Protein 7X0N (pdb70)

Solvent-accessible surface area: 32546 Å² total; per-residue (Å²): 119,19,165,1,53,0,28,7,8,37,45,36,93,36,24,22,49,20,3,80,133,2,1,109,64,10,36,100,75,36,109,131,13,67,15,52,18,40,26,7,41,68,57,18,0,23,104,88,0,52,57,4,13,107,77,33,149,33,11,17,0,0,2,0,6,6,12,5,1,1,16,2,4,47,44,183,48,2,9,13,59,0,58,80,102,14,99,43,79,47,6,20,135,46,10,23,99,4,0,61,18,87,83,63,103,87,2,22,0,0,2,3,10,6,16,0,11,0,0,0,26,12,108,39,0,0,148,125,14,51,6,77,29,88,68,37,3,39,48,25,102,108,0,39,84,2,0,116,104,0,74,22,28,77,16,112,62,111,148,7,22,0,0,0,1,14,3,98,67,37,42,24,7,0,15,10,1,0,4,0,2,4,2,9,36,13,44,4,11,42,166,121,3,61,96,9,38,2,27,46,128,56,0,20,121,0,1,78,37,1,0,23,0,2,64,87,40,6,1,33,69,82,6,1,113,97,43,20,73,42,4,29,46,16,0,1,76,17,38,10,0,0,0,7,10,0,0,21,1,14,27,52,4,69,66,30,86,146,45,98,52,39,62,7,30,92,74,8,2,11,32,33,0,4,70,9,108,46,21,38,77,0,3,10,6,11,2,3,0,0,1,1,61,56,10,197,47,77,117,39,0,33,74,0,0,91,36,2,16,41,98,70,4,3,8,69,29,2,82,24,10,34,3,3,5,1,6,117,37,0,43,135,35,109,51,18,140,60,72,32,6,100,26,0,39,72,0,8,74,130,62,27,62,17,9,22,8,12,31,10,1,3,57,0,1,69,34,1,4,90,5,3,12,93,0,5,58,6,4,31,91,101,113,49,81,37,44,54,112,77,0,26,99,21,0,96,86,9,23,76,94,0,40,121,36,11,130,150,122,140,11,122,0,47,0,46,7,8,39,36,29,105,27,26,19,85,21,3,79,160,4,2,119,80,13,25,100,76,43,120,86,5,61,7,27,20,52,20,8,40,71,53,19,0,27,99,100,0,43,50,4,16,96,74,51,153,38,8,16,0,0,2,0,6,10,20,4,1,2,10,0,6,47,50,181,51,4,10,19,61,0,70,80,93,12,98,43,75,44,2,26,128,57,10,14,105,14,1,57,17,83,83,53,111,78,2,26,0,0,2,3,9,7,17,0,11,0,0,0,21,9,100,41,0,1,147,127,17,54,7,74,29,160,72,34,4,42,51,15,102,104,0,64,93,2,0,155,107,0,70,28,26,82,10,110,65,48,160,1,20,0,0,0,1,14,3,37,76,41,42,22,5,0,16,9,0,0,5,1,0,5,2,6,37,14,36,0,7,41,166,112,3,61,101,5,39,1,30,46,152,59,0,20,102,0,0,75,37,1,0,23,0,1,63,80,39,15,1,35,52,89,6,0,113,52,60,23,75,44,6,29,57,25,0,1,80,10,37,10,0,0,0,6,11,1,0,19,2,15,24,47,4,50,30,43,87,135,73,90,48,40,68,11,30,85,68,8,2,12,35,33,0,4,71,8,93,47,23,43,80,0,4,14,8,11,1,3,0,0,2,1,66,52,12,193,45,77,113,30,0,30,76,0,0,105,33,1,16,34,72,119,4,4,5,81,29,1,78,44,7,38,3,1,6,1,5,112,34,0,49,123,35,94,48,18,135,58,72,28,3,93,13,0,39,62,0,12,82,128,63,26,65,43,12,16,8,14,34,9,1,5,49,0,2,77,23,0,3,83,3,0,16,98,0,5,59,6,3,40,98,82,117,44,77,41,40,64,111,79,0,28,98,22,0,99,78,9,33,71,104,0,46,130,42,13,148,144,118

InterPro domains:
  IPR006059 Bacterial-type extracellular solute-binding protein [PF13416] (69-386)

Sequence (818 aa):
SVKLTMWIMPNSDTPDQDLLKVVKPFTDANPHITVEPTVVDWSAALTKITAAATSGEAPDITQVGSTWTAAIGAMEGALVELTGKIDTSAFVESTLQSAYIKGTDKMFGMPWFTETRALFYRKDACEKAGVNPETDFATWDKFKDALKKLNGIEVDGKKLAALGMPGKNDWNVVHNFSWWIYGAGGDFVNEEGTQATFSSENALKGIKFYSELAVEGLMDEPSLEKNTSDIESAFGDGAYATAFMGPWVISSYTKNKEENGNDLIDKIGVTMVPEGPAGRYAFMGGSNLVIFNSSKNKDEALELLKFFASKEAQVEYSKVSKMLPVVKAAYEDPYFEDSLMKVFKEQVDKYGKHYASVPGWASAEVIFSEGLSKIWDNVMEVDGAYSYDKTVQIVKDVESQINQILQETSVKLTMWIMPNSDTPDQDLLKVVKPFTDANPHITVEPTVVDWSAALTKITAAATSGEAPDITQVGSTWTAAIGAMEGALVELTGKIDTSAFVESTLQSAYIKGTDKMFGMPWFTETRALFYRKDACEKAGVNPETDFATWDKFKDALKKLNGIEVDGKKLAALGMPGKNDWNVVHNFSWWIYGAGGDFVNEEGTQATFSSENALKGIKFYSELAVEGLMDEPSLEKNTSDIESAFGDGAYATAFMGPWVISSYTKNKEENGNDLIDKIGVTMVPEGPAGRYAFMGGSNLVIFNSSKNKDEALELLKFFASKEAQVEYSKVSKMLPVVKAAYEDPYFEDSLMKVFKEQVDKYGKHHYASVPGWASAEVIFSEGLSKIWDNVMEVDGAYSYDKTVQIVKDVESQINQILQET

Organism: Acetivibrio thermocellus (strain ATCC 27405 / DSM 1237 / JCM 9322 / NBRC 103400 / NCIMB 10682 / NRRL B-4536 / VPI 7372) (NCBI:txid203119)

Secondary structure (DSSP, 8-state):
-EEEEEEE--SSS-HHHHHHHHHHHHHHT-TTEEEEEEE--HHHHHHHHHHHHHH----SEEEEEGGGHHHHHTSTTSB---TTTS-GGGB-GGGGGGGB-TTS--B--EEEEEE--EEEEEHHHHHHHT--TTTTTSBHHHHHHHHHHHTT-EETTEE-EEE----SSSTHHHHHHHHHHHHHT--SB-TTS-SB-TTSHHHHHHHHHHHHHHHTTSB-TGGGGS-HHHHHHHHHTT-EEEEEE-TTHHHHHHHHHHHH--GGGGGEEEEPPPBBTTB--EE-EEEEEEEBTT-S-HHHHHHHHHHHTSHHHHHHHHHHH-PEESBGGGGGSGGGG-HHHHHHHHHHHHHEE-----TTHHHHHHHHHHHHHHHHHHHTTBTBS--HHHHHHHHHHHHHHHHHHHTT-/-EEEEEEE--SSS-HHHHHHHHHHHHHHH-TTEEEEEEE--HHHHHHHHHHHHHHS---SEEEEEGGGHHHHHTSTTSB---TTTS-GGGB-GGGGGGGB-TTS--B--EEEEEE--EEEEEHHHHHHHT--TTTTTSBHHHHHHHHHHHTT-EETTEEPEEE----SSSTHHHHHHHHHHHHHT--SB-TTSSSB-TTSHHHHHHHHHHHHHHHTTSB-TGGGGS-HHHHHHHHHTT-EEEEEE-TTHHHHHHHHHHHH--GGGGGEEEEPPPBBBTB--EE-EEEEEEEBTT-S-HHHHHHHHHHHTSHHHHHHHHHHH-PEESBGGGGGSGGGG-TTHHHHHHHHHHHEE-----TTHHHHHHHHHHHHHHHHHHHTTTTSS--HHHHHHHHHHHHHHHHHHHTT-

B-factor: mean 29.46, std 14.14, range [9.58, 106.95]

Foldseek 3Di:
DEEAEEEEEDLDPDVQVLVCVLCVVVCVVPVVYHYGYDYDYQQCVVVVLQVCQPVVVHGQKYKDKLLQQQQQVVPPQRFDFCQPVADCPQFQVVSQQSQAAPPDSTGFWAFQFKKWWFKKFFQVLCVQLVHDVVPQQAALVSVLVSLVSSDQRDDPRGGAQAEEDELAFDLCNVQVLQQLQVLLPHHQAPPRRQAGTCLDPSNLVSVCSVLCCVLVRSYPLVRNNDHDVVRLVCVLVVRYRIYIGIQQSLLVSVVCCVPPVRCSNVRMATAGHHHHPNGGAIEMIHITMTGTSSDPCVVVVSVSNNSSLDLSSQLSSCVNRVTHGRGVNVCVDPVVVDRRSVRRVVRCSPHYDYHRNHNLSVVLSVLSSVLSSVSSVLSSQPPHHHDSVVVSVSVVVSSVVSNVSSVVD/DEEAEEEEEDLAPCVQVLVCVLCVVVCVVVVVYHYHYDYDYQQCCVVVLQCCQPVLPHTQKYKDWLLQQLQSVPPPQWFDFCVVVADCVQFDVVSQQSQDAPPDPTGFWAAQFKKWWFKKFFQQLCVQLVHDVVPQQAALVSVLVSLVSSDQRADPNAGAQAEADEAAQDLVLQQVLQQLLVLLPHHQADPRLQAGGCLPPSNLVSLCSVLCCVVVRSYPLVRNNDDDVVRLVCVLVPRHRMYIGIQQSLLVSVVCCVPPVSCSNVRMATAGHHHHPNGGAIEMIHITMTGTSSDPCVVVVSVVNVSSLDLSSQLSSCVNRVTHGRGPVVVVDCVCVDRHSVRRVVRCVPHYDYDRNHSLSVVLSVLSSVLSSVLSCLSSQVDHHRDSVVNSVSSVVSSVVSNVSSVVD

Radius of gyration: 27.69 Å; Cα contacts (8 Å, |Δi|>4): 1659; chains: 2; bounding box: 76×53×63 Å

Nearest PDB structures (foldseek):
  7x0n-assembly1_A  TM=1.002E+00  e=3.549E-81  Acetivibrio thermocellus
  7c68-assembly1_B  TM=9.423E-01  e=1.288E-40  Thermus thermophilus HB8
  7c64-assembly1_B  TM=9.245E-01  e=3.859E-40  Thermus thermophilus HB8
  7c71-assembly2_B  TM=9.209E-01  e=4.559E-39  Thermus thermophilus HB8
  3k02-assembly1_A  TM=8.832E-01  e=3.355E-28  Streptomyces glaucescens

Structure (mmCIF, N/CA/C/O backbone):
data_7X0N
#
_entry.id   7X0N
#
_cell.length_a   72.750
_cell.length_b   46.440
_cell.length_c   116.490
_cell.angle_alpha   90.000
_cell.angle_beta   106.580
_cell.angle_gamma   90.000
#
_symmetry.space_group_name_H-M   'P 1 21 1'
#
loop_
_entity.id
_entity.type
_entity.pdbx_description
1 polymer CbpB
2 branched beta-D-glucopyranose-(1-3)-beta-D-glucopyranose
3 water water
#
loop_
_atom_site.group_PDB
_atom_site.id
_atom_site.type_symbol
_atom_site.label_atom_id
_atom_site.label_alt_id
_atom_site.label_comp_id
_atom_site.label_asym_id
_atom_site.label_entity_id
_atom_site.label_seq_id
_atom_site.pdbx_PDB_ins_code
_atom_site.Cartn_x
_atom_site.Cartn_y
_atom_site.Cartn_z
_atom_site.occupancy
_atom_site.B_iso_or_equiv
_atom_site.auth_seq_id
_atom_site.auth_comp_id
_atom_site.auth_asym_id
_atom_site.auth_atom_id
_atom_site.pdbx_PDB_model_num
ATOM 1 N N . SER A 1 1 ? 18.063 -1.884 61.532 1.00 68.01 49 SER A N 1
ATOM 2 C CA . SER A 1 1 ? 18.418 -1.941 60.120 1.00 68.82 49 SER A CA 1
ATOM 3 C C . SER A 1 1 ? 17.729 -3.108 59.421 1.00 63.49 49 SER A C 1
ATOM 4 O O . SER A 1 1 ? 17.406 -4.116 60.048 1.00 64.31 49 SER A O 1
ATOM 11 N N . VAL A 1 2 ? 17.509 -2.964 58.116 1.00 58.50 50 VAL A N 1
ATOM 12 C CA . VAL A 1 2 ? 16.832 -3.980 57.316 1.00 53.87 50 VAL A CA 1
ATOM 13 C C . VAL A 1 2 ? 17.571 -4.121 55.993 1.00 49.14 50 VAL A C 1
ATOM 14 O O . VAL A 1 2 ? 17.811 -3.126 55.301 1.00 47.36 50 VAL A O 1
ATOM 27 N N . LYS A 1 3 ? 17.935 -5.355 55.649 1.00 47.60 51 LYS A N 1
ATOM 28 C CA . LYS A 1 3 ? 18.595 -5.660 54.382 1.00 45.94 51 LYS A CA 1
ATOM 29 C C . LYS A 1 3 ? 17.562 -6.263 53.433 1.00 43.98 51 LYS A C 1
ATOM 30 O O . LYS A 1 3 ? 17.310 -7.469 53.451 1.00 45.21 51 LYS A O 1
ATOM 49 N N . LEU A 1 4 ? 16.972 -5.422 52.585 1.00 43.11 52 LEU A N 1
ATOM 50 C CA . LEU A 1 4 ? 16.041 -5.903 51.573 1.00 40.79 52 LEU A CA 1
ATOM 51 C C . LEU A 1 4 ? 16.808 -6.455 50.376 1.00 41.13 52 LEU A C 1
ATOM 52 O O . LEU A 1 4 ? 17.653 -5.765 49.799 1.00 45.02 52 LEU A O 1
ATOM 68 N N . THR A 1 5 ? 16.511 -7.695 49.999 1.00 39.07 53 THR A N 1
ATOM 69 C CA . THR A 1 5 ? 17.097 -8.318 48.820 1.00 37.41 53 THR A CA 1
ATOM 70 C C . THR A 1 5 ? 16.009 -8.555 47.781 1.00 34.63 53 THR A C 1
ATOM 71 O O . THR A 1 5 ? 14.866 -8.869 48.131 1.00 32.34 53 THR A O 1
ATOM 82 N N . MET A 1 6 ? 16.356 -8.408 46.505 1.00 31.22 54 MET A N 1
ATOM 83 C CA . MET A 1 6 ? 15.377 -8.659 45.457 1.00 30.11 54 MET A CA 1
ATOM 84 C C . MET A 1 6 ? 16.059 -9.248 44.233 1.00 27.51 54 MET A C 1
ATOM 85 O O . MET A 1 6 ? 17.200 -8.901 43.916 1.00 27.56 54 MET A O 1
ATOM 99 N N . TRP A 1 7 ? 15.350 -10.157 43.567 1.00 25.67 55 TRP A N 1
ATOM 100 C CA . TRP A 1 7 ? 15.797 -10.723 42.305 1.00 24.76 55 TRP A CA 1
ATOM 101 C C . TRP A 1 7 ? 15.219 -9.912 41.152 1.00 23.59 55 TRP A C 1
ATOM 102 O O . TRP A 1 7 ? 14.044 -9.529 41.175 1.00 22.69 55 TRP A O 1
ATOM 123 N N . ILE A 1 8 ? 16.025 -9.661 40.124 1.00 22.87 56 ILE A N 1
ATOM 124 C CA . ILE A 1 8 ? 15.605 -8.957 38.893 1.00 21.43 56 ILE A CA 1
ATOM 125 C C . ILE A 1 8 ? 16.073 -9.819 37.718 1.00 19.94 56 ILE A C 1
ATOM 126 O O . ILE A 1 8 ? 17.018 -10.539 37.854 1.00 20.31 56 ILE A O 1
ATOM 142 N N . MET A 1 9 ? 15.349 -9.751 36.618 1.00 18.53 57 MET A N 1
ATOM 143 C CA . MET A 1 9 ? 15.658 -10.471 35.366 1.00 18.83 57 MET A CA 1
ATOM 144 C C . MET A 1 9 ? 16.332 -9.437 34.469 1.00 22.40 57 MET A C 1
ATOM 145 O O . MET A 1 9 ? 15.955 -8.284 34.543 1.00 27.48 57 MET A O 1
ATOM 159 N N . PRO A 1 10 ? 17.290 -9.784 33.601 1.00 21.04 58 PRO A N 1
ATOM 160 C CA . PRO A 1 10 ? 17.947 -8.754 32.847 1.00 22.52 58 PRO A CA 1
ATOM 161 C C . PRO A 1 10 ? 17.311 -8.358 31.503 1.00 24.51 58 PRO A C 1
ATOM 162 O O . PRO A 1 10 ? 16.868 -9.218 30.805 1.00 26.45 58 PRO A O 1
ATOM 173 N N . ASN A 1 11 ? 17.253 -7.074 31.200 1.00 26.15 59 ASN A N 1
ATOM 174 C CA . ASN A 1 11 ? 16.877 -6.558 29.888 1.00 29.78 59 ASN A CA 1
ATOM 175 C C . ASN A 1 11 ? 17.844 -5.449 29.471 1.00 33.71 59 ASN A C 1
ATOM 176 O O . ASN A 1 11 ? 17.526 -4.662 28.565 1.00 32.63 59 ASN A O 1
ATOM 187 N N . SER A 1 12 ? 18.996 -5.365 30.128 1.00 35.21 60 SER A N 1
ATOM 188 C CA . SER A 1 12 ? 20.043 -4.412 29.795 1.00 35.51 60 SER A CA 1
ATOM 189 C C . SER A 1 12 ? 21.379 -5.091 30.081 1.00 30.47 60 SER A C 1
ATOM 190 O O . SER A 1 12 ? 21.427 -6.225 30.562 1.00 28.24 60 SER A O 1
ATOM 198 N N . ASP A 1 13 ? 22.469 -4.382 29.802 1.00 31.98 61 ASP A N 1
ATOM 199 C CA . ASP A 1 13 ? 23.785 -4.932 30.104 1.00 33.05 61 ASP A CA 1
ATOM 200 C C . ASP A 1 13 ? 24.241 -4.639 31.531 1.00 34.09 61 ASP A C 1
ATOM 201 O O . ASP A 1 13 ? 25.216 -5.248 31.984 1.00 35.52 61 ASP A O 1
ATOM 210 N N . THR A 1 14 ? 23.548 -3.761 32.263 1.00 34.52 62 THR A N 1
ATOM 211 C CA . THR A 1 14 ? 23.846 -3.504 33.675 1.00 36.96 62 THR A CA 1
ATOM 212 C C . THR A 1 14 ? 22.556 -3.456 34.474 1.00 35.85 62 THR A C 1
ATOM 213 O O . THR A 1 14 ? 22.073 -2.375 34.852 1.00 37.61 62 THR A O 1
ATOM 224 N N . PRO A 1 15 ? 21.971 -4.617 34.781 1.00 31.45 63 PRO A N 1
ATOM 225 C CA . PRO A 1 15 ? 20.680 -4.618 35.500 1.00 28.83 63 PRO A CA 1
ATOM 226 C C . PRO A 1 15 ? 20.784 -4.182 36.945 1.00 29.96 63 PRO A C 1
ATOM 227 O O . PRO A 1 15 ? 19.913 -3.436 37.422 1.00 30.91 63 PRO A O 1
ATOM 238 N N . ASP A 1 16 ? 21.784 -4.662 37.687 1.00 31.83 64 ASP A N 1
ATOM 239 C CA . ASP A 1 16 ? 21.913 -4.278 39.086 1.00 36.36 64 ASP A CA 1
ATOM 240 C C . ASP A 1 16 ? 22.150 -2.779 39.220 1.00 37.91 64 ASP A C 1
ATOM 241 O O . ASP A 1 16 ? 21.623 -2.138 40.138 1.00 35.25 64 ASP A O 1
ATOM 250 N N . GLN A 1 17 ? 22.934 -2.199 38.307 1.00 41.87 65 GLN A N 1
ATOM 251 C CA . GLN A 1 17 ? 23.236 -0.775 38.387 1.00 43.92 65 GLN A CA 1
ATOM 252 C C . GLN A 1 17 ? 22.019 0.068 38.027 1.00 41.38 65 GLN A C 1
ATOM 253 O O . GLN A 1 17 ? 21.701 1.042 38.720 1.00 43.54 65 GLN A O 1
ATOM 267 N N . ASP A 1 18 ? 21.343 -0.275 36.927 1.00 36.85 66 ASP A N 1
ATOM 268 C CA . ASP A 1 18 ? 20.131 0.443 36.549 1.00 36.26 66 ASP A CA 1
ATOM 269 C C . ASP A 1 18 ? 19.164 0.505 37.728 1.00 36.00 66 ASP A C 1
ATOM 270 O O . ASP A 1 18 ? 18.610 1.561 38.046 1.00 39.13 66 ASP A O 1
ATOM 279 N N . LEU A 1 19 ? 18.969 -0.632 38.404 1.00 32.09 67 LEU A N 1
ATOM 280 C CA . LEU A 1 19 ? 18.024 -0.680 39.515 1.00 31.24 67 LEU A CA 1
ATOM 281 C C . LEU A 1 19 ? 18.456 0.240 40.649 1.00 34.29 67 LEU A C 1
ATOM 282 O O . LEU A 1 19 ? 17.652 1.025 41.168 1.00 34.09 67 LEU A O 1
ATOM 298 N N . LEU A 1 20 ? 19.721 0.144 41.065 1.00 36.22 68 LEU A N 1
ATOM 299 C CA . LEU A 1 20 ? 20.202 0.991 42.151 1.00 40.54 68 LEU A CA 1
ATOM 300 C C . LEU A 1 20 ? 20.087 2.466 41.791 1.00 40.41 68 LEU A C 1
ATOM 301 O O . LEU A 1 20 ? 19.796 3.294 42.662 1.00 39.22 68 LEU A O 1
ATOM 317 N N . LYS A 1 21 ? 20.286 2.815 40.516 1.00 42.18 69 LYS A N 1
ATOM 318 C CA . LYS A 1 21 ? 20.066 4.191 40.088 1.00 47.36 69 LYS A CA 1
ATOM 319 C C . LYS A 1 21 ? 18.625 4.628 40.330 1.00 46.29 69 LYS A C 1
ATOM 320 O O . LYS A 1 21 ? 18.360 5.826 40.490 1.00 45.87 69 LYS A O 1
ATOM 339 N N . VAL A 1 22 ? 17.688 3.682 40.365 1.00 42.74 70 VAL A N 1
ATOM 340 C CA . VAL A 1 22 ? 16.274 4.017 40.501 1.00 39.93 70 VAL A CA 1
ATOM 341 C C . VAL A 1 22 ? 15.838 4.031 41.961 1.00 40.17 70 VAL A C 1
ATOM 342 O O . VAL A 1 22 ? 14.993 4.843 42.348 1.00 40.99 70 VAL A O 1
ATOM 355 N N . VAL A 1 23 ? 16.392 3.142 42.795 1.00 39.24 71 VAL A N 1
ATOM 356 C CA . VAL A 1 23 ? 15.989 3.091 44.192 1.00 40.42 71 VAL A CA 1
ATOM 357 C C . VAL A 1 23 ? 16.818 4.017 45.078 1.00 40.47 71 VAL A C 1
ATOM 358 O O . VAL A 1 23 ? 16.544 4.121 46.282 1.00 41.33 71 VAL A O 1
ATOM 371 N N . LYS A 1 24 ? 17.836 4.677 44.529 1.00 40.63 72 LYS A N 1
ATOM 372 C CA . LYS A 1 24 ? 18.652 5.562 45.351 1.00 43.17 72 LYS A CA 1
ATOM 373 C C . LYS A 1 24 ? 17.816 6.615 46.071 1.00 45.69 72 LYS A C 1
ATOM 374 O O . LYS A 1 24 ? 18.099 6.882 47.253 1.00 45.34 72 LYS A O 1
ATOM 393 N N . PRO A 1 25 ? 16.800 7.236 45.457 1.00 46.82 73 PRO A N 1
ATOM 394 C CA . PRO A 1 25 ? 15.980 8.188 46.231 1.00 45.41 73 PRO A CA 1
ATOM 395 C C . PRO A 1 25 ? 15.300 7.540 47.425 1.00 44.43 73 PRO A C 1
ATOM 396 O O . PRO A 1 25 ? 15.159 8.171 48.479 1.00 46.19 73 PRO A O 1
ATOM 407 N N . PHE A 1 26 ? 14.878 6.282 47.285 1.00 43.55 74 PHE A N 1
ATOM 408 C CA . PHE A 1 26 ? 14.253 5.569 48.392 1.00 45.36 74 PHE A CA 1
ATOM 409 C C . PHE A 1 26 ? 15.241 5.353 49.531 1.00 50.05 74 PHE A C 1
ATOM 410 O O . PHE A 1 26 ? 14.921 5.608 50.698 1.00 51.53 74 PHE A O 1
ATOM 427 N N . THR A 1 27 ? 16.452 4.890 49.209 1.00 51.03 75 THR A N 1
ATOM 428 C CA . THR A 1 27 ? 17.431 4.590 50.247 1.00 51.63 75 THR A CA 1
ATOM 429 C C . THR A 1 27 ? 17.967 5.857 50.900 1.00 52.54 75 THR A C 1
ATOM 430 O O . THR A 1 27 ? 18.251 5.857 52.104 1.00 51.15 75 THR A O 1
ATOM 441 N N . ASP A 1 28 ? 18.115 6.940 50.134 1.00 54.23 76 ASP A N 1
ATOM 442 C CA . ASP A 1 28 ? 18.522 8.208 50.724 1.00 55.36 76 ASP A CA 1
ATOM 443 C C . ASP A 1 28 ? 17.496 8.721 51.725 1.00 55.00 76 ASP A C 1
ATOM 444 O O . ASP A 1 28 ? 17.851 9.492 52.623 1.00 58.70 76 ASP A O 1
ATOM 453 N N . ALA A 1 29 ? 16.238 8.306 51.594 1.00 50.91 77 ALA A N 1
ATOM 454 C CA . ALA A 1 29 ? 15.167 8.746 52.477 1.00 53.17 77 ALA A CA 1
ATOM 455 C C . ALA A 1 29 ? 14.811 7.717 53.542 1.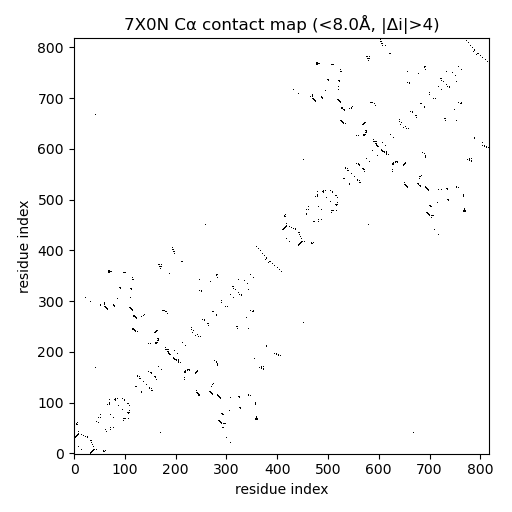00 57.44 77 ALA A C 1
ATOM 456 O O . ALA A 1 29 ? 13.943 7.987 54.378 1.00 67.44 77 ALA A O 1
ATOM 463 N N . ASN A 1 30 ? 15.451 6.550 53.532 1.00 55.73 78 ASN A N 1
ATOM 464 C CA . ASN A 1 30 ? 15.206 5.500 54.524 1.00 57.33 78 ASN A CA 1
ATOM 465 C C . ASN A 1 30 ? 16.540 4.888 54.922 1.00 55.92 78 ASN A C 1
ATOM 466 O O . ASN A 1 30 ? 16.871 3.762 54.531 1.00 54.16 78 ASN A O 1
ATOM 477 N N . PRO A 1 31 ? 17.336 5.607 55.718 1.00 58.05 79 PRO A N 1
ATOM 478 C CA . PRO A 1 31 ? 18.689 5.114 56.033 1.00 59.04 79 PRO A CA 1
ATOM 479 C C . PRO A 1 31 ? 18.706 3.762 56.725 1.00 60.74 79 PRO A C 1
ATOM 480 O O . PRO A 1 31 ? 19.739 3.081 56.690 1.00 65.27 79 PRO A O 1
ATOM 491 N N . HIS A 1 32 ? 17.606 3.348 57.348 1.00 58.77 80 HIS A N 1
ATOM 492 C CA . HIS A 1 32 ? 17.545 2.054 58.014 1.00 60.60 80 HIS A CA 1
ATOM 493 C C . HIS A 1 32 ? 17.203 0.907 57.068 1.00 55.41 80 HIS A C 1
ATOM 494 O O . HIS A 1 32 ? 16.999 -0.218 57.537 1.00 55.32 80 HIS A O 1
ATOM 508 N N . ILE A 1 33 ? 17.138 1.156 55.762 1.00 52.56 81 ILE A N 1
ATOM 509 C CA . ILE A 1 33 ? 16.803 0.129 54.784 1.00 49.68 81 ILE A CA 1
ATOM 510 C C . ILE A 1 33 ? 17.863 0.126 53.691 1.00 48.85 81 ILE A C 1
ATOM 511 O O . ILE A 1 33 ? 18.133 1.165 53.078 1.00 47.56 81 ILE A O 1
ATOM 527 N N . THR A 1 34 ? 18.454 -1.038 53.448 1.00 50.67 82 THR A N 1
ATOM 528 C CA . THR A 1 34 ? 19.367 -1.250 52.335 1.00 49.79 82 THR A CA 1
ATOM 529 C C . THR A 1 34 ? 18.716 -2.203 51.338 1.00 47.62 82 THR A C 1
ATOM 530 O O . THR A 1 34 ? 17.971 -3.112 51.720 1.00 50.15 82 THR A O 1
ATOM 541 N N . VAL A 1 35 ? 18.985 -1.980 50.054 1.00 42.81 83 VAL A N 1
ATOM 542 C CA . VAL A 1 35 ? 18.407 -2.784 48.979 1.00 40.87 83 VAL A CA 1
ATOM 543 C C . VAL A 1 35 ? 19.545 -3.370 48.155 1.00 44.31 83 VAL A C 1
ATOM 544 O O . VAL A 1 35 ? 20.391 -2.629 47.638 1.00 49.51 83 VAL A O 1
ATOM 557 N N . GLU A 1 36 ? 19.560 -4.693 48.028 1.00 43.08 84 GLU A N 1
ATOM 558 C CA . GLU A 1 36 ? 20.587 -5.401 47.264 1.00 42.49 84 GLU A CA 1
ATOM 559 C C . GLU A 1 36 ? 19.949 -6.216 46.150 1.00 38.84 84 GLU A C 1
ATOM 560 O O . GLU A 1 36 ? 19.267 -7.220 46.435 1.00 38.80 84 GLU A O 1
ATOM 564 N N . PRO A 1 37 ? 20.120 -5.843 44.886 1.00 36.02 85 PRO A N 1
ATOM 565 C CA . PRO A 1 37 ? 19.590 -6.672 43.798 1.00 34.10 85 PRO A CA 1
ATOM 566 C C . PRO A 1 37 ? 20.545 -7.792 43.406 1.00 31.96 85 PRO A C 1
ATOM 567 O O . PRO A 1 37 ? 21.759 -7.726 43.605 1.00 30.45 85 PRO A O 1
ATOM 578 N N . THR A 1 38 ? 19.951 -8.842 42.834 1.00 31.61 86 THR A N 1
ATOM 579 C CA . THR A 1 38 ? 20.677 -9.974 42.268 1.00 31.52 86 THR A CA 1
ATOM 580 C C . THR A 1 38 ? 19.998 -10.362 40.963 1.00 29.15 86 THR A C 1
ATOM 581 O O . THR A 1 38 ? 18.767 -10.456 40.916 1.00 28.74 86 THR A O 1
ATOM 592 N N . VAL A 1 39 ? 20.788 -10.591 39.920 1.00 25.62 87 VAL A N 1
ATOM 593 C CA . VAL A 1 39 ? 20.256 -10.902 38.599 1.00 24.51 87 VAL A CA 1
ATOM 594 C C . VAL A 1 39 ? 20.006 -12.399 38.496 1.00 24.48 87 VAL A C 1
ATOM 595 O O . VAL A 1 39 ? 20.839 -13.213 38.911 1.00 25.65 87 VAL A O 1
ATOM 608 N N . VAL A 1 40 ? 18.843 -12.754 37.958 1.00 23.77 88 VAL A N 1
ATOM 609 C CA . VAL A 1 40 ? 18.502 -14.121 37.581 1.00 23.41 88 VAL A CA 1
ATOM 610 C C . VAL A 1 40 ? 18.089 -14.067 36.116 1.00 22.92 88 VAL A C 1
ATOM 611 O O . VAL A 1 40 ? 17.130 -13.367 35.770 1.00 23.65 88 VAL A O 1
ATOM 624 N N . ASP A 1 41 ? 18.810 -14.777 35.251 1.00 22.65 89 ASP A N 1
ATOM 625 C CA . ASP A 1 41 ? 18.483 -14.668 33.834 1.00 23.29 89 ASP A CA 1
ATOM 626 C C . ASP A 1 41 ? 17.122 -15.308 33.556 1.00 21.01 89 ASP A C 1
ATOM 627 O O . ASP A 1 41 ? 16.619 -16.141 34.317 1.00 21.31 89 ASP A O 1
ATOM 636 N N . TRP A 1 42 ? 16.515 -14.878 32.447 1.00 18.94 90 TRP A N 1
ATOM 637 C CA . TRP A 1 42 ? 15.125 -15.223 32.175 1.00 16.68 90 TRP A CA 1
ATOM 638 C C . TRP A 1 42 ? 14.917 -16.727 32.065 1.00 17.53 90 TRP A C 1
ATOM 639 O O . TRP A 1 42 ? 13.887 -17.248 32.506 1.00 18.78 90 TRP A O 1
ATOM 660 N N . SER A 1 43 ? 15.867 -17.442 31.458 1.00 19.23 91 SER A N 1
ATOM 661 C CA . SER A 1 43 ? 15.678 -18.870 31.242 1.00 22.97 91 SER A CA 1
ATOM 662 C C . SER A 1 43 ? 15.667 -19.662 32.545 1.00 23.76 91 SER A C 1
ATOM 663 O O . SER A 1 43 ? 15.105 -20.760 32.581 1.00 26.38 91 SER A O 1
ATOM 671 N N . ALA A 1 44 ? 16.263 -19.132 33.609 1.00 21.27 92 ALA A N 1
ATOM 672 C CA . ALA A 1 44 ? 16.303 -19.834 34.884 1.00 20.67 92 ALA A CA 1
ATOM 673 C C . ALA A 1 44 ? 15.282 -19.318 35.887 1.00 20.10 92 ALA A C 1
ATOM 674 O O . ALA A 1 44 ? 15.119 -19.927 36.951 1.00 23.22 92 ALA A O 1
ATOM 681 N N . ALA A 1 45 ? 14.587 -18.222 35.572 1.00 19.09 93 ALA A N 1
ATOM 682 C CA . ALA A 1 45 ? 13.820 -17.514 36.589 1.00 20.11 93 ALA A CA 1
ATOM 683 C C . ALA A 1 45 ? 12.618 -18.318 37.067 1.00 20.97 93 ALA A C 1
ATOM 684 O O . ALA A 1 45 ? 12.327 -18.343 38.268 1.00 21.30 93 ALA A O 1
ATOM 691 N N . LEU A 1 46 ? 11.884 -18.954 36.154 1.00 21.18 94 LEU A N 1
ATOM 692 C CA . LEU A 1 46 ? 10.706 -19.702 36.581 1.00 21.03 94 LEU A CA 1
ATOM 693 C C . LEU A 1 46 ? 11.102 -20.845 37.508 1.00 20.97 94 LEU A C 1
ATOM 694 O O . LEU A 1 46 ? 10.477 -21.059 38.554 1.00 22.92 94 LEU A O 1
ATOM 710 N N . THR A 1 47 ? 12.142 -21.595 37.136 1.00 22.07 95 THR A N 1
ATOM 711 C CA . THR A 1 47 ? 12.599 -22.703 37.968 1.00 25.74 95 THR A CA 1
ATOM 712 C C . THR A 1 47 ? 13.114 -22.203 39.312 1.00 25.07 95 THR A C 1
ATOM 713 O O . THR A 1 47 ? 12.823 -22.796 40.359 1.00 27.22 95 THR A O 1
ATOM 724 N N . LYS A 1 48 ? 13.866 -21.099 39.307 1.00 22.63 96 LYS A N 1
ATOM 725 C CA . LYS A 1 48 ? 14.462 -20.597 40.540 1.00 28.33 96 LYS A CA 1
ATOM 726 C C . LYS A 1 48 ? 13.404 -20.019 41.474 1.00 24.17 96 LYS A C 1
ATOM 727 O O . LYS A 1 48 ? 13.439 -20.265 42.685 1.00 26.89 96 LYS A O 1
ATOM 746 N N . ILE A 1 49 ? 12.455 -19.253 40.930 1.00 22.95 97 ILE A N 1
ATOM 747 C CA . ILE A 1 49 ? 11.399 -18.674 41.755 1.00 22.86 97 ILE A CA 1
ATOM 748 C C . ILE A 1 49 ? 10.516 -19.768 42.341 1.00 24.06 97 ILE A C 1
ATOM 749 O O . ILE A 1 49 ? 10.117 -19.704 43.512 1.00 26.42 97 ILE A O 1
ATOM 765 N N . THR A 1 50 ? 10.182 -20.777 41.535 1.00 25.40 98 THR A N 1
ATOM 766 C CA . THR A 1 50 ? 9.360 -21.878 42.022 1.00 29.08 98 THR A CA 1
ATOM 767 C C . THR A 1 50 ? 10.061 -22.613 43.159 1.00 29.77 98 THR A C 1
ATOM 768 O O . THR A 1 50 ? 9.453 -22.922 44.189 1.00 32.71 98 THR A O 1
ATOM 779 N N . ALA A 1 51 ? 11.352 -22.902 42.987 1.00 27.67 99 ALA A N 1
ATOM 780 C CA . ALA A 1 51 ? 12.100 -23.573 44.044 1.00 33.00 99 ALA A CA 1
ATOM 781 C C . ALA A 1 51 ? 12.132 -22.722 45.309 1.00 34.41 99 ALA A C 1
ATOM 782 O O . ALA A 1 51 ? 11.887 -23.215 46.416 1.00 34.94 99 ALA A O 1
ATOM 789 N N . ALA A 1 52 ? 12.425 -21.425 45.160 1.00 33.22 100 ALA A N 1
ATOM 790 C CA . ALA A 1 52 ? 12.551 -20.551 46.322 1.00 33.51 100 ALA A CA 1
ATOM 791 C C . ALA A 1 52 ? 11.226 -20.381 47.056 1.00 31.79 100 ALA A C 1
ATOM 792 O O . ALA A 1 52 ? 11.218 -20.140 48.269 1.00 33.15 100 ALA A O 1
ATOM 799 N N . ALA A 1 53 ? 10.101 -20.499 46.349 1.00 30.07 101 ALA A N 1
ATOM 800 C CA . ALA A 1 53 ? 8.809 -20.297 46.992 1.00 32.98 101 ALA A CA 1
ATOM 801 C C . ALA A 1 53 ? 8.550 -21.350 48.062 1.00 37.78 101 ALA A C 1
ATOM 802 O O . ALA A 1 53 ? 7.937 -21.057 49.095 1.00 41.34 101 ALA A O 1
ATOM 809 N N . THR A 1 54 ? 9.005 -22.581 47.835 1.00 38.27 102 THR A N 1
ATOM 810 C CA . THR A 1 54 ? 8.754 -23.667 48.773 1.00 44.11 102 THR A CA 1
ATOM 811 C C . THR A 1 54 ? 9.894 -23.889 49.755 1.00 42.97 102 THR A C 1
ATOM 812 O O . THR A 1 54 ? 9.644 -24.310 50.889 1.00 42.90 102 THR A O 1
ATOM 823 N N . SER A 1 55 ? 11.136 -23.616 49.352 1.00 42.93 103 SER A N 1
ATOM 824 C CA . SER A 1 55 ? 12.273 -23.851 50.230 1.00 45.93 103 SER A CA 1
ATOM 825 C C . SER A 1 55 ? 12.471 -22.741 51.253 1.00 44.72 103 SER A C 1
ATOM 826 O O . SER A 1 55 ? 13.142 -22.965 52.267 1.00 45.74 103 SER A O 1
ATOM 834 N N . GLY A 1 56 ? 11.917 -21.553 51.014 1.00 42.13 104 GLY A N 1
ATOM 835 C CA . GLY A 1 56 ? 12.169 -20.411 51.864 1.00 45.97 104 GLY A CA 1
ATOM 836 C C . GLY A 1 56 ? 13.529 -19.778 51.690 1.00 49.76 104 GLY A C 1
ATOM 837 O O . GLY A 1 56 ? 13.769 -18.700 52.250 1.00 53.15 104 GLY A O 1
ATOM 841 N N . GLU A 1 57 ? 14.433 -20.417 50.951 1.00 49.79 105 GLU A N 1
ATOM 842 C CA . GLU A 1 57 ? 15.724 -19.832 50.592 1.00 50.51 105 GLU A CA 1
ATOM 843 C C . GLU A 1 57 ? 15.464 -18.865 49.441 1.00 45.35 105 GLU A C 1
ATOM 844 O O . GLU A 1 57 ? 15.599 -19.192 48.260 1.00 45.15 105 GLU A O 1
ATOM 856 N N . ALA A 1 58 ? 15.063 -17.652 49.800 1.00 41.44 106 ALA A N 1
ATOM 857 C CA . ALA A 1 58 ? 14.548 -16.710 48.820 1.00 39.70 106 ALA A CA 1
ATOM 858 C C . ALA A 1 58 ? 14.886 -15.301 49.263 1.00 36.65 106 ALA A C 1
ATOM 859 O O . ALA A 1 58 ? 15.135 -15.060 50.451 1.00 35.17 106 ALA A O 1
ATOM 866 N N . PRO A 1 59 ? 14.898 -14.344 48.344 1.00 35.29 107 PRO A N 1
ATOM 867 C CA . PRO A 1 59 ? 15.007 -12.934 48.726 1.00 34.54 107 PRO A CA 1
ATOM 868 C C . PRO A 1 59 ? 13.666 -12.482 49.296 1.00 32.27 107 PRO A C 1
ATOM 869 O O . PRO A 1 59 ? 12.714 -13.254 49.393 1.00 32.93 107 PRO A O 1
ATOM 880 N N . ASP A 1 60 ? 13.601 -11.206 49.671 1.00 32.48 108 ASP A N 1
ATOM 881 C CA . ASP A 1 60 ? 12.334 -10.644 50.121 1.00 32.79 108 ASP A CA 1
ATOM 882 C C . ASP A 1 60 ? 11.386 -10.417 48.955 1.00 30.93 108 ASP A C 1
ATOM 883 O O . ASP A 1 60 ? 10.167 -10.556 49.108 1.00 31.47 108 ASP A O 1
ATOM 892 N N . ILE A 1 61 ? 11.933 -10.081 47.788 1.00 30.13 109 ILE A N 1
ATOM 893 C CA . ILE A 1 61 ? 11.159 -9.641 46.637 1.00 27.64 109 ILE A CA 1
ATOM 894 C C . ILE A 1 61 ? 11.736 -10.274 45.383 1.00 25.39 109 ILE A C 1
ATOM 895 O O . ILE A 1 61 ? 12.949 -10.456 45.262 1.00 25.54 109 ILE A O 1
ATOM 911 N N . THR A 1 62 ? 10.870 -10.595 44.433 1.00 24.63 110 THR A N 1
ATOM 912 C CA . THR A 1 62 ? 11.376 -10.936 43.116 1.00 22.51 110 THR A CA 1
ATOM 913 C C . THR A 1 62 ? 10.500 -10.310 42.046 1.00 21.76 110 THR A C 1
ATOM 914 O O . THR A 1 62 ? 9.278 -10.209 42.197 1.00 22.17 110 THR A O 1
ATOM 925 N N . GLN A 1 63 ? 11.152 -9.849 40.989 1.00 19.70 111 GLN A N 1
ATOM 926 C CA . GLN A 1 63 ? 10.487 -9.620 39.721 1.00 18.15 111 GLN A CA 1
ATOM 927 C C . GLN A 1 63 ? 9.942 -10.942 39.203 1.00 18.20 111 GLN A C 1
ATOM 928 O O . GLN A 1 63 ? 10.533 -12.006 39.393 1.00 19.53 111 GLN A O 1
ATOM 942 N N . VAL A 1 64 ? 8.789 -10.878 38.549 1.00 18.37 112 VAL A N 1
ATOM 943 C CA . VAL A 1 64 ? 8.184 -12.069 37.964 1.00 18.94 112 VAL A CA 1
ATOM 944 C C . VAL A 1 64 ? 7.572 -11.670 36.635 1.00 17.31 112 VAL A C 1
ATOM 945 O O . VAL A 1 64 ? 6.903 -10.636 36.543 1.00 18.27 112 VAL A O 1
ATOM 958 N N . GLY A 1 65 ? 7.825 -12.464 35.600 1.00 15.01 113 GLY A N 1
ATOM 959 C CA . GLY A 1 65 ? 7.123 -12.268 34.351 1.00 13.83 113 GLY A CA 1
ATOM 960 C C . GLY A 1 65 ? 5.629 -12.180 34.580 1.00 14.94 113 GLY A C 1
ATOM 961 O O . GLY A 1 65 ? 5.065 -12.983 35.330 1.00 16.44 113 GLY A O 1
ATOM 965 N N . SER A 1 66 ? 4.975 -11.207 33.942 1.00 13.51 114 SER A N 1
ATOM 966 C CA . SER A 1 66 ? 3.548 -11.001 34.168 1.00 14.00 114 SER A CA 1
ATOM 967 C C . SER A 1 66 ? 2.759 -12.285 33.954 1.00 14.16 114 SER A C 1
ATOM 968 O O . SER A 1 66 ? 1.817 -12.578 34.704 1.00 15.38 114 SER A O 1
ATOM 976 N N . THR A 1 67 ? 3.138 -13.078 32.949 1.00 13.48 115 THR A N 1
ATOM 977 C CA . THR A 1 67 ? 2.388 -14.280 32.607 1.00 13.15 115 THR A CA 1
ATOM 978 C C . THR A 1 67 ? 2.607 -15.416 33.597 1.00 14.66 115 THR A C 1
ATOM 979 O O . THR A 1 67 ? 1.909 -16.436 33.508 1.00 14.01 115 THR A O 1
ATOM 990 N N . TRP A 1 68 ? 3.558 -15.269 34.520 1.00 14.68 116 TRP A N 1
ATOM 991 C CA . TRP A 1 68 ? 3.840 -16.273 35.532 1.00 15.12 116 TRP A CA 1
ATOM 992 C C . TRP A 1 68 ? 3.228 -15.953 36.890 1.00 16.33 116 TRP A C 1
ATOM 993 O O . TRP A 1 68 ? 3.246 -16.815 37.778 1.00 19.27 116 TRP A O 1
ATOM 1014 N N . THR A 1 69 ? 2.719 -14.732 37.084 1.00 15.36 117 THR A N 1
ATOM 1015 C CA . THR A 1 69 ? 2.309 -14.293 38.414 1.00 17.11 117 THR A CA 1
ATOM 1016 C C . THR A 1 69 ? 1.299 -15.253 39.030 1.00 17.77 117 THR A C 1
ATOM 1017 O O . THR A 1 69 ? 1.410 -15.618 40.207 1.00 19.78 117 THR A O 1
ATOM 1028 N N . ALA A 1 70 ? 0.297 -15.668 38.249 1.00 16.75 118 ALA A N 1
ATOM 1029 C CA . ALA A 1 70 ? -0.736 -16.552 38.775 1.00 16.99 118 ALA A CA 1
ATOM 1030 C C . ALA A 1 70 ? -0.165 -17.916 39.138 1.00 18.14 118 ALA A C 1
ATOM 1031 O O . ALA A 1 70 ? -0.608 -18.541 40.110 1.00 18.87 118 ALA A O 1
ATOM 1038 N N . ALA A 1 71 ? 0.815 -18.398 38.366 1.00 18.12 119 ALA A N 1
ATOM 1039 C CA . ALA A 1 71 ? 1.423 -19.688 38.669 1.00 19.48 119 ALA A CA 1
ATOM 1040 C C . ALA A 1 71 ? 2.103 -19.672 40.031 1.00 20.78 119 ALA A C 1
ATOM 1041 O O . ALA A 1 71 ? 1.997 -20.638 40.796 1.00 22.34 119 ALA A O 1
ATOM 1048 N N . ILE A 1 72 ? 2.814 -18.589 40.350 1.00 20.05 120 ILE A N 1
ATOM 1049 C CA . ILE A 1 72 ? 3.486 -18.494 41.641 1.00 20.48 120 ILE A CA 1
ATOM 1050 C C . ILE A 1 72 ? 2.484 -18.174 42.748 1.00 21.84 120 ILE A C 1
ATOM 1051 O O . ILE A 1 72 ? 2.546 -18.755 43.838 1.00 22.88 120 ILE A O 1
ATOM 1067 N N . GLY A 1 73 ? 1.545 -17.256 42.494 1.00 22.36 121 GLY A N 1
ATOM 1068 C CA . GLY A 1 73 ? 0.569 -16.900 43.512 1.00 23.28 121 GLY A CA 1
ATOM 1069 C C . GLY A 1 73 ? -0.317 -18.055 43.934 1.00 23.36 121 GLY A C 1
ATOM 1070 O O . GLY A 1 73 ? -0.775 -18.104 45.081 1.00 24.80 121 GLY A O 1
ATOM 1074 N N . ALA A 1 74 ? -0.574 -18.992 43.020 1.00 22.11 122 ALA A N 1
ATOM 1075 C CA . ALA A 1 74 ? -1.392 -20.163 43.304 1.00 23.11 122 ALA A CA 1
ATOM 1076 C C . ALA A 1 74 ? -0.660 -21.205 44.138 1.00 24.58 122 ALA A C 1
ATOM 1077 O O . ALA A 1 74 ? -1.284 -22.178 44.574 1.00 27.19 122 ALA A O 1
ATOM 1084 N N . MET A 1 75 ? 0.642 -21.034 44.345 1.00 24.60 123 MET A N 1
ATOM 1085 C CA . MET A 1 75 ? 1.401 -21.906 45.228 1.00 26.83 123 MET A CA 1
ATOM 1086 C C . MET A 1 75 ? 1.099 -21.515 46.667 1.00 28.57 123 MET A C 1
ATOM 1087 O O . MET A 1 75 ? 1.400 -20.391 47.084 1.00 28.32 123 MET A O 1
ATOM 1101 N N . GLU A 1 76 ? 0.468 -22.422 47.408 1.00 30.70 124 GLU A N 1
ATOM 1102 C CA . GLU A 1 76 ? 0.034 -22.101 48.760 1.00 32.50 124 GLU A CA 1
ATOM 1103 C C . GLU A 1 76 ? 1.215 -21.624 49.597 1.00 32.16 124 GLU A C 1
ATOM 1104 O O . GLU A 1 76 ? 2.277 -22.252 49.613 1.00 34.37 124 GLU A O 1
ATOM 1116 N N . GLY A 1 77 ? 1.028 -20.501 50.289 1.00 32.44 125 GLY A N 1
ATOM 1117 C CA . GLY A 1 77 ? 2.058 -19.956 51.146 1.00 33.60 125 GLY A CA 1
ATOM 1118 C C . GLY A 1 77 ? 3.279 -19.427 50.438 1.00 32.30 125 GLY A C 1
ATOM 1119 O O . GLY A 1 77 ? 4.304 -19.199 51.093 1.00 33.28 125 GLY A O 1
ATOM 1123 N N . ALA A 1 78 ? 3.210 -19.212 49.126 1.00 30.10 126 ALA A N 1
ATOM 1124 C CA . ALA A 1 78 ? 4.382 -18.769 48.386 1.00 28.93 126 ALA A CA 1
ATOM 1125 C C . ALA A 1 78 ? 4.586 -17.263 48.500 1.00 29.47 126 ALA A C 1
ATOM 1126 O O . ALA A 1 78 ? 5.699 -16.801 48.782 1.00 29.58 126 ALA A O 1
ATOM 1133 N N . LEU A 1 79 ? 3.527 -16.484 48.291 1.00 29.54 127 LEU A N 1
ATOM 1134 C CA . LEU A 1 79 ? 3.648 -15.040 48.183 1.00 30.71 127 LEU A CA 1
ATOM 1135 C C . LEU A 1 79 ? 2.716 -14.343 49.161 1.00 30.50 127 LEU A C 1
ATOM 1136 O O . LEU A 1 79 ? 1.722 -14.909 49.621 1.00 30.11 127 LEU A O 1
ATOM 1152 N N . VAL A 1 80 ? 3.056 -13.091 49.465 1.00 29.90 128 VAL A N 1
ATOM 1153 C CA . VAL A 1 80 ? 2.181 -12.232 50.251 1.00 32.32 128 VAL A CA 1
ATOM 1154 C C . VAL A 1 80 ? 1.023 -11.787 49.367 1.00 29.91 128 VAL A C 1
ATOM 1155 O O . VAL A 1 80 ? 1.231 -11.200 48.299 1.00 28.15 128 VAL A O 1
ATOM 1168 N N . GLU A 1 81 ? -0.202 -12.071 49.799 1.00 30.58 129 GLU A N 1
ATOM 1169 C CA . GLU A 1 81 ? -1.368 -11.576 49.080 1.00 29.97 129 GLU A CA 1
ATOM 1170 C C . GLU A 1 81 ? -1.438 -10.062 49.250 1.00 30.66 129 GLU A C 1
ATOM 1171 O O . GLU A 1 81 ? -1.471 -9.558 50.379 1.00 32.34 129 GLU A O 1
ATOM 1183 N N . LEU A 1 82 ? -1.430 -9.340 48.131 1.00 28.92 130 LEU A N 1
ATOM 1184 C CA . LEU A 1 82 ? -1.341 -7.889 48.155 1.00 31.04 130 LEU A CA 1
ATOM 1185 C C . LEU A 1 82 ? -2.700 -7.208 48.106 1.00 34.13 130 LEU A C 1
ATOM 1186 O O . LEU A 1 82 ? -2.761 -5.977 48.215 1.00 33.81 130 LEU A O 1
ATOM 1202 N N . THR A 1 83 ? -3.779 -7.976 47.895 1.00 38.43 131 THR A N 1
ATOM 1203 C CA . THR A 1 83 ? -5.186 -7.494 47.819 1.00 39.85 131 THR A CA 1
ATOM 1204 C C . THR A 1 83 ? -5.460 -6.451 48.916 1.00 39.11 131 THR A C 1
ATOM 1205 O O . THR A 1 83 ? -5.445 -6.852 50.097 1.00 41.28 131 THR A O 1
ATOM 1216 N N . GLY A 1 84 ? -5.700 -5.177 48.568 1.00 38.03 132 GLY A N 1
ATOM 1217 C CA . GLY A 1 84 ? -5.986 -4.137 49.532 1.00 42.81 132 GLY A CA 1
ATOM 1218 C C . GLY A 1 84 ? -4.787 -3.414 50.088 1.00 50.80 132 GLY A C 1
ATOM 1219 O O . GLY A 1 84 ? -4.943 -2.308 50.629 1.00 50.67 132 GLY A O 1
ATOM 1223 N N . LYS A 1 85 ? -3.593 -3.983 49.972 1.00 54.76 133 LYS A N 1
ATOM 1224 C CA . LYS A 1 85 ? -2.383 -3.394 50.521 1.00 51.08 133 LYS A CA 1
ATOM 1225 C C . LYS A 1 85 ? -1.717 -2.406 49.580 1.00 48.68 133 LYS A C 1
ATOM 1226 O O . LYS A 1 85 ? -0.857 -1.634 50.024 1.00 47.07 133 LYS A O 1
ATOM 1245 N N . ILE A 1 86 ? -2.094 -2.400 48.305 1.00 50.80 134 ILE A N 1
ATOM 1246 C CA . ILE A 1 86 ? -1.560 -1.457 47.328 1.00 51.77 134 ILE A CA 1
ATOM 1247 C C . ILE A 1 86 ? -2.724 -0.753 46.643 1.00 52.25 134 ILE A C 1
ATOM 1248 O O . ILE A 1 86 ? -3.774 -1.363 46.405 1.00 55.38 134 ILE A O 1
ATOM 1264 N N . ASP A 1 87 ? -2.532 0.523 46.327 1.00 52.08 135 ASP A N 1
ATOM 1265 C CA . ASP A 1 87 ? -3.576 1.360 45.742 1.00 53.89 135 ASP A CA 1
ATOM 1266 C C . ASP A 1 87 ? -3.511 1.232 44.226 1.00 51.05 135 ASP A C 1
ATOM 1267 O O . ASP A 1 87 ? -2.648 1.826 43.575 1.00 50.85 135 ASP A O 1
ATOM 1276 N N . THR A 1 88 ? -4.451 0.475 43.658 1.00 47.99 136 THR A N 1
ATOM 1277 C CA . THR A 1 88 ? -4.433 0.158 42.237 1.00 44.71 136 THR A CA 1
ATOM 1278 C C . THR A 1 88 ? -5.044 1.244 41.361 1.00 37.86 136 THR A C 1
ATOM 1279 O O . THR A 1 88 ? -4.939 1.152 40.133 1.00 35.61 136 THR A O 1
ATOM 1290 N N . SER A 1 89 ? -5.687 2.258 41.946 1.00 35.97 137 SER A N 1
ATOM 1291 C CA . SER A 1 89 ? -6.336 3.285 41.138 1.00 37.37 137 SER A CA 1
ATOM 1292 C C . SER A 1 89 ? -5.337 4.027 40.259 1.00 41.61 137 SER A C 1
ATOM 1293 O O . SER A 1 89 ? -5.680 4.447 39.148 1.00 44.13 137 SER A O 1
ATOM 1301 N N . ALA A 1 90 ? -4.104 4.198 40.734 1.00 43.54 138 ALA A N 1
ATOM 1302 C CA . ALA A 1 90 ? -3.094 4.924 39.977 1.00 44.42 138 ALA A CA 1
ATOM 1303 C C . ALA A 1 90 ? -2.572 4.146 38.777 1.00 37.32 138 ALA A C 1
ATOM 1304 O O . ALA A 1 90 ? -1.891 4.736 37.932 1.00 32.59 138 ALA A O 1
ATOM 1311 N N . PHE A 1 91 ? -2.879 2.859 38.671 1.00 34.29 139 PHE A N 1
ATOM 1312 C CA . PHE A 1 91 ? -2.269 2.011 37.660 1.00 30.54 139 PHE A CA 1
ATOM 1313 C C . PHE A 1 91 ? -3.050 2.033 36.353 1.00 29.15 139 PHE A C 1
ATOM 1314 O O . PHE A 1 91 ? -4.262 2.259 36.328 1.00 30.27 139 PHE A O 1
ATOM 1331 N N . VAL A 1 92 ? -2.328 1.804 35.253 1.00 27.32 140 VAL A N 1
ATOM 1332 C CA . VAL A 1 92 ? -2.972 1.514 33.977 1.00 26.53 140 VAL A CA 1
ATOM 1333 C C . VAL A 1 92 ? -3.830 0.268 34.158 1.00 27.40 140 VAL A C 1
ATOM 1334 O O . VAL A 1 92 ? -3.319 -0.812 34.481 1.00 24.95 140 VAL A O 1
ATOM 1347 N N . GLU A 1 93 ? -5.145 0.418 33.953 1.00 31.45 141 GLU A N 1
ATOM 1348 C CA . GLU A 1 93 ? -6.106 -0.626 34.305 1.00 32.89 141 GLU A CA 1
ATOM 1349 C C . GLU A 1 93 ? -5.713 -1.986 33.752 1.00 27.34 141 GLU A C 1
ATOM 1350 O O . GLU A 1 93 ? -5.809 -2.999 34.456 1.00 25.74 141 GLU A O 1
ATOM 1362 N N . SER A 1 94 ? -5.296 -2.033 32.487 1.00 26.46 142 SER A N 1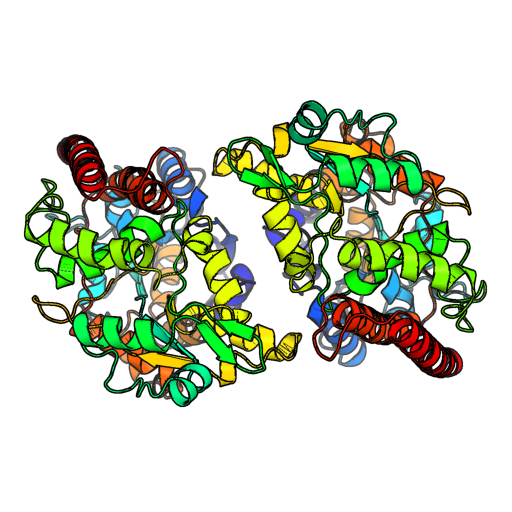
ATOM 1363 C CA . SER A 1 94 ? -5.084 -3.299 31.807 1.00 27.66 142 SER A CA 1
ATOM 1364 C C . SER A 1 94 ? -3.938 -4.101 32.400 1.00 23.85 142 SER A C 1
ATOM 1365 O O . SER A 1 94 ? -3.858 -5.309 32.160 1.00 22.82 142 SER A O 1
ATOM 1373 N N . THR A 1 95 ? -3.041 -3.456 33.145 1.00 21.29 143 THR A N 1
ATOM 1374 C CA . THR A 1 95 ? -1.912 -4.158 33.734 1.00 19.76 143 THR A CA 1
ATOM 1375 C C . THR A 1 95 ? -2.310 -4.998 34.941 1.00 20.48 143 THR A C 1
ATOM 1376 O O . THR A 1 95 ? -1.529 -5.855 35.365 1.00 19.85 143 THR A O 1
ATOM 1387 N N . LEU A 1 96 ? -3.506 -4.793 35.486 1.00 21.66 144 LEU A N 1
ATOM 1388 C CA . LEU A 1 96 ? -3.867 -5.437 36.742 1.00 22.47 144 LEU A CA 1
ATOM 1389 C C . LEU A 1 96 ? -4.333 -6.877 36.571 1.00 22.25 144 LEU A C 1
ATOM 1390 O O . LEU A 1 96 ? -4.245 -7.653 37.528 1.00 23.63 144 LEU A O 1
ATOM 1406 N N . GLN A 1 97 ? -4.796 -7.272 35.386 1.00 19.89 145 GLN A N 1
ATOM 1407 C CA . GLN A 1 97 ? -5.324 -8.626 35.250 1.00 21.40 145 GLN A CA 1
ATOM 1408 C C . GLN A 1 97 ? -4.241 -9.681 35.453 1.00 18.54 145 GLN A C 1
ATOM 1409 O O . GLN A 1 97 ? -4.533 -10.766 35.972 1.00 16.81 145 GLN A O 1
ATOM 1423 N N . SER A 1 98 ? -2.999 -9.393 35.064 1.00 17.95 146 SER A N 1
ATOM 1424 C CA . SER A 1 98 ? -1.920 -10.355 35.248 1.00 18.46 146 SER A CA 1
ATOM 1425 C C . SER A 1 98 ? -1.404 -10.395 36.679 1.00 18.07 146 SER A C 1
ATOM 1426 O O . SER A 1 98 ? -0.572 -11.252 36.997 1.00 17.20 146 SER A O 1
ATOM 1434 N N . ALA A 1 99 ? -1.851 -9.480 37.537 1.00 18.02 147 ALA A N 1
ATOM 1435 C CA . ALA A 1 99 ? -1.460 -9.463 38.939 1.00 19.00 147 ALA A CA 1
ATOM 1436 C C . ALA A 1 99 ? -2.360 -10.330 39.806 1.00 19.80 147 ALA A C 1
ATOM 1437 O O . ALA A 1 99 ? -2.010 -10.597 40.961 1.00 22.01 147 ALA A O 1
ATOM 1444 N N . TYR A 1 100 ? -3.500 -10.765 39.277 1.00 18.95 148 TYR A N 1
ATOM 1445 C CA . TYR A 1 100 ? -4.446 -11.612 39.982 1.00 21.61 148 TYR A CA 1
ATOM 1446 C C . TYR A 1 100 ? -4.414 -13.030 39.425 1.00 21.37 148 TYR A C 1
ATOM 1447 O O . TYR A 1 100 ? -3.979 -13.270 38.296 1.00 20.04 148 TYR A O 1
ATOM 1465 N N . ILE A 1 101 ? -4.917 -13.972 40.217 1.00 21.24 149 ILE A N 1
ATOM 1466 C CA . ILE A 1 101 ? -5.266 -15.286 39.686 1.00 19.77 149 ILE A CA 1
ATOM 1467 C C . ILE A 1 101 ? -6.650 -15.171 39.056 1.00 18.81 149 ILE A C 1
ATOM 1468 O O . ILE A 1 101 ? -7.613 -14.776 39.720 1.00 19.91 149 ILE A O 1
ATOM 1484 N N . LYS A 1 102 ? -6.748 -15.497 37.768 1.00 17.92 150 LYS A N 1
ATOM 1485 C CA . LYS A 1 102 ? -8.024 -15.402 37.069 1.00 18.44 150 LYS A CA 1
ATOM 1486 C C . LYS A 1 102 ? -9.104 -16.201 37.787 1.00 20.05 150 LYS A C 1
ATOM 1487 O O . LYS A 1 102 ? -8.873 -17.321 38.254 1.00 19.95 150 LYS A O 1
ATOM 1506 N N . GLY A 1 103 ? -10.299 -15.621 37.859 1.00 20.88 151 GLY A N 1
ATOM 1507 C CA . GLY A 1 103 ? -11.403 -16.247 38.548 1.00 21.59 151 GLY A CA 1
ATOM 1508 C C . GLY A 1 103 ? -11.404 -16.056 40.046 1.00 22.90 151 GLY A C 1
ATOM 1509 O O . GLY A 1 103 ? -12.319 -16.550 40.719 1.00 23.88 151 GLY A O 1
ATOM 1513 N N . THR A 1 104 ? -10.407 -15.371 40.591 1.00 23.70 152 THR A N 1
ATOM 1514 C CA . THR A 1 104 ? -10.350 -15.047 42.005 1.00 28.56 152 THR A CA 1
ATOM 1515 C C . THR A 1 104 ? -10.230 -13.536 42.163 1.00 29.04 152 THR A C 1
ATOM 1516 O O . THR A 1 104 ? -9.972 -12.803 41.205 1.00 29.42 152 THR A O 1
ATOM 1527 N N . ASP A 1 105 ? -10.421 -13.071 43.396 1.00 29.67 153 ASP A N 1
ATOM 1528 C CA . ASP A 1 105 ? -10.118 -11.694 43.764 1.00 31.55 153 ASP A CA 1
ATOM 1529 C C . ASP A 1 105 ? -8.778 -11.592 44.484 1.00 31.31 153 ASP A C 1
ATOM 1530 O O . ASP A 1 105 ? -8.574 -10.686 45.298 1.00 34.77 153 ASP A O 1
ATOM 1539 N N . LYS A 1 106 ? -7.864 -12.520 44.201 1.00 27.95 154 LYS A N 1
ATOM 1540 C CA . LYS A 1 106 ? -6.584 -12.604 44.892 1.00 27.90 154 LYS A CA 1
ATOM 1541 C C . LYS A 1 106 ? -5.500 -11.964 44.035 1.00 26.34 154 LYS A C 1
ATOM 1542 O O . LYS A 1 106 ? -5.224 -12.423 42.921 1.00 24.91 154 LYS A O 1
ATOM 1561 N N . MET A 1 107 ? -4.899 -10.906 44.561 1.00 26.97 155 MET A N 1
ATOM 1562 C CA . MET A 1 107 ? -3.808 -10.196 43.907 1.00 27.35 155 MET A CA 1
ATOM 1563 C C . MET A 1 107 ? -2.513 -10.595 44.600 1.00 27.59 155 MET A C 1
ATOM 1564 O O . MET A 1 107 ? -2.340 -10.329 45.794 1.00 28.56 155 MET A O 1
ATOM 1578 N N . PHE A 1 108 ? -1.622 -11.256 43.863 1.00 24.08 156 PHE A N 1
ATOM 1579 C CA . PHE A 1 108 ? -0.353 -11.706 44.416 1.00 23.45 156 PHE A CA 1
ATOM 1580 C C . PHE A 1 108 ? 0.846 -10.963 43.847 1.00 22.94 156 PHE A C 1
ATOM 1581 O O . PHE A 1 108 ? 1.975 -11.205 44.289 1.00 24.02 156 PHE A O 1
ATOM 1598 N N . GLY A 1 109 ? 0.637 -10.061 42.891 1.00 22.95 157 GLY A N 1
ATOM 1599 C CA . GLY A 1 109 ? 1.717 -9.250 42.374 1.00 24.57 157 GLY A CA 1
ATOM 1600 C C . GLY A 1 109 ? 1.287 -7.804 42.240 1.00 25.29 157 GLY A C 1
ATOM 1601 O O . GLY A 1 109 ? 0.099 -7.478 42.262 1.00 24.74 157 GLY A O 1
ATOM 1605 N N . MET A 1 110 ? 2.288 -6.935 42.124 1.00 24.76 158 MET A N 1
ATOM 1606 C CA . MET A 1 110 ? 2.084 -5.537 41.782 1.00 21.85 158 MET A CA 1
ATOM 1607 C C . MET A 1 110 ? 2.669 -5.290 40.402 1.00 20.04 158 MET A C 1
ATOM 1608 O O . MET A 1 110 ? 3.841 -5.619 40.174 1.00 19.68 158 MET A O 1
ATOM 1622 N N . PRO A 1 111 ? 1.903 -4.750 39.454 1.00 21.47 159 PRO A N 1
ATOM 1623 C CA . PRO A 1 111 ? 2.494 -4.405 38.155 1.00 20.61 159 PRO A CA 1
ATOM 1624 C C . PRO A 1 111 ? 3.684 -3.477 38.335 1.00 20.49 159 PRO A C 1
ATOM 1625 O O . PRO A 1 111 ? 3.648 -2.533 39.127 1.00 20.94 159 PRO A O 1
ATOM 1636 N N . TRP A 1 112 ? 4.754 -3.765 37.597 1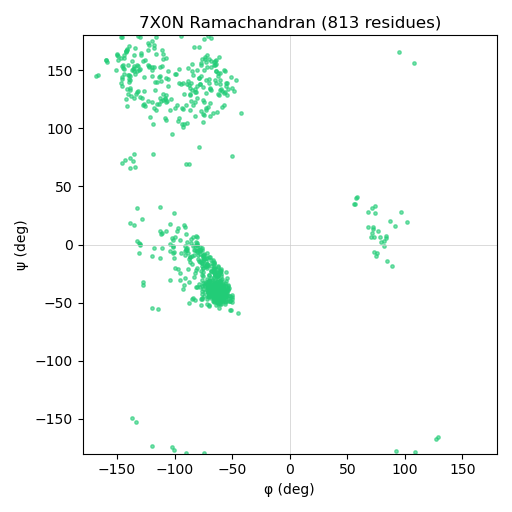.00 18.22 160 TRP A N 1
ATOM 1637 C CA . TRP A 1 112 ? 5.981 -2.985 37.673 1.00 18.21 160 TRP A CA 1
ATOM 1638 C C . TRP A 1 112 ? 6.269 -2.263 36.364 1.00 17.93 160 TRP A C 1
ATOM 1639 O O . TRP A 1 112 ? 6.454 -1.042 36.356 1.00 18.42 160 TRP A O 1
ATOM 1660 N N . PHE A 1 113 ? 6.330 -2.993 35.252 1.00 17.88 161 PHE A N 1
ATOM 1661 C CA . PHE A 1 113 ? 6.467 -2.359 33.953 1.00 18.42 161 PHE A CA 1
ATOM 1662 C C . PHE A 1 113 ? 5.797 -3.211 32.887 1.00 17.04 161 PHE A C 1
ATOM 1663 O O . PHE A 1 113 ? 5.519 -4.395 33.088 1.00 16.63 161 PHE A O 1
ATOM 1680 N N . THR A 1 114 ? 5.552 -2.582 31.742 1.00 16.07 162 THR A N 1
ATOM 1681 C CA . THR A 1 114 ? 4.857 -3.190 30.618 1.00 15.81 162 THR A CA 1
ATOM 1682 C C . THR A 1 114 ? 5.763 -3.213 29.396 1.00 14.73 162 THR A C 1
ATOM 1683 O O . THR A 1 114 ? 6.627 -2.350 29.230 1.00 14.39 162 THR A O 1
ATOM 1694 N N . GLU A 1 115 ? 5.565 -4.205 28.534 1.00 13.67 163 GLU A N 1
ATOM 1695 C CA . GLU A 1 115 ? 6.273 -4.207 27.263 1.00 13.26 163 GLU A CA 1
ATOM 1696 C C . GLU A 1 115 ? 5.381 -4.803 26.186 1.00 12.88 163 GLU A C 1
ATOM 1697 O O . GLU A 1 115 ? 4.460 -5.571 26.469 1.00 12.43 163 GLU A O 1
ATOM 1709 N N . THR A 1 116 ? 5.640 -4.388 24.952 1.00 12.57 164 THR A N 1
ATOM 1710 C CA . THR A 1 116 ? 5.010 -4.940 23.762 1.00 11.47 164 THR A CA 1
ATOM 1711 C C . THR A 1 116 ? 6.088 -4.998 22.692 1.00 12.02 164 THR A C 1
ATOM 1712 O O . THR A 1 116 ? 7.179 -4.440 22.849 1.00 12.64 164 THR A O 1
ATOM 1723 N N . ARG A 1 117 ? 5.790 -5.704 21.613 1.00 10.35 165 ARG A N 1
ATOM 1724 C CA . ARG A 1 117 ? 6.704 -5.854 20.492 1.00 11.23 165 ARG A CA 1
ATOM 1725 C C . ARG A 1 117 ? 6.166 -5.055 19.318 1.00 12.37 165 ARG A C 1
ATOM 1726 O O . ARG A 1 117 ? 5.012 -5.234 18.924 1.00 12.43 165 ARG A O 1
ATOM 1747 N N . ALA A 1 118 ? 6.987 -4.160 18.781 1.00 12.84 166 ALA A N 1
ATOM 1748 C CA . ALA A 1 118 ? 6.593 -3.325 17.657 1.00 12.45 166 ALA A CA 1
ATOM 1749 C C . ALA A 1 118 ? 7.499 -3.624 16.471 1.00 12.60 166 ALA A C 1
ATOM 1750 O O . ALA A 1 118 ? 8.486 -4.355 16.579 1.00 12.51 166 ALA A O 1
ATOM 1757 N N . LEU A 1 119 ? 7.138 -3.055 15.324 1.00 12.51 167 LEU A N 1
ATOM 1758 C CA . LEU A 1 119 ? 7.815 -3.327 14.059 1.00 12.06 167 LEU A CA 1
ATOM 1759 C C . LEU A 1 119 ? 8.911 -2.292 13.844 1.00 13.60 167 LEU A C 1
ATOM 1760 O O . LEU A 1 119 ? 8.639 -1.159 13.442 1.00 13.87 167 LEU A O 1
ATOM 1776 N N . PHE A 1 120 ? 10.156 -2.682 14.116 1.00 15.25 168 PHE A N 1
ATOM 1777 C CA . PHE A 1 120 ? 11.303 -1.842 13.795 1.00 15.19 168 PHE A CA 1
ATOM 1778 C C . PHE A 1 120 ? 11.598 -1.927 12.305 1.00 13.66 168 PHE A C 1
ATOM 1779 O O . PHE A 1 120 ? 11.448 -2.992 11.696 1.00 13.81 168 PHE A O 1
ATOM 1796 N N . TYR A 1 121 ? 12.042 -0.823 11.715 1.00 14.69 169 TYR A N 1
ATOM 1797 C CA . TYR A 1 121 ? 12.383 -0.823 10.303 1.00 16.16 169 TYR A CA 1
ATOM 1798 C C . TYR A 1 121 ? 13.572 0.082 10.028 1.00 17.32 169 TYR A C 1
ATOM 1799 O O . TYR A 1 121 ? 13.817 1.059 10.739 1.00 17.66 169 TYR A O 1
ATOM 1817 N N . ARG A 1 122 ? 14.312 -0.268 8.979 1.00 17.69 170 ARG A N 1
ATOM 1818 C CA . ARG A 1 122 ? 15.411 0.550 8.481 1.00 18.53 170 ARG A CA 1
ATOM 1819 C C . ARG A 1 122 ? 14.878 1.591 7.503 1.00 19.95 170 ARG A C 1
ATOM 1820 O O . ARG A 1 122 ? 14.383 1.243 6.425 1.00 19.67 170 ARG A O 1
ATOM 1841 N N . LYS A 1 123 ? 15.002 2.871 7.868 1.00 20.56 171 LYS A N 1
ATOM 1842 C CA . LYS A 1 123 ? 14.515 3.934 6.996 1.00 21.88 171 LYS A CA 1
ATOM 1843 C C . LYS A 1 123 ? 15.265 3.959 5.672 1.00 22.77 171 LYS A C 1
ATOM 1844 O O . LYS A 1 123 ? 14.668 4.211 4.617 1.00 23.51 171 LYS A O 1
ATOM 1863 N N . ASP A 1 124 ? 16.583 3.736 5.709 1.00 22.66 172 ASP A N 1
ATOM 1864 C CA . ASP A 1 124 ? 17.368 3.772 4.482 1.00 23.99 172 ASP A CA 1
ATOM 1865 C C . ASP A 1 124 ? 17.011 2.603 3.571 1.00 24.13 172 ASP A C 1
ATOM 1866 O O . ASP A 1 124 ? 16.897 2.773 2.351 1.00 26.18 172 ASP A O 1
ATOM 1875 N N . ALA A 1 125 ? 16.808 1.414 4.143 1.00 22.90 173 ALA A N 1
ATOM 1876 C CA . ALA A 1 125 ? 16.411 0.270 3.329 1.00 23.16 173 ALA A CA 1
ATOM 1877 C C . ALA A 1 125 ? 15.042 0.496 2.698 1.00 23.40 173 ALA A C 1
ATOM 1878 O O . ALA A 1 125 ? 14.830 0.175 1.523 1.00 24.59 173 ALA A O 1
ATOM 1885 N N . CYS A 1 126 ? 14.101 1.053 3.461 1.00 22.43 174 CYS A N 1
ATOM 1886 C CA . CYS A 1 126 ? 12.767 1.301 2.926 1.00 22.73 174 CYS A CA 1
ATOM 1887 C C . CYS A 1 126 ? 12.806 2.318 1.792 1.00 24.50 174 CYS A C 1
ATOM 1888 O O . CYS A 1 126 ? 12.185 2.118 0.742 1.00 25.53 174 CYS A O 1
ATOM 1896 N N . GLU A 1 127 ? 13.527 3.426 1.987 1.00 25.03 175 GLU A N 1
ATOM 1897 C CA . GLU A 1 127 ? 13.634 4.421 0.928 1.00 27.20 175 GLU A CA 1
ATOM 1898 C C . GLU A 1 127 ? 14.145 3.789 -0.362 1.00 28.29 175 GLU A C 1
ATOM 1899 O O . GLU A 1 127 ? 13.609 4.036 -1.447 1.00 29.70 175 GLU A O 1
ATOM 1911 N N . LYS A 1 128 ? 15.200 2.976 -0.264 1.00 28.10 176 LYS A N 1
ATOM 1912 C CA . LYS A 1 128 ? 15.768 2.400 -1.477 1.00 29.66 176 LYS A CA 1
ATOM 1913 C C . LYS A 1 128 ? 14.821 1.386 -2.104 1.00 30.09 176 LYS A C 1
ATOM 1914 O O . LYS A 1 128 ? 14.792 1.242 -3.332 1.00 31.53 176 LYS A O 1
ATOM 1933 N N . ALA A 1 129 ? 14.031 0.691 -1.282 1.00 28.13 177 ALA A N 1
ATOM 1934 C CA . ALA A 1 129 ? 13.097 -0.310 -1.775 1.00 28.25 177 ALA A CA 1
ATOM 1935 C C . ALA A 1 129 ? 11.786 0.289 -2.267 1.00 28.81 177 ALA A C 1
ATOM 1936 O O . ALA A 1 129 ? 10.953 -0.448 -2.805 1.00 29.23 177 ALA A O 1
ATOM 1943 N N . GLY A 1 130 ? 11.587 1.594 -2.112 1.00 24.37 178 GLY A N 1
ATOM 1944 C CA . GLY A 1 130 ? 10.321 2.193 -2.477 1.00 25.65 178 GLY A CA 1
ATOM 1945 C C . GLY A 1 130 ? 9.213 1.878 -1.502 1.00 24.29 178 GLY A C 1
ATOM 1946 O O . GLY A 1 130 ? 8.039 1.856 -1.883 1.00 25.60 178 GLY A O 1
ATOM 1950 N N . VAL A 1 131 ? 9.560 1.621 -0.247 1.00 22.06 179 VAL A N 1
ATOM 1951 C CA . VAL A 1 131 ? 8.592 1.293 0.788 1.00 22.08 179 VAL A CA 1
ATOM 1952 C C . VAL A 1 131 ? 8.379 2.519 1.660 1.00 22.31 179 VAL A C 1
ATOM 1953 O O . VAL A 1 131 ? 9.344 3.107 2.168 1.00 21.72 179 VAL A O 1
ATOM 1966 N N . ASN A 1 132 ? 7.121 2.928 1.800 1.00 21.74 180 ASN A N 1
ATOM 1967 C CA . ASN A 1 132 ? 6.740 4.003 2.704 1.00 22.02 180 ASN A CA 1
ATOM 1968 C C . ASN A 1 132 ? 6.377 3.371 4.042 1.00 21.61 180 ASN A C 1
ATOM 1969 O O . ASN A 1 132 ? 5.290 2.794 4.174 1.00 19.84 180 ASN A O 1
ATOM 1980 N N . PRO A 1 133 ? 7.246 3.445 5.054 1.00 24.08 181 PRO A N 1
ATOM 1981 C CA . PRO A 1 133 ? 6.973 2.689 6.289 1.00 24.64 181 PRO A CA 1
ATOM 1982 C C . PRO A 1 133 ? 5.766 3.195 7.058 1.00 27.38 181 PRO A C 1
ATOM 1983 O O . PRO A 1 133 ? 5.251 2.466 7.914 1.00 26.61 181 PRO A O 1
ATOM 1994 N N . GLU A 1 134 ? 5.287 4.406 6.770 1.00 30.69 182 GLU A N 1
ATOM 1995 C CA . GLU A 1 134 ? 4.113 4.940 7.447 1.00 35.38 182 GLU A CA 1
ATOM 1996 C C . GLU A 1 134 ? 2.813 4.317 6.959 1.00 32.89 182 GLU A C 1
ATOM 1997 O O . GLU A 1 134 ? 1.809 4.378 7.678 1.00 34.02 182 GLU A O 1
ATOM 2001 N N . THR A 1 135 ? 2.808 3.717 5.767 1.00 27.09 183 THR A N 1
ATOM 2002 C CA . THR A 1 135 ? 1.578 3.186 5.199 1.00 25.15 183 THR A CA 1
ATOM 2003 C C . THR A 1 135 ? 1.707 1.729 4.775 1.00 23.79 183 THR A C 1
ATOM 2004 O O . THR A 1 135 ? 0.736 0.970 4.840 1.00 24.85 183 THR A O 1
ATOM 2015 N N . ASP A 1 136 ? 2.895 1.325 4.338 1.00 20.61 184 ASP A N 1
ATOM 2016 C CA . ASP A 1 136 ? 3.032 0.045 3.652 1.00 19.39 184 ASP A CA 1
ATOM 2017 C C . ASP A 1 136 ? 3.173 -1.145 4.591 1.00 19.10 184 ASP A C 1
ATOM 2018 O O . ASP A 1 136 ? 3.277 -2.277 4.103 1.00 17.86 184 ASP A O 1
ATOM 2027 N N . PHE A 1 137 ? 3.179 -0.926 5.906 1.00 20.75 185 PHE A N 1
ATOM 2028 C CA . PHE A 1 137 ? 3.141 -2.007 6.881 1.00 21.13 185 PHE A CA 1
ATOM 2029 C C . PHE A 1 137 ? 1.782 -2.107 7.571 1.00 21.20 185 PHE A C 1
ATOM 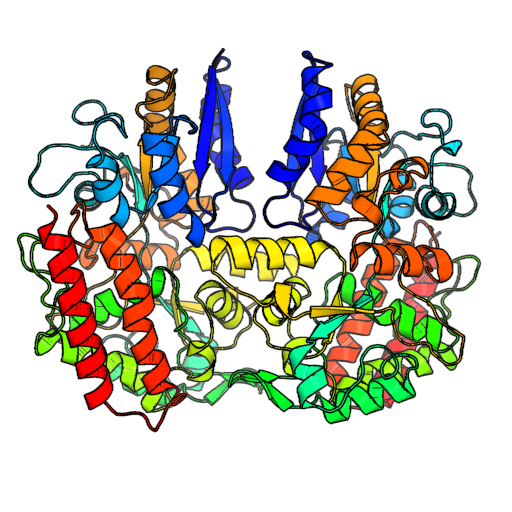2030 O O . PHE A 1 137 ? 1.657 -2.813 8.578 1.00 20.85 185 PHE A O 1
ATOM 2047 N N . ALA A 1 138 ? 0.764 -1.406 7.063 1.00 19.69 186 ALA A N 1
ATOM 2048 C CA . ALA A 1 138 ? -0.462 -1.210 7.830 1.00 20.09 186 ALA A CA 1
ATOM 2049 C C . ALA A 1 138 ? -1.271 -2.492 7.979 1.00 19.76 186 ALA A C 1
ATOM 2050 O O . ALA A 1 138 ? -1.960 -2.668 8.992 1.00 19.77 186 ALA A O 1
ATOM 2057 N N . THR A 1 139 ? -1.214 -3.384 6.992 1.00 18.17 187 THR A N 1
ATOM 2058 C CA . THR A 1 139 ? -2.005 -4.605 6.994 1.00 16.38 187 THR A CA 1
ATOM 2059 C C . THR A 1 139 ? -1.097 -5.796 6.725 1.00 15.71 187 THR A C 1
ATOM 2060 O O . THR A 1 139 ? 0.016 -5.647 6.214 1.00 14.86 187 THR A O 1
ATOM 2071 N N . TRP A 1 140 ? -1.596 -6.992 7.047 1.00 16.63 188 TRP A N 1
ATOM 2072 C CA . TRP A 1 140 ? -0.859 -8.209 6.724 1.00 17.07 188 TRP A CA 1
ATOM 2073 C C . TRP A 1 140 ? -0.416 -8.212 5.264 1.00 17.90 188 TRP A C 1
ATOM 2074 O O . TRP A 1 140 ? 0.754 -8.465 4.958 1.00 18.36 188 TRP A O 1
ATOM 2095 N N . ASP A 1 141 ? -1.349 -7.936 4.346 1.00 17.64 189 ASP A N 1
ATOM 2096 C CA . ASP A 1 141 ? -1.054 -8.067 2.923 1.00 18.72 189 ASP A CA 1
ATOM 2097 C C . ASP A 1 141 ? -0.078 -6.999 2.447 1.00 18.61 189 ASP A C 1
ATOM 2098 O O . ASP A 1 141 ? 0.796 -7.275 1.617 1.00 19.07 189 ASP A O 1
ATOM 2107 N N . LYS A 1 142 ? -0.235 -5.762 2.922 1.00 17.43 190 LYS A N 1
ATOM 2108 C CA . LYS A 1 142 ? 0.711 -4.718 2.541 1.00 18.83 190 LYS A CA 1
ATOM 2109 C C . LYS A 1 142 ? 2.083 -4.982 3.145 1.00 19.22 190 LYS A C 1
ATOM 2110 O O . LYS A 1 142 ? 3.110 -4.782 2.485 1.00 19.41 190 LYS A O 1
ATOM 2129 N N . PHE A 1 143 ? 2.116 -5.425 4.403 1.00 19.74 191 PHE A N 1
ATOM 2130 C CA . PHE A 1 143 ? 3.361 -5.853 5.030 1.00 18.89 191 PHE A CA 1
ATOM 2131 C C . PHE A 1 143 ? 4.081 -6.874 4.163 1.00 19.20 191 PHE A C 1
ATOM 2132 O O . PHE A 1 143 ? 5.279 -6.743 3.891 1.00 18.40 191 PHE A O 1
ATOM 2149 N N . LYS A 1 144 ? 3.355 -7.890 3.696 1.00 19.15 192 LYS A N 1
ATOM 2150 C CA . LYS A 1 144 ? 3.978 -8.924 2.878 1.00 20.68 192 LYS A CA 1
ATOM 2151 C C . LYS A 1 144 ? 4.503 -8.349 1.566 1.00 21.24 192 LYS A C 1
ATOM 2152 O O . LYS A 1 144 ? 5.615 -8.680 1.140 1.00 21.38 192 LYS A O 1
ATOM 2171 N N . ASP A 1 145 ? 3.727 -7.476 0.913 1.00 21.38 193 ASP A N 1
ATOM 2172 C CA . ASP A 1 145 ? 4.224 -6.811 -0.290 1.00 21.80 193 ASP A CA 1
ATOM 2173 C C . ASP A 1 145 ? 5.510 -6.046 0.000 1.00 20.88 193 ASP A C 1
ATOM 2174 O O . ASP A 1 145 ? 6.451 -6.058 -0.803 1.00 20.45 193 ASP A O 1
ATOM 2183 N N . ALA A 1 146 ? 5.554 -5.348 1.138 1.00 20.00 194 ALA A N 1
ATOM 2184 C CA . ALA A 1 146 ? 6.732 -4.569 1.494 1.00 21.12 194 ALA A CA 1
ATOM 2185 C C . ALA A 1 146 ? 7.942 -5.468 1.698 1.00 21.08 194 ALA A C 1
ATOM 2186 O O . ALA A 1 146 ? 9.053 -5.133 1.270 1.00 20.80 194 ALA A O 1
ATOM 2193 N N . LEU A 1 147 ? 7.750 -6.613 2.356 1.00 19.31 195 LEU A N 1
ATOM 2194 C CA . LEU A 1 147 ? 8.868 -7.521 2.582 1.00 18.21 195 LEU A CA 1
ATOM 2195 C C . LEU A 1 147 ? 9.451 -8.007 1.261 1.00 18.28 195 LEU A C 1
ATOM 2196 O O . LEU A 1 147 ? 10.672 -8.148 1.128 1.00 19.13 195 LEU A O 1
ATOM 2212 N N . LYS A 1 148 ? 8.594 -8.264 0.271 1.00 18.91 196 LYS A N 1
ATOM 2213 C CA . LYS A 1 148 ? 9.076 -8.734 -1.023 1.00 20.81 196 LYS A CA 1
ATOM 2214 C C . LYS A 1 148 ? 9.985 -7.704 -1.681 1.00 22.32 196 LYS A C 1
ATOM 2215 O O . LYS A 1 148 ? 10.987 -8.062 -2.312 1.00 23.72 196 LYS A O 1
ATOM 2234 N N . LYS A 1 149 ? 9.654 -6.419 -1.542 1.00 22.03 197 LYS A N 1
ATOM 2235 C CA . LYS A 1 149 ? 10.478 -5.358 -2.111 1.00 23.80 197 LYS A CA 1
ATOM 2236 C C . LYS A 1 149 ? 11.743 -5.125 -1.298 1.00 23.92 197 LYS A C 1
ATOM 2237 O O . LYS A 1 149 ? 12.755 -4.674 -1.848 1.00 23.54 197 LYS A O 1
ATOM 2256 N N . LEU A 1 150 ? 11.705 -5.428 0.002 1.00 22.21 198 LEU A N 1
ATOM 2257 C CA . LEU A 1 150 ? 12.862 -5.265 0.869 1.00 21.71 198 LEU A CA 1
ATOM 2258 C C . LEU A 1 150 ? 13.802 -6.461 0.840 1.00 21.98 198 LEU A C 1
ATOM 2259 O O . LEU A 1 150 ? 14.950 -6.343 1.278 1.00 24.51 198 LEU A O 1
ATOM 2275 N N . ASN A 1 151 ? 13.336 -7.607 0.354 1.00 22.26 199 ASN A N 1
ATOM 2276 C CA . ASN A 1 151 ? 14.108 -8.843 0.378 1.00 26.05 199 ASN A CA 1
ATOM 2277 C C . ASN A 1 151 ? 15.363 -8.705 -0.470 1.00 25.49 199 ASN A C 1
ATOM 2278 O O . ASN A 1 151 ? 15.270 -8.546 -1.689 1.00 24.95 199 ASN A O 1
ATOM 2289 N N . GLY A 1 152 ? 16.536 -8.748 0.158 1.00 24.82 200 GLY A N 1
ATOM 2290 C CA . GLY A 1 152 ? 17.780 -8.605 -0.575 1.00 24.95 200 GLY A CA 1
ATOM 2291 C C . GLY A 1 152 ? 18.143 -7.190 -0.962 1.00 24.84 200 GLY A C 1
ATOM 2292 O O . GLY A 1 152 ? 19.114 -6.997 -1.709 1.00 25.41 200 GLY A O 1
ATOM 2296 N N . ILE A 1 153 ? 17.378 -6.196 -0.503 1.00 24.76 201 ILE A N 1
ATOM 2297 C CA . ILE A 1 153 ? 17.748 -4.807 -0.720 1.00 26.32 201 ILE A CA 1
ATOM 2298 C C . ILE A 1 153 ? 19.135 -4.588 -0.134 1.00 25.87 201 ILE A C 1
ATOM 2299 O O . ILE A 1 153 ? 19.538 -5.245 0.832 1.00 26.01 201 ILE A O 1
ATOM 2315 N N . GLU A 1 154 ? 19.878 -3.664 -0.723 1.00 25.93 202 GLU A N 1
ATOM 2316 C CA . GLU A 1 154 ? 21.248 -3.409 -0.302 1.00 25.64 202 GLU A CA 1
ATOM 2317 C C . GLU A 1 154 ? 21.375 -1.991 0.228 1.00 26.29 202 GLU A C 1
ATOM 2318 O O . GLU A 1 154 ? 20.761 -1.057 -0.293 1.00 28.04 202 GLU A O 1
ATOM 2330 N N . VAL A 1 155 ? 22.137 -1.864 1.308 1.00 25.93 203 VAL A N 1
ATOM 2331 C CA . VAL A 1 155 ? 22.518 -0.582 1.887 1.00 29.05 203 VAL A CA 1
ATOM 2332 C C . VAL A 1 155 ? 24.032 -0.609 2.010 1.00 31.80 203 VAL A C 1
ATOM 2333 O O . VAL A 1 155 ? 24.584 -1.487 2.685 1.00 31.70 203 VAL A O 1
ATOM 2346 N N . ASP A 1 156 ? 24.702 0.326 1.339 1.00 37.03 204 ASP A N 1
ATOM 2347 C CA . ASP A 1 156 ? 26.162 0.362 1.301 1.00 42.57 204 ASP A CA 1
ATOM 2348 C C . ASP A 1 156 ? 26.744 -0.952 0.785 1.00 36.49 204 ASP A C 1
ATOM 2349 O O . ASP A 1 156 ? 27.814 -1.387 1.218 1.00 36.02 204 ASP A O 1
ATOM 2358 N N . GLY A 1 157 ? 26.050 -1.593 -0.153 1.00 33.84 205 GLY A N 1
ATOM 2359 C CA . GLY A 1 157 ? 26.579 -2.755 -0.828 1.00 33.82 205 GLY A CA 1
ATOM 2360 C C . GLY A 1 157 ? 26.432 -4.067 -0.092 1.00 32.88 205 GLY A C 1
ATOM 2361 O O . GLY A 1 157 ? 26.934 -5.089 -0.585 1.00 32.78 205 GLY A O 1
ATOM 2365 N N . LYS A 1 158 ? 25.781 -4.078 1.066 1.00 32.02 206 LYS A N 1
ATOM 2366 C CA . LYS A 1 158 ? 25.469 -5.304 1.783 1.00 31.84 206 LYS A CA 1
ATOM 2367 C C . LYS A 1 158 ? 23.983 -5.607 1.640 1.00 27.23 206 LYS A C 1
ATOM 2368 O O . LYS A 1 158 ? 23.144 -4.709 1.762 1.00 26.89 206 LYS A O 1
ATOM 2387 N N . LYS A 1 159 ? 23.662 -6.872 1.385 1.00 26.26 207 LYS A N 1
ATOM 2388 C CA . LYS A 1 159 ? 22.273 -7.287 1.266 1.00 27.71 207 LYS A CA 1
ATOM 2389 C C . LYS A 1 159 ? 21.650 -7.424 2.647 1.00 23.02 207 LYS A C 1
ATOM 2390 O O . LYS A 1 159 ? 22.272 -7.948 3.576 1.00 23.06 207 LYS A O 1
ATOM 2409 N N . LEU A 1 160 ? 20.418 -6.950 2.777 1.00 21.63 208 LEU A N 1
ATOM 2410 C CA . LEU A 1 160 ? 19.628 -7.152 3.980 1.00 20.26 208 LEU A CA 1
ATOM 2411 C C . LEU A 1 160 ? 18.557 -8.200 3.705 1.00 21.39 208 LEU A C 1
ATOM 2412 O O . LEU A 1 160 ? 17.995 -8.250 2.607 1.00 22.25 208 LEU A O 1
ATOM 2428 N N . ALA A 1 161 ? 18.287 -9.041 4.696 1.00 21.25 209 ALA A N 1
ATOM 2429 C CA . ALA A 1 161 ? 17.065 -9.828 4.698 1.00 21.52 209 ALA A CA 1
ATOM 2430 C C . ALA A 1 161 ? 15.902 -8.908 5.057 1.00 19.77 209 ALA A C 1
ATOM 2431 O O . ALA A 1 161 ? 16.071 -7.919 5.776 1.00 18.53 209 ALA A O 1
ATOM 2438 N N . ALA A 1 162 ? 14.717 -9.235 4.546 1.00 18.35 210 ALA A N 1
ATOM 2439 C CA . ALA A 1 162 ? 13.575 -8.344 4.736 1.00 17.92 210 ALA A CA 1
ATOM 2440 C C . ALA A 1 162 ? 13.117 -8.319 6.189 1.00 16.97 210 ALA A C 1
ATOM 2441 O O . ALA A 1 162 ? 12.800 -7.251 6.726 1.00 15.37 210 ALA A O 1
ATOM 2448 N N . LEU A 1 163 ? 13.069 -9.483 6.836 1.00 16.62 211 LEU A N 1
ATOM 2449 C CA . LEU A 1 163 ? 12.572 -9.619 8.198 1.00 15.23 211 LEU A CA 1
ATOM 2450 C C . LEU A 1 163 ? 13.446 -10.615 8.940 1.00 16.19 211 LEU A C 1
ATOM 2451 O O . LEU A 1 163 ? 13.690 -11.719 8.446 1.00 17.02 211 LEU A O 1
ATOM 2467 N N . GLY A 1 164 ? 13.919 -10.218 10.117 1.00 16.45 212 GLY A N 1
ATOM 2468 C CA . GLY A 1 164 ? 14.695 -11.103 10.958 1.00 16.57 212 GLY A CA 1
ATOM 2469 C C . GLY A 1 164 ? 13.976 -11.401 12.255 1.00 15.02 212 GLY A C 1
ATOM 2470 O O . GLY A 1 164 ? 13.652 -10.485 13.016 1.00 15.47 212 GLY A O 1
ATOM 2474 N N . MET A 1 165 ? 13.708 -12.677 12.515 1.00 13.91 213 MET A N 1
ATOM 2475 C CA . MET A 1 165 ? 13.046 -13.090 13.741 1.00 15.69 213 MET A CA 1
ATOM 2476 C C . MET A 1 165 ? 13.676 -14.371 14.263 1.00 16.90 213 MET A C 1
ATOM 2477 O O . MET A 1 165 ? 14.118 -15.218 13.478 1.00 17.61 213 MET A O 1
ATOM 2491 N N . PRO A 1 166 ? 13.741 -14.527 15.583 1.00 15.40 214 PRO A N 1
ATOM 2492 C CA . PRO A 1 166 ? 14.299 -15.756 16.158 1.00 15.65 214 PRO A CA 1
ATOM 2493 C C . PRO A 1 166 ? 13.315 -16.910 16.075 1.00 16.01 214 PRO A C 1
ATOM 2494 O O . PRO A 1 166 ? 12.097 -16.723 16.015 1.00 15.23 214 PRO A O 1
ATOM 2505 N N . GLY A 1 167 ? 13.869 -18.121 16.068 1.00 18.59 215 GLY A N 1
ATOM 2506 C CA . GLY A 1 167 ? 13.055 -19.319 16.037 1.00 22.51 215 GLY A CA 1
ATOM 2507 C C . GLY A 1 167 ? 13.458 -20.335 17.085 1.00 24.95 215 GLY A C 1
ATOM 2508 O O . GLY A 1 167 ? 12.784 -21.350 17.278 1.00 28.69 215 GLY A O 1
ATOM 2512 N N . LYS A 1 168 ? 14.564 -20.069 17.766 1.00 21.86 216 LYS A N 1
ATOM 2513 C CA . LYS A 1 168 ? 15.071 -20.985 18.773 1.00 22.19 216 LYS A CA 1
ATOM 2514 C C . LYS A 1 168 ? 14.228 -20.875 20.035 1.00 23.77 216 LYS A C 1
ATOM 2515 O O . LYS A 1 168 ? 13.522 -19.890 20.263 1.00 24.49 216 LYS A O 1
ATOM 2534 N N . ASN A 1 169 ? 14.295 -21.916 20.852 1.00 27.08 217 ASN A N 1
ATOM 2535 C CA . ASN A 1 169 ? 13.505 -21.979 22.075 1.00 27.99 217 ASN A CA 1
ATOM 2536 C C . ASN A 1 169 ? 14.019 -20.947 23.077 1.00 26.74 217 ASN A C 1
ATOM 2537 O O . ASN A 1 169 ? 15.141 -21.056 23.576 1.00 28.50 217 ASN A O 1
ATOM 2548 N N . ASP A 1 170 ? 13.212 -19.915 23.325 1.00 22.32 218 ASP A N 1
ATOM 2549 C CA . ASP A 1 170 ? 13.273 -19.080 24.526 1.00 21.43 218 ASP A CA 1
ATOM 2550 C C . ASP A 1 170 ? 11.825 -18.681 24.806 1.00 19.70 218 ASP A C 1
ATOM 2551 O O . ASP A 1 170 ? 10.914 -19.055 24.058 1.00 16.99 218 ASP A O 1
ATOM 2560 N N . TRP A 1 171 ? 11.590 -17.924 25.884 1.00 15.27 219 TRP A N 1
ATOM 2561 C CA . TRP A 1 171 ? 10.203 -17.622 26.233 1.00 16.87 219 TRP A CA 1
ATOM 2562 C C . TRP A 1 171 ? 9.482 -16.842 25.132 1.00 15.26 219 TRP A C 1
ATOM 2563 O O . TRP A 1 171 ? 8.250 -16.871 25.067 1.00 16.05 219 TRP A O 1
ATOM 2584 N N . ASN A 1 172 ? 10.213 -16.146 24.269 1.00 12.60 220 ASN A N 1
ATOM 2585 C CA . ASN A 1 172 ? 9.564 -15.347 23.238 1.00 11.51 220 ASN A CA 1
ATOM 2586 C C . ASN A 1 172 ? 9.016 -16.166 22.081 1.00 11.71 220 ASN A C 1
ATOM 2587 O O . ASN A 1 172 ? 8.356 -15.594 21.207 1.00 12.81 220 ASN A O 1
ATOM 2598 N N . VAL A 1 173 ? 9.244 -17.480 22.051 1.00 13.64 221 VAL A N 1
ATOM 2599 C CA . VAL A 1 173 ? 8.699 -18.288 20.964 1.00 16.47 221 VAL A CA 1
ATOM 2600 C C . VAL A 1 173 ? 7.187 -18.116 20.875 1.00 16.18 221 VAL A C 1
ATOM 2601 O O . VAL A 1 173 ? 6.636 -17.887 19.793 1.00 14.91 221 VAL A O 1
ATOM 2614 N N . VAL A 1 174 ? 6.487 -18.247 22.003 1.00 15.54 222 VAL A N 1
ATOM 2615 C CA . VAL A 1 174 ? 5.034 -18.119 21.959 1.00 15.56 222 VAL A CA 1
ATOM 2616 C C . VAL A 1 174 ? 4.630 -16.655 21.847 1.00 13.65 222 VAL A C 1
ATOM 2617 O O . VAL A 1 174 ? 3.656 -16.322 21.165 1.00 12.74 222 VAL A O 1
ATOM 2630 N N . HIS A 1 175 ? 5.375 -15.759 22.501 1.00 10.82 223 HIS A N 1
ATOM 2631 C CA . HIS A 1 175 ? 5.033 -14.342 22.455 1.00 10.68 223 HIS A CA 1
ATOM 2632 C C . HIS A 1 175 ? 5.044 -13.822 21.025 1.00 10.85 223 HIS A C 1
ATOM 2633 O O . HIS A 1 175 ? 4.237 -12.958 20.660 1.00 11.22 223 HIS A O 1
ATOM 2647 N N . ASN A 1 176 ? 5.967 -14.321 20.208 1.00 11.86 224 ASN A N 1
ATOM 2648 C CA . ASN A 1 176 ? 6.079 -13.869 18.830 1.00 12.43 224 ASN A CA 1
ATOM 2649 C C . ASN A 1 176 ? 4.986 -14.432 17.936 1.00 12.94 224 ASN A C 1
ATOM 2650 O O . ASN A 1 176 ? 4.691 -13.829 16.899 1.00 16.05 224 ASN A O 1
ATOM 2661 N N . PHE A 1 177 ? 4.382 -15.567 18.303 1.00 11.33 225 PHE A N 1
ATOM 2662 C CA . PHE A 1 177 ? 3.203 -16.044 17.594 1.00 12.13 225 PHE A CA 1
ATOM 2663 C C . PHE A 1 177 ? 1.919 -15.369 18.072 1.00 12.10 225 PHE A C 1
ATOM 2664 O O . PHE A 1 177 ? 0.940 -15.317 17.319 1.00 11.61 225 PHE A O 1
ATOM 2681 N N . SER A 1 178 ? 1.898 -14.863 19.306 1.00 11.17 226 SER A N 1
ATOM 2682 C CA . SER A 1 178 ? 0.638 -14.505 19.948 1.00 11.55 226 SER A CA 1
ATOM 2683 C C . SER A 1 178 ? -0.225 -13.604 19.067 1.00 11.95 226 SER A C 1
ATOM 2684 O O . SER A 1 178 ? -1.382 -13.929 18.773 1.00 11.43 226 SER A O 1
ATOM 2692 N N . TRP A 1 179 ? 0.310 -12.462 18.638 1.00 11.96 227 TRP A N 1
ATOM 2693 C CA . TRP A 1 179 ? -0.548 -11.481 17.977 1.00 12.10 227 TRP A CA 1
ATOM 2694 C C . TRP A 1 179 ? -0.889 -11.865 16.540 1.00 11.94 227 TRP A C 1
ATOM 2695 O O . TRP A 1 179 ? -1.847 -11.314 15.984 1.00 10.89 227 TRP A O 1
ATOM 2716 N N . TRP A 1 180 ? -0.167 -12.814 15.939 1.00 12.84 228 TRP A N 1
ATOM 2717 C CA . TRP A 1 180 ? -0.588 -13.361 14.653 1.00 13.90 228 TRP A CA 1
ATOM 2718 C C . TRP A 1 180 ? -1.828 -14.230 14.818 1.00 14.04 228 TRP A C 1
ATOM 2719 O O . TRP A 1 180 ? -2.751 -14.173 13.997 1.00 13.90 228 TRP A O 1
ATOM 2740 N N . ILE A 1 181 ? -1.864 -15.032 15.885 1.00 13.88 229 ILE A N 1
ATOM 2741 C CA . ILE A 1 181 ? -3.056 -15.805 16.216 1.00 14.14 229 ILE A CA 1
ATOM 2742 C C . ILE A 1 181 ? -4.215 -14.873 16.541 1.00 12.86 229 ILE A C 1
ATOM 2743 O O . ILE A 1 181 ? -5.336 -15.055 16.048 1.00 11.87 229 ILE A O 1
ATOM 2759 N N . TYR A 1 182 ? -3.966 -13.860 17.378 1.00 12.41 230 TYR A N 1
ATOM 2760 C CA . TYR A 1 182 ? -5.029 -12.921 17.719 1.00 11.83 230 TYR A CA 1
ATOM 2761 C C . TYR A 1 182 ? -5.546 -12.209 16.473 1.00 11.75 230 TYR A C 1
ATOM 2762 O O . TYR A 1 182 ? -6.761 -12.090 16.262 1.00 11.18 230 TYR A O 1
ATOM 2780 N N . GLY A 1 183 ? -4.629 -11.702 15.644 1.00 11.84 231 GLY A N 1
ATOM 2781 C CA . GLY A 1 183 ? -5.021 -10.947 14.470 1.00 12.78 231 GLY A CA 1
ATOM 2782 C C . GLY A 1 183 ? -5.750 -11.763 13.433 1.00 11.97 231 GLY A C 1
ATOM 2783 O O . GLY A 1 183 ? -6.488 -11.197 12.622 1.00 11.98 231 GLY A O 1
ATOM 2787 N N . ALA A 1 184 ? -5.551 -13.080 13.439 1.00 10.83 232 ALA A N 1
ATOM 2788 C CA . ALA A 1 184 ? -6.317 -13.969 12.583 1.00 11.70 232 ALA A CA 1
ATOM 2789 C C . ALA A 1 184 ? -7.716 -14.225 13.118 1.00 11.72 232 ALA A C 1
ATOM 2790 O O . ALA A 1 184 ? -8.567 -14.722 12.373 1.00 11.89 232 ALA A O 1
ATOM 2797 N N . GLY A 1 185 ? -7.973 -13.893 14.377 1.00 11.76 233 GLY A N 1
ATOM 2798 C CA . GLY A 1 185 ? -9.223 -14.218 15.013 1.00 12.52 233 GLY A CA 1
ATOM 2799 C C . GLY A 1 185 ? -9.193 -15.475 15.845 1.00 14.00 233 GLY A C 1
ATOM 2800 O O . GLY A 1 185 ? -10.229 -16.131 15.986 1.00 14.37 233 GLY A O 1
ATOM 2804 N N . GLY A 1 186 ? -8.035 -15.838 16.396 1.00 13.90 234 GLY A N 1
ATOM 2805 C CA . GLY A 1 186 ? -7.899 -16.995 17.245 1.00 14.01 234 GLY A CA 1
ATOM 2806 C C . GLY A 1 186 ? -7.423 -16.590 18.626 1.00 13.50 234 GLY A C 1
ATOM 2807 O O . GLY A 1 186 ? -7.126 -15.426 18.890 1.00 11.27 234 GLY A O 1
ATOM 2811 N N . ASP A 1 187 ? -7.369 -17.585 19.508 1.00 13.70 235 ASP A N 1
ATOM 2812 C CA . ASP A 1 187 ? -6.847 -17.368 20.851 1.00 13.48 235 ASP A CA 1
ATOM 2813 C C . ASP A 1 187 ? -6.226 -18.665 21.342 1.00 15.51 235 ASP A C 1
ATOM 2814 O O . ASP A 1 187 ? -6.476 -19.740 20.795 1.00 17.86 235 ASP A O 1
ATOM 2823 N N . PHE A 1 188 ? -5.413 -18.556 22.391 1.00 15.58 236 PHE A N 1
ATOM 2824 C CA . PHE A 1 188 ? -4.791 -19.749 22.947 1.00 15.27 236 PHE A CA 1
ATOM 2825 C C . PHE A 1 188 ? -5.754 -20.575 23.787 1.00 15.46 236 PHE A C 1
ATOM 2826 O O . PHE A 1 188 ? -5.604 -21.800 23.863 1.00 15.46 236 PHE A O 1
ATOM 2843 N N . VAL A 1 189 ? -6.727 -19.935 24.437 1.00 17.06 237 VAL A N 1
ATOM 2844 C CA . VAL A 1 189 ? -7.635 -20.621 25.346 1.00 20.28 237 VAL A CA 1
ATOM 2845 C C . VAL A 1 189 ? -9.033 -20.031 25.210 1.00 20.00 237 VAL A C 1
ATOM 2846 O O . VAL A 1 189 ? -9.234 -18.964 24.629 1.00 19.64 237 VAL A O 1
ATOM 2859 N N . ASN A 1 190 ? -10.006 -20.747 25.769 1.00 17.37 238 ASN A N 1
ATOM 2860 C CA . ASN A 1 190 ? -11.366 -20.242 25.860 1.00 16.83 238 ASN A CA 1
ATOM 2861 C C . ASN A 1 190 ? -11.425 -19.075 26.848 1.00 19.04 238 ASN A C 1
ATOM 2862 O O . ASN A 1 190 ? -10.430 -18.699 27.476 1.00 18.60 238 ASN A O 1
ATOM 2873 N N . GLU A 1 191 ? -12.622 -18.495 26.988 1.00 20.08 239 GLU A N 1
ATOM 2874 C CA . GLU A 1 191 ? -12.796 -17.349 27.875 1.00 22.46 239 GLU A CA 1
ATOM 2875 C C . GLU A 1 191 ? -12.354 -17.677 29.294 1.00 24.60 239 GLU A C 1
ATOM 2876 O O . GLU A 1 191 ? -11.705 -16.860 29.957 1.00 28.37 239 GLU A O 1
ATOM 2888 N N . GLU A 1 192 ? -12.696 -18.871 29.773 1.00 22.41 240 GLU A N 1
ATOM 2889 C CA . GLU A 1 192 ? -12.383 -19.267 31.139 1.00 21.24 240 GLU A CA 1
ATOM 2890 C C . GLU A 1 192 ? -10.906 -19.571 31.344 1.00 19.93 240 GLU A C 1
ATOM 2891 O O . GLU A 1 192 ? -10.469 -19.651 32.497 1.00 20.58 240 GLU A O 1
ATOM 2903 N N . GLY A 1 193 ? -10.131 -19.727 30.272 1.00 18.41 241 GLY A N 1
ATOM 2904 C CA . GLY A 1 193 ? -8.735 -20.101 30.409 1.00 19.38 241 GLY A CA 1
ATOM 2905 C C . GLY A 1 193 ? -8.534 -21.533 30.849 1.00 20.60 241 GLY A C 1
ATOM 2906 O O . GLY A 1 193 ? -7.554 -21.834 31.540 1.00 21.61 241 GLY A O 1
ATOM 2910 N N . THR A 1 194 ? -9.441 -22.429 30.454 1.00 18.98 242 THR A N 1
ATOM 2911 C CA . THR A 1 194 ? -9.460 -23.796 30.946 1.00 19.44 242 THR A CA 1
ATOM 2912 C C . THR A 1 194 ? -9.282 -24.846 29.862 1.00 20.27 242 THR A C 1
ATOM 2913 O O . THR A 1 194 ? -9.116 -26.025 30.191 1.00 23.37 242 THR A O 1
ATOM 2924 N N . GLN A 1 195 ? -9.333 -24.466 28.590 1.00 20.45 243 GLN A N 1
ATOM 2925 C CA . GLN A 1 195 ? -9.081 -25.399 27.506 1.00 21.88 243 GLN A CA 1
ATOM 2926 C C . GLN A 1 195 ? -8.351 -24.667 26.392 1.00 19.25 243 GLN A C 1
ATOM 2927 O O . GLN A 1 195 ? -8.550 -23.469 26.173 1.00 18.21 243 GLN A O 1
ATOM 2941 N N . ALA A 1 196 ? -7.486 -25.403 25.708 1.00 19.05 244 ALA A N 1
ATOM 2942 C CA . ALA A 1 196 ? -6.713 -24.853 24.610 1.00 19.27 244 ALA A CA 1
ATOM 2943 C C . ALA A 1 196 ? -7.579 -24.765 23.362 1.00 18.93 244 ALA A C 1
ATOM 2944 O O . ALA A 1 196 ? -8.418 -25.634 23.107 1.00 19.57 244 ALA A O 1
ATOM 2951 N N . THR A 1 197 ? -7.371 -23.698 22.586 1.00 17.73 245 THR A N 1
ATOM 2952 C CA . THR A 1 197 ? -8.170 -23.471 21.390 1.00 18.64 245 THR A CA 1
ATOM 2953 C C . THR A 1 197 ? -7.330 -22.983 20.213 1.00 19.75 245 THR A C 1
ATOM 2954 O O . THR A 1 197 ? -7.888 -22.441 19.250 1.00 19.22 245 THR A O 1
ATOM 2965 N N . PHE A 1 198 ? -6.011 -23.168 20.247 1.00 21.17 246 PHE A N 1
ATOM 2966 C CA . PHE A 1 198 ? -5.158 -22.605 19.210 1.00 21.07 246 PHE A CA 1
ATOM 2967 C C . PHE A 1 198 ? -4.946 -23.541 18.024 1.00 19.65 246 PHE A C 1
ATOM 2968 O O . PHE A 1 198 ? -4.116 -23.240 17.161 1.00 20.00 246 PHE A O 1
ATOM 2985 N N . SER A 1 199 ? -5.677 -24.654 17.948 1.00 18.26 247 SER A N 1
ATOM 2986 C CA . SER A 1 199 ? -5.792 -25.404 16.704 1.00 19.90 247 SER A CA 1
ATOM 2987 C C . SER A 1 199 ? -7.066 -25.043 15.945 1.00 18.62 247 SER A C 1
ATOM 2988 O O . SER A 1 199 ? -7.453 -25.762 15.016 1.00 18.96 247 SER A O 1
ATOM 2996 N N . SER A 1 200 ? -7.722 -23.944 16.317 1.00 17.61 248 SER A N 1
ATOM 2997 C CA . SER A 1 200 ? -8.897 -23.487 15.598 1.00 17.76 248 SER A CA 1
ATOM 2998 C C . SER A 1 200 ? -8.523 -23.072 14.179 1.00 17.81 248 SER A C 1
ATOM 2999 O O . SER A 1 200 ? -7.371 -22.745 13.881 1.00 17.84 248 SER A O 1
ATOM 3007 N N . GLU A 1 201 ? -9.526 -23.071 13.302 1.00 18.24 249 GLU A N 1
ATOM 3008 C CA . GLU A 1 201 ? -9.327 -22.616 11.930 1.00 18.16 249 GLU A CA 1
ATOM 3009 C C . GLU A 1 201 ? -8.633 -21.259 11.882 1.00 16.68 249 GLU A C 1
ATOM 3010 O O . GLU A 1 201 ? -7.684 -21.064 11.114 1.00 17.46 249 GLU A O 1
ATOM 3022 N N . ASN A 1 202 ? -9.092 -20.305 12.697 1.00 14.95 250 ASN A N 1
ATOM 3023 C CA . ASN A 1 202 ? -8.504 -18.970 12.667 1.00 14.34 250 ASN A CA 1
ATOM 3024 C C . ASN A 1 202 ? -7.078 -18.972 13.203 1.00 15.06 250 ASN A C 1
ATOM 3025 O O . ASN A 1 202 ? -6.191 -18.330 12.628 1.00 16.56 250 ASN A O 1
ATOM 3036 N N . ALA A 1 203 ? -6.840 -19.667 14.316 1.00 15.77 251 ALA A N 1
ATOM 3037 C CA . ALA A 1 203 ? -5.501 -19.709 14.891 1.00 16.46 251 ALA A CA 1
ATOM 3038 C C . ALA A 1 203 ? -4.501 -20.274 13.887 1.00 17.42 251 ALA A C 1
ATOM 3039 O O . ALA A 1 203 ? -3.419 -19.714 13.686 1.00 17.77 251 ALA A O 1
ATOM 3046 N N . LEU A 1 204 ? -4.860 -21.379 13.224 1.00 17.45 252 LEU A N 1
ATOM 3047 C CA . LEU A 1 204 ? -3.969 -21.959 12.225 1.00 18.06 252 LEU A CA 1
ATOM 3048 C C . LEU A 1 204 ? -3.763 -21.028 11.034 1.00 18.49 252 LEU A C 1
ATOM 3049 O O . LEU A 1 204 ? -2.679 -21.015 10.440 1.00 19.25 252 LEU A O 1
ATOM 3065 N N . LYS A 1 205 ? -4.787 -20.255 10.653 1.00 17.10 253 LYS A N 1
ATOM 3066 C CA . LYS A 1 205 ? -4.600 -19.276 9.586 1.00 17.98 253 LYS A CA 1
ATOM 3067 C C . LYS A 1 205 ? -3.500 -18.284 9.948 1.00 18.20 253 LYS A C 1
ATOM 3068 O O . LYS A 1 205 ? -2.672 -17.924 9.102 1.00 18.03 253 LYS A O 1
ATOM 3087 N N . GLY A 1 206 ? -3.475 -17.835 11.206 1.00 16.91 254 GLY A N 1
ATOM 3088 C CA . GLY A 1 206 ? -2.430 -16.922 11.637 1.00 15.68 254 GLY A CA 1
ATOM 3089 C C . GLY A 1 206 ? -1.073 -17.592 11.730 1.00 15.82 254 GLY A C 1
ATOM 3090 O O . GLY A 1 206 ? -0.056 -17.012 11.339 1.00 16.82 254 GLY A O 1
ATOM 3094 N N . ILE A 1 207 ? -1.037 -18.822 12.251 1.00 15.32 255 ILE A N 1
ATOM 3095 C CA . ILE A 1 207 ? 0.209 -19.578 12.316 1.00 16.72 255 ILE A CA 1
ATOM 3096 C C . ILE A 1 207 ? 0.760 -19.818 10.917 1.00 16.98 255 ILE A C 1
ATOM 3097 O O . ILE A 1 207 ? 1.969 -19.696 10.681 1.00 17.42 255 ILE A O 1
ATOM 3113 N N . LYS A 1 208 ? -0.112 -20.164 9.968 1.00 15.17 256 LYS A N 1
ATOM 3114 C CA . LYS A 1 208 ? 0.352 -20.425 8.611 1.00 16.00 256 LYS A CA 1
ATOM 3115 C C . LYS A 1 208 ? 0.855 -19.152 7.944 1.00 18.27 256 LYS A C 1
ATOM 3116 O O . LYS A 1 208 ? 1.900 -19.164 7.283 1.00 20.97 256 LYS A O 1
ATOM 3135 N N . PHE A 1 209 ? 0.127 -18.042 8.095 1.00 17.08 257 PHE A N 1
ATOM 3136 C CA . PHE A 1 209 ? 0.533 -16.824 7.407 1.00 17.66 257 PHE A CA 1
ATOM 3137 C C . PHE A 1 209 ? 1.893 -16.352 7.903 1.00 16.66 257 PHE A C 1
ATOM 3138 O O . PHE A 1 209 ? 2.759 -15.960 7.109 1.00 15.68 257 PHE A O 1
ATOM 3155 N N . TYR A 1 210 ? 2.103 -16.396 9.215 1.00 16.75 258 TYR A N 1
ATOM 3156 C CA . TYR A 1 210 ? 3.345 -15.899 9.786 1.00 16.47 258 TYR A CA 1
ATOM 3157 C C . TYR A 1 210 ? 4.505 -16.832 9.471 1.00 16.88 258 TYR A C 1
ATOM 3158 O O . TYR A 1 210 ? 5.546 -16.394 8.967 1.00 15.83 258 TYR A O 1
ATOM 3176 N N . SER A 1 211 ? 4.342 -18.127 9.741 1.00 17.24 259 SER A N 1
ATOM 3177 C CA . SER A 1 211 ? 5.451 -19.049 9.533 1.00 16.99 259 SER A CA 1
ATOM 3178 C C . SER A 1 211 ? 5.829 -19.159 8.060 1.00 16.92 259 SER A C 1
ATOM 3179 O O . SER A 1 211 ? 7.009 -19.327 7.736 1.00 16.99 259 SER A O 1
ATOM 3187 N N . GLU A 1 212 ? 4.866 -19.062 7.149 1.00 17.65 260 GLU A N 1
ATOM 3188 C CA . GLU A 1 212 ? 5.227 -19.204 5.740 1.00 19.24 260 GLU A CA 1
ATOM 3189 C C . GLU A 1 212 ? 5.875 -17.951 5.165 1.00 19.01 260 GLU A C 1
ATOM 3190 O O . GLU A 1 212 ? 6.347 -17.991 4.026 1.00 19.53 260 GLU A O 1
ATOM 3202 N N . LEU A 1 213 ? 5.965 -16.859 5.928 1.00 17.93 261 LEU A N 1
ATOM 3203 C CA . LEU A 1 213 ? 6.816 -15.756 5.496 1.00 18.79 261 LEU A CA 1
ATOM 3204 C C . LEU A 1 213 ? 8.252 -16.238 5.304 1.00 19.31 261 LEU A C 1
ATOM 3205 O O . LEU A 1 213 ? 8.940 -15.815 4.365 1.00 18.53 261 LEU A O 1
ATOM 3221 N N . ALA A 1 214 ? 8.711 -17.149 6.175 1.00 19.62 262 ALA A N 1
ATOM 3222 C CA . ALA A 1 214 ? 10.054 -17.711 6.040 1.00 20.61 262 ALA A CA 1
ATOM 3223 C C . ALA A 1 214 ? 10.120 -18.733 4.910 1.00 20.36 262 ALA A C 1
ATOM 3224 O O . ALA A 1 214 ? 11.126 -18.810 4.194 1.00 20.12 262 ALA A O 1
ATOM 3231 N N . VAL A 1 215 ? 9.070 -19.543 4.746 1.00 19.56 263 VAL A N 1
ATOM 3232 C CA . VAL A 1 215 ? 9.034 -20.495 3.639 1.00 20.35 263 VAL A CA 1
ATOM 3233 C C . VAL A 1 215 ? 9.189 -19.766 2.309 1.00 22.60 263 VAL A C 1
ATOM 3234 O O . VAL A 1 215 ? 9.855 -20.255 1.388 1.00 23.20 263 VAL A O 1
ATOM 3247 N N . GLU A 1 216 ? 8.583 -18.586 2.192 1.00 25.64 264 GLU A N 1
ATOM 3248 C CA . GLU A 1 216 ? 8.586 -17.807 0.962 1.00 27.55 264 GLU A CA 1
ATOM 3249 C C . GLU A 1 216 ? 9.816 -16.913 0.832 1.00 27.70 264 GLU A C 1
ATOM 3250 O O . GLU A 1 216 ? 9.908 -16.139 -0.126 1.00 27.58 264 GLU A O 1
ATOM 3262 N N . GLY A 1 217 ? 10.767 -17.015 1.760 1.00 28.66 265 GLY A N 1
ATOM 3263 C CA . GLY A 1 217 ? 12.022 -16.302 1.652 1.00 29.77 265 GLY A CA 1
ATOM 3264 C C . GLY A 1 217 ? 12.011 -14.873 2.139 1.00 28.88 265 GLY A C 1
ATOM 3265 O O . GLY A 1 217 ? 13.007 -14.165 1.953 1.00 30.71 265 GLY A O 1
ATOM 3269 N N . LEU A 1 218 ? 10.922 -14.424 2.760 1.00 24.02 266 LEU A N 1
ATOM 3270 C CA . LEU A 1 218 ? 10.809 -13.049 3.228 1.00 23.12 266 LEU A CA 1
ATOM 3271 C C . LEU A 1 218 ? 11.381 -12.895 4.633 1.00 25.86 266 LEU A C 1
ATOM 3272 O O . LEU A 1 218 ? 12.204 -12.010 4.881 1.00 27.30 266 LEU A O 1
ATOM 3288 N N . MET A 1 219 ? 10.959 -13.748 5.555 1.00 27.06 267 MET A N 1
ATOM 3289 C CA . MET A 1 219 ? 11.610 -13.845 6.850 1.00 26.13 267 MET A CA 1
ATOM 3290 C C . MET A 1 219 ? 12.859 -14.702 6.707 1.00 25.28 267 MET A C 1
ATOM 3291 O O . MET A 1 219 ? 12.838 -15.749 6.054 1.00 26.40 267 MET A O 1
ATOM 3305 N N . ASP A 1 220 ? 13.949 -14.253 7.321 1.00 22.06 268 ASP A N 1
ATOM 3306 C CA . ASP A 1 220 ? 15.251 -14.869 7.097 1.00 21.45 268 ASP A CA 1
ATOM 3307 C C . ASP A 1 220 ? 15.323 -16.251 7.736 1.00 22.44 268 ASP A C 1
ATOM 3308 O O . ASP A 1 220 ? 15.253 -16.384 8.962 1.00 22.78 268 ASP A O 1
ATOM 3317 N N . GLU A 1 221 ? 15.523 -17.274 6.914 1.00 24.28 269 GLU A N 1
ATOM 3318 C CA . GLU A 1 221 ? 15.468 -18.651 7.389 1.00 25.30 269 GLU A CA 1
ATOM 3319 C C . GLU A 1 221 ? 16.637 -18.997 8.306 1.00 25.72 269 GLU A C 1
ATOM 3320 O O . GLU A 1 221 ? 16.426 -19.646 9.338 1.00 25.72 269 GLU A O 1
ATOM 3332 N N . PRO A 1 222 ? 17.867 -18.591 7.988 1.00 27.74 270 PRO A N 1
ATOM 3333 C CA . PRO A 1 222 ? 18.981 -18.902 8.906 1.00 27.64 270 PRO A CA 1
ATOM 3334 C C . PRO A 1 222 ? 18.819 -18.306 10.296 1.00 27.29 270 PRO A C 1
ATOM 3335 O O . PRO A 1 222 ? 19.294 -18.898 11.273 1.00 28.71 270 PRO A O 1
ATOM 3346 N N . SER A 1 223 ? 18.170 -17.146 10.417 1.00 24.78 271 SER A N 1
ATOM 3347 C CA . SER A 1 223 ? 17.991 -16.527 11.724 1.00 20.82 271 SER A CA 1
ATOM 3348 C C . SER A 1 223 ? 17.048 -17.317 12.617 1.00 19.11 271 SER A C 1
ATOM 3349 O O . SER A 1 223 ? 17.050 -17.116 13.836 1.00 19.31 271 SER A O 1
ATOM 3357 N N . LEU A 1 224 ? 16.232 -18.197 12.044 1.00 18.51 272 LEU A N 1
ATOM 3358 C CA . LEU A 1 224 ? 15.368 -19.027 12.872 1.00 17.15 272 LEU A CA 1
ATOM 3359 C C . LEU A 1 224 ? 16.163 -20.008 13.721 1.00 18.13 272 LEU A C 1
ATOM 3360 O O . LEU A 1 224 ? 15.596 -20.592 14.651 1.00 20.58 272 LEU A O 1
ATOM 3376 N N . GLU A 1 225 ? 17.456 -20.195 13.421 1.00 18.92 273 GLU A N 1
ATOM 3377 C CA . GLU A 1 225 ? 18.327 -21.010 14.257 1.00 22.78 273 GLU A CA 1
ATOM 3378 C C . GLU A 1 225 ? 18.665 -20.327 15.575 1.00 22.07 273 GLU A C 1
ATOM 3379 O O . GLU A 1 225 ? 19.133 -20.993 16.506 1.00 23.23 273 GLU A O 1
ATOM 3391 N N . LYS A 1 226 ? 18.454 -19.020 15.675 1.00 20.80 274 LYS A N 1
ATOM 3392 C CA . LYS A 1 226 ? 18.967 -18.251 16.796 1.00 22.44 274 LYS A CA 1
ATOM 3393 C C . LYS A 1 226 ? 17.844 -17.776 17.706 1.00 17.81 274 LYS A C 1
ATOM 3394 O O . LYS A 1 226 ? 16.665 -17.773 17.339 1.00 16.84 274 LYS A O 1
ATOM 3413 N N . ASN A 1 227 ? 18.239 -17.368 18.910 1.00 14.79 275 ASN A N 1
ATOM 3414 C CA . ASN A 1 227 ? 17.305 -16.879 19.905 1.00 15.52 275 ASN A CA 1
ATOM 3415 C C . ASN A 1 227 ? 17.122 -15.364 19.782 1.00 15.46 275 ASN A C 1
ATOM 3416 O O . ASN A 1 227 ? 17.720 -14.695 18.938 1.00 14.04 275 ASN A O 1
ATOM 3427 N N . THR A 1 228 ? 16.284 -14.818 20.660 1.00 16.37 276 THR A N 1
ATOM 3428 C CA . THR A 1 228 ? 15.923 -13.407 20.582 1.00 14.85 276 THR A CA 1
ATOM 3429 C C . THR A 1 228 ? 17.139 -12.497 20.719 1.00 13.69 276 THR A C 1
ATOM 3430 O O . THR A 1 228 ? 17.318 -11.560 19.931 1.00 14.37 276 THR A O 1
ATOM 3441 N N . SER A 1 229 ? 17.968 -12.733 21.739 1.00 12.51 277 SER A N 1
ATOM 3442 C CA . SER A 1 229 ? 19.114 -11.861 21.968 1.00 14.93 277 SER A CA 1
ATOM 3443 C C . SER A 1 229 ? 20.030 -11.828 20.751 1.00 15.30 277 SER A C 1
ATOM 3444 O O . SER A 1 229 ? 20.539 -10.767 20.373 1.00 15.46 277 SER A O 1
ATOM 3452 N N . ASP A 1 230 ? 20.236 -12.976 20.107 1.00 17.11 278 ASP A N 1
ATOM 3453 C CA . ASP A 1 230 ? 21.111 -13.004 18.943 1.00 18.90 278 ASP A CA 1
ATOM 3454 C C . ASP A 1 230 ? 20.514 -12.219 17.780 1.00 17.42 278 ASP A C 1
ATOM 3455 O O . ASP A 1 230 ? 21.238 -11.528 17.057 1.00 16.88 278 ASP A O 1
ATOM 3464 N N . ILE A 1 231 ? 19.195 -12.300 17.587 1.00 15.27 279 ILE A N 1
ATOM 3465 C CA . ILE A 1 231 ? 18.588 -11.580 16.472 1.00 15.59 279 ILE A CA 1
ATOM 3466 C C . ILE A 1 231 ? 18.523 -10.089 16.782 1.00 15.21 279 ILE A C 1
ATOM 3467 O O . ILE A 1 231 ? 18.687 -9.259 15.878 1.00 14.82 279 ILE A O 1
ATOM 3483 N N . GLU A 1 232 ? 18.305 -9.714 18.045 1.00 14.87 280 GLU A N 1
ATOM 3484 C CA . GLU A 1 232 ? 18.394 -8.306 18.416 1.00 15.32 280 GLU A CA 1
ATOM 3485 C C . GLU A 1 232 ? 19.769 -7.746 18.068 1.00 15.94 280 GLU A C 1
ATOM 3486 O O . GLU A 1 232 ? 19.892 -6.645 17.518 1.00 15.11 280 GLU A O 1
ATOM 3498 N N . SER A 1 233 ? 20.823 -8.496 18.393 1.00 15.40 281 SER A N 1
ATOM 3499 C CA . SER A 1 233 ? 22.178 -8.067 18.068 1.00 15.62 281 SER A CA 1
ATOM 3500 C C . SER A 1 233 ? 22.374 -7.974 16.562 1.00 15.65 281 SER A C 1
ATOM 3501 O O . SER A 1 233 ? 22.987 -7.022 16.065 1.00 16.78 281 SER A O 1
ATOM 3509 N N . ALA A 1 234 ? 21.850 -8.950 15.817 1.00 14.58 282 ALA A N 1
ATOM 3510 C CA . ALA A 1 234 ? 21.990 -8.932 14.367 1.00 14.19 282 ALA A CA 1
ATOM 3511 C C . ALA A 1 234 ? 21.315 -7.710 13.759 1.00 14.38 282 ALA A C 1
ATOM 3512 O O . ALA A 1 234 ? 21.880 -7.063 12.868 1.00 16.40 282 ALA A O 1
ATOM 3519 N N . PHE A 1 235 ? 20.100 -7.383 14.211 1.00 12.98 283 PHE A N 1
ATOM 3520 C CA . PHE A 1 235 ? 19.448 -6.178 13.712 1.00 12.98 283 PHE A CA 1
ATOM 3521 C C . PHE A 1 235 ? 20.288 -4.942 14.019 1.00 15.56 283 PHE A C 1
ATOM 3522 O O . PHE A 1 235 ? 20.386 -4.027 13.192 1.00 15.87 283 PHE A O 1
ATOM 3539 N N . GLY A 1 236 ? 20.895 -4.897 15.209 1.00 15.69 284 GLY A N 1
ATOM 3540 C CA . GLY A 1 236 ? 21.763 -3.795 15.577 1.00 15.99 284 GLY A CA 1
ATOM 3541 C C . GLY A 1 236 ? 23.024 -3.703 14.747 1.00 16.21 284 GLY A C 1
ATOM 3542 O O . GLY A 1 236 ? 23.647 -2.637 14.700 1.00 17.64 284 GLY A O 1
ATOM 3546 N N . ASP A 1 237 ? 23.415 -4.794 14.095 1.00 15.38 285 ASP A N 1
ATOM 3547 C CA . ASP A 1 237 ? 24.552 -4.787 13.185 1.00 17.13 285 ASP A CA 1
ATOM 3548 C C . ASP A 1 237 ? 24.123 -4.640 11.727 1.00 19.48 285 ASP A C 1
ATOM 3549 O O . ASP A 1 237 ? 24.944 -4.841 10.826 1.00 21.08 285 ASP A O 1
ATOM 3558 N N . GLY A 1 238 ? 22.860 -4.297 11.482 1.00 19.10 286 GLY A N 1
ATOM 3559 C CA . GLY A 1 238 ? 22.387 -3.981 10.148 1.00 21.46 286 GLY A CA 1
ATOM 3560 C C . GLY A 1 238 ? 21.916 -5.149 9.315 1.00 20.77 286 GLY A C 1
ATOM 3561 O O . GLY A 1 238 ? 21.844 -5.018 8.085 1.00 21.10 286 GLY A O 1
ATOM 3565 N N . ALA A 1 239 ? 21.571 -6.278 9.934 1.00 17.38 287 ALA A N 1
ATOM 3566 C CA . ALA A 1 239 ? 21.321 -7.495 9.173 1.00 16.72 287 ALA A CA 1
ATOM 3567 C C . ALA A 1 239 ? 19.971 -7.498 8.471 1.00 16.17 287 ALA A C 1
ATOM 3568 O O . ALA A 1 239 ? 19.814 -8.185 7.452 1.00 17.91 287 ALA A O 1
ATOM 3575 N N . TYR A 1 240 ? 18.992 -6.762 8.991 1.00 16.09 288 TYR A N 1
ATOM 3576 C CA . TYR A 1 240 ? 17.622 -6.899 8.538 1.00 16.05 288 TYR A CA 1
ATOM 3577 C C . TYR A 1 240 ? 16.980 -5.543 8.301 1.00 16.59 288 TYR A C 1
ATOM 3578 O O . TYR A 1 240 ? 17.254 -4.574 9.016 1.00 16.58 288 TYR A O 1
ATOM 3596 N N . ALA A 1 241 ? 16.084 -5.499 7.313 1.00 16.34 289 ALA A N 1
ATOM 3597 C CA . ALA A 1 241 ? 15.302 -4.294 7.076 1.00 16.68 289 ALA A CA 1
ATOM 3598 C C . ALA A 1 241 ? 14.239 -4.089 8.148 1.00 15.61 289 ALA A C 1
ATOM 3599 O O . ALA A 1 241 ? 13.893 -2.943 8.460 1.00 16.60 289 ALA A O 1
ATOM 3606 N N . THR A 1 242 ? 13.694 -5.175 8.700 1.00 14.45 290 THR A N 1
ATOM 3607 C CA . THR A 1 242 ? 12.650 -5.080 9.709 1.00 14.67 290 THR A CA 1
ATOM 3608 C C . THR A 1 242 ? 12.827 -6.185 10.743 1.00 14.51 290 THR A C 1
ATOM 3609 O O . THR A 1 242 ? 13.475 -7.206 10.493 1.00 14.74 290 THR A O 1
ATOM 3620 N N . ALA A 1 243 ? 12.220 -5.975 11.905 1.00 13.26 291 ALA A N 1
ATOM 3621 C CA . ALA A 1 243 ? 12.189 -6.969 12.967 1.00 10.96 291 ALA A CA 1
ATOM 3622 C C . ALA A 1 243 ? 11.146 -6.529 13.982 1.00 11.63 291 ALA A C 1
ATOM 3623 O O . ALA A 1 243 ? 10.952 -5.332 14.214 1.00 11.60 291 ALA A O 1
ATOM 3630 N N . PHE A 1 244 ? 10.472 -7.509 14.579 1.00 12.09 292 PHE A N 1
ATOM 3631 C CA . PHE A 1 244 ? 9.554 -7.247 15.680 1.00 12.30 292 PHE A CA 1
ATOM 3632 C C . PHE A 1 244 ? 10.321 -7.412 16.986 1.00 11.92 292 PHE A C 1
ATOM 3633 O O . PHE A 1 244 ? 10.801 -8.513 17.286 1.00 10.26 292 PHE A O 1
ATOM 3650 N N . MET A 1 245 ? 10.431 -6.334 17.762 1.00 12.01 293 MET A N 1
ATOM 3651 C CA . MET A 1 245 ? 11.237 -6.361 18.973 1.00 14.49 293 MET A CA 1
ATOM 3652 C C . MET A 1 245 ? 10.615 -5.472 20.037 1.00 14.63 293 MET A C 1
ATOM 3653 O O . MET A 1 245 ? 9.803 -4.590 19.747 1.00 14.38 293 MET A O 1
ATOM 3667 N N . GLY A 1 246 ? 11.016 -5.715 21.280 1.00 12.87 294 GLY A N 1
ATOM 3668 C CA . GLY A 1 246 ? 10.627 -4.869 22.384 1.00 11.55 294 GLY A CA 1
ATOM 3669 C C . GLY A 1 246 ? 11.439 -3.596 22.440 1.00 12.26 294 GLY A C 1
ATOM 3670 O O . GLY A 1 246 ? 12.458 -3.422 21.750 1.00 12.58 294 GLY A O 1
ATOM 3674 N N . PRO A 1 247 ? 10.999 -2.675 23.303 1.00 12.70 295 PRO A N 1
ATOM 3675 C CA . PRO A 1 247 ? 11.601 -1.328 23.312 1.00 13.22 295 PRO A CA 1
ATOM 3676 C C . PRO A 1 247 ? 13.000 -1.275 23.899 1.00 12.75 295 PRO A C 1
ATOM 3677 O O . PRO A 1 247 ? 13.720 -0.298 23.650 1.00 14.10 295 PRO A O 1
ATOM 3688 N N . TRP A 1 248 ? 13.408 -2.293 24.663 1.00 14.54 296 TRP A N 1
ATOM 3689 C CA . TRP A 1 248 ? 14.703 -2.276 25.326 1.00 16.17 296 TRP A CA 1
ATOM 3690 C C . TRP A 1 248 ? 15.868 -2.298 24.348 1.00 15.61 296 TRP A C 1
ATOM 3691 O O . TRP A 1 248 ? 16.980 -1.910 24.724 1.00 16.59 296 TRP A O 1
ATOM 3712 N N . VAL A 1 249 ? 15.655 -2.754 23.109 1.00 13.77 297 VAL A N 1
ATOM 3713 C CA . VAL A 1 249 ? 16.755 -2.786 22.154 1.00 15.44 297 VAL A CA 1
ATOM 3714 C C . VAL A 1 249 ? 17.281 -1.384 21.891 1.00 17.27 297 VAL A C 1
ATOM 3715 O O . VAL A 1 249 ? 18.446 -1.217 21.518 1.00 17.55 297 VAL A O 1
ATOM 3728 N N . ILE A 1 250 ? 16.450 -0.361 22.100 1.00 16.78 298 ILE A N 1
ATOM 3729 C CA . ILE A 1 250 ? 16.884 1.011 21.852 1.00 18.38 298 ILE A CA 1
ATOM 3730 C C . ILE A 1 250 ? 18.054 1.376 22.755 1.00 20.91 298 ILE A C 1
ATOM 3731 O O . ILE A 1 250 ? 18.981 2.080 22.335 1.00 22.14 298 ILE A O 1
ATOM 3747 N N . SER A 1 251 ? 18.043 0.899 24.005 1.00 20.93 299 SER A N 1
ATOM 3748 C CA . SER A 1 251 ? 19.187 1.134 24.880 1.00 24.49 299 SER A CA 1
ATOM 3749 C C . SER A 1 251 ? 20.454 0.516 24.298 1.00 22.14 299 SER A C 1
ATOM 3750 O O . SER A 1 251 ? 21.524 1.136 24.314 1.00 21.65 299 SER A O 1
ATOM 3758 N N . SER A 1 252 ? 20.351 -0.714 23.787 1.00 20.77 300 SER A N 1
ATOM 3759 C CA . SER A 1 252 ? 21.521 -1.405 23.258 1.00 21.07 300 SER A CA 1
ATOM 3760 C C . SER A 1 252 ? 22.088 -0.673 22.051 1.00 17.04 300 SER A C 1
ATOM 3761 O O . SER A 1 252 ? 23.304 -0.478 21.940 1.00 17.02 300 SER A O 1
ATOM 3769 N N . TYR A 1 253 ? 21.217 -0.268 21.126 1.00 15.06 301 TYR A N 1
ATOM 3770 C CA . TYR A 1 253 ? 21.686 0.365 19.900 1.00 15.50 301 TYR A CA 1
ATOM 3771 C C . TYR A 1 253 ? 22.238 1.757 20.175 1.00 17.59 301 TYR A C 1
ATOM 3772 O O . TYR A 1 253 ? 23.168 2.201 19.492 1.00 17.78 301 TYR A O 1
ATOM 3790 N N . THR A 1 254 ? 21.670 2.461 21.157 1.00 18.85 302 THR A N 1
ATOM 3791 C CA . THR A 1 254 ? 22.207 3.756 21.556 1.00 20.49 302 THR A CA 1
ATOM 3792 C C . THR A 1 254 ? 23.614 3.608 22.111 1.00 20.45 302 THR A C 1
ATOM 3793 O O . THR A 1 254 ? 24.502 4.415 21.809 1.00 20.34 302 THR A O 1
ATOM 3804 N N . LYS A 1 255 ? 23.837 2.569 22.920 1.00 19.28 303 LYS A N 1
ATOM 3805 C CA . LYS A 1 255 ? 25.163 2.291 23.454 1.00 19.74 303 LYS A CA 1
ATOM 3806 C C . LYS A 1 255 ? 26.130 1.865 22.359 1.00 18.31 303 LYS A C 1
ATOM 3807 O O . LYS A 1 255 ? 27.320 2.186 22.433 1.00 19.07 303 LYS A O 1
ATOM 3826 N N . ASN A 1 256 ? 25.650 1.139 21.345 1.00 17.92 304 ASN A N 1
ATOM 3827 C CA . ASN A 1 256 ? 26.540 0.722 20.267 1.00 18.96 304 ASN A CA 1
ATOM 3828 C C . ASN A 1 256 ? 27.108 1.930 19.532 1.00 19.22 304 ASN A C 1
ATOM 3829 O O . ASN A 1 256 ? 28.272 1.924 19.111 1.00 20.30 304 ASN A O 1
ATOM 3840 N N . LYS A 1 257 ? 26.295 2.971 19.350 1.00 18.92 305 LYS A N 1
ATOM 3841 C CA . LYS A 1 257 ? 26.791 4.183 18.713 1.00 20.35 305 LYS A CA 1
ATOM 3842 C C . LYS A 1 257 ? 27.798 4.888 19.610 1.00 21.28 305 LYS A C 1
ATOM 3843 O O . LYS A 1 257 ? 28.870 5.309 19.158 1.00 22.03 305 LYS A O 1
ATOM 3862 N N . GLU A 1 258 ? 27.469 5.016 20.895 1.00 22.74 306 GLU A N 1
ATOM 3863 C CA . GLU A 1 258 ? 28.337 5.731 21.821 1.00 26.56 306 GLU A CA 1
ATOM 3864 C C . GLU A 1 258 ? 29.688 5.041 21.951 1.00 24.01 306 GLU A C 1
ATOM 3865 O O . GLU A 1 258 ? 30.727 5.709 22.014 1.00 26.20 306 GLU A O 1
ATOM 3877 N N . GLU A 1 259 ? 29.700 3.705 21.947 1.00 22.17 307 GLU A N 1
ATOM 3878 C CA . GLU A 1 259 ? 30.915 2.937 22.183 1.00 24.45 307 GLU A CA 1
ATOM 3879 C C . GLU A 1 259 ? 31.671 2.565 20.911 1.00 23.73 307 GLU A C 1
ATOM 3880 O O . GLU A 1 259 ? 32.907 2.564 20.911 1.00 26.08 307 GLU A O 1
ATOM 3892 N N . ASN A 1 260 ? 30.955 2.223 19.837 1.00 22.58 308 ASN A N 1
ATOM 3893 C CA . ASN A 1 260 ? 31.566 1.652 18.647 1.00 24.74 308 ASN A CA 1
ATOM 3894 C C . ASN A 1 260 ? 31.400 2.505 17.397 1.00 25.05 308 ASN A C 1
ATOM 3895 O O . ASN A 1 260 ? 31.924 2.134 16.339 1.00 24.80 308 ASN A O 1
ATOM 3906 N N . GLY A 1 261 ? 30.685 3.623 17.480 1.00 24.67 309 GLY A N 1
ATOM 3907 C CA . GLY A 1 261 ? 30.388 4.398 16.296 1.00 25.31 309 GLY A CA 1
ATOM 3908 C C . GLY A 1 261 ? 29.378 3.763 15.373 1.00 25.00 309 GLY A C 1
ATOM 3909 O O . GLY A 1 261 ? 29.240 4.203 14.228 1.00 27.18 309 GLY A O 1
ATOM 3913 N N . ASN A 1 262 ? 28.677 2.732 15.837 1.00 22.73 310 ASN A N 1
ATOM 3914 C CA . ASN A 1 262 ? 27.654 2.058 15.045 1.00 22.98 310 ASN A CA 1
ATOM 3915 C C . ASN A 1 262 ? 26.417 2.945 14.985 1.00 23.20 310 ASN A C 1
ATOM 3916 O O . ASN A 1 262 ? 25.740 3.143 16.000 1.00 21.50 310 ASN A O 1
ATOM 3927 N N . ASP A 1 263 ? 26.113 3.475 13.800 1.00 23.36 311 ASP A N 1
ATOM 3928 C CA . ASP A 1 263 ? 25.062 4.469 13.636 1.00 23.47 311 ASP A CA 1
ATOM 3929 C C . ASP A 1 263 ? 23.695 3.860 13.334 1.00 22.48 311 ASP A C 1
ATOM 3930 O O . ASP A 1 263 ? 22.787 4.585 12.909 1.00 23.56 311 ASP A O 1
ATOM 3939 N N . LEU A 1 264 ? 23.526 2.553 13.548 1.00 21.08 312 LEU A N 1
ATOM 3940 C CA . LEU A 1 264 ? 22.245 1.911 13.258 1.00 21.36 312 LEU A CA 1
ATOM 3941 C C . LEU A 1 264 ? 21.100 2.631 13.952 1.00 21.77 312 LEU A C 1
ATOM 3942 O O . LEU A 1 264 ? 20.021 2.802 13.370 1.00 21.81 312 LEU A O 1
ATOM 3958 N N . ILE A 1 265 ? 21.322 3.082 15.190 1.00 20.39 313 ILE A N 1
ATOM 3959 C CA . ILE A 1 265 ? 20.271 3.757 15.947 1.00 20.44 313 ILE A CA 1
ATOM 3960 C C . ILE A 1 265 ? 19.692 4.921 15.165 1.00 22.11 313 ILE A C 1
ATOM 3961 O O . ILE A 1 265 ? 18.496 5.219 15.268 1.00 22.65 313 ILE A O 1
ATOM 3977 N N . ASP A 1 266 ? 20.520 5.608 14.383 1.00 22.58 314 ASP A N 1
ATOM 3978 C CA . ASP A 1 266 ? 20.057 6.786 13.663 1.00 23.64 314 ASP A CA 1
ATOM 3979 C C . ASP A 1 266 ? 19.346 6.449 12.362 1.00 23.70 314 ASP A C 1
ATOM 3980 O O . ASP A 1 266 ? 18.863 7.363 11.686 1.00 27.27 314 ASP A O 1
ATOM 3989 N N . LYS A 1 267 ? 19.247 5.169 12.006 1.00 21.18 315 LYS A N 1
ATOM 3990 C CA . LYS A 1 267 ? 18.686 4.765 10.726 1.00 22.83 315 LYS A CA 1
ATOM 3991 C C . LYS A 1 267 ? 17.357 4.032 10.858 1.00 22.36 315 LYS A C 1
ATOM 3992 O O . LYS A 1 267 ? 16.850 3.511 9.858 1.00 23.85 315 LYS A O 1
ATOM 4011 N N . ILE A 1 268 ? 16.769 3.991 12.053 1.00 20.85 316 ILE A N 1
ATOM 4012 C CA . ILE A 1 268 ? 15.615 3.136 12.291 1.00 20.04 316 ILE A CA 1
ATOM 4013 C C . ILE A 1 268 ? 14.405 3.954 12.715 1.00 18.81 316 ILE A C 1
ATOM 4014 O O . ILE A 1 268 ? 14.519 5.035 13.301 1.00 20.28 316 ILE A O 1
ATOM 4030 N N . GLY A 1 269 ? 13.229 3.403 12.412 1.00 17.52 317 GLY A N 1
ATOM 4031 C CA . GLY A 1 269 ? 11.986 3.848 13.001 1.00 17.16 317 GLY A CA 1
ATOM 4032 C C . GLY A 1 269 ? 11.220 2.653 13.537 1.00 16.99 317 GLY A C 1
ATOM 4033 O O . GLY A 1 269 ? 11.661 1.507 13.424 1.00 16.72 317 GLY A O 1
ATOM 4037 N N . VAL A 1 270 ? 10.066 2.944 14.123 1.00 17.32 318 VAL A N 1
ATOM 4038 C CA . VAL A 1 270 ? 9.200 1.900 14.657 1.00 17.54 318 VAL A CA 1
ATOM 4039 C C . VAL A 1 270 ? 7.759 2.251 14.329 1.00 17.37 318 VAL A C 1
ATOM 4040 O O . VAL A 1 270 ? 7.372 3.424 14.338 1.00 20.17 318 VAL A O 1
ATOM 4053 N N . THR A 1 271 ? 6.973 1.230 14.009 1.00 15.84 319 THR A N 1
ATOM 4054 C CA . THR A 1 271 ? 5.553 1.398 13.754 1.00 17.59 319 THR A CA 1
ATOM 4055 C C . THR A 1 271 ? 4.815 0.229 14.387 1.00 16.30 319 THR A C 1
ATOM 4056 O O . THR A 1 271 ? 5.421 -0.749 14.834 1.00 15.25 319 THR A O 1
ATOM 4067 N N . MET A 1 272 ? 3.495 0.327 14.418 1.00 15.68 320 MET A N 1
ATOM 4068 C CA . MET A 1 272 ? 2.702 -0.711 15.053 1.00 16.06 320 MET A CA 1
ATOM 4069 C C . MET A 1 272 ? 2.673 -1.968 14.194 1.00 15.50 320 MET A C 1
ATOM 4070 O O . MET A 1 272 ? 2.965 -1.946 12.996 1.00 16.64 320 MET A O 1
ATOM 4084 N N . VAL A 1 273 ? 2.319 -3.081 14.828 1.00 13.39 321 VAL A N 1
ATOM 4085 C CA . VAL A 1 273 ? 2.280 -4.364 14.134 1.00 13.19 321 VAL A CA 1
ATOM 4086 C C . VAL A 1 273 ? 1.212 -4.287 13.049 1.00 14.83 321 VAL A C 1
ATOM 4087 O O . VAL A 1 273 ? 0.220 -3.558 13.203 1.00 17.04 321 VAL A O 1
ATOM 4100 N N . PRO A 1 274 ? 1.376 -5.000 11.937 1.00 15.67 322 PRO A N 1
ATOM 4101 C CA . PRO A 1 274 ? 0.352 -4.946 10.887 1.00 16.74 322 PRO A CA 1
ATOM 4102 C C . PRO A 1 274 ? -0.981 -5.516 11.348 1.00 17.55 322 PRO A C 1
ATOM 4103 O O . PRO A 1 274 ? -1.049 -6.428 12.176 1.00 18.28 322 PRO A O 1
ATOM 4114 N N . GLU A 1 275 ? -2.046 -4.959 10.776 1.00 18.33 323 GLU A N 1
ATOM 4115 C CA . GLU A 1 275 ? -3.414 -5.306 11.130 1.00 20.18 323 GLU A CA 1
ATOM 4116 C C . GLU A 1 275 ? -3.875 -6.535 10.361 1.00 18.59 323 GLU A C 1
ATOM 4117 O O . GLU A 1 275 ? -3.702 -6.616 9.141 1.00 18.46 323 GLU A O 1
ATOM 4129 N N . GLY A 1 276 ? -4.477 -7.482 11.079 1.00 17.31 324 GLY A N 1
ATOM 4130 C CA . GLY A 1 276 ? -5.001 -8.687 10.484 1.00 17.98 324 GLY A CA 1
ATOM 4131 C C . GLY A 1 276 ? -6.505 -8.644 10.323 1.00 15.63 324 GLY A C 1
ATOM 4132 O O . GLY A 1 276 ? -7.151 -7.621 10.570 1.00 15.10 324 GLY A O 1
ATOM 4136 N N . PRO A 1 277 ? -7.097 -9.766 9.897 1.00 14.67 325 PRO A N 1
ATOM 4137 C CA . PRO A 1 277 ? -8.546 -9.772 9.627 1.00 15.95 325 PRO A CA 1
ATOM 4138 C C . PRO A 1 277 ? -9.403 -9.562 10.864 1.00 14.40 325 PRO A C 1
ATOM 4139 O O . PRO A 1 277 ? -10.586 -9.225 10.726 1.00 13.65 325 PRO A O 1
ATOM 4150 N N . ALA A 1 278 ? -8.854 -9.740 12.057 1.00 12.51 326 ALA A N 1
ATOM 4151 C CA . ALA A 1 278 ? -9.567 -9.450 13.292 1.00 13.75 326 ALA A CA 1
ATOM 4152 C C . ALA A 1 278 ? -9.376 -8.013 13.755 1.00 16.13 326 ALA A C 1
ATOM 4153 O O . ALA A 1 278 ? -9.916 -7.634 14.800 1.00 19.22 326 ALA A O 1
ATOM 4160 N N . GLY A 1 279 ? -8.644 -7.204 12.997 1.00 14.33 327 GLY A N 1
ATOM 4161 C CA . GLY A 1 279 ? -8.185 -5.924 13.485 1.00 14.95 327 GLY A CA 1
ATOM 4162 C C . GLY A 1 279 ? -6.811 -6.067 14.095 1.00 16.58 327 GLY A C 1
ATOM 4163 O O . GLY A 1 279 ? -6.206 -7.142 14.112 1.00 16.56 327 GLY A O 1
ATOM 4167 N N . ARG A 1 280 ? -6.302 -4.959 14.618 1.00 15.72 328 ARG A N 1
ATOM 4168 C CA . ARG A 1 280 ? -4.947 -4.946 15.149 1.00 13.90 328 ARG A CA 1
ATOM 4169 C C . ARG A 1 280 ? -4.920 -5.506 16.565 1.00 15.21 328 ARG A C 1
ATOM 4170 O O . ARG A 1 280 ? -5.759 -5.155 17.402 1.00 14.70 328 ARG A O 1
ATOM 4191 N N . TYR A 1 281 ? -3.958 -6.396 16.814 1.00 15.42 329 TYR A N 1
ATOM 4192 C CA . TYR A 1 281 ? -3.690 -6.956 18.129 1.00 12.82 329 TYR A CA 1
ATOM 4193 C C . TYR A 1 281 ? -2.183 -6.974 18.342 1.00 11.61 329 TYR A C 1
ATOM 4194 O O . TYR A 1 281 ? -1.410 -7.120 17.391 1.00 13.72 329 TYR A O 1
ATOM 4212 N N . ALA A 1 282 ? -1.774 -6.848 19.601 1.00 11.33 330 ALA A N 1
ATOM 4213 C CA . ALA A 1 282 ? -0.367 -6.820 19.959 1.00 12.84 330 ALA A CA 1
ATOM 4214 C C . ALA A 1 282 ? -0.161 -7.616 21.237 1.00 13.67 330 ALA A C 1
ATOM 4215 O O . ALA A 1 282 ? -1.081 -7.765 22.045 1.00 13.38 330 ALA A O 1
ATOM 4222 N N . PHE A 1 283 ? 1.059 -8.118 21.411 1.00 12.26 331 PHE A N 1
ATOM 4223 C CA . PHE A 1 283 ? 1.438 -8.790 22.645 1.00 10.31 331 PHE A CA 1
ATOM 4224 C C . PHE A 1 283 ? 1.498 -7.784 23.787 1.00 11.05 331 PHE A C 1
ATOM 4225 O O . PHE A 1 283 ? 2.071 -6.699 23.647 1.00 12.76 331 PHE A O 1
ATOM 4242 N N . MET A 1 284 ? 0.896 -8.140 24.916 1.00 11.37 332 MET A N 1
ATOM 4243 C CA . MET A 1 284 ? 1.038 -7.364 26.138 1.00 13.70 332 MET A CA 1
ATOM 4244 C C . MET A 1 284 ? 1.738 -8.238 27.167 1.00 12.57 332 MET A C 1
ATOM 4245 O O . MET A 1 284 ? 1.207 -9.279 27.569 1.00 12.43 332 MET A O 1
ATOM 4259 N N . GLY A 1 285 ? 2.929 -7.820 27.568 1.00 11.99 333 GLY A N 1
ATOM 4260 C CA . GLY A 1 285 ? 3.696 -8.461 28.608 1.00 14.07 333 GLY A CA 1
ATOM 4261 C C . GLY A 1 285 ? 4.231 -7.429 29.580 1.00 14.24 333 GLY A C 1
ATOM 4262 O O . GLY A 1 285 ? 3.660 -6.349 29.764 1.00 14.80 333 GLY A O 1
ATOM 4266 N N . GLY A 1 286 ? 5.354 -7.774 30.191 1.00 12.93 334 GLY A N 1
ATOM 4267 C CA . GLY A 1 286 ? 5.947 -6.992 31.247 1.00 14.47 334 GLY A CA 1
ATOM 4268 C C . GLY A 1 286 ? 6.206 -7.855 32.454 1.00 15.06 334 GLY A C 1
ATOM 4269 O O . GLY A 1 286 ? 6.141 -9.088 32.396 1.00 13.42 334 GLY A O 1
ATOM 4273 N N . SER A 1 287 ? 6.503 -7.201 33.571 1.00 16.18 335 SER A N 1
ATOM 4274 C CA . SER A 1 287 ? 6.799 -7.896 34.811 1.00 15.32 335 SER A CA 1
ATOM 4275 C C . SER A 1 287 ? 6.070 -7.249 35.975 1.00 16.98 335 SER A C 1
ATOM 4276 O O . SER A 1 287 ? 5.785 -6.050 35.970 1.00 17.01 335 SER A O 1
ATOM 4284 N N . ASN A 1 288 ? 5.793 -8.068 36.977 1.00 17.15 336 ASN A N 1
ATOM 4285 C CA . ASN A 1 288 ? 5.258 -7.643 38.256 1.00 18.84 336 ASN A CA 1
ATOM 4286 C C . ASN A 1 288 ? 6.318 -7.841 39.329 1.00 19.76 336 ASN A C 1
ATOM 4287 O O . ASN A 1 288 ? 7.349 -8.483 39.111 1.00 19.97 336 ASN A O 1
ATOM 4298 N N . LEU A 1 289 ? 6.058 -7.262 40.492 1.00 20.95 337 LEU A N 1
ATOM 4299 C CA . LEU A 1 289 ? 6.863 -7.486 41.681 1.00 22.39 337 LEU A CA 1
ATOM 4300 C C . LEU A 1 289 ? 6.026 -8.250 42.695 1.00 23.91 337 LEU A C 1
ATOM 4301 O O . LEU A 1 289 ? 4.827 -7.992 42.840 1.00 23.56 337 LEU A O 1
ATOM 4317 N N . VAL A 1 290 ? 6.655 -9.199 43.382 1.00 24.15 338 VAL A N 1
ATOM 4318 C CA . VAL A 1 290 ? 5.986 -9.958 44.427 1.00 25.31 338 VAL A CA 1
ATOM 4319 C C . VAL A 1 290 ? 6.879 -9.992 45.658 1.00 27.16 338 VAL A C 1
ATOM 4320 O O . VAL A 1 290 ? 8.106 -9.875 45.567 1.00 27.20 338 VAL A O 1
ATOM 4333 N N . ILE A 1 291 ? 6.247 -10.165 46.815 1.00 28.81 339 ILE A N 1
ATOM 4334 C CA . ILE A 1 291 ? 6.932 -10.328 48.091 1.00 31.00 339 ILE A CA 1
ATOM 4335 C C . ILE A 1 291 ? 6.795 -11.789 48.491 1.00 31.30 339 ILE A C 1
ATOM 4336 O O . ILE A 1 291 ? 5.677 -12.309 48.592 1.00 31.30 339 ILE A O 1
ATOM 4352 N N . PHE A 1 292 ? 7.925 -12.453 48.711 1.00 32.37 340 PHE A N 1
ATOM 4353 C CA . PHE A 1 292 ? 7.889 -13.828 49.184 1.00 32.52 340 PHE A CA 1
ATOM 4354 C C . PHE A 1 292 ? 7.259 -13.885 50.571 1.00 34.80 340 PHE A C 1
ATOM 4355 O O . PHE A 1 292 ? 7.510 -13.028 51.422 1.00 36.77 340 PHE A O 1
ATOM 4372 N N . ASN A 1 293 ? 6.425 -14.904 50.794 1.00 35.12 341 ASN A N 1
ATOM 4373 C CA . ASN A 1 293 ? 5.817 -15.098 52.106 1.00 37.42 341 ASN A CA 1
ATOM 4374 C C . ASN A 1 293 ? 6.863 -15.358 53.181 1.00 39.59 341 ASN A C 1
ATOM 4375 O O . ASN A 1 293 ? 6.571 -15.189 54.371 1.00 41.86 341 ASN A O 1
ATOM 4386 N N . SER A 1 294 ? 8.075 -15.759 52.785 1.00 39.07 342 SER A N 1
ATOM 4387 C CA . SER A 1 294 ? 9.163 -16.005 53.721 1.00 44.46 342 SER A CA 1
ATOM 4388 C C . SER A 1 294 ? 9.872 -14.734 54.165 1.00 41.97 342 SER A C 1
ATOM 4389 O O . SER A 1 294 ? 10.751 -14.807 55.033 1.00 44.19 342 SER A O 1
ATOM 4397 N N . SER A 1 295 ? 9.519 -13.583 53.603 1.00 40.77 343 SER A N 1
ATOM 4398 C CA . SER A 1 295 ? 10.202 -12.350 53.960 1.00 41.65 343 SER A CA 1
ATOM 4399 C C . SER A 1 295 ? 10.050 -12.073 55.449 1.00 44.62 343 SER A C 1
ATOM 4400 O O . SER A 1 295 ? 8.953 -12.170 56.006 1.00 45.55 343 SER A O 1
ATOM 4408 N N . LYS A 1 296 ? 11.158 -11.722 56.091 1.00 46.22 344 LYS A N 1
ATOM 4409 C CA . LYS A 1 296 ? 11.149 -11.333 57.493 1.00 49.88 344 LYS A CA 1
ATOM 4410 C C . LYS A 1 296 ? 10.947 -9.836 57.679 1.00 50.67 344 LYS A C 1
ATOM 4411 O O . LYS A 1 296 ? 10.832 -9.378 58.820 1.00 52.55 344 LYS A O 1
ATOM 4430 N N . ASN A 1 297 ? 10.893 -9.069 56.585 1.00 48.72 345 ASN A N 1
ATOM 4431 C CA . ASN A 1 297 ? 10.635 -7.630 56.628 1.00 50.38 345 ASN A CA 1
ATOM 4432 C C . ASN A 1 297 ? 9.600 -7.293 55.555 1.00 46.14 345 ASN A C 1
ATOM 4433 O O . ASN A 1 297 ? 9.897 -6.601 54.578 1.00 44.82 345 ASN A O 1
ATOM 4444 N N . LYS A 1 298 ? 8.377 -7.792 55.747 1.00 45.88 346 LYS A N 1
ATOM 4445 C CA . LYS A 1 298 ? 7.311 -7.530 54.789 1.00 43.85 346 LYS A CA 1
ATOM 4446 C C . LYS A 1 298 ? 6.865 -6.074 54.829 1.00 44.53 346 LYS A C 1
ATOM 4447 O O . LYS A 1 298 ? 6.425 -5.537 53.804 1.00 42.62 346 LYS A O 1
ATOM 4466 N N . ASP A 1 299 ? 6.960 -5.424 55.992 1.00 47.16 347 ASP A N 1
ATOM 4467 C CA . ASP A 1 299 ? 6.647 -4.001 56.071 1.00 48.10 347 ASP A CA 1
ATOM 4468 C C . ASP A 1 299 ? 7.574 -3.192 55.172 1.00 46.76 347 ASP A C 1
ATOM 4469 O O . ASP A 1 299 ? 7.126 -2.320 54.416 1.00 45.72 347 ASP A O 1
ATOM 4478 N N . GLU A 1 300 ? 8.881 -3.462 55.252 1.00 46.93 348 GLU A N 1
ATOM 4479 C CA . GLU A 1 300 ? 9.838 -2.749 54.414 1.00 45.81 348 GLU A CA 1
ATOM 4480 C C . GLU A 1 300 ? 9.711 -3.165 52.955 1.00 42.66 348 GLU A C 1
ATOM 4481 O O . GLU A 1 300 ? 9.765 -2.318 52.053 1.00 41.65 348 GLU A O 1
ATOM 4493 N N . ALA A 1 301 ? 9.555 -4.469 52.701 1.00 41.43 349 ALA A N 1
ATOM 4494 C CA . ALA A 1 301 ? 9.367 -4.943 51.335 1.00 38.61 349 ALA A CA 1
ATOM 4495 C C . ALA A 1 301 ? 8.144 -4.298 50.696 1.00 37.61 349 ALA A C 1
ATOM 4496 O O . ALA A 1 301 ? 8.186 -3.882 49.531 1.00 35.80 349 ALA A O 1
ATOM 4503 N N . LEU A 1 302 ? 7.039 -4.211 51.439 1.00 38.87 350 LEU A N 1
ATOM 4504 C CA . LEU A 1 302 ? 5.860 -3.534 50.913 1.00 38.29 350 LEU A CA 1
ATOM 4505 C C . LEU A 1 302 ? 6.144 -2.055 50.688 1.00 38.72 350 LEU A C 1
ATOM 4506 O O . LEU A 1 302 ? 5.659 -1.462 49.718 1.00 37.38 350 LEU A O 1
ATOM 4522 N N . GLU A 1 303 ? 6.941 -1.444 51.564 1.00 40.80 351 GLU A N 1
ATOM 4523 C CA . GLU A 1 303 ? 7.315 -0.046 51.372 1.00 43.26 351 GLU A CA 1
ATOM 4524 C C . GLU A 1 303 ? 8.104 0.139 50.079 1.00 39.41 351 GLU A C 1
ATOM 4525 O O . GLU A 1 303 ? 7.942 1.145 49.378 1.00 38.99 351 GLU A O 1
ATOM 4537 N N . LEU A 1 304 ? 8.964 -0.828 49.735 1.00 38.39 352 LEU A N 1
ATOM 4538 C CA . LEU A 1 304 ? 9.768 -0.697 48.520 1.00 36.32 352 LEU A CA 1
ATOM 4539 C C . LEU A 1 304 ? 8.920 -0.869 47.263 1.00 34.02 352 LEU A C 1
ATOM 4540 O O . LEU A 1 304 ? 9.163 -0.202 46.249 1.00 32.95 352 LEU A O 1
ATOM 4556 N N . LEU A 1 305 ? 7.931 -1.765 47.302 1.00 33.46 353 LEU A N 1
ATOM 4557 C CA . LEU A 1 305 ? 7.032 -1.910 46.163 1.00 31.39 353 LEU A CA 1
ATOM 4558 C C . LEU A 1 305 ? 6.279 -0.612 45.898 1.00 31.83 353 LEU A C 1
ATOM 4559 O O . LEU A 1 305 ? 6.122 -0.200 44.744 1.00 30.42 353 LEU A O 1
ATOM 4575 N N . LYS A 1 306 ? 5.813 0.055 46.952 1.00 33.96 354 LYS A N 1
ATOM 4576 C CA . LYS A 1 306 ? 5.089 1.306 46.750 1.00 35.87 354 LYS A CA 1
ATOM 4577 C C . LYS A 1 306 ? 5.989 2.363 46.117 1.00 34.63 354 LYS A C 1
ATOM 4578 O O . LYS A 1 306 ? 5.535 3.159 45.287 1.00 34.04 354 LYS A O 1
ATOM 4597 N N . PHE A 1 307 ? 7.280 2.378 46.478 1.00 35.24 355 PHE A N 1
ATOM 4598 C CA . PHE A 1 307 ? 8.191 3.334 45.854 1.00 35.41 355 PHE A CA 1
ATOM 4599 C C . PHE A 1 307 ? 8.348 3.056 44.363 1.00 32.78 355 PHE A C 1
ATOM 4600 O O . PHE A 1 307 ? 8.368 3.985 43.546 1.00 32.51 355 PHE A O 1
ATOM 4617 N N . PHE A 1 308 ? 8.500 1.781 43.989 1.00 31.57 356 PHE A N 1
ATOM 4618 C CA . PHE A 1 308 ? 8.602 1.437 42.576 1.00 29.23 356 PHE A CA 1
ATOM 4619 C C . PHE A 1 308 ? 7.362 1.866 41.800 1.00 28.98 356 PHE A C 1
ATOM 4620 O O . PHE A 1 308 ? 7.437 2.041 40.579 1.00 28.39 356 PHE A O 1
ATOM 4637 N N . ALA A 1 309 ? 6.225 2.032 42.481 1.00 29.29 357 ALA A N 1
ATOM 4638 C CA . ALA A 1 309 ? 4.985 2.480 41.860 1.00 29.08 357 ALA A CA 1
ATOM 4639 C C . ALA A 1 309 ? 4.817 3.996 41.880 1.00 30.45 357 ALA A C 1
ATOM 4640 O O . ALA A 1 309 ? 3.809 4.498 41.371 1.00 31.07 357 ALA A O 1
ATOM 4647 N N . SER A 1 310 ? 5.763 4.735 42.456 1.00 31.63 358 SER A N 1
ATOM 4648 C CA . SER A 1 310 ? 5.662 6.187 42.480 1.00 33.28 358 SER A CA 1
ATOM 4649 C C . SER A 1 310 ? 5.917 6.759 41.090 1.00 34.05 358 SER A C 1
ATOM 4650 O O . SER A 1 310 ? 6.631 6.171 40.272 1.00 30.56 358 SER A O 1
ATOM 4658 N N . LYS A 1 311 ? 5.328 7.928 40.830 1.00 37.95 359 LYS A N 1
ATOM 4659 C CA . LYS A 1 311 ? 5.439 8.535 39.508 1.00 36.90 359 LYS A CA 1
ATOM 4660 C C . LYS A 1 311 ? 6.895 8.685 39.089 1.00 34.92 359 LYS A C 1
ATOM 4661 O O . LYS A 1 311 ? 7.254 8.394 37.943 1.00 34.37 359 LYS A O 1
ATOM 4680 N N . GLU A 1 312 ? 7.751 9.132 40.012 1.00 34.76 360 GLU A N 1
ATOM 4681 C CA . GLU A 1 312 ? 9.133 9.440 39.664 1.00 34.68 360 GLU A CA 1
ATOM 4682 C C . GLU A 1 312 ? 9.947 8.173 39.430 1.00 32.94 360 GLU A C 1
ATOM 4683 O O . GLU A 1 312 ? 10.767 8.119 38.505 1.00 32.10 360 GLU A O 1
ATOM 4687 N N . ALA A 1 313 ? 9.743 7.147 40.260 1.00 32.39 361 ALA A N 1
ATOM 4688 C CA . ALA A 1 313 ? 10.441 5.884 40.053 1.00 30.64 361 ALA A CA 1
ATOM 4689 C C . ALA A 1 313 ? 10.003 5.213 38.758 1.00 29.72 361 ALA A C 1
ATOM 4690 O O . ALA A 1 313 ? 10.813 4.553 38.097 1.00 26.97 361 ALA A O 1
ATOM 4697 N N . GLN A 1 314 ? 8.730 5.363 38.389 1.00 31.62 362 GLN A N 1
ATOM 4698 C CA . GLN A 1 314 ? 8.244 4.796 37.138 1.00 28.79 362 GLN A CA 1
ATOM 4699 C C . GLN A 1 314 ? 8.849 5.513 35.938 1.00 27.53 362 GLN A C 1
ATOM 4700 O O . GLN A 1 314 ? 9.241 4.868 34.958 1.00 25.62 362 GLN A O 1
ATOM 4714 N N . VAL A 1 315 ? 8.946 6.842 35.999 1.00 26.82 363 VAL A N 1
ATOM 4715 C CA . VAL A 1 315 ? 9.574 7.584 34.910 1.00 26.73 363 VAL A CA 1
ATOM 4716 C C . VAL A 1 315 ? 11.045 7.205 34.793 1.00 26.81 363 VAL A C 1
ATOM 4717 O O . VAL A 1 315 ? 11.554 6.964 33.691 1.00 25.30 363 VAL A O 1
ATOM 4730 N N . GLU A 1 316 ? 11.746 7.123 35.931 1.00 31.38 364 GLU A N 1
ATOM 4731 C CA . GLU A 1 316 ? 13.183 6.867 35.910 1.00 34.99 364 GLU A CA 1
ATOM 4732 C C . GLU A 1 316 ? 13.493 5.438 35.477 1.00 32.01 364 GLU A C 1
ATOM 4733 O O . GLU A 1 316 ? 14.458 5.204 34.740 1.00 29.39 364 GLU A O 1
ATOM 4745 N N . TYR A 1 317 ? 12.703 4.466 35.937 1.00 30.80 365 TYR A N 1
ATOM 4746 C CA . TYR A 1 317 ? 12.900 3.100 35.471 1.00 29.66 365 TYR A CA 1
ATOM 4747 C C . TYR A 1 317 ? 12.645 3.000 33.974 1.00 27.51 365 TYR A C 1
ATOM 4748 O O . TYR A 1 317 ? 13.368 2.303 33.253 1.00 26.76 365 TYR A O 1
ATOM 4766 N N . SER A 1 318 ? 11.609 3.684 33.490 1.00 25.78 366 SER A N 1
ATOM 4767 C CA . SER A 1 318 ? 11.331 3.669 32.062 1.00 25.59 366 SER A CA 1
ATOM 4768 C C . SER A 1 318 ? 12.486 4.273 31.275 1.00 25.56 366 SER A C 1
ATOM 4769 O O . SER A 1 318 ? 12.867 3.754 30.220 1.00 24.99 366 SER A O 1
ATOM 4777 N N . LYS A 1 319 ? 13.069 5.365 31.778 1.00 25.66 367 LYS A N 1
ATOM 4778 C CA . LYS A 1 319 ? 14.168 6.003 31.063 1.00 24.92 367 LYS A CA 1
ATOM 4779 C C . LYS A 1 319 ? 15.357 5.063 30.907 1.00 25.65 367 LYS A C 1
ATOM 4780 O O . LYS A 1 319 ? 15.983 5.016 29.843 1.00 26.06 367 LYS A O 1
ATOM 4799 N N . VAL A 1 320 ? 15.692 4.314 31.956 1.00 25.62 368 VAL A N 1
ATOM 4800 C CA . VAL A 1 320 ? 16.915 3.522 31.903 1.00 27.03 368 VAL A CA 1
ATOM 4801 C C . VAL A 1 320 ? 16.687 2.226 31.134 1.00 26.45 368 VAL A C 1
ATOM 4802 O O . VAL A 1 320 ? 17.559 1.781 30.380 1.00 26.32 368 VAL A O 1
ATOM 4815 N N . SER A 1 321 ? 15.503 1.629 31.280 1.00 23.59 369 SER A N 1
ATOM 4816 C CA . SER A 1 321 ? 15.217 0.317 30.716 1.00 21.63 369 SER A CA 1
ATOM 4817 C C . SER A 1 321 ? 14.490 0.361 29.381 1.00 20.63 369 SER A C 1
ATOM 4818 O O . SER A 1 321 ? 14.517 -0.633 28.647 1.00 19.65 369 SER A O 1
ATOM 4826 N N . LYS A 1 322 ? 13.823 1.470 29.072 1.00 23.51 370 LYS A N 1
ATOM 4827 C CA . LYS A 1 322 ? 12.924 1.629 27.935 1.00 23.37 370 LYS A CA 1
ATOM 4828 C C . LYS A 1 322 ? 11.616 0.857 28.090 1.00 22.79 370 LYS A C 1
ATOM 4829 O O . LYS A 1 322 ? 10.820 0.815 27.143 1.00 23.97 370 LYS A O 1
ATOM 4848 N N . MET A 1 323 ? 11.363 0.251 29.248 1.00 20.58 371 MET A N 1
ATOM 4849 C CA . MET A 1 323 ? 10.068 -0.370 29.480 1.00 20.00 371 MET A CA 1
ATOM 4850 C C . MET A 1 323 ? 9.005 0.704 29.705 1.00 21.79 371 MET A C 1
ATOM 4851 O O . MET A 1 323 ? 9.304 1.853 30.041 1.00 24.31 371 MET A O 1
ATOM 4865 N N . LEU A 1 324 ? 7.751 0.316 29.515 1.00 19.79 372 LEU A N 1
ATOM 4866 C CA . LEU A 1 324 ? 6.646 1.248 29.698 1.00 20.05 372 LEU A CA 1
ATOM 4867 C C . LEU A 1 324 ? 6.188 1.257 31.153 1.00 20.40 372 LEU A C 1
ATOM 4868 O O . LEU A 1 324 ? 6.077 0.197 31.776 1.00 19.77 372 LEU A O 1
ATOM 4884 N N . PRO A 1 325 ? 5.918 2.429 31.726 1.00 21.67 373 PRO A N 1
ATOM 4885 C CA . PRO A 1 325 ? 5.356 2.461 33.080 1.00 22.28 373 PRO A CA 1
ATOM 4886 C C . PRO A 1 325 ? 3.979 1.818 33.134 1.00 21.59 373 PRO A C 1
ATOM 4887 O O . PRO A 1 325 ? 3.253 1.741 32.140 1.00 21.01 373 PRO A O 1
ATOM 4898 N N . VAL A 1 326 ? 3.625 1.350 34.333 1.00 21.93 374 VAL A N 1
ATOM 4899 C CA . VAL A 1 326 ? 2.279 0.862 34.604 1.00 22.15 374 VAL A CA 1
ATOM 4900 C C . VAL A 1 326 ? 1.441 1.881 35.361 1.00 24.03 374 VAL A C 1
ATOM 4901 O O . VAL A 1 326 ? 0.297 1.581 35.729 1.00 24.28 374 VAL A O 1
ATOM 4914 N N . VAL A 1 327 ? 1.974 3.076 35.603 1.00 24.11 375 VAL A N 1
ATOM 4915 C CA . VAL A 1 327 ? 1.300 4.112 36.382 1.00 25.45 375 VAL A CA 1
ATOM 4916 C C . VAL A 1 327 ? 0.943 5.253 35.441 1.00 26.95 375 VAL A C 1
ATOM 4917 O O . VAL A 1 327 ? 1.821 5.827 34.784 1.00 26.30 375 VAL A O 1
ATOM 4930 N N . LYS A 1 328 ? -0.348 5.591 35.389 1.00 28.12 376 LYS A N 1
ATOM 4931 C CA . LYS A 1 328 ? -0.838 6.511 34.368 1.00 28.38 376 LYS A CA 1
ATOM 4932 C C . LYS A 1 328 ? -0.100 7.843 34.400 1.00 28.97 376 LYS A C 1
ATOM 4933 O O . LYS A 1 328 ? 0.226 8.402 33.346 1.00 29.68 376 LYS A O 1
ATOM 4952 N N . ALA A 1 329 ? 0.169 8.368 35.598 1.00 29.95 377 ALA A N 1
ATOM 4953 C CA . ALA A 1 329 ? 0.719 9.711 35.728 1.00 32.46 377 ALA A CA 1
ATOM 4954 C C . ALA A 1 329 ? 2.124 9.834 35.156 1.00 31.71 377 ALA A C 1
ATOM 4955 O O . ALA A 1 329 ? 2.532 10.939 34.783 1.00 33.12 377 ALA A O 1
ATOM 4962 N N . ALA A 1 330 ? 2.877 8.738 35.081 1.00 30.34 378 ALA A N 1
ATOM 4963 C CA . ALA A 1 330 ? 4.226 8.823 34.534 1.00 29.93 378 ALA A CA 1
ATOM 4964 C C . ALA A 1 330 ? 4.215 9.356 33.108 1.00 29.88 378 ALA A C 1
ATOM 4965 O O . ALA A 1 330 ? 5.173 10.014 32.685 1.00 30.90 378 ALA A O 1
ATOM 4972 N N . TYR A 1 331 ? 3.139 9.106 32.364 1.00 29.56 379 TYR A N 1
ATOM 4973 C CA . TYR A 1 331 ? 3.074 9.448 30.948 1.00 31.66 379 TYR A CA 1
ATOM 4974 C C . TYR A 1 331 ? 2.850 10.927 30.690 1.00 32.56 379 TYR A C 1
ATOM 4975 O O . TYR A 1 331 ? 2.843 11.340 29.525 1.00 32.15 379 TYR A O 1
ATOM 4993 N N . GLU A 1 332 ? 2.672 11.731 31.732 1.00 32.67 380 GLU A N 1
ATOM 4994 C CA . GLU A 1 332 ? 2.676 13.177 31.571 1.00 34.43 380 GLU A CA 1
ATOM 4995 C C . GLU A 1 332 ? 4.086 13.744 31.493 1.00 35.39 380 GLU A C 1
ATOM 4996 O O . GLU A 1 332 ? 4.240 14.937 31.214 1.00 37.17 380 GLU A O 1
ATOM 5008 N N . ASP A 1 333 ? 5.108 12.920 31.714 1.00 34.34 381 ASP A N 1
ATOM 5009 C CA . ASP A 1 333 ? 6.481 13.402 31.687 1.00 35.25 381 ASP A CA 1
ATOM 5010 C C . ASP A 1 333 ? 6.890 13.750 30.257 1.00 35.25 381 ASP A C 1
ATOM 5011 O O . ASP A 1 333 ? 6.513 13.047 29.314 1.00 33.98 381 ASP A O 1
ATOM 5020 N N . PRO A 1 334 ? 7.673 14.814 30.065 1.00 36.98 382 PRO A N 1
ATOM 5021 C CA . PRO A 1 334 ? 8.092 15.169 28.698 1.00 37.15 382 PRO A CA 1
ATOM 5022 C C . PRO A 1 334 ? 8.765 14.025 27.965 1.00 35.21 382 PRO A C 1
ATOM 5023 O O . PRO A 1 334 ? 8.699 13.955 26.730 1.00 34.85 382 PRO A O 1
ATOM 5034 N N . TYR A 1 335 ? 9.420 13.121 28.699 1.00 34.69 383 TYR A N 1
ATOM 5035 C CA . TYR A 1 335 ? 10.157 12.029 28.072 1.00 32.67 383 TYR A CA 1
ATOM 5036 C C . TYR A 1 335 ? 9.283 11.244 27.105 1.00 30.84 383 TYR A C 1
ATOM 5037 O O . TYR A 1 335 ? 9.755 10.793 26.057 1.00 30.37 383 TYR A O 1
ATOM 5055 N N . PHE A 1 336 ? 8.005 11.085 27.423 1.00 30.50 384 PHE A N 1
ATOM 5056 C CA . PHE A 1 336 ? 7.146 10.233 26.609 1.00 30.44 384 PHE A CA 1
ATOM 5057 C C . PHE A 1 336 ? 6.625 10.930 25.363 1.00 32.34 384 PHE A C 1
ATOM 5058 O O . PHE A 1 336 ? 5.808 10.347 24.643 1.00 33.93 384 PHE A O 1
ATOM 5075 N N . GLU A 1 337 ? 7.102 12.143 25.077 1.00 33.14 385 GLU A N 1
ATOM 5076 C CA . GLU A 1 337 ? 6.966 12.694 23.737 1.00 33.23 385 GLU A CA 1
ATOM 5077 C C . GLU A 1 337 ? 7.882 12.002 22.735 1.00 31.51 385 GLU A C 1
ATOM 5078 O O . GLU A 1 337 ? 7.798 12.291 21.537 1.00 32.13 385 GLU A O 1
ATOM 5090 N N . ASP A 1 338 ? 8.763 11.119 23.199 1.00 30.49 386 ASP A N 1
ATOM 5091 C CA . ASP A 1 338 ? 9.698 10.457 22.303 1.00 29.47 386 ASP A CA 1
ATOM 5092 C C . ASP A 1 338 ? 8.947 9.725 21.198 1.00 29.70 386 ASP A C 1
ATOM 5093 O O . ASP A 1 338 ? 8.017 8.959 21.465 1.00 28.27 386 ASP A O 1
ATOM 5102 N N . SER A 1 339 ? 9.370 9.947 19.952 1.00 32.79 387 SER A N 1
ATOM 5103 C CA . SER A 1 339 ? 8.625 9.417 18.815 1.00 35.97 387 SER A CA 1
ATOM 5104 C C . SER A 1 339 ? 8.543 7.894 18.856 1.00 29.10 387 SER A C 1
ATOM 5105 O O . SER A 1 339 ? 7.500 7.317 18.525 1.00 29.04 387 SER A O 1
ATOM 5113 N N . LEU A 1 340 ? 9.625 7.221 19.263 1.00 25.55 388 LEU A N 1
ATOM 5114 C CA . LEU A 1 340 ? 9.632 5.761 19.259 1.00 23.66 388 LEU A CA 1
ATOM 5115 C C . LEU A 1 340 ? 8.830 5.190 20.425 1.00 24.43 388 LEU A C 1
ATOM 5116 O O . LEU A 1 340 ? 8.015 4.278 20.242 1.00 23.50 388 LEU A O 1
ATOM 5132 N N . MET A 1 341 ? 9.049 5.708 21.635 1.00 25.66 389 MET A N 1
ATOM 5133 C CA . MET A 1 341 ? 8.335 5.183 22.794 1.00 25.99 389 MET A CA 1
ATOM 5134 C C . MET A 1 341 ? 6.827 5.375 22.638 1.00 26.69 389 MET A C 1
ATOM 5135 O O . MET A 1 341 ? 6.036 4.526 23.064 1.00 24.49 389 MET A O 1
ATOM 5149 N N . LYS A 1 342 ? 6.408 6.487 22.016 1.00 28.82 390 LYS A N 1
ATOM 5150 C CA . LYS A 1 342 ? 4.983 6.741 21.806 1.00 29.70 390 LYS A CA 1
ATOM 5151 C C . LYS A 1 342 ? 4.308 5.574 21.090 1.00 27.16 390 LYS A C 1
ATOM 5152 O O . LYS A 1 342 ? 3.160 5.227 21.391 1.00 27.50 390 LYS A O 1
ATOM 5171 N N . VAL A 1 343 ? 5.010 4.959 20.135 1.00 22.96 391 VAL A N 1
ATOM 5172 C CA . VAL A 1 343 ? 4.438 3.853 19.374 1.00 20.94 391 VAL A CA 1
ATOM 5173 C C . VAL A 1 343 ? 4.121 2.682 20.295 1.00 20.73 391 VAL A C 1
ATOM 5174 O O . VAL A 1 343 ? 3.042 2.082 20.219 1.00 20.85 391 VAL A O 1
ATOM 5187 N N . PHE A 1 344 ? 5.065 2.325 21.169 1.00 19.43 392 PHE A N 1
ATOM 5188 C CA . PHE A 1 344 ? 4.845 1.198 22.070 1.00 18.18 392 PHE A CA 1
ATOM 5189 C C . PHE A 1 344 ? 3.665 1.462 22.993 1.00 18.46 392 PHE A C 1
ATOM 5190 O O . PHE A 1 344 ? 2.841 0.572 23.238 1.00 17.74 392 PHE A O 1
ATOM 5207 N N . LYS A 1 345 ? 3.562 2.689 23.504 1.00 19.71 393 LYS A N 1
ATOM 5208 C CA . LYS A 1 345 ? 2.467 3.040 24.398 1.00 20.04 393 LYS A CA 1
ATOM 5209 C C . LYS A 1 345 ? 1.128 2.997 23.672 1.00 20.27 393 LYS A C 1
ATOM 5210 O O . LYS A 1 345 ? 0.165 2.404 24.172 1.00 19.78 393 LYS A O 1
ATOM 5229 N N . GLU A 1 346 ? 1.041 3.619 22.490 1.00 20.53 394 GLU A N 1
ATOM 5230 C CA . GLU A 1 346 ? -0.223 3.612 21.760 1.00 21.95 394 GLU A CA 1
ATOM 5231 C C . GLU A 1 346 ? -0.634 2.187 21.417 1.00 19.41 394 GLU A C 1
ATOM 5232 O O . GLU A 1 346 ? -1.810 1.821 21.527 1.00 19.16 394 GLU A O 1
ATOM 5244 N N . GLN A 1 347 ? 0.325 1.364 20.999 1.00 18.53 395 GLN A N 1
ATOM 5245 C CA . GLN A 1 347 ? -0.008 0.009 20.584 1.00 17.48 395 GLN A CA 1
ATOM 5246 C C . GLN A 1 347 ? -0.538 -0.812 21.752 1.00 16.89 395 GLN A C 1
ATOM 5247 O O . GLN A 1 347 ? -1.538 -1.523 21.621 1.00 16.50 395 GLN A O 1
ATOM 5261 N N . VAL A 1 348 ? 0.127 -0.745 22.905 1.00 17.10 396 VAL A N 1
ATOM 5262 C CA . VAL A 1 348 ? -0.291 -1.603 24.009 1.00 19.10 396 VAL A CA 1
ATOM 5263 C C . VAL A 1 348 ? -1.626 -1.129 24.569 1.00 20.68 396 VAL A C 1
ATOM 5264 O O . VAL A 1 348 ? -2.495 -1.939 24.913 1.00 20.24 396 VAL A O 1
ATOM 5277 N N . ASP A 1 349 ? -1.834 0.189 24.622 1.00 21.68 397 ASP A N 1
ATOM 5278 C CA . ASP A 1 349 ? -3.077 0.718 25.172 1.00 24.54 397 ASP A CA 1
ATOM 5279 C C . ASP A 1 349 ? -4.270 0.382 24.286 1.00 23.29 397 ASP A C 1
ATOM 5280 O O . ASP A 1 349 ? -5.342 0.024 24.789 1.00 23.72 397 ASP A O 1
ATOM 5289 N N . LYS A 1 350 ? -4.111 0.508 22.966 1.00 18.77 398 LYS A N 1
ATOM 5290 C CA . LYS A 1 350 ? -5.232 0.343 22.050 1.00 18.52 398 LYS A CA 1
ATOM 5291 C C . LYS A 1 350 ? -5.456 -1.101 21.629 1.00 18.46 398 LYS A C 1
ATOM 5292 O O . LYS A 1 350 ? -6.601 -1.499 21.389 1.00 19.37 398 LYS A O 1
ATOM 5311 N N . TYR A 1 351 ? -4.384 -1.891 21.528 1.00 16.92 399 TYR A N 1
ATOM 5312 C CA . TYR A 1 351 ? -4.457 -3.208 20.923 1.00 16.56 399 TYR A CA 1
ATOM 5313 C C . TYR A 1 351 ? -3.777 -4.306 21.730 1.00 16.27 399 TYR A C 1
ATOM 5314 O O . TYR A 1 351 ? -3.758 -5.454 21.276 1.00 15.04 399 TYR A O 1
ATOM 5332 N N . GLY A 1 352 ? -3.238 -4.004 22.906 1.00 16.53 400 GLY A N 1
ATOM 5333 C CA . GLY A 1 352 ? -2.523 -5.015 23.663 1.00 15.42 400 GLY A CA 1
ATOM 5334 C C . GLY A 1 352 ? -3.459 -6.073 24.222 1.00 15.85 400 GLY A C 1
ATOM 5335 O O . GLY A 1 352 ? -4.552 -5.776 24.705 1.00 17.74 400 GLY A O 1
ATOM 5339 N N . LYS A 1 353 ? -3.015 -7.329 24.155 1.00 13.86 401 LYS A N 1
ATOM 5340 C CA . LYS A 1 353 ? -3.743 -8.458 24.721 1.00 13.49 401 LYS A CA 1
ATOM 5341 C C . LYS A 1 353 ? -2.776 -9.324 25.517 1.00 14.18 401 LYS A C 1
ATOM 5342 O O . LYS A 1 353 ? -1.709 -9.694 25.014 1.00 13.12 401 LYS A O 1
ATOM 5361 N N . HIS A 1 354 ? -3.149 -9.638 26.757 1.00 14.75 402 HIS A N 1
ATOM 5362 C CA . HIS A 1 354 ? -2.354 -10.460 27.660 1.00 14.11 402 HIS A CA 1
ATOM 5363 C C . HIS A 1 354 ? -2.992 -11.838 27.770 1.00 13.30 402 HIS A C 1
ATOM 5364 O O . HIS A 1 354 ? -4.215 -11.985 27.656 1.00 15.51 402 HIS A O 1
ATOM 5378 N N . TYR A 1 355 ? -2.157 -12.848 27.988 1.00 12.92 403 TYR A N 1
ATOM 5379 C CA . TYR A 1 355 ? -2.664 -14.194 28.176 1.00 13.23 403 TYR A CA 1
ATOM 5380 C C . TYR A 1 355 ? -3.573 -14.262 29.402 1.00 14.61 403 TYR A C 1
ATOM 5381 O O . TYR A 1 355 ? -3.520 -13.414 30.299 1.00 15.00 403 TYR A O 1
ATOM 5399 N N . ALA A 1 356 ? -4.392 -15.312 29.451 1.00 14.27 404 ALA A N 1
ATOM 5400 C CA . ALA A 1 356 ? -5.191 -15.589 30.637 1.00 14.16 404 ALA A CA 1
ATOM 5401 C C . ALA A 1 356 ? -4.274 -15.816 31.830 1.00 14.44 404 ALA A C 1
ATOM 5402 O O . ALA A 1 356 ? -3.295 -16.562 31.743 1.00 14.35 404 ALA A O 1
ATOM 5409 N N . SER A 1 357 ? -4.591 -15.170 32.950 1.00 14.87 405 SER A N 1
ATOM 5410 C CA . SER A 1 357 ? -3.728 -15.207 34.132 1.00 15.28 405 SER A CA 1
ATOM 5411 C C . SER A 1 357 ? -4.094 -16.418 34.992 1.00 16.23 405 SER A C 1
ATOM 5412 O O . SER A 1 357 ? -4.635 -16.306 36.095 1.00 16.51 405 SER A O 1
ATOM 5420 N N . VAL A 1 358 ? -3.781 -17.598 34.463 1.00 15.76 406 VAL A N 1
ATOM 5421 C CA . VAL A 1 358 ? -4.171 -18.840 35.125 1.00 16.44 406 VAL A CA 1
ATOM 5422 C C . VAL A 1 358 ? -2.943 -19.557 35.673 1.00 16.78 406 VAL A C 1
ATOM 5423 O O . VAL A 1 358 ? -1.835 -19.387 35.148 1.00 16.41 406 VAL A O 1
ATOM 5436 N N . PRO A 1 359 ? -3.101 -20.368 36.722 1.00 17.65 407 PRO A N 1
ATOM 5437 C CA . PRO A 1 359 ? -1.924 -20.956 37.383 1.00 18.16 407 PRO A CA 1
ATOM 5438 C C . PRO A 1 359 ? -1.100 -21.847 36.485 1.00 18.81 407 PRO A C 1
ATOM 5439 O O . PRO A 1 359 ? 0.126 -21.921 36.653 1.00 19.31 407 PRO A O 1
ATOM 5450 N N . GLY A 1 360 ? -1.731 -22.546 35.557 1.00 17.74 408 GLY A N 1
ATOM 5451 C CA . GLY A 1 360 ? -1.018 -23.436 34.678 1.00 17.65 408 GLY A CA 1
ATOM 5452 C C . GLY A 1 360 ? -0.329 -22.774 33.521 1.00 16.69 408 GLY A C 1
ATOM 5453 O O . GLY A 1 360 ? 0.331 -23.464 32.737 1.00 16.62 408 GLY A O 1
ATOM 5457 N N . TRP A 1 361 ? -0.435 -21.448 33.391 1.00 16.05 409 TRP A N 1
ATOM 5458 C CA . TRP A 1 361 ? 0.063 -20.810 32.180 1.00 15.89 409 TRP A CA 1
ATOM 5459 C C . TRP A 1 361 ? 1.590 -20.868 32.105 1.00 15.83 409 TRP A C 1
ATOM 5460 O O . TRP A 1 361 ? 2.155 -21.042 31.018 1.00 16.16 409 TRP A O 1
ATOM 5481 N N . ALA A 1 362 ? 2.281 -20.720 33.238 1.00 17.06 410 ALA A N 1
ATOM 5482 C CA . ALA A 1 362 ? 3.741 -20.771 33.213 1.00 16.80 410 ALA A CA 1
ATOM 5483 C C . ALA A 1 362 ? 4.231 -22.115 32.685 1.00 17.18 410 ALA A C 1
ATOM 5484 O O . ALA A 1 362 ? 5.121 -22.173 31.828 1.00 17.75 410 ALA A O 1
ATOM 5491 N N . SER A 1 363 ? 3.672 -23.213 33.204 1.00 17.05 411 SER A N 1
ATOM 5492 C CA . SER A 1 363 ? 4.031 -24.533 32.700 1.00 20.61 411 SER A CA 1
ATOM 5493 C C . SER A 1 363 ? 3.662 -24.672 31.232 1.00 20.33 411 SER A C 1
ATOM 5494 O O . SER A 1 363 ? 4.366 -25.333 30.462 1.00 19.87 411 SER A O 1
ATOM 5502 N N . ALA A 1 364 ? 2.546 -24.064 30.830 1.00 18.96 412 ALA A N 1
ATOM 5503 C CA . ALA A 1 364 ? 2.152 -24.101 29.429 1.00 19.31 412 ALA A CA 1
ATOM 5504 C C . ALA A 1 364 ? 3.217 -23.461 28.548 1.00 19.30 412 ALA A C 1
ATOM 5505 O O . ALA A 1 364 ? 3.506 -23.958 27.454 1.00 21.13 412 ALA A O 1
ATOM 5512 N N . GLU A 1 365 ? 3.833 -22.367 29.012 1.00 17.11 413 GLU A N 1
ATOM 5513 C CA . GLU A 1 365 ? 4.834 -21.703 28.183 1.00 15.48 413 GLU A CA 1
ATOM 5514 C C . GLU A 1 365 ? 6.032 -22.607 27.922 1.00 18.17 413 GLU A C 1
ATOM 5515 O O . GLU A 1 365 ? 6.654 -22.517 26.858 1.00 20.09 413 GLU A O 1
ATOM 5527 N N . VAL A 1 366 ? 6.372 -23.484 28.869 1.00 18.85 414 VAL A N 1
ATOM 5528 C CA . VAL A 1 366 ? 7.450 -24.435 28.621 1.00 21.01 414 VAL A CA 1
ATOM 5529 C C . VAL A 1 366 ? 7.100 -25.326 27.436 1.00 21.65 414 VAL A C 1
ATOM 5530 O O . VAL A 1 366 ? 7.950 -25.623 26.588 1.00 22.13 414 VAL A O 1
ATOM 5543 N N . ILE A 1 367 ? 5.843 -25.771 27.364 1.00 21.63 415 ILE A N 1
ATOM 5544 C CA . ILE A 1 367 ? 5.410 -26.629 26.268 1.00 22.19 415 ILE A CA 1
ATOM 5545 C C . ILE A 1 367 ? 5.323 -25.833 24.972 1.00 23.17 415 ILE A C 1
ATOM 5546 O O . ILE A 1 367 ? 5.676 -26.329 23.896 1.00 24.87 415 ILE A O 1
ATOM 5562 N N . PHE A 1 368 ? 4.844 -24.589 25.053 1.00 22.76 416 PHE A N 1
ATOM 5563 C CA . PHE A 1 368 ? 4.814 -23.724 23.879 1.00 22.17 416 PHE A CA 1
ATOM 5564 C C . PHE A 1 368 ? 6.216 -23.503 23.324 1.00 22.81 416 PHE A C 1
ATOM 5565 O O . PHE A 1 368 ? 6.434 -23.557 22.109 1.00 24.88 416 PHE A O 1
ATOM 5582 N N . SER A 1 369 ? 7.178 -23.218 24.207 1.00 22.74 417 SER A N 1
ATOM 5583 C CA . SER A 1 369 ? 8.519 -22.872 23.752 1.00 23.80 417 SER A CA 1
ATOM 5584 C C . SER A 1 369 ? 9.160 -24.026 22.995 1.00 26.04 417 SER A C 1
ATOM 5585 O O . SER A 1 369 ? 9.824 -23.818 21.973 1.00 27.80 417 SER A O 1
ATOM 5593 N N . GLU A 1 370 ? 8.990 -25.250 23.492 1.00 25.24 418 GLU A N 1
ATOM 5594 C CA . GLU A 1 370 ? 9.521 -26.415 22.796 1.00 26.67 418 GLU A CA 1
ATOM 5595 C C . GLU A 1 370 ? 8.639 -26.781 21.609 1.00 25.67 418 GLU A C 1
ATOM 5596 O O . GLU A 1 370 ? 9.136 -27.001 20.499 1.00 27.38 418 GLU A O 1
ATOM 5608 N N . GLY A 1 371 ? 7.322 -26.819 21.823 1.00 23.67 419 GLY A N 1
ATOM 5609 C CA . GLY A 1 371 ? 6.421 -27.280 20.780 1.00 23.48 419 GLY A CA 1
ATOM 5610 C C . GLY A 1 371 ? 6.418 -26.383 19.560 1.00 22.04 419 GLY A C 1
ATOM 5611 O O . GLY A 1 371 ? 6.581 -26.847 18.430 1.00 22.73 419 GLY A O 1
ATOM 5615 N N . LEU A 1 372 ? 6.222 -25.080 19.768 1.00 18.92 420 LEU A N 1
ATOM 5616 C CA . LEU A 1 372 ? 6.109 -24.177 18.630 1.00 17.61 420 LEU A CA 1
ATOM 5617 C C . LEU A 1 372 ? 7.440 -23.997 17.908 1.00 16.75 420 LEU A C 1
ATOM 5618 O O . LEU A 1 372 ? 7.453 -23.691 16.711 1.00 17.85 420 LEU A O 1
ATOM 5634 N N . SER A 1 373 ? 8.567 -24.174 18.599 1.00 15.58 421 SER A N 1
ATOM 5635 C CA . SER A 1 373 ? 9.846 -24.098 17.901 1.00 16.20 421 SER A CA 1
ATOM 5636 C C . SER A 1 373 ? 9.986 -25.216 16.876 1.00 17.69 421 SER A C 1
ATOM 5637 O O . SER A 1 373 ? 10.735 -25.062 15.905 1.00 18.25 421 SER A O 1
ATOM 5645 N N . LYS A 1 374 ? 9.261 -26.325 17.053 1.00 17.43 422 LYS A N 1
ATOM 5646 C CA . LYS A 1 374 ? 9.263 -27.375 16.040 1.00 17.47 422 LYS A CA 1
ATOM 5647 C C . LYS A 1 374 ? 8.681 -26.885 14.719 1.00 17.12 422 LYS A C 1
ATOM 5648 O O . LYS A 1 374 ? 9.024 -27.421 13.658 1.00 17.94 422 LYS A O 1
ATOM 5667 N N . ILE A 1 375 ? 7.789 -25.886 14.759 1.00 16.36 423 ILE A N 1
ATOM 5668 C CA . ILE A 1 375 ? 7.288 -25.288 13.525 1.00 16.83 423 ILE A CA 1
ATOM 5669 C C . ILE A 1 375 ? 8.438 -24.672 12.740 1.00 17.76 423 ILE A C 1
ATOM 5670 O O . ILE A 1 375 ? 8.515 -24.799 11.513 1.00 18.33 423 ILE A O 1
ATOM 5686 N N . TRP A 1 376 ? 9.341 -23.975 13.430 1.00 16.99 424 TRP A N 1
ATOM 5687 C CA . TRP A 1 376 ? 10.495 -23.412 12.741 1.00 16.20 424 TRP A CA 1
ATOM 5688 C C . TRP A 1 376 ? 11.430 -24.508 12.246 1.00 18.56 424 TRP A C 1
ATOM 5689 O O . TRP A 1 376 ? 12.019 -24.370 11.168 1.00 19.49 424 TRP A O 1
ATOM 5710 N N . ASP A 1 377 ? 11.560 -25.613 12.989 1.00 19.30 425 ASP A N 1
ATOM 5711 C CA . ASP A 1 377 ? 12.351 -26.734 12.491 1.00 19.84 425 ASP A CA 1
ATOM 5712 C C . ASP A 1 377 ? 11.764 -27.273 11.188 1.00 19.60 425 ASP A C 1
ATOM 5713 O O . ASP A 1 377 ? 12.502 -27.673 10.279 1.00 20.63 425 ASP A O 1
ATOM 5722 N N . ASN A 1 378 ? 10.431 -27.313 11.096 1.00 17.60 426 ASN A N 1
ATOM 5723 C CA . ASN A 1 378 ? 9.745 -27.701 9.865 1.00 18.80 426 ASN A CA 1
ATOM 5724 C C . ASN A 1 378 ? 10.079 -26.734 8.738 1.00 18.75 426 ASN A C 1
ATOM 5725 O O . ASN A 1 378 ? 10.494 -27.149 7.650 1.00 19.04 426 ASN A O 1
ATOM 5736 N N . VAL A 1 379 ? 9.933 -25.434 8.997 1.00 18.14 427 VAL A N 1
ATOM 5737 C CA . VAL A 1 379 ? 10.254 -24.417 8.001 1.00 20.21 427 VAL A CA 1
ATOM 5738 C C . VAL A 1 379 ? 11.708 -24.527 7.560 1.00 21.53 427 VAL A C 1
ATOM 5739 O O . VAL A 1 379 ? 12.027 -24.352 6.377 1.00 24.24 427 VAL A O 1
ATOM 5752 N N . MET A 1 380 ? 12.615 -24.785 8.505 1.00 19.83 428 MET A N 1
ATOM 5753 C CA . MET A 1 380 ? 14.040 -24.871 8.208 1.00 21.71 428 MET A CA 1
ATOM 5754 C C . MET A 1 380 ? 14.431 -26.193 7.563 1.00 23.02 428 MET A C 1
ATOM 5755 O O . MET A 1 380 ? 15.598 -26.361 7.193 1.00 24.09 428 MET A O 1
ATOM 5769 N N . GLU A 1 381 ? 13.496 -27.134 7.447 1.00 21.49 429 GLU A N 1
ATOM 5770 C CA . GLU A 1 381 ? 13.706 -28.370 6.693 1.00 23.57 429 GLU A CA 1
ATOM 5771 C C . GLU A 1 381 ? 14.898 -29.161 7.220 1.00 23.02 429 GLU A C 1
ATOM 5772 O O . GLU A 1 381 ? 15.664 -29.754 6.456 1.00 24.25 429 GLU A O 1
ATOM 5784 N N . VAL A 1 382 ? 15.042 -29.200 8.547 1.00 22.26 430 VAL A N 1
ATOM 5785 C CA . VAL A 1 382 ? 16.105 -30.001 9.147 1.00 25.93 430 VAL A CA 1
ATOM 5786 C C . VAL A 1 382 ? 15.765 -31.482 9.195 1.00 24.75 430 VAL A C 1
ATOM 5787 O O . VAL A 1 382 ? 16.662 -32.304 9.415 1.00 27.57 430 VAL A O 1
ATOM 5800 N N . ASP A 1 383 ? 14.492 -31.851 8.988 1.00 23.63 431 ASP A N 1
ATOM 5801 C CA . ASP A 1 383 ? 14.070 -33.252 8.946 1.00 26.32 431 ASP A CA 1
ATOM 5802 C C . ASP A 1 383 ? 12.976 -33.382 7.881 1.00 27.70 431 ASP A C 1
ATOM 5803 O O . ASP A 1 383 ? 11.791 -33.541 8.168 1.00 29.68 431 ASP A O 1
ATOM 5812 N N . GLY A 1 384 ? 13.379 -33.307 6.621 1.00 26.56 432 GLY A N 1
ATOM 5813 C CA . GLY A 1 384 ? 12.451 -33.389 5.512 1.00 26.93 432 GLY A CA 1
ATOM 5814 C C . GLY A 1 384 ? 12.015 -32.015 5.029 1.00 25.55 432 GLY A C 1
ATOM 5815 O O . GLY A 1 384 ? 12.218 -30.988 5.682 1.00 25.04 432 GLY A O 1
ATOM 5819 N N . ALA A 1 385 ? 11.406 -32.015 3.847 1.00 25.40 433 ALA A N 1
ATOM 5820 C CA . ALA A 1 385 ? 10.926 -30.773 3.263 1.00 26.04 433 ALA A CA 1
ATOM 5821 C C . ALA A 1 385 ? 9.818 -30.176 4.123 1.00 25.32 433 ALA A C 1
ATOM 5822 O O . ALA A 1 385 ? 9.120 -30.880 4.857 1.00 25.04 433 ALA A O 1
ATOM 5829 N N . TYR A 1 386 ? 9.661 -28.858 4.025 1.00 22.72 434 TYR A N 1
ATOM 5830 C CA . TYR A 1 386 ? 8.586 -28.199 4.747 1.00 21.69 434 TYR A CA 1
ATOM 5831 C C . TYR A 1 386 ? 7.231 -28.653 4.216 1.00 22.60 434 TYR A C 1
ATOM 5832 O O . TYR A 1 386 ? 7.047 -28.838 3.010 1.00 23.64 434 TYR A O 1
ATOM 5850 N N . SER A 1 387 ? 6.277 -28.825 5.126 1.00 22.60 435 SER A N 1
ATOM 5851 C CA . SER A 1 387 ? 4.884 -28.979 4.745 1.00 23.54 435 SER A CA 1
ATOM 5852 C C . SER A 1 387 ? 4.021 -28.334 5.819 1.00 22.68 435 SER A C 1
ATOM 5853 O O . SER A 1 387 ? 4.272 -28.495 7.016 1.00 22.23 435 SER A O 1
ATOM 5861 N N . TYR A 1 388 ? 3.014 -27.583 5.375 1.00 24.02 436 TYR A N 1
ATOM 5862 C CA . TYR A 1 388 ? 2.045 -27.038 6.311 1.00 22.90 436 TYR A CA 1
ATOM 5863 C C . TYR A 1 388 ? 1.364 -28.148 7.102 1.00 23.86 436 TYR A C 1
ATOM 5864 O O . TYR A 1 388 ? 1.056 -27.980 8.288 1.00 23.34 436 TYR A O 1
ATOM 5882 N N . ASP A 1 389 ? 1.122 -29.294 6.464 1.00 25.14 437 ASP A N 1
ATOM 5883 C CA . ASP A 1 389 ? 0.428 -30.378 7.148 1.00 26.25 437 ASP A CA 1
ATOM 5884 C C . ASP A 1 389 ? 1.188 -30.836 8.387 1.00 25.98 437 ASP A C 1
ATOM 5885 O O . ASP A 1 389 ? 0.566 -31.226 9.381 1.00 25.95 437 ASP A O 1
ATOM 5894 N N . LYS A 1 390 ? 2.522 -30.774 8.366 1.00 26.15 438 LYS A N 1
ATOM 5895 C CA . LYS A 1 390 ? 3.280 -31.130 9.562 1.00 26.97 438 LYS A CA 1
ATOM 5896 C C . LYS A 1 390 ? 3.105 -30.079 10.654 1.00 24.64 438 LYS A C 1
ATOM 5897 O O . LYS A 1 390 ? 3.059 -30.415 11.844 1.00 23.31 438 LYS A O 1
ATOM 5916 N N . THR A 1 391 ? 3.007 -28.801 10.273 1.00 23.87 439 THR A N 1
ATOM 5917 C CA . THR A 1 391 ? 2.735 -27.766 11.264 1.00 22.57 439 THR A CA 1
ATOM 5918 C C . THR A 1 391 ? 1.413 -28.030 11.971 1.00 22.60 439 THR A C 1
ATOM 5919 O O . THR A 1 391 ? 1.303 -27.853 13.189 1.00 21.57 439 THR A O 1
ATOM 5930 N N . VAL A 1 392 ? 0.394 -28.452 11.223 1.00 23.06 440 VAL A N 1
ATOM 5931 C CA . VAL A 1 392 ? -0.899 -28.706 11.844 1.00 24.02 440 VAL A CA 1
ATOM 5932 C C . VAL A 1 392 ? -0.770 -29.799 12.895 1.00 24.65 440 VAL A C 1
ATOM 5933 O O . VAL A 1 392 ? -1.351 -29.707 13.983 1.00 25.39 440 VAL A O 1
ATOM 5946 N N . GLN A 1 393 ? 0.000 -30.848 12.595 1.00 24.91 441 GLN A N 1
ATOM 5947 C CA . GLN A 1 393 ? 0.148 -31.937 13.553 1.00 25.98 441 GLN A CA 1
ATOM 5948 C C . GLN A 1 393 ? 0.929 -31.483 14.779 1.00 24.67 441 GLN A C 1
ATOM 5949 O O . GLN A 1 393 ? 0.612 -31.882 15.907 1.00 24.90 441 GLN A O 1
ATOM 5963 N N . ILE A 1 394 ? 1.959 -30.657 14.577 1.00 23.20 442 ILE A N 1
ATOM 5964 C CA . ILE A 1 394 ? 2.714 -30.113 15.701 1.00 23.05 442 ILE A CA 1
ATOM 5965 C C . ILE A 1 394 ? 1.784 -29.354 16.636 1.00 23.42 442 ILE A C 1
ATOM 5966 O O . ILE A 1 394 ? 1.816 -29.533 17.859 1.00 23.74 442 ILE A O 1
ATOM 5982 N N . VAL A 1 395 ? 0.939 -28.492 16.067 1.00 22.74 443 VAL A N 1
ATOM 5983 C CA . VAL A 1 395 ? 0.046 -27.666 16.873 1.00 23.48 443 VAL A CA 1
ATOM 5984 C C . VAL A 1 395 ? -0.950 -28.531 17.631 1.00 25.27 443 VAL A C 1
ATOM 5985 O O . VAL A 1 395 ? -1.251 -28.274 18.804 1.00 26.55 443 VAL A O 1
ATOM 5998 N N . LYS A 1 396 ? -1.488 -29.563 16.978 1.00 25.91 444 LYS A N 1
ATOM 5999 C CA . LYS A 1 396 ? -2.457 -30.420 17.651 1.00 29.12 444 LYS A CA 1
ATOM 6000 C C . LYS A 1 396 ? -1.812 -31.186 18.801 1.00 28.97 444 LYS A C 1
ATOM 6001 O O . LYS A 1 396 ? -2.433 -31.367 19.855 1.00 27.20 444 LYS A O 1
ATOM 6020 N N . ASP A 1 397 ? -0.565 -31.634 18.627 1.00 30.12 445 ASP A N 1
ATOM 6021 C CA . ASP A 1 397 ? 0.120 -32.328 19.713 1.00 32.02 445 ASP A CA 1
ATOM 6022 C C . ASP A 1 397 ? 0.363 -31.396 20.898 1.00 32.15 445 ASP A C 1
ATOM 6023 O O . ASP A 1 397 ? 0.229 -31.807 22.056 1.00 34.23 445 ASP A O 1
ATOM 6032 N N . VAL A 1 398 ? 0.720 -30.137 20.632 1.00 28.60 446 VAL A N 1
ATOM 6033 C CA . VAL A 1 398 ? 0.928 -29.184 21.720 1.00 28.51 446 VAL A CA 1
ATOM 6034 C C . VAL A 1 398 ? -0.370 -28.972 22.487 1.00 29.89 446 VAL A C 1
ATOM 6035 O O . VAL A 1 398 ? -0.381 -28.924 23.722 1.00 28.62 446 VAL A O 1
ATOM 6048 N N . GLU A 1 399 ? -1.489 -28.873 21.767 1.00 31.46 447 GLU A N 1
ATOM 6049 C CA . GLU A 1 399 ? -2.774 -28.608 22.403 1.00 34.12 447 GLU A CA 1
ATOM 6050 C C . GLU A 1 399 ? -3.136 -29.686 23.417 1.00 32.66 447 GLU A C 1
ATOM 6051 O O . GLU A 1 399 ? -3.668 -29.383 24.491 1.00 29.54 447 GLU A O 1
ATOM 6063 N N . SER A 1 400 ? -2.866 -30.953 23.094 1.00 34.57 448 SER A N 1
ATOM 6064 C CA . SER A 1 400 ? -3.219 -32.030 24.013 1.00 38.13 448 SER A CA 1
ATOM 6065 C C . SER A 1 400 ? -2.491 -31.881 25.343 1.00 30.25 448 SER A C 1
ATOM 6066 O O . SER A 1 400 ? -3.087 -32.068 26.411 1.00 27.98 448 SER A O 1
ATOM 6074 N N . GLN A 1 401 ? -1.200 -31.549 25.304 1.00 29.15 449 GLN A N 1
ATOM 6075 C CA . GLN A 1 401 ? -0.455 -31.420 26.549 1.00 34.37 449 GLN A CA 1
ATOM 6076 C C . GLN A 1 401 ? -0.911 -30.194 27.329 1.00 28.78 449 GLN A C 1
ATOM 6077 O O . GLN A 1 401 ? -1.023 -30.241 28.560 1.00 28.64 449 GLN A O 1
ATOM 6091 N N . ILE A 1 402 ? -1.191 -29.091 26.629 1.00 25.64 450 ILE A N 1
ATOM 6092 C CA . ILE A 1 402 ? -1.679 -27.896 27.307 1.00 25.52 450 ILE A CA 1
ATOM 6093 C C . ILE A 1 402 ? -2.970 -28.211 28.050 1.00 25.44 450 ILE A C 1
ATOM 6094 O O . ILE A 1 402 ? -3.164 -27.794 29.198 1.00 25.42 450 ILE A O 1
ATOM 6110 N N . ASN A 1 403 ? -3.873 -28.956 27.406 1.00 25.77 451 ASN A N 1
ATOM 6111 C CA . ASN A 1 403 ? -5.142 -29.290 28.041 1.00 27.00 451 ASN A CA 1
ATOM 6112 C C . ASN A 1 403 ? -4.926 -30.106 29.309 1.00 27.60 451 ASN A C 1
ATOM 6113 O O . ASN A 1 403 ? -5.600 -29.881 30.320 1.00 28.51 451 ASN A O 1
ATOM 6124 N N . GLN A 1 404 ? -3.995 -31.064 29.280 1.00 27.76 452 GLN A N 1
ATOM 6125 C CA . GLN A 1 404 ? -3.733 -31.841 30.486 1.00 29.75 452 GLN A CA 1
ATOM 6126 C C . GLN A 1 404 ? -3.216 -30.940 31.600 1.00 28.63 452 GLN A C 1
ATOM 6127 O O . GLN A 1 404 ? -3.613 -31.082 32.762 1.00 29.25 452 GLN A O 1
ATOM 6141 N N . ILE A 1 405 ? -2.336 -29.996 31.257 1.00 26.75 453 ILE A N 1
ATOM 6142 C CA . ILE A 1 405 ? -1.805 -29.064 32.247 1.00 26.31 453 ILE A CA 1
ATOM 6143 C C . ILE A 1 405 ? -2.927 -28.214 32.832 1.00 26.37 453 ILE A C 1
ATOM 6144 O O . ILE A 1 405 ? -3.027 -28.041 34.052 1.00 26.90 453 ILE A O 1
ATOM 6160 N N . LEU A 1 406 ? -3.795 -27.679 31.973 1.00 26.06 454 LEU A N 1
ATOM 6161 C CA . LEU A 1 406 ? -4.865 -26.820 32.468 1.00 26.87 454 LEU A CA 1
ATOM 6162 C C . LEU A 1 406 ? -5.848 -27.588 33.346 1.00 30.69 454 LEU A C 1
ATOM 6163 O O . LEU A 1 406 ? -6.486 -26.993 34.222 1.00 33.38 454 LEU A O 1
ATOM 6179 N N . GLN A 1 407 ? -5.980 -28.899 33.142 1.00 32.45 455 GLN A N 1
ATOM 6180 C CA . GLN A 1 407 ? -6.905 -29.686 33.948 1.00 34.73 455 GLN A CA 1
ATOM 6181 C C . GLN A 1 407 ? -6.399 -29.945 35.361 1.00 35.76 455 GLN A C 1
ATOM 6182 O O . GLN A 1 407 ? -7.180 -30.407 36.200 1.00 36.61 455 GLN A O 1
ATOM 6196 N N . GLU A 1 408 ? -5.126 -29.664 35.651 1.00 35.69 456 GLU A N 1
ATOM 6197 C CA . GLU A 1 408 ? -4.623 -29.840 37.008 1.00 38.83 456 GLU A CA 1
ATOM 6198 C C . GLU A 1 408 ? -5.191 -28.800 37.970 1.00 39.33 456 GLU A C 1
ATOM 6199 O O . GLU A 1 408 ? -5.135 -29.006 39.187 1.00 38.93 456 GLU A O 1
ATOM 6211 N N . THR A 1 409 ? -5.736 -27.699 37.456 1.00 41.49 457 THR A N 1
ATOM 6212 C CA . THR A 1 409 ? -6.362 -26.677 38.291 1.00 46.15 457 THR A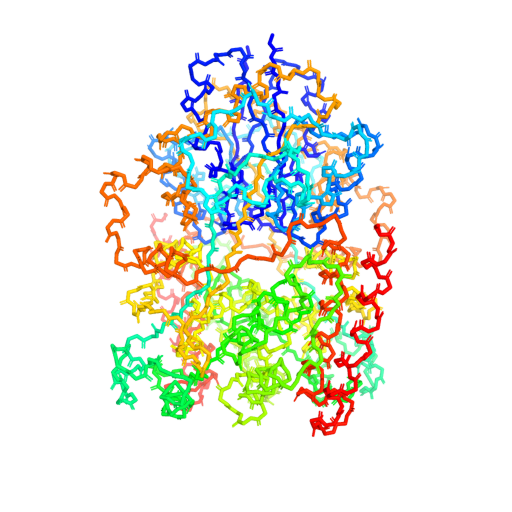 CA 1
ATOM 6213 C C . THR A 1 409 ? -7.834 -27.012 38.521 1.00 50.40 457 THR A C 1
ATOM 6214 O O . THR A 1 409 ? -8.552 -27.369 37.586 1.00 49.65 457 THR A O 1
ATOM 6225 N N . SER B 1 1 ? 32.912 3.022 60.565 1.00 39.51 49 SER B N 1
ATOM 6226 C CA . SER B 1 1 ? 32.424 2.178 59.476 1.00 42.12 49 SER B CA 1
ATOM 6227 C C . SER B 1 1 ? 32.919 2.691 58.127 1.00 37.07 49 SER B C 1
ATOM 6228 O O . SER B 1 1 ? 33.039 3.898 57.925 1.00 37.57 49 SER B O 1
ATOM 6235 N N . VAL B 1 2 ? 33.205 1.768 57.206 1.00 35.93 50 VAL B N 1
ATOM 6236 C CA . VAL B 1 2 ? 33.779 2.096 55.904 1.00 34.56 50 VAL B CA 1
ATOM 6237 C C . VAL B 1 2 ? 33.002 1.363 54.819 1.00 34.96 50 VAL B C 1
ATOM 6238 O O . VAL B 1 2 ? 32.768 0.155 54.925 1.00 36.11 50 VAL B O 1
ATOM 6251 N N . LYS B 1 3 ? 32.610 2.092 53.774 1.00 33.61 51 LYS B N 1
ATOM 6252 C CA . LYS B 1 3 ? 32.022 1.499 52.576 1.00 33.32 51 LYS B CA 1
ATOM 6253 C C . LYS B 1 3 ? 33.060 1.586 51.461 1.00 31.58 51 LYS B C 1
ATOM 6254 O O . LYS B 1 3 ? 33.332 2.673 50.937 1.00 31.85 51 LYS B O 1
ATOM 6273 N N . LEU B 1 4 ? 33.649 0.448 51.112 1.00 30.55 52 LEU B N 1
ATOM 6274 C CA . LEU B 1 4 ? 34.604 0.384 50.017 1.00 29.43 52 LEU B CA 1
ATOM 6275 C C . LEU B 1 4 ? 33.846 0.172 48.714 1.00 29.23 52 LEU B C 1
ATOM 6276 O O . LEU B 1 4 ? 33.005 -0.727 48.620 1.00 30.62 52 LEU B O 1
ATOM 6292 N N . THR B 1 5 ? 34.123 1.014 47.723 1.00 28.81 53 THR B N 1
ATOM 6293 C CA . THR B 1 5 ? 33.617 0.819 46.372 1.00 32.22 53 THR B CA 1
ATOM 6294 C C . THR B 1 5 ? 34.768 0.374 45.479 1.00 27.65 53 THR B C 1
ATOM 6295 O O . THR B 1 5 ? 35.907 0.820 45.650 1.00 27.10 53 THR B O 1
ATOM 6306 N N . MET B 1 6 ? 34.478 -0.520 44.540 1.00 27.12 54 MET B N 1
ATOM 6307 C CA . MET B 1 6 ? 35.508 -0.954 43.609 1.00 26.37 54 MET B CA 1
ATOM 6308 C C . MET B 1 6 ? 34.866 -1.250 42.266 1.00 26.02 54 MET B C 1
ATOM 6309 O O . MET B 1 6 ? 33.774 -1.819 42.194 1.00 26.52 54 MET B O 1
ATOM 6323 N N . TRP B 1 7 ? 35.549 -0.835 41.208 1.00 26.12 55 TRP B N 1
ATOM 6324 C CA . TRP B 1 7 ? 35.126 -1.140 39.854 1.00 25.58 55 TRP B CA 1
ATOM 6325 C C . TRP B 1 7 ? 35.726 -2.468 39.418 1.00 25.05 55 TRP B C 1
ATOM 6326 O O . TRP B 1 7 ? 36.885 -2.771 39.718 1.00 24.62 55 TRP B O 1
ATOM 6347 N N . ILE B 1 8 ? 34.945 -3.271 38.691 1.00 25.33 56 ILE B N 1
ATOM 6348 C CA . ILE B 1 8 ? 35.400 -4.556 38.103 1.00 25.12 56 ILE B CA 1
ATOM 6349 C C . ILE B 1 8 ? 34.956 -4.521 36.640 1.00 25.39 56 ILE B C 1
ATOM 6350 O O . ILE B 1 8 ? 33.984 -3.878 36.327 1.00 25.93 56 ILE B O 1
ATOM 6366 N N . MET B 1 9 ? 35.709 -5.179 35.778 1.00 25.07 57 MET B N 1
ATOM 6367 C CA . MET B 1 9 ? 35.404 -5.302 34.338 1.00 25.49 57 MET B CA 1
ATOM 6368 C C . MET B 1 9 ? 34.747 -6.665 34.179 1.00 27.98 57 MET B C 1
ATOM 6369 O O . MET B 1 9 ? 35.103 -7.570 34.903 1.00 29.64 57 MET B O 1
ATOM 6383 N N . PRO B 1 10 ? 33.792 -6.871 33.260 1.00 28.01 58 PRO B N 1
ATOM 6384 C CA . PRO B 1 10 ? 33.134 -8.127 33.251 1.00 30.19 58 PRO B CA 1
ATOM 6385 C C . PRO B 1 10 ? 33.842 -9.221 32.435 1.00 31.11 58 PRO B C 1
ATOM 6386 O O . PRO B 1 10 ? 34.233 -8.935 31.363 1.00 32.74 58 PRO B O 1
ATOM 6397 N N . ASN B 1 11 ? 34.042 -10.395 33.020 1.00 30.92 59 ASN B N 1
ATOM 6398 C CA . ASN B 1 11 ? 34.447 -11.605 32.313 1.00 36.10 59 ASN B CA 1
ATOM 6399 C C . ASN B 1 11 ? 33.561 -12.765 32.751 1.00 41.60 59 ASN B C 1
ATOM 6400 O O . ASN B 1 11 ? 33.995 -13.918 32.792 1.00 48.67 59 ASN B O 1
ATOM 6411 N N . SER B 1 12 ? 32.313 -12.451 33.086 1.00 38.05 60 SER B N 1
ATOM 6412 C CA . SER B 1 12 ? 31.366 -13.386 33.673 1.00 37.72 60 SER B CA 1
ATOM 6413 C C . SER B 1 12 ? 29.974 -12.830 33.418 1.00 38.13 60 SER B C 1
ATOM 6414 O O . SER B 1 12 ? 29.799 -11.628 33.205 1.00 36.07 60 SER B O 1
ATOM 6422 N N . ASP B 1 13 ? 28.982 -13.720 33.437 1.00 42.40 61 ASP B N 1
ATOM 6423 C CA . ASP B 1 13 ? 27.603 -13.266 33.316 1.00 46.44 61 ASP B CA 1
ATOM 6424 C C . ASP B 1 13 ? 27.109 -12.588 34.590 1.00 44.74 61 ASP B C 1
ATOM 6425 O O . ASP B 1 13 ? 26.105 -11.870 34.543 1.00 47.69 61 ASP B O 1
ATOM 6434 N N . THR B 1 14 ? 27.791 -12.792 35.720 1.00 39.98 62 THR B N 1
ATOM 6435 C CA . THR B 1 14 ? 27.399 -12.196 37.001 1.00 38.99 62 THR B CA 1
ATOM 6436 C C . THR B 1 14 ? 28.629 -11.652 37.710 1.00 38.81 62 THR B C 1
ATOM 6437 O O . THR B 1 14 ? 29.077 -12.197 38.727 1.00 37.59 62 THR B O 1
ATOM 6448 N N . PRO B 1 15 ? 29.190 -10.548 37.216 1.00 40.22 63 PRO B N 1
ATOM 6449 C CA . PRO B 1 15 ? 30.425 -10.036 37.837 1.00 35.38 63 PRO B CA 1
ATOM 6450 C C . PRO B 1 15 ? 30.249 -9.656 39.299 1.00 33.30 63 PRO B C 1
ATOM 6451 O O . PRO B 1 15 ? 30.993 -10.148 40.156 1.00 34.12 63 PRO B O 1
ATOM 6462 N N . ASP B 1 16 ? 29.284 -8.783 39.610 1.00 32.00 64 ASP B N 1
ATOM 6463 C CA . ASP B 1 16 ? 29.096 -8.345 40.990 1.00 31.47 64 ASP B CA 1
ATOM 6464 C C . ASP B 1 16 ? 28.866 -9.537 41.914 1.00 33.40 64 ASP B C 1
ATOM 6465 O O . ASP B 1 16 ? 29.520 -9.672 42.955 1.00 33.30 64 ASP B O 1
ATOM 6474 N N . GLN B 1 17 ? 27.926 -10.410 41.544 1.00 35.88 65 GLN B N 1
ATOM 6475 C CA . GLN B 1 17 ? 27.627 -11.598 42.335 1.00 36.54 65 GLN B CA 1
ATOM 6476 C C . GLN B 1 17 ? 28.883 -12.416 42.596 1.00 34.48 65 GLN B C 1
ATOM 6477 O O . GLN B 1 17 ? 29.154 -12.819 43.734 1.00 36.69 65 GLN B O 1
ATOM 6491 N N . ASP B 1 18 ? 29.662 -12.675 41.542 1.00 33.06 66 ASP B N 1
ATOM 6492 C CA . ASP B 1 18 ? 30.888 -13.449 41.689 1.00 32.31 66 ASP B CA 1
ATOM 6493 C C . ASP B 1 18 ? 31.828 -12.798 42.696 1.00 31.24 66 ASP B C 1
ATOM 6494 O O . ASP B 1 18 ? 32.358 -13.464 43.593 1.00 31.45 66 ASP B O 1
ATOM 6503 N N . LEU B 1 19 ? 32.052 -11.488 42.557 1.00 30.13 67 LEU B N 1
ATOM 6504 C CA . LEU B 1 19 ? 33.015 -10.807 43.412 1.00 29.16 67 LEU B CA 1
ATOM 6505 C C . LEU B 1 19 ? 32.574 -10.835 44.870 1.00 29.90 67 LEU B C 1
ATOM 6506 O O . LEU B 1 19 ? 33.378 -11.108 45.768 1.00 29.64 67 LEU B O 1
ATOM 6522 N N . LEU B 1 20 ? 31.302 -10.523 45.133 1.00 30.96 68 LEU B N 1
ATOM 6523 C CA . LEU B 1 20 ? 30.818 -10.555 46.509 1.00 32.55 68 LEU B CA 1
ATOM 6524 C C . LEU B 1 20 ? 31.002 -11.941 47.113 1.00 35.40 68 LEU B C 1
ATOM 6525 O O . LEU B 1 20 ? 31.312 -12.073 48.302 1.00 34.77 68 LEU B O 1
ATOM 6541 N N . LYS B 1 21 ? 30.823 -12.986 46.301 1.00 36.99 69 LYS B N 1
ATOM 6542 C CA . LYS B 1 21 ? 31.087 -14.344 46.762 1.00 35.49 69 LYS B CA 1
ATOM 6543 C C . LYS B 1 21 ? 32.513 -14.480 47.277 1.00 33.52 69 LYS B C 1
ATOM 6544 O O . LYS B 1 21 ? 32.754 -15.120 48.307 1.00 35.35 69 LYS B O 1
ATOM 6563 N N . VAL B 1 22 ? 33.472 -13.872 46.574 1.00 31.91 70 VAL B N 1
ATOM 6564 C CA . VAL B 1 22 ? 34.875 -14.022 46.937 1.00 31.59 70 VAL B CA 1
ATOM 6565 C C . VAL B 1 22 ? 35.220 -13.193 48.166 1.00 31.06 70 VAL B C 1
ATOM 6566 O O . VAL B 1 22 ? 36.062 -13.600 48.977 1.00 31.23 70 VAL B O 1
ATOM 6579 N N . VAL B 1 23 ? 34.584 -12.027 48.340 1.00 31.14 71 VAL B N 1
ATOM 6580 C CA . VAL B 1 23 ? 34.945 -11.159 49.457 1.00 35.14 71 VAL B CA 1
ATOM 6581 C C . VAL B 1 23 ? 34.123 -11.410 50.717 1.00 34.82 71 VAL B C 1
ATOM 6582 O O . VAL B 1 23 ? 34.414 -10.808 51.765 1.00 33.31 71 VAL B O 1
ATOM 6595 N N . LYS B 1 24 ? 33.112 -12.273 50.659 1.00 35.73 72 LYS B N 1
ATOM 6596 C CA . LYS B 1 24 ? 32.296 -12.530 51.842 1.00 36.40 72 LYS B CA 1
ATOM 6597 C C . LYS B 1 24 ? 33.128 -12.944 53.049 1.00 35.32 72 LYS B C 1
ATOM 6598 O O . LYS B 1 24 ? 32.826 -12.477 54.162 1.00 35.76 72 LYS B O 1
ATOM 6617 N N . PRO B 1 25 ? 34.152 -13.793 52.922 1.00 34.50 73 PRO B N 1
ATOM 6618 C CA . PRO B 1 25 ? 35.007 -14.070 54.090 1.00 36.59 73 PRO B CA 1
ATOM 6619 C C . PRO B 1 25 ? 35.657 -12.823 54.663 1.00 37.53 73 PRO B C 1
ATOM 6620 O O . PRO B 1 25 ? 35.859 -12.742 55.882 1.00 37.21 73 PRO B O 1
ATOM 6631 N N . PHE B 1 26 ? 35.997 -11.849 53.815 1.00 39.81 74 PHE B N 1
ATOM 6632 C CA . PHE B 1 26 ? 36.641 -10.629 54.289 1.00 38.95 74 PHE B CA 1
ATOM 6633 C C . PHE B 1 26 ? 35.669 -9.769 55.088 1.00 39.34 74 PHE B C 1
ATOM 6634 O O . PHE B 1 26 ? 35.961 -9.377 56.224 1.00 41.05 74 PHE B O 1
ATOM 6651 N N . THR B 1 27 ? 34.505 -9.466 54.509 1.00 37.06 75 THR B N 1
ATOM 6652 C CA . THR B 1 27 ? 33.519 -8.663 55.222 1.00 36.73 75 THR B CA 1
ATOM 6653 C C . THR B 1 27 ? 33.012 -9.379 56.468 1.00 38.30 75 THR B C 1
ATOM 6654 O O . THR B 1 27 ? 32.700 -8.728 57.472 1.00 38.29 75 THR B O 1
ATOM 6665 N N . ASP B 1 28 ? 32.923 -10.712 56.428 1.00 39.29 76 ASP B N 1
ATOM 6666 C CA . ASP B 1 28 ? 32.548 -11.458 57.624 1.00 41.36 76 ASP B CA 1
ATOM 6667 C C . ASP B 1 28 ? 33.580 -11.285 58.732 1.00 42.71 76 ASP B C 1
ATOM 6668 O O . ASP B 1 28 ? 33.223 -11.254 59.916 1.00 42.90 76 ASP B O 1
ATOM 6677 N N . ALA B 1 29 ? 34.860 -11.173 58.370 1.00 44.20 77 ALA B N 1
ATOM 6678 C CA . ALA B 1 29 ? 35.912 -11.018 59.366 1.00 46.52 77 ALA B CA 1
ATOM 6679 C C . ALA B 1 29 ? 36.075 -9.570 59.810 1.00 46.54 77 ALA B C 1
ATOM 6680 O O . ALA B 1 29 ? 36.498 -9.320 60.945 1.00 53.68 77 ALA B O 1
ATOM 6687 N N . ASN B 1 30 ? 35.743 -8.610 58.945 1.00 42.37 78 ASN B N 1
ATOM 6688 C CA . ASN B 1 30 ? 35.897 -7.183 59.228 1.00 45.20 78 ASN B CA 1
ATOM 6689 C C . ASN B 1 30 ? 34.518 -6.538 59.170 1.00 44.80 78 ASN B C 1
ATOM 6690 O O . ASN B 1 30 ? 34.172 -5.864 58.188 1.00 42.60 78 ASN B O 1
ATOM 6701 N N . PRO B 1 31 ? 33.710 -6.709 60.219 1.00 45.51 79 PRO B N 1
ATOM 6702 C CA . PRO B 1 31 ? 32.300 -6.287 60.135 1.00 44.83 79 PRO B CA 1
ATOM 6703 C C . PRO B 1 31 ? 32.099 -4.805 59.874 1.00 45.29 79 PRO B C 1
ATOM 6704 O O . PRO B 1 31 ? 31.024 -4.423 59.395 1.00 46.57 79 PRO B O 1
ATOM 6715 N N . HIS B 1 32 ? 33.081 -3.957 60.171 1.00 44.10 80 HIS B N 1
ATOM 6716 C CA . HIS B 1 32 ? 32.938 -2.527 59.924 1.00 43.17 80 HIS B CA 1
ATOM 6717 C C . HIS B 1 32 ? 33.222 -2.150 58.476 1.00 41.01 80 HIS B C 1
ATOM 6718 O O . HIS B 1 32 ? 33.170 -0.962 58.139 1.00 40.06 80 HIS B O 1
ATOM 6732 N N . ILE B 1 33 ? 33.511 -3.125 57.620 1.00 38.52 81 ILE B N 1
ATOM 6733 C CA . ILE B 1 33 ? 33.828 -2.884 56.218 1.00 36.50 81 ILE B CA 1
ATOM 6734 C C . ILE B 1 33 ? 32.758 -3.551 55.367 1.00 35.18 81 ILE B C 1
ATOM 6735 O O . ILE B 1 33 ? 32.399 -4.709 55.607 1.00 37.36 81 ILE B O 1
ATOM 6751 N N . THR B 1 34 ? 32.246 -2.821 54.384 1.00 34.14 82 THR B N 1
ATOM 6752 C CA . THR B 1 34 ? 31.403 -3.387 53.340 1.00 36.48 82 THR B CA 1
ATOM 6753 C C . THR B 1 34 ? 32.044 -3.088 51.990 1.00 32.19 82 THR B C 1
ATOM 6754 O O . THR B 1 34 ? 32.802 -2.122 51.849 1.00 31.80 82 THR B O 1
ATOM 6765 N N . VAL B 1 35 ? 31.749 -3.932 51.001 1.00 30.85 83 VAL B N 1
ATOM 6766 C CA . VAL B 1 35 ? 32.365 -3.847 49.678 1.00 30.03 83 VAL B CA 1
ATOM 6767 C C . VAL B 1 35 ? 31.264 -3.786 48.630 1.00 30.23 83 VAL B C 1
ATOM 6768 O O . VAL B 1 35 ? 30.448 -4.708 48.529 1.00 31.15 83 VAL B O 1
ATOM 6781 N N . GLU B 1 36 ? 31.258 -2.717 47.838 1.00 29.36 84 GLU B N 1
ATOM 6782 C CA . GLU B 1 36 ? 30.228 -2.499 46.821 1.00 30.31 84 GLU B CA 1
ATOM 6783 C C . GLU B 1 36 ? 30.855 -2.454 45.438 1.00 29.50 84 GLU B C 1
ATOM 6784 O O . GLU B 1 36 ? 31.468 -1.437 45.066 1.00 29.29 84 GLU B O 1
ATOM 6788 N N . PRO B 1 37 ? 30.733 -3.510 44.637 1.00 30.19 85 PRO B N 1
ATOM 6789 C CA . PRO B 1 37 ? 31.301 -3.482 43.285 1.00 29.67 85 PRO B CA 1
ATOM 6790 C C . PRO B 1 37 ? 30.373 -2.848 42.262 1.00 28.20 85 PRO B C 1
ATOM 6791 O O . PRO B 1 37 ? 29.146 -2.895 42.368 1.00 28.68 85 PRO B O 1
ATOM 6802 N N . THR B 1 38 ? 30.994 -2.233 41.256 1.00 25.69 86 THR B N 1
ATOM 6803 C CA . THR B 1 38 ? 30.285 -1.698 40.100 1.00 25.98 86 THR B CA 1
ATOM 6804 C C . THR B 1 38 ? 30.994 -2.161 38.837 1.00 24.64 86 THR B C 1
ATOM 6805 O O . THR B 1 38 ? 32.218 -2.037 38.729 1.00 23.75 86 THR B O 1
ATOM 6816 N N . VAL B 1 39 ? 30.227 -2.672 37.882 1.00 24.23 87 VAL B N 1
ATOM 6817 C CA . VAL B 1 39 ? 30.800 -3.167 36.638 1.00 25.15 87 VAL B CA 1
ATOM 6818 C C . VAL B 1 39 ? 31.027 -2.004 35.683 1.00 25.68 87 VAL B C 1
ATOM 6819 O O . VAL B 1 39 ? 30.133 -1.180 35.458 1.00 26.92 87 VAL B O 1
ATOM 6832 N N . VAL B 1 40 ? 32.228 -1.949 35.115 1.00 23.48 88 VAL B N 1
ATOM 6833 C CA . VAL B 1 40 ? 32.581 -1.037 34.034 1.00 22.66 88 VAL B CA 1
ATOM 6834 C C . VAL B 1 40 ? 32.986 -1.915 32.857 1.00 23.88 88 VAL B C 1
ATOM 6835 O O . VAL B 1 40 ? 33.888 -2.750 32.993 1.00 24.87 88 VAL B O 1
ATOM 6848 N N . ASP B 1 41 ? 32.313 -1.760 31.716 1.00 22.99 89 ASP B N 1
ATOM 6849 C CA . ASP B 1 41 ? 32.591 -2.666 30.605 1.00 21.78 89 ASP B CA 1
ATOM 6850 C C . ASP B 1 41 ? 33.949 -2.335 29.986 1.00 21.00 89 ASP B C 1
ATOM 6851 O O . ASP B 1 41 ? 34.496 -1.241 30.150 1.00 21.62 89 ASP B O 1
ATOM 6860 N N . TRP B 1 42 ? 34.523 -3.334 29.312 1.00 19.42 90 TRP B N 1
ATOM 6861 C CA . TRP B 1 42 ? 35.897 -3.206 28.845 1.00 19.31 90 TRP B CA 1
ATOM 6862 C C . TRP B 1 42 ? 36.054 -2.078 27.837 1.00 20.44 90 TRP B C 1
ATOM 6863 O O . TRP B 1 42 ? 37.098 -1.415 27.805 1.00 20.12 90 TRP B O 1
ATOM 6884 N N . SER B 1 43 ? 35.028 -1.841 27.017 1.00 21.42 91 SER B N 1
ATOM 6885 C CA . SER B 1 43 ? 35.118 -0.839 25.962 1.00 23.37 91 SER B CA 1
ATOM 6886 C C . SER B 1 43 ? 35.396 0.547 26.529 1.00 24.01 91 SER B C 1
ATOM 6887 O O . SER B 1 43 ? 36.208 1.299 25.977 1.00 25.39 91 SER B O 1
ATOM 6895 N N . ALA B 1 44 ? 34.735 0.902 27.629 1.00 22.64 92 ALA B N 1
ATOM 6896 C CA . ALA B 1 44 ? 34.872 2.224 28.221 1.00 23.76 92 ALA B CA 1
ATOM 6897 C C . ALA B 1 44 ? 35.766 2.244 29.454 1.00 23.17 92 ALA B C 1
ATOM 6898 O O . ALA B 1 44 ? 35.885 3.291 30.099 1.00 23.77 92 ALA B O 1
ATOM 6905 N N . ALA B 1 45 ? 36.411 1.124 29.793 1.00 23.09 93 ALA B N 1
ATOM 6906 C CA . ALA B 1 45 ? 37.151 1.059 31.048 1.00 23.64 93 ALA B CA 1
ATOM 6907 C C . ALA B 1 45 ? 38.354 1.996 31.048 1.00 24.21 93 ALA B C 1
ATOM 6908 O O . ALA B 1 45 ? 38.654 2.623 32.071 1.00 23.72 93 ALA B O 1
ATOM 6915 N N . LEU B 1 46 ? 39.069 2.096 29.928 1.00 25.09 94 LEU B N 1
ATOM 6916 C CA . LEU B 1 46 ? 40.233 2.974 29.890 1.00 24.69 94 LEU B CA 1
ATOM 6917 C C . LEU B 1 46 ? 39.810 4.425 30.074 1.00 24.82 94 LEU B C 1
ATOM 6918 O O . LEU B 1 46 ? 40.415 5.172 30.851 1.00 25.31 94 LEU B O 1
ATOM 6934 N N . THR B 1 47 ? 38.762 4.843 29.361 1.00 24.14 95 THR B N 1
ATOM 6935 C CA . THR B 1 47 ? 38.271 6.208 29.506 1.00 25.65 95 THR B CA 1
ATOM 6936 C C . THR B 1 47 ? 37.750 6.458 30.914 1.00 26.20 95 THR B C 1
ATOM 6937 O O . THR B 1 47 ? 38.018 7.511 31.508 1.00 27.51 95 THR B O 1
ATOM 6948 N N . LYS B 1 48 ? 36.994 5.504 31.466 1.00 26.13 96 LYS B N 1
ATOM 6949 C CA . LYS B 1 48 ? 36.391 5.709 32.779 1.00 30.06 96 LYS B CA 1
ATOM 6950 C C . LYS B 1 48 ? 37.442 5.694 33.880 1.00 26.21 96 LYS B C 1
ATOM 6951 O O . LYS B 1 48 ? 37.391 6.513 34.805 1.00 27.23 96 LYS B O 1
ATOM 6970 N N . ILE B 1 49 ? 38.413 4.783 33.794 1.00 27.02 97 ILE B N 1
ATOM 6971 C CA . ILE B 1 49 ? 39.488 4.757 34.779 1.00 27.18 97 ILE B CA 1
ATOM 6972 C C . ILE B 1 49 ? 40.359 6.000 34.654 1.00 28.13 97 ILE B C 1
ATOM 6973 O O . ILE B 1 49 ? 40.792 6.577 35.660 1.00 30.65 97 ILE B O 1
ATOM 6989 N N . THR B 1 50 ? 40.625 6.437 33.420 1.00 26.20 98 THR B N 1
ATOM 6990 C CA . THR B 1 50 ? 41.424 7.639 33.214 1.00 27.05 98 THR B CA 1
ATOM 6991 C C . THR B 1 50 ? 40.726 8.874 33.772 1.00 28.91 98 THR B C 1
ATOM 6992 O O . THR B 1 50 ? 41.377 9.765 34.329 1.00 31.31 98 THR B O 1
ATOM 7003 N N . ALA B 1 51 ? 39.401 8.955 33.619 1.00 29.86 99 ALA B N 1
ATOM 7004 C CA . ALA B 1 51 ? 38.673 10.090 34.175 1.00 34.13 99 ALA B CA 1
ATOM 7005 C C . ALA B 1 51 ? 38.589 10.012 35.695 1.00 33.93 99 ALA B C 1
ATOM 7006 O O . ALA B 1 51 ? 38.610 11.048 36.369 1.00 35.06 99 ALA B O 1
ATOM 7013 N N . ALA B 1 52 ? 38.488 8.802 36.253 1.00 32.98 100 ALA B N 1
ATOM 7014 C CA . ALA B 1 52 ? 38.460 8.660 37.704 1.00 34.94 100 ALA B CA 1
ATOM 7015 C C . ALA B 1 52 ? 39.803 9.019 38.326 1.00 36.40 100 ALA B C 1
ATOM 7016 O O . ALA B 1 52 ? 39.847 9.562 39.436 1.00 39.71 100 ALA B O 1
ATOM 7023 N N . ALA B 1 53 ? 40.903 8.730 37.625 1.00 34.52 101 ALA B N 1
ATOM 7024 C CA . ALA B 1 53 ? 42.228 9.020 38.156 1.00 37.74 101 ALA B CA 1
ATOM 7025 C C . ALA B 1 53 ? 42.510 10.515 38.194 1.00 43.17 101 ALA B C 1
ATOM 7026 O O . ALA B 1 53 ? 43.305 10.974 39.022 1.00 44.41 101 ALA B O 1
ATOM 7033 N N . THR B 1 54 ? 41.869 11.284 37.317 1.00 45.59 102 THR B N 1
ATOM 7034 C CA . THR B 1 54 ? 42.162 12.701 37.167 1.00 46.30 102 THR B CA 1
ATOM 7035 C C . THR B 1 54 ? 41.123 13.609 37.806 1.00 43.34 102 THR B C 1
ATOM 7036 O O . THR B 1 54 ? 41.475 14.697 38.274 1.00 42.06 102 THR B O 1
ATOM 7047 N N . SER B 1 55 ? 39.862 13.188 37.853 1.00 45.25 103 SER B N 1
ATOM 7048 C CA . SER B 1 55 ? 38.776 14.074 38.246 1.00 50.54 103 SER B CA 1
ATOM 7049 C C . SER B 1 55 ? 38.480 14.063 39.739 1.00 53.03 103 SER B C 1
ATOM 7050 O O . SER B 1 55 ? 37.677 14.884 40.198 1.00 56.01 103 SER B O 1
ATOM 7058 N N . GLY B 1 56 ? 39.080 13.157 40.505 1.00 51.80 104 GLY B N 1
ATOM 7059 C CA . GLY B 1 56 ? 38.793 13.057 41.918 1.00 54.34 104 GLY B CA 1
ATOM 7060 C C . GLY B 1 56 ? 37.447 12.466 42.265 1.00 55.23 104 GLY B C 1
ATOM 7061 O O . GLY B 1 56 ? 37.169 12.264 43.454 1.00 58.87 104 GLY B O 1
ATOM 7065 N N . GLU B 1 57 ? 36.590 12.209 41.281 1.00 51.51 105 GLU B N 1
ATOM 7066 C CA . GLU B 1 57 ? 35.379 11.417 41.472 1.00 50.28 105 GLU B CA 1
ATOM 7067 C C . GLU B 1 57 ? 35.707 9.994 41.031 1.00 45.96 105 GLU B C 1
ATOM 7068 O O . GLU B 1 57 ? 35.827 9.722 39.832 1.00 45.95 105 GLU B O 1
ATOM 7080 N N . ALA B 1 58 ? 35.859 9.091 41.995 1.00 41.50 106 ALA B N 1
ATOM 7081 C CA . ALA B 1 58 ? 36.431 7.781 41.724 1.00 37.23 106 ALA B CA 1
ATOM 7082 C C . ALA B 1 58 ? 36.019 6.829 42.835 1.00 33.41 106 ALA B C 1
ATOM 7083 O O . ALA B 1 58 ? 35.651 7.270 43.930 1.00 33.53 106 ALA B O 1
ATOM 7090 N N . PRO B 1 59 ? 36.062 5.525 42.585 1.00 29.87 107 PRO B N 1
ATOM 7091 C CA . PRO B 1 59 ? 35.892 4.543 43.661 1.00 29.82 107 PRO B CA 1
ATOM 7092 C C . PRO B 1 59 ? 37.169 4.497 44.491 1.00 29.39 107 PRO B C 1
ATOM 7093 O O . PRO B 1 59 ? 38.154 5.168 44.189 1.00 29.58 107 PRO B O 1
ATOM 7104 N N . ASP B 1 60 ? 37.142 3.685 45.551 1.00 29.40 108 ASP B N 1
ATOM 7105 C CA . ASP B 1 60 ? 38.356 3.451 46.323 1.00 29.51 108 ASP B CA 1
ATOM 7106 C C . ASP B 1 60 ? 39.353 2.618 45.529 1.00 28.25 108 ASP B C 1
ATOM 7107 O O . ASP B 1 60 ? 40.566 2.856 45.586 1.00 28.39 108 ASP B O 1
ATOM 7116 N N . ILE B 1 61 ? 38.852 1.633 44.788 1.00 27.12 109 ILE B N 1
ATOM 7117 C CA . ILE B 1 61 ? 39.669 0.630 44.122 1.00 25.93 109 ILE B CA 1
ATOM 7118 C C . ILE B 1 61 ? 39.123 0.434 42.718 1.00 25.00 109 ILE B C 1
ATOM 7119 O O . ILE B 1 61 ? 37.931 0.627 42.465 1.00 25.18 109 ILE B O 1
ATOM 7135 N N . THR B 1 62 ? 39.998 0.057 41.794 1.00 24.13 110 THR B N 1
ATOM 7136 C CA . THR B 1 62 ? 39.502 -0.427 40.519 1.00 23.18 110 THR B CA 1
ATOM 7137 C C . THR B 1 62 ? 40.426 -1.511 39.994 1.00 22.73 110 THR B C 1
ATOM 7138 O O . THR B 1 62 ? 41.645 -1.465 40.186 1.00 22.23 110 THR B O 1
ATOM 7149 N N . GLN B 1 63 ? 39.809 -2.507 39.379 1.00 21.32 111 GLN B N 1
ATOM 7150 C CA . GLN B 1 63 ? 40.497 -3.389 38.459 1.00 20.32 111 GLN B CA 1
ATOM 7151 C C . GLN B 1 63 ? 41.053 -2.586 37.296 1.00 20.18 111 GLN B C 1
ATOM 7152 O O . GLN B 1 63 ? 40.422 -1.644 36.811 1.00 20.98 111 GLN B O 1
ATOM 7166 N N . VAL B 1 64 ? 42.243 -2.955 36.842 1.00 20.25 112 VAL B N 1
ATOM 7167 C CA . VAL B 1 64 ? 42.815 -2.341 35.651 1.00 20.67 112 VAL B CA 1
ATOM 7168 C C . VAL B 1 64 ? 43.477 -3.423 34.816 1.00 19.41 112 VAL B C 1
ATOM 7169 O O . VAL B 1 64 ? 44.210 -4.265 35.345 1.00 20.36 112 VAL B O 1
ATOM 7182 N N . GLY B 1 65 ? 43.205 -3.411 33.516 1.00 18.18 113 GLY B N 1
ATOM 7183 C CA . GLY B 1 65 ? 43.920 -4.280 32.609 1.00 18.70 113 GLY B CA 1
ATOM 7184 C C . GLY B 1 65 ? 45.411 -4.189 32.854 1.00 19.54 113 GLY B C 1
ATOM 7185 O O . GLY B 1 65 ? 45.958 -3.087 32.971 1.00 20.60 113 GLY B O 1
ATOM 7189 N N . SER B 1 66 ? 46.079 -5.341 32.948 1.00 17.87 114 SER B N 1
ATOM 7190 C CA . SER B 1 66 ? 47.503 -5.349 33.258 1.00 17.70 114 SER B CA 1
ATOM 7191 C C . SER B 1 66 ? 48.280 -4.441 32.317 1.00 18.05 114 SER B C 1
ATOM 7192 O O . SER B 1 66 ? 49.237 -3.772 32.731 1.00 19.77 114 SER B O 1
ATOM 7200 N N . THR B 1 67 ? 47.883 -4.399 31.048 1.00 17.51 115 THR B N 1
ATOM 7201 C CA . THR B 1 67 ? 48.629 -3.655 30.045 1.00 17.95 115 THR B CA 1
ATOM 7202 C C . THR B 1 67 ? 48.438 -2.151 30.157 1.00 18.72 115 THR B C 1
ATOM 7203 O O . THR B 1 67 ? 49.173 -1.401 29.503 1.00 19.26 115 THR B O 1
ATOM 7214 N N . TRP B 1 68 ? 47.461 -1.700 30.947 1.00 18.97 116 TRP B N 1
ATOM 7215 C CA . TRP B 1 68 ? 47.206 -0.284 31.139 1.00 19.93 116 TRP B CA 1
ATOM 7216 C C . TRP B 1 68 ? 47.777 0.260 32.442 1.00 20.88 116 TRP B C 1
ATOM 7217 O O . TRP B 1 68 ? 47.706 1.472 32.671 1.00 21.80 116 TRP B O 1
ATOM 7238 N N . THR B 1 69 ? 48.307 -0.604 33.312 1.00 21.02 117 THR B N 1
ATOM 7239 C CA . THR B 1 69 ? 48.664 -0.170 34.657 1.00 22.18 117 THR B CA 1
ATOM 7240 C C . THR B 1 69 ? 49.687 0.958 34.619 1.00 22.96 117 THR B C 1
ATOM 7241 O O . THR B 1 69 ? 49.574 1.933 35.370 1.00 23.72 117 THR B O 1
ATOM 7252 N N . ALA B 1 70 ? 50.696 0.843 33.752 1.00 22.72 118 ALA B N 1
ATOM 7253 C CA . ALA B 1 70 ? 51.725 1.874 33.686 1.00 23.94 118 ALA B CA 1
ATOM 7254 C C . ALA B 1 70 ? 51.140 3.200 33.219 1.00 24.57 118 ALA B C 1
ATOM 7255 O O . ALA B 1 70 ? 51.541 4.269 33.694 1.00 25.83 118 ALA B O 1
ATOM 7262 N N . ALA B 1 71 ? 50.183 3.151 32.289 1.00 23.83 119 ALA B N 1
ATOM 7263 C CA . ALA B 1 71 ? 49.551 4.375 31.813 1.00 24.59 119 ALA B CA 1
ATOM 7264 C C . ALA B 1 71 ? 48.826 5.095 32.943 1.00 25.27 119 ALA B C 1
ATOM 7265 O O . ALA B 1 71 ? 48.899 6.325 33.053 1.00 26.49 119 ALA B O 1
ATOM 7272 N N . ILE B 1 72 ? 48.118 4.348 33.791 1.00 24.65 120 ILE B N 1
ATOM 7273 C CA . ILE B 1 72 ? 47.390 4.973 34.888 1.00 25.39 120 ILE B CA 1
ATOM 7274 C C . ILE B 1 72 ? 48.356 5.404 35.985 1.00 26.48 120 ILE B C 1
ATOM 7275 O O . ILE B 1 72 ? 48.254 6.515 36.520 1.00 27.68 120 ILE B O 1
ATOM 7291 N N . GLY B 1 73 ? 49.309 4.539 36.333 1.00 26.16 121 GLY B N 1
ATOM 7292 C CA . GLY B 1 73 ? 50.282 4.894 37.349 1.00 27.31 121 GLY B CA 1
ATOM 7293 C C . GLY B 1 73 ? 51.089 6.124 36.994 1.00 28.62 121 GLY B C 1
ATOM 7294 O O . GLY B 1 73 ? 51.512 6.871 37.881 1.00 29.94 121 GLY B O 1
ATOM 7298 N N . ALA B 1 74 ? 51.314 6.357 35.698 1.00 28.39 122 ALA B N 1
ATOM 7299 C CA . ALA B 1 74 ? 52.081 7.519 35.267 1.00 29.73 122 ALA B CA 1
ATOM 7300 C C . ALA B 1 74 ? 51.292 8.818 35.372 1.00 30.73 122 ALA B C 1
ATOM 7301 O O . ALA B 1 74 ? 51.885 9.893 35.237 1.00 32.14 122 ALA B O 1
ATOM 7308 N N . MET B 1 75 ? 49.985 8.757 35.604 1.00 30.80 123 MET B N 1
ATOM 7309 C CA . MET B 1 75 ? 49.187 9.959 35.837 1.00 34.38 123 MET B CA 1
ATOM 7310 C C . MET B 1 75 ? 49.496 10.444 37.250 1.00 34.69 123 MET B C 1
ATOM 7311 O O . MET B 1 75 ? 49.155 9.778 38.234 1.00 32.37 123 MET B O 1
ATOM 7325 N N . GLU B 1 76 ? 50.146 11.602 37.350 1.00 34.61 124 GLU B N 1
ATOM 7326 C CA . GLU B 1 76 ? 50.687 12.058 38.623 1.00 35.51 124 GLU B CA 1
ATOM 7327 C C . GLU B 1 76 ? 49.581 12.251 39.652 1.00 35.88 124 GLU B C 1
ATOM 7328 O O . GLU B 1 76 ? 48.580 12.923 39.391 1.00 35.94 124 GLU B O 1
ATOM 7340 N N . GLY B 1 77 ? 49.771 11.650 40.827 1.00 35.80 125 GLY B N 1
ATOM 7341 C CA . GLY B 1 77 ? 48.830 11.757 41.919 1.00 35.96 125 GLY B CA 1
ATOM 7342 C C . GLY B 1 77 ? 47.605 10.878 41.818 1.00 34.83 125 GLY B C 1
ATOM 7343 O O . GLY B 1 77 ? 46.742 10.946 42.703 1.00 36.06 125 GLY B O 1
ATOM 7347 N N . ALA B 1 78 ? 47.501 10.045 40.784 1.00 32.98 126 ALA B N 1
ATOM 7348 C CA . ALA B 1 78 ? 46.276 9.285 40.568 1.00 31.85 126 ALA B CA 1
ATOM 7349 C C . ALA B 1 78 ? 46.156 8.115 41.535 1.00 31.19 126 ALA B C 1
ATOM 7350 O O . ALA B 1 78 ? 45.092 7.898 42.128 1.00 31.01 126 ALA B O 1
ATOM 7357 N N . LEU B 1 79 ? 47.232 7.352 41.704 1.00 30.67 127 LEU B N 1
ATOM 7358 C CA . LEU B 1 79 ? 47.176 6.082 42.403 1.00 29.90 127 LEU B CA 1
ATOM 7359 C C . LEU B 1 79 ? 48.128 6.060 43.589 1.00 31.23 127 LEU B C 1
ATOM 7360 O O . LEU B 1 79 ? 49.145 6.759 43.609 1.00 31.97 127 LEU B O 1
ATOM 7376 N N . VAL B 1 80 ? 47.786 5.231 44.570 1.00 31.56 128 VAL B N 1
ATOM 7377 C CA . VAL B 1 80 ? 48.653 4.985 45.716 1.00 31.70 128 VAL B CA 1
ATOM 7378 C C . VAL B 1 80 ? 49.784 4.070 45.268 1.00 31.42 128 VAL B C 1
ATOM 7379 O O . VAL B 1 80 ? 49.541 2.977 44.748 1.00 30.90 128 VAL B O 1
ATOM 7392 N N . GLU B 1 81 ? 51.023 4.511 45.467 1.00 32.29 129 GLU B N 1
ATOM 7393 C CA . GLU B 1 81 ? 52.161 3.658 45.156 1.00 32.05 129 GLU B CA 1
ATOM 7394 C C . GLU B 1 81 ? 52.260 2.556 46.205 1.00 32.34 129 GLU B C 1
ATOM 7395 O O . GLU B 1 81 ? 52.218 2.824 47.410 1.00 33.28 129 GLU B O 1
ATOM 7407 N N . LEU B 1 82 ? 52.385 1.313 45.746 1.00 31.97 130 LEU B N 1
ATOM 7408 C CA . LEU B 1 82 ? 52.272 0.155 46.621 1.00 32.83 130 LEU B CA 1
ATOM 7409 C C . LEU B 1 82 ? 53.613 -0.453 47.005 1.00 35.61 130 LEU B C 1
ATOM 7410 O O . LEU B 1 82 ? 53.636 -1.429 47.761 1.00 34.41 130 LEU B O 1
ATOM 7426 N N . THR B 1 83 ? 54.723 0.094 46.510 1.00 40.31 131 THR B N 1
ATOM 7427 C CA . THR B 1 83 ? 56.040 -0.390 46.901 1.00 43.89 131 THR B CA 1
ATOM 7428 C C . THR B 1 83 ? 56.182 -0.367 48.417 1.00 44.34 131 THR B C 1
ATOM 7429 O O . THR B 1 83 ? 55.917 0.649 49.066 1.00 43.20 131 THR B O 1
ATOM 7440 N N . GLY B 1 84 ? 56.600 -1.499 48.978 1.00 47.70 132 GLY B N 1
ATOM 7441 C CA . GLY B 1 84 ? 56.710 -1.643 50.410 1.00 48.96 132 GLY B CA 1
ATOM 7442 C C . GLY B 1 84 ? 55.401 -1.823 51.140 1.00 47.95 132 GLY B C 1
ATOM 7443 O O . GLY B 1 84 ? 55.420 -2.078 52.352 1.00 50.34 132 GLY B O 1
ATOM 7447 N N . LYS B 1 85 ? 54.265 -1.692 50.454 1.00 44.24 133 LYS B N 1
ATOM 7448 C CA . LYS B 1 85 ? 52.963 -1.913 51.068 1.00 43.51 133 LYS B CA 1
ATOM 7449 C C . LYS B 1 85 ? 52.389 -3.289 50.763 1.00 40.84 133 LYS B C 1
ATOM 7450 O O . LYS B 1 85 ? 51.502 -3.750 51.489 1.00 41.46 133 LYS B O 1
ATOM 7469 N N . ILE B 1 86 ? 52.866 -3.941 49.707 1.00 38.39 134 ILE B N 1
ATOM 7470 C CA . ILE B 1 86 ? 52.432 -5.282 49.340 1.00 37.02 134 ILE B CA 1
ATOM 7471 C C . ILE B 1 86 ? 53.667 -6.160 49.211 1.00 37.79 134 ILE B C 1
ATOM 7472 O O . ILE B 1 86 ? 54.641 -5.774 48.557 1.00 39.04 134 ILE B O 1
ATOM 7488 N N . ASP B 1 87 ? 53.625 -7.336 49.832 1.00 40.28 135 ASP B N 1
ATOM 7489 C CA . ASP B 1 87 ? 54.748 -8.267 49.803 1.00 41.58 135 ASP B CA 1
ATOM 7490 C C . ASP B 1 87 ? 54.790 -8.941 48.436 1.00 40.20 135 ASP B C 1
ATOM 7491 O O . ASP B 1 87 ? 53.985 -9.835 48.153 1.00 43.49 135 ASP B O 1
ATOM 7500 N N . THR B 1 88 ? 55.747 -8.533 47.598 1.00 36.70 136 THR B N 1
ATOM 7501 C CA . THR B 1 88 ? 55.835 -9.056 46.242 1.00 36.63 136 THR B CA 1
ATOM 7502 C C . THR B 1 88 ? 56.337 -10.493 46.190 1.00 31.50 136 THR B C 1
ATOM 7503 O O . THR B 1 88 ? 56.142 -11.167 45.174 1.00 29.76 136 THR B O 1
ATOM 7514 N N . SER B 1 89 ? 56.987 -10.975 47.254 1.00 31.56 137 SER B N 1
ATOM 7515 C CA . SER B 1 89 ? 57.597 -12.298 47.209 1.00 34.81 137 SER B CA 1
ATOM 7516 C C . SER B 1 89 ? 56.565 -13.398 46.991 1.00 32.78 137 SER B C 1
ATOM 7517 O O . SER B 1 89 ? 56.894 -14.455 46.440 1.00 32.09 137 SER B O 1
ATOM 7525 N N . ALA B 1 90 ? 55.314 -13.175 47.406 1.00 37.66 138 ALA B N 1
ATOM 7526 C CA . ALA B 1 90 ? 54.299 -14.215 47.282 1.00 39.63 138 ALA B CA 1
ATOM 7527 C C . ALA B 1 90 ? 53.809 -14.402 45.852 1.00 33.28 138 ALA B C 1
ATOM 7528 O O . ALA B 1 90 ? 53.068 -15.356 45.591 1.00 30.42 138 ALA B O 1
ATOM 7535 N N . PHE B 1 91 ? 54.203 -13.536 44.929 1.00 30.00 139 PHE B N 1
ATOM 7536 C CA . PHE B 1 91 ? 53.614 -13.506 43.600 1.00 26.46 139 PHE B CA 1
ATOM 7537 C C . PHE B 1 91 ? 54.442 -14.287 42.587 1.00 25.62 139 PHE B C 1
ATOM 7538 O O . PHE B 1 91 ? 55.659 -14.428 42.725 1.00 28.52 139 PHE B O 1
ATOM 7555 N N . VAL B 1 92 ? 53.752 -14.814 41.571 1.00 23.72 140 VAL B N 1
ATOM 7556 C CA . VAL B 1 92 ? 54.429 -15.289 40.369 1.00 23.07 140 VAL B CA 1
ATOM 7557 C C . VAL B 1 92 ? 55.217 -14.120 39.797 1.00 24.45 140 VAL B C 1
ATOM 7558 O O . VAL B 1 92 ? 54.644 -13.079 39.450 1.00 24.50 140 VAL B O 1
ATOM 7571 N N . GLU B 1 93 ? 56.540 -14.282 39.703 1.00 27.16 141 GLU B N 1
ATOM 7572 C CA . GLU B 1 93 ? 57.399 -13.139 39.413 1.00 27.32 141 GLU B CA 1
ATOM 7573 C C . GLU B 1 93 ? 57.056 -12.501 38.071 1.00 25.80 141 GLU B C 1
ATOM 7574 O O . GLU B 1 93 ? 57.154 -11.277 37.918 1.00 25.24 141 GLU B O 1
ATOM 7586 N N . SER B 1 94 ? 56.660 -13.309 37.083 1.00 25.94 142 SER B N 1
ATOM 7587 C CA . SER B 1 94 ? 56.388 -12.762 35.758 1.00 26.66 142 SER B CA 1
ATOM 7588 C C . SER B 1 94 ? 55.243 -11.760 35.788 1.00 24.38 142 SER B C 1
ATOM 7589 O O . SER B 1 94 ? 55.180 -10.863 34.938 1.00 24.82 142 SER B O 1
ATOM 7597 N N . THR B 1 95 ? 54.328 -11.894 36.750 1.00 22.20 143 THR B N 1
ATOM 7598 C CA . THR B 1 95 ? 53.158 -11.029 36.798 1.00 22.21 143 THR B CA 1
ATOM 7599 C C . THR B 1 95 ? 53.472 -9.643 37.341 1.00 24.42 143 THR B C 1
ATOM 7600 O O . THR B 1 95 ? 52.648 -8.734 37.193 1.00 24.10 143 THR B O 1
ATOM 7611 N N . LEU B 1 96 ? 54.632 -9.462 37.969 1.00 24.39 144 LEU B N 1
ATOM 7612 C CA . LEU B 1 96 ? 54.958 -8.182 38.578 1.00 24.26 144 LEU B CA 1
ATOM 7613 C C . LEU B 1 96 ? 55.385 -7.135 37.559 1.00 25.87 144 LEU B C 1
ATOM 7614 O O . LEU B 1 96 ? 55.276 -5.939 37.845 1.00 25.87 144 LEU B O 1
ATOM 7630 N N . GLN B 1 97 ? 55.855 -7.539 36.377 1.00 30.46 145 GLN B N 1
ATOM 7631 C CA . GLN B 1 97 ? 56.357 -6.543 35.436 1.00 36.27 145 GLN B CA 1
ATOM 7632 C C . GLN B 1 97 ? 55.251 -5.606 34.967 1.00 29.13 145 GLN B C 1
ATOM 7633 O O . GLN B 1 97 ? 55.515 -4.432 34.683 1.00 29.54 145 GLN B O 1
ATOM 7647 N N . SER B 1 98 ? 54.005 -6.086 34.900 1.00 24.73 146 SER B N 1
ATOM 7648 C CA . SER B 1 98 ? 52.893 -5.231 34.496 1.00 23.33 146 SER B CA 1
ATOM 7649 C C . SER B 1 98 ? 52.397 -4.332 35.623 1.00 24.10 146 SER B C 1
ATOM 7650 O O . SER B 1 98 ? 51.565 -3.452 35.369 1.00 24.25 146 SER B O 1
ATOM 7658 N N . ALA B 1 99 ? 52.874 -4.544 36.853 1.00 24.11 147 ALA B N 1
ATOM 7659 C CA . ALA B 1 99 ? 52.516 -3.724 38.003 1.00 25.72 147 ALA B CA 1
ATOM 7660 C C . ALA B 1 99 ? 53.394 -2.489 38.146 1.00 27.22 147 ALA B C 1
ATOM 7661 O O . ALA B 1 99 ? 53.079 -1.609 38.956 1.00 29.10 147 ALA B O 1
ATOM 7668 N N . TYR B 1 100 ? 54.481 -2.415 37.387 1.00 28.40 148 TYR B N 1
ATOM 7669 C CA . TYR B 1 100 ? 55.440 -1.328 37.454 1.00 30.96 148 TYR B CA 1
ATOM 7670 C C . TYR B 1 100 ? 55.358 -0.466 36.203 1.00 31.10 148 TYR B C 1
ATOM 7671 O O . TYR B 1 100 ? 54.876 -0.896 35.151 1.00 30.17 148 TYR B O 1
ATOM 7689 N N . ILE B 1 101 ? 55.852 0.763 36.323 1.00 31.24 149 ILE B N 1
ATOM 7690 C CA . ILE B 1 101 ? 56.202 1.556 35.149 1.00 31.13 149 ILE B CA 1
ATOM 7691 C C . ILE B 1 101 ? 57.598 1.108 34.722 1.00 31.52 149 ILE B C 1
ATOM 7692 O O . ILE B 1 101 ? 58.579 1.354 35.429 1.00 32.98 149 ILE B O 1
ATOM 7708 N N . LYS B 1 102 ? 57.684 0.424 33.580 1.00 30.69 150 LYS B N 1
ATOM 7709 C CA . LYS B 1 102 ? 58.960 -0.090 33.097 1.00 33.36 150 LYS B CA 1
ATOM 7710 C C . LYS B 1 102 ? 60.018 1.005 33.088 1.00 36.48 150 LYS B C 1
ATOM 7711 O O . LYS B 1 102 ? 59.725 2.169 32.806 1.00 37.94 150 LYS B O 1
ATOM 7730 N N . GLY B 1 103 ? 61.253 0.618 33.393 1.00 40.05 151 GLY B N 1
ATOM 7731 C CA . GLY B 1 103 ? 62.329 1.567 33.559 1.00 44.75 151 GLY B CA 1
ATOM 7732 C C . GLY B 1 103 ? 62.406 2.182 34.933 1.00 50.31 151 GLY B C 1
ATOM 7733 O O . GLY B 1 103 ? 63.433 2.792 35.264 1.00 54.13 151 GLY B O 1
ATOM 7737 N N . THR B 1 104 ? 61.368 2.035 35.745 1.00 51.18 152 THR B N 1
ATOM 7738 C CA . THR B 1 104 ? 61.324 2.565 37.095 1.00 50.21 152 THR B CA 1
ATOM 7739 C C . THR B 1 104 ? 61.086 1.422 38.073 1.00 49.79 152 THR B C 1
ATOM 7740 O O . THR B 1 104 ? 60.814 0.282 37.685 1.00 50.34 152 THR B O 1
ATOM 7751 N N . ASP B 1 105 ? 61.194 1.741 39.360 1.00 47.28 153 ASP B N 1
ATOM 7752 C CA . ASP B 1 105 ? 60.844 0.809 40.424 1.00 47.34 153 ASP B CA 1
ATOM 7753 C C . ASP B 1 105 ? 59.612 1.286 41.189 1.00 42.93 153 ASP B C 1
ATOM 7754 O O . ASP B 1 105 ? 59.485 1.049 42.392 1.00 43.04 153 ASP B O 1
ATOM 7763 N N . LYS B 1 106 ? 58.703 1.965 40.498 1.00 40.36 154 LYS B N 1
ATOM 7764 C CA . LYS B 1 106 ? 57.446 2.421 41.079 1.00 41.24 154 LYS B CA 1
ATOM 7765 C C . LYS B 1 106 ? 56.357 1.421 40.714 1.00 35.42 154 LYS B C 1
ATOM 7766 O O . LYS B 1 106 ? 56.087 1.190 39.530 1.00 33.48 154 LYS B O 1
ATOM 7785 N N . MET B 1 107 ? 55.748 0.824 41.732 1.00 35.52 155 MET B N 1
ATOM 7786 C CA . MET B 1 107 ? 54.707 -0.183 41.562 1.00 35.77 155 MET B CA 1
ATOM 7787 C C . MET B 1 107 ? 53.380 0.442 41.966 1.00 32.92 155 MET B C 1
ATOM 7788 O O . MET B 1 107 ? 53.141 0.691 43.152 1.00 33.58 155 MET B O 1
ATOM 7802 N N . PHE B 1 108 ? 52.520 0.696 40.984 1.00 32.48 156 PHE B N 1
ATOM 7803 C CA . PHE B 1 108 ? 51.229 1.311 41.251 1.00 33.91 156 PHE B CA 1
ATOM 7804 C C . PHE B 1 108 ? 50.071 0.327 41.198 1.00 31.07 156 PHE B C 1
ATOM 7805 O O . PHE B 1 108 ? 48.939 0.710 41.515 1.00 31.59 156 PHE B O 1
ATOM 7822 N N . GLY B 1 109 ? 50.320 -0.922 40.812 1.00 28.65 157 GLY B N 1
ATOM 7823 C CA . GLY B 1 109 ? 49.283 -1.922 40.791 1.00 26.20 157 GLY B CA 1
ATOM 7824 C C . GLY B 1 109 ? 49.712 -3.158 41.554 1.00 25.20 157 GLY B C 1
ATOM 7825 O O . GLY B 1 109 ? 50.899 -3.412 41.769 1.00 26.15 157 GLY B O 1
ATOM 7829 N N . MET B 1 110 ? 48.707 -3.918 41.989 1.00 24.42 158 MET B N 1
ATOM 7830 C CA . MET B 1 110 ? 48.937 -5.233 42.568 1.00 24.04 158 MET B CA 1
ATOM 7831 C C . MET B 1 110 ? 48.410 -6.264 41.586 1.00 23.42 158 MET B C 1
ATOM 7832 O O . MET B 1 110 ? 47.219 -6.202 41.233 1.00 22.25 158 MET B O 1
ATOM 7846 N N . PRO B 1 111 ? 49.207 -7.230 41.140 1.00 21.95 159 PRO B N 1
ATOM 7847 C CA . PRO B 1 111 ? 48.653 -8.299 40.301 1.00 21.02 159 PRO B CA 1
ATOM 7848 C C . PRO B 1 111 ? 47.477 -8.960 41.007 1.00 21.36 159 PRO B C 1
ATOM 7849 O O . PRO B 1 111 ? 47.506 -9.205 42.217 1.00 23.22 159 PRO B O 1
ATOM 7860 N N . TRP B 1 112 ? 46.434 -9.250 40.236 1.00 19.93 160 TRP B N 1
ATOM 7861 C CA . TRP B 1 112 ? 45.219 -9.871 40.747 1.00 20.37 160 TRP B CA 1
ATOM 7862 C C . TRP B 1 112 ? 44.935 -11.210 40.089 1.00 19.50 160 TRP B C 1
ATOM 7863 O O . TRP B 1 112 ? 44.760 -12.212 40.791 1.00 19.46 160 TRP B O 1
ATOM 7884 N N . PHE B 1 113 ? 44.873 -11.263 38.760 1.00 18.02 161 PHE B N 1
ATOM 7885 C CA . PHE B 1 113 ? 44.743 -12.539 38.070 1.00 17.12 161 PHE B CA 1
ATOM 7886 C C . PHE B 1 113 ? 45.435 -12.444 36.719 1.00 16.29 161 PHE B C 1
ATOM 7887 O O . PHE B 1 113 ? 45.716 -11.353 36.215 1.00 16.79 161 PHE B O 1
ATOM 7904 N N . THR B 1 114 ? 45.712 -13.611 36.142 1.00 15.62 162 THR B N 1
ATOM 7905 C CA . THR B 1 114 ? 46.343 -13.729 34.836 1.00 15.13 162 THR B CA 1
ATOM 7906 C C . THR B 1 114 ? 45.404 -14.438 33.870 1.00 14.69 162 THR B C 1
ATOM 7907 O O . THR B 1 114 ? 44.558 -15.238 34.274 1.00 15.00 162 THR B O 1
ATOM 7918 N N . GLU B 1 115 ? 45.553 -14.148 32.581 1.00 14.54 163 GLU B N 1
ATOM 7919 C CA . GLU B 1 115 ? 44.846 -14.907 31.560 1.00 15.15 163 GLU B CA 1
ATOM 7920 C C . GLU B 1 115 ? 45.725 -15.044 30.327 1.00 14.84 163 GLU B C 1
ATOM 7921 O O . GLU B 1 115 ? 46.649 -14.261 30.107 1.00 15.24 163 GLU B O 1
ATOM 7933 N N . THR B 1 116 ? 45.461 -16.107 29.570 1.00 13.21 164 THR B N 1
ATOM 7934 C CA . THR B 1 116 ? 46.069 -16.357 28.272 1.00 12.75 164 THR B CA 1
ATOM 7935 C C . THR B 1 116 ? 44.977 -16.941 27.388 1.00 12.39 164 THR B C 1
ATOM 7936 O O . THR B 1 116 ? 43.901 -17.310 27.865 1.00 12.86 164 THR B O 1
ATOM 7947 N N . ARG B 1 117 ? 45.249 -17.020 26.091 1.00 11.35 165 ARG B N 1
ATOM 7948 C CA . ARG B 1 117 ? 44.294 -17.561 25.135 1.00 11.40 165 ARG B CA 1
ATOM 7949 C C . ARG B 1 117 ? 44.812 -18.897 24.626 1.00 11.48 165 ARG B C 1
ATOM 7950 O O . ARG B 1 117 ? 45.968 -18.996 24.198 1.00 12.50 165 ARG B O 1
ATOM 7971 N N . ALA B 1 118 ? 43.963 -19.915 24.671 1.00 11.10 166 ALA B N 1
ATOM 7972 C CA . ALA B 1 118 ? 44.338 -21.241 24.208 1.00 12.40 166 ALA B CA 1
ATOM 7973 C C . ALA B 1 118 ? 43.370 -21.705 23.131 1.00 11.25 166 ALA B C 1
ATOM 7974 O O . ALA B 1 118 ? 42.347 -21.072 22.861 1.00 11.31 166 ALA B O 1
ATOM 7981 N N . LEU B 1 119 ? 43.699 -22.845 22.531 1.00 10.57 167 LEU B N 1
ATOM 7982 C CA . LEU B 1 119 ? 42.957 -23.371 21.389 1.00 11.04 167 LEU B CA 1
ATOM 7983 C C . LEU B 1 119 ? 41.895 -24.344 21.885 1.00 11.38 167 LEU B C 1
ATOM 7984 O O . LEU B 1 119 ? 42.199 -25.484 22.241 1.00 11.94 167 LEU B O 1
ATOM 8000 N N . PHE B 1 120 ? 40.644 -23.884 21.907 1.00 12.38 168 PHE B N 1
ATOM 8001 C CA . PHE B 1 120 ? 39.505 -24.752 22.165 1.00 13.59 168 PHE B CA 1
ATOM 8002 C C . PHE B 1 120 ? 39.154 -25.521 20.899 1.00 14.22 168 PHE B C 1
ATOM 8003 O O . PHE B 1 120 ? 39.219 -24.979 19.793 1.00 13.94 168 PHE B O 1
ATOM 8020 N N . TYR B 1 121 ? 38.749 -26.773 21.055 1.00 13.62 169 TYR B N 1
ATOM 8021 C CA . TYR B 1 121 ? 38.329 -27.561 19.910 1.00 13.36 169 TYR B CA 1
ATOM 8022 C C . TYR B 1 121 ? 37.175 -28.468 20.301 1.00 12.52 169 TYR B C 1
ATOM 8023 O O . TYR B 1 121 ? 37.035 -28.864 21.464 1.00 12.49 169 TYR B O 1
ATOM 8041 N N . ARG B 1 122 ? 36.339 -28.768 19.311 1.00 12.02 170 ARG B N 1
ATOM 8042 C CA . ARG B 1 122 ? 35.258 -29.730 19.469 1.00 13.71 170 ARG B CA 1
ATOM 8043 C C . ARG B 1 122 ? 35.802 -31.136 19.251 1.00 14.19 170 ARG B C 1
ATOM 8044 O O . ARG B 1 122 ? 36.286 -31.455 18.158 1.00 14.73 170 ARG B O 1
ATOM 8065 N N . LYS B 1 123 ? 35.677 -31.986 20.271 1.00 14.63 171 LYS B N 1
ATOM 8066 C CA . LYS B 1 123 ? 36.160 -33.357 20.164 1.00 15.36 171 LYS B CA 1
ATOM 8067 C C . LYS B 1 123 ? 35.382 -34.143 19.116 1.00 15.62 171 LYS B C 1
ATOM 8068 O O . LYS B 1 123 ? 35.969 -34.939 18.371 1.00 14.60 171 LYS B O 1
ATOM 8087 N N . ASP B 1 124 ? 34.059 -33.948 19.051 1.00 17.19 172 ASP B N 1
ATOM 8088 C CA . ASP B 1 124 ? 33.261 -34.689 18.082 1.00 17.72 172 ASP B CA 1
ATOM 8089 C C . ASP B 1 124 ? 33.573 -34.239 16.660 1.00 16.78 172 ASP B C 1
ATOM 8090 O O . ASP B 1 124 ? 33.626 -35.064 15.739 1.00 17.47 172 ASP B O 1
ATOM 8099 N N . ALA B 1 125 ? 33.798 -32.939 16.460 1.00 15.57 173 ALA B N 1
ATOM 8100 C CA . ALA B 1 125 ? 34.148 -32.458 15.128 1.00 14.75 173 ALA B CA 1
ATOM 8101 C C . ALA B 1 125 ? 35.482 -33.038 14.677 1.00 14.08 173 ALA B C 1
ATOM 8102 O O . ALA B 1 125 ? 35.634 -33.438 13.517 1.00 14.82 173 ALA B O 1
ATOM 8109 N N . CYS B 1 126 ? 36.460 -33.097 15.587 1.00 12.75 174 CYS B N 1
ATOM 8110 C CA . CYS B 1 126 ? 37.765 -33.646 15.240 1.00 13.61 174 CYS B CA 1
ATOM 8111 C C . CYS B 1 126 ? 37.668 -35.128 14.910 1.00 16.70 174 CYS B C 1
ATOM 8112 O O . CYS B 1 126 ? 38.259 -35.589 13.927 1.00 16.82 174 CYS B O 1
ATOM 8120 N N . GLU B 1 127 ? 36.929 -35.894 15.715 1.00 17.48 175 GLU B N 1
ATOM 8121 C CA . GLU B 1 127 ? 36.766 -37.313 15.420 1.00 19.17 175 GLU B CA 1
ATOM 8122 C C . GLU B 1 127 ? 36.142 -37.509 14.044 1.00 18.96 175 GLU B C 1
ATOM 8123 O O . GLU B 1 127 ? 36.610 -38.338 13.254 1.00 21.79 175 GLU B O 1
ATOM 8135 N N . LYS B 1 128 ? 35.106 -36.728 13.724 1.00 17.31 176 LYS B N 1
ATOM 8136 C CA . LYS B 1 128 ? 34.434 -36.885 12.439 1.00 20.70 176 LYS B CA 1
ATOM 8137 C C . LYS B 1 128 ? 35.328 -36.474 11.276 1.00 20.17 176 LYS B C 1
ATOM 8138 O O . LYS B 1 128 ? 35.200 -37.023 10.175 1.00 21.83 176 LYS B O 1
ATOM 8157 N N . ALA B 1 129 ? 36.230 -35.516 11.497 1.00 18.88 177 ALA B N 1
ATOM 8158 C CA . ALA B 1 129 ? 37.089 -35.000 10.443 1.00 19.44 177 ALA B CA 1
ATOM 8159 C C . ALA B 1 129 ? 38.403 -35.757 10.303 1.00 18.90 177 ALA B C 1
ATOM 8160 O O . ALA B 1 129 ? 39.170 -35.462 9.380 1.00 18.81 177 ALA B O 1
ATOM 8167 N N . GLY B 1 130 ? 38.683 -36.713 11.182 1.00 19.44 178 GLY B N 1
ATOM 8168 C CA . GLY B 1 130 ? 39.963 -37.391 11.146 1.00 18.84 178 GLY B CA 1
ATOM 8169 C C . GLY B 1 130 ? 41.111 -36.557 11.666 1.00 18.92 178 GLY B C 1
ATOM 8170 O O . GLY B 1 130 ? 42.237 -36.688 11.175 1.00 19.92 178 GLY B O 1
ATOM 8174 N N . VAL B 1 131 ? 40.848 -35.694 12.645 1.00 17.24 179 VAL B N 1
ATOM 8175 C CA . VAL B 1 131 ? 41.853 -34.845 13.274 1.00 15.24 179 VAL B CA 1
ATOM 8176 C C . VAL B 1 131 ? 42.119 -35.370 14.677 1.00 14.77 179 VAL B C 1
ATOM 8177 O O . VAL B 1 131 ? 41.184 -35.538 15.470 1.00 14.75 179 VAL B O 1
ATOM 8190 N N . ASN B 1 132 ? 43.391 -35.628 14.988 1.00 15.30 180 ASN B N 1
ATOM 8191 C CA . ASN B 1 132 ? 43.767 -35.994 16.346 1.00 17.14 180 ASN B CA 1
ATOM 8192 C C . ASN B 1 132 ? 44.243 -34.732 17.045 1.00 16.04 180 ASN B C 1
ATOM 8193 O O . ASN B 1 132 ? 45.316 -34.212 16.696 1.00 14.92 180 ASN B O 1
ATOM 8204 N N . PRO B 1 133 ? 43.491 -34.182 18.005 1.00 15.29 181 PRO B N 1
ATOM 8205 C CA . PRO B 1 133 ? 43.890 -32.891 18.589 1.00 16.10 181 PRO B CA 1
ATOM 8206 C C . PRO B 1 133 ? 45.129 -32.972 19.457 1.00 15.11 181 PRO B C 1
ATOM 8207 O O . PRO B 1 133 ? 45.658 -31.919 19.837 1.00 15.23 181 PRO B O 1
ATOM 8218 N N . GLU B 1 134 ? 45.607 -34.172 19.790 1.00 16.03 182 GLU B N 1
ATOM 8219 C CA . GLU B 1 134 ? 46.831 -34.296 20.569 1.00 18.71 182 GLU B CA 1
ATOM 8220 C C . GLU B 1 134 ? 48.075 -34.045 19.729 1.00 18.71 182 GLU B C 1
ATOM 8221 O O . GLU B 1 134 ? 49.140 -33.758 20.289 1.00 18.84 182 GLU B O 1
ATOM 8233 N N . THR B 1 135 ? 47.946 -34.133 18.394 1.00 15.83 183 THR B N 1
ATOM 8234 C CA . THR B 1 135 ? 49.096 -34.030 17.513 1.00 14.78 183 THR B CA 1
ATOM 8235 C C . THR B 1 135 ? 48.894 -32.986 16.411 1.00 15.88 183 THR B C 1
ATOM 8236 O O . THR B 1 135 ? 49.845 -32.316 16.000 1.00 17.12 183 THR B O 1
ATOM 8247 N N . ASP B 1 136 ? 47.665 -32.843 15.923 1.00 14.13 184 ASP B N 1
ATOM 8248 C CA . ASP B 1 136 ? 47.446 -32.158 14.653 1.00 13.16 184 ASP B CA 1
ATOM 8249 C C . ASP B 1 136 ? 47.320 -30.645 14.777 1.00 14.09 184 ASP B C 1
ATOM 8250 O O . ASP B 1 136 ? 47.117 -29.971 13.761 1.00 14.50 184 ASP B O 1
ATOM 8259 N N . PHE B 1 137 ? 47.452 -30.098 15.986 1.00 13.34 185 PHE B N 1
ATOM 8260 C CA . PHE B 1 137 ? 47.464 -28.659 16.208 1.00 12.26 185 PHE B CA 1
ATOM 8261 C C . PHE B 1 137 ? 48.841 -28.158 16.640 1.00 11.49 185 PHE B C 1
ATOM 8262 O O . PHE B 1 137 ? 48.975 -26.996 17.045 1.00 11.83 185 PHE B O 1
ATOM 8279 N N . ALA B 1 138 ? 49.873 -29.005 16.557 1.00 11.95 186 ALA B N 1
ATOM 8280 C CA . ALA B 1 138 ? 51.128 -28.729 17.249 1.00 13.73 186 ALA B CA 1
ATOM 8281 C C . ALA B 1 138 ? 51.904 -27.573 16.631 1.00 13.99 186 ALA B C 1
ATOM 8282 O O . ALA B 1 138 ? 52.610 -26.854 17.348 1.00 15.21 186 ALA B O 1
ATOM 8289 N N . THR B 1 139 ? 51.799 -27.395 15.316 1.00 12.23 187 THR B N 1
ATOM 8290 C CA . THR B 1 139 ? 52.535 -26.373 14.593 1.00 12.46 187 THR B CA 1
ATOM 8291 C C . THR B 1 139 ? 51.579 -25.563 13.728 1.00 12.08 187 THR B C 1
ATOM 8292 O O . THR B 1 139 ? 50.459 -25.994 13.447 1.00 12.52 187 THR B O 1
ATOM 8303 N N . TRP B 1 140 ? 52.054 -24.403 13.266 1.00 12.34 188 TRP B N 1
ATOM 8304 C CA . TRP B 1 140 ? 51.267 -23.603 12.334 1.00 12.19 188 TRP B CA 1
ATOM 8305 C C . TRP B 1 140 ? 50.793 -24.436 11.147 1.00 12.22 188 TRP B C 1
ATOM 8306 O O . TRP B 1 140 ? 49.620 -24.383 10.760 1.00 11.87 188 TRP B O 1
ATOM 8327 N N . ASP B 1 141 ? 51.713 -25.189 10.530 1.00 12.79 189 ASP B N 1
ATOM 8328 C CA . ASP B 1 141 ? 51.375 -25.938 9.325 1.00 13.10 189 ASP B CA 1
ATOM 8329 C C . ASP B 1 141 ? 50.395 -27.068 9.624 1.00 13.86 189 ASP B C 1
ATOM 8330 O O . ASP B 1 141 ? 49.451 -27.290 8.858 1.00 13.50 189 ASP B O 1
ATOM 8339 N N . LYS B 1 142 ? 50.609 -27.811 10.714 1.00 12.59 190 LYS B N 1
ATOM 8340 C CA . LYS B 1 142 ? 49.675 -28.880 11.055 1.00 12.92 190 LYS B CA 1
ATOM 8341 C C . LYS B 1 142 ? 48.304 -28.311 11.392 1.00 12.86 190 LYS B C 1
ATOM 8342 O O . LYS B 1 142 ? 47.273 -28.863 10.993 1.00 11.95 190 LYS B O 1
ATOM 8361 N N . PHE B 1 143 ? 48.285 -27.202 12.134 1.00 11.40 191 PHE B N 1
ATOM 8362 C CA . PHE B 1 143 ? 47.043 -26.509 12.461 1.00 11.28 191 PHE B CA 1
ATOM 8363 C C . PHE B 1 143 ? 46.270 -26.152 11.203 1.00 11.09 191 PHE B C 1
ATOM 8364 O O . PHE B 1 143 ? 45.065 -26.413 11.106 1.00 11.03 191 PHE B O 1
ATOM 8381 N N . LYS B 1 144 ? 46.947 -25.550 10.226 1.00 11.26 192 LYS B N 1
ATOM 8382 C CA . LYS B 1 144 ? 46.274 -25.148 8.997 1.00 11.88 192 LYS B CA 1
ATOM 8383 C C . LYS B 1 144 ? 45.764 -26.358 8.226 1.00 13.16 192 LYS B C 1
ATOM 8384 O O . LYS B 1 144 ? 44.692 -26.305 7.610 1.00 13.18 192 LYS B O 1
ATOM 8403 N N . ASP B 1 145 ? 46.521 -27.462 8.244 1.00 13.71 193 ASP B N 1
ATOM 8404 C CA . ASP B 1 145 ? 46.039 -28.699 7.640 1.00 13.76 193 ASP B CA 1
ATOM 8405 C C . ASP B 1 145 ? 44.765 -29.177 8.322 1.00 13.73 193 ASP B C 1
ATOM 8406 O O . ASP B 1 145 ? 43.809 -29.602 7.659 1.00 14.31 193 ASP B O 1
ATOM 8415 N N . ALA B 1 146 ? 44.747 -29.137 9.657 1.00 12.58 194 ALA B N 1
ATOM 8416 C CA . ALA B 1 146 ? 43.587 -29.595 10.408 1.00 12.81 194 ALA B CA 1
ATOM 8417 C C . ALA B 1 146 ? 42.376 -28.718 10.133 1.00 12.50 194 ALA B C 1
ATOM 8418 O O . ALA B 1 146 ? 41.256 -29.224 10.005 1.00 12.92 194 ALA B O 1
ATOM 8425 N N . LEU B 1 147 ? 42.578 -27.402 10.043 1.00 11.05 195 LEU B N 1
ATOM 8426 C CA . LEU B 1 147 ? 41.465 -26.514 9.743 1.00 10.93 195 LEU B CA 1
ATOM 8427 C C . LEU B 1 147 ? 40.821 -26.867 8.407 1.00 12.01 195 LEU B C 1
ATOM 8428 O O . LEU B 1 147 ? 39.595 -26.800 8.266 1.00 13.12 195 LEU B O 1
ATOM 8444 N N . LYS B 1 148 ? 41.622 -27.232 7.402 1.00 11.85 196 LYS B N 1
ATOM 8445 C CA . LYS B 1 148 ? 41.017 -27.608 6.129 1.00 12.51 196 LYS B CA 1
ATOM 8446 C C . LYS B 1 148 ? 40.096 -28.811 6.300 1.00 12.85 196 LYS B C 1
ATOM 8447 O O . LYS B 1 148 ? 38.990 -28.840 5.746 1.00 13.76 196 LYS B O 1
ATOM 8466 N N . LYS B 1 149 ? 40.537 -29.816 7.062 1.00 14.40 197 LYS B N 1
ATOM 8467 C CA . LYS B 1 149 ? 39.720 -31.004 7.289 1.00 14.93 197 LYS B CA 1
ATOM 8468 C C . LYS B 1 149 ? 38.445 -30.673 8.048 1.00 14.33 197 LYS B C 1
ATOM 8469 O O . LYS B 1 149 ? 37.400 -31.295 7.816 1.00 14.22 197 LYS B O 1
ATOM 8488 N N . LEU B 1 150 ? 38.509 -29.692 8.948 1.00 12.39 198 LEU B N 1
ATOM 8489 C CA . LEU B 1 150 ? 37.376 -29.301 9.773 1.00 13.34 198 LEU B CA 1
ATOM 8490 C C . LEU B 1 150 ? 36.441 -28.313 9.090 1.00 14.71 198 LEU B C 1
ATOM 8491 O O . LEU B 1 150 ? 35.350 -28.061 9.615 1.00 16.61 198 LEU B O 1
ATOM 8507 N N . ASN B 1 151 ? 36.834 -27.759 7.947 1.00 13.42 199 ASN B N 1
ATOM 8508 C CA . ASN B 1 151 ? 36.116 -26.647 7.331 1.00 12.87 199 ASN B CA 1
ATOM 8509 C C . ASN B 1 151 ? 34.800 -27.130 6.738 1.00 14.41 199 ASN B C 1
ATOM 8510 O O . ASN B 1 151 ? 34.794 -27.943 5.809 1.00 14.91 199 ASN B O 1
ATOM 8521 N N . GLY B 1 152 ? 33.685 -26.638 7.278 1.00 13.73 200 GLY B N 1
ATOM 8522 C CA . GLY B 1 152 ? 32.376 -26.998 6.777 1.00 13.90 200 GLY B CA 1
ATOM 8523 C C . GLY B 1 152 ? 31.884 -28.369 7.175 1.00 16.02 200 GLY B C 1
ATOM 8524 O O . GLY B 1 152 ? 30.879 -28.834 6.626 1.00 18.72 200 GLY B O 1
ATOM 8528 N N . ILE B 1 153 ? 32.577 -29.008 8.121 1.00 16.66 201 ILE B N 1
ATOM 8529 C CA . ILE B 1 153 ? 32.245 -30.375 8.618 1.00 20.72 201 ILE B CA 1
ATOM 8530 C C . ILE B 1 153 ? 30.843 -30.343 9.254 1.00 19.63 201 ILE B C 1
ATOM 8531 O O . ILE B 1 153 ? 30.617 -29.449 10.094 1.00 18.90 201 ILE B O 1
ATOM 8547 N N . GLU B 1 154 ? 29.937 -31.263 8.887 1.00 19.25 202 GLU B N 1
ATOM 8548 C CA . GLU B 1 154 ? 28.598 -31.349 9.460 1.00 20.38 202 GLU B CA 1
ATOM 8549 C C . GLU B 1 154 ? 28.656 -32.183 10.735 1.00 20.24 202 GLU B C 1
ATOM 8550 O O . GLU B 1 154 ? 29.095 -33.338 10.709 1.00 20.76 202 GLU B O 1
ATOM 8562 N N . VAL B 1 155 ? 28.211 -31.603 11.846 1.00 18.20 203 VAL B N 1
ATOM 8563 C CA . VAL B 1 155 ? 28.170 -32.303 13.124 1.00 17.98 203 VAL B CA 1
ATOM 8564 C C . VAL B 1 155 ? 26.828 -32.012 13.777 1.00 19.67 203 VAL B C 1
ATOM 8565 O O . VAL B 1 155 ? 26.458 -30.846 13.948 1.00 21.14 203 VAL B O 1
ATOM 8578 N N . ASP B 1 156 ? 26.103 -33.066 14.149 1.00 20.96 204 ASP B N 1
ATOM 8579 C CA . ASP B 1 156 ? 24.799 -32.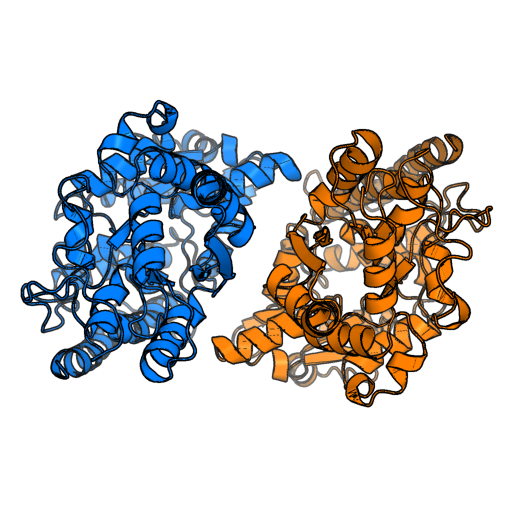917 14.790 1.00 23.99 204 ASP B CA 1
ATOM 8580 C C . ASP B 1 156 ? 23.853 -32.091 13.920 1.00 25.29 204 ASP B C 1
ATOM 8581 O O . ASP B 1 156 ? 23.043 -31.309 14.422 1.00 28.74 204 ASP B O 1
ATOM 8590 N N . GLY B 1 157 ? 23.971 -32.245 12.604 1.00 24.98 205 GLY B N 1
ATOM 8591 C CA . GLY B 1 157 ? 23.087 -31.544 11.697 1.00 30.54 205 GLY B CA 1
ATOM 8592 C C . GLY B 1 157 ? 23.343 -30.061 11.572 1.00 31.20 205 GLY B C 1
ATOM 8593 O O . GLY B 1 157 ? 22.485 -29.334 11.067 1.00 33.39 205 GLY B O 1
ATOM 8597 N N . LYS B 1 158 ? 24.499 -29.592 12.030 1.00 24.92 206 LYS B N 1
ATOM 8598 C CA . LYS B 1 158 ? 24.922 -28.211 11.873 1.00 21.55 206 LYS B CA 1
ATOM 8599 C C . LYS B 1 158 ? 26.220 -28.172 11.076 1.00 19.79 206 LYS B C 1
ATOM 8600 O O . LYS B 1 158 ? 27.074 -29.053 11.198 1.00 19.79 206 LYS B O 1
ATOM 8604 N N . LYS B 1 159 ? 26.364 -27.132 10.260 1.00 18.99 207 LYS B N 1
ATOM 8605 C CA . LYS B 1 159 ? 27.576 -26.919 9.480 1.00 18.34 207 LYS B CA 1
ATOM 8606 C C . LYS B 1 159 ? 28.547 -26.071 10.291 1.00 18.23 207 LYS B C 1
ATOM 8607 O O . LYS B 1 159 ? 28.229 -24.934 10.656 1.00 19.81 207 LYS B O 1
ATOM 8626 N N . LEU B 1 160 ? 29.727 -26.616 10.563 1.00 16.80 208 LEU B N 1
ATOM 8627 C CA . LEU B 1 160 ? 30.711 -25.928 11.382 1.00 15.54 208 LEU B CA 1
ATOM 8628 C C . LEU B 1 160 ? 31.715 -25.183 10.512 1.00 14.70 208 LEU B C 1
ATOM 8629 O O . LEU B 1 160 ? 32.174 -25.705 9.492 1.00 16.11 208 LEU B O 1
ATOM 8645 N N . ALA B 1 161 ? 32.067 -23.970 10.930 1.00 13.18 209 ALA B N 1
ATOM 8646 C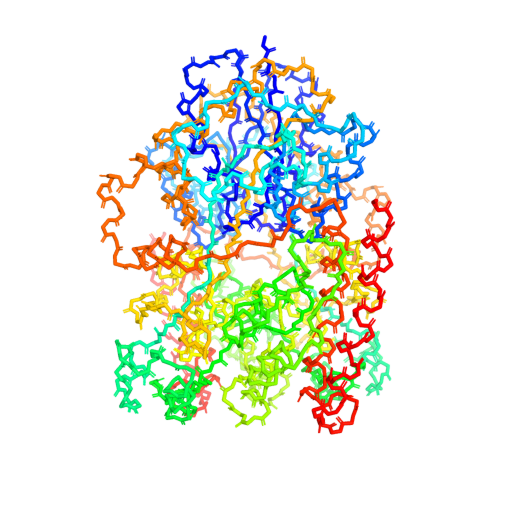 CA . ALA B 1 161 ? 33.266 -23.323 10.418 1.00 14.39 209 ALA B CA 1
ATOM 8647 C C . ALA B 1 161 ? 34.473 -23.878 11.167 1.00 14.65 209 ALA B C 1
ATOM 8648 O O . ALA B 1 161 ? 34.372 -24.298 12.324 1.00 15.36 209 ALA B O 1
ATOM 8655 N N . ALA B 1 162 ? 35.621 -23.901 10.489 1.00 12.52 210 ALA B N 1
ATOM 8656 C CA . ALA B 1 162 ? 36.800 -24.531 11.073 1.00 11.98 210 ALA B CA 1
ATOM 8657 C C . ALA B 1 162 ? 37.314 -23.744 12.270 1.00 12.31 210 ALA B C 1
ATOM 8658 O O . ALA B 1 162 ? 37.671 -24.331 13.298 1.00 13.00 210 ALA B O 1
ATOM 8665 N N . LEU B 1 163 ? 37.363 -22.418 12.149 1.00 12.63 211 LEU B N 1
ATOM 8666 C CA . LEU B 1 163 ? 37.916 -21.534 13.166 1.00 11.24 211 LEU B CA 1
ATOM 8667 C C . LEU B 1 163 ? 37.052 -20.286 13.217 1.00 11.43 211 LEU B C 1
ATOM 8668 O O . LEU B 1 163 ? 36.824 -19.645 12.185 1.00 12.20 211 LEU B O 1
ATOM 8684 N N . GLY B 1 164 ? 36.555 -19.964 14.409 1.00 11.28 212 GLY B N 1
ATOM 8685 C CA . GLY B 1 164 ? 35.786 -18.757 14.622 1.00 11.80 212 GLY B CA 1
ATOM 8686 C C . GLY B 1 164 ? 36.502 -17.779 15.525 1.00 13.00 212 GLY B C 1
ATOM 8687 O O . GLY B 1 164 ? 36.839 -18.104 16.668 1.00 13.32 212 GLY B O 1
ATOM 8691 N N . MET B 1 165 ? 36.752 -16.569 15.010 1.00 13.37 213 MET B N 1
ATOM 8692 C CA . MET B 1 165 ? 37.433 -15.525 15.753 1.00 14.15 213 MET B CA 1
ATOM 8693 C C . MET B 1 165 ? 36.764 -14.187 15.478 1.00 14.33 213 MET B C 1
ATOM 8694 O O . MET B 1 165 ? 36.294 -13.943 14.348 1.00 13.73 213 MET B O 1
ATOM 8708 N N . PRO B 1 166 ? 36.739 -13.329 16.495 1.00 14.76 214 PRO B N 1
ATOM 8709 C CA . PRO B 1 166 ? 36.183 -12.013 16.237 1.00 16.46 214 PRO B CA 1
ATOM 8710 C C . PRO B 1 166 ? 37.109 -11.104 15.491 1.00 16.79 214 PRO B C 1
ATOM 8711 O O . PRO B 1 166 ? 38.284 -11.308 15.552 1.00 15.53 214 PRO B O 1
ATOM 8722 N N . GLY B 1 167 ? 36.576 -10.100 14.789 1.00 16.54 215 GLY B N 1
ATOM 8723 C CA . GLY B 1 167 ? 37.390 -9.118 14.113 1.00 17.14 215 GLY B CA 1
ATOM 8724 C C . GLY B 1 167 ? 37.051 -7.654 14.361 1.00 20.25 215 GLY B C 1
ATOM 8725 O O . GLY B 1 167 ? 37.730 -6.806 13.850 1.00 24.07 215 GLY B O 1
ATOM 8729 N N . LYS B 1 168 ? 36.038 -7.379 15.155 1.00 22.33 216 LYS B N 1
ATOM 8730 C CA . LYS B 1 168 ? 35.599 -6.000 15.307 1.00 35.31 216 LYS B CA 1
ATOM 8731 C C . LYS B 1 168 ? 36.416 -5.332 16.313 1.00 38.27 216 LYS B C 1
ATOM 8732 O O . LYS B 1 168 ? 36.748 -5.964 17.278 1.00 45.65 216 LYS B O 1
ATOM 8736 N N . ASN B 1 169 ? 36.689 -4.036 16.140 1.00 36.50 217 ASN B N 1
ATOM 8737 C CA . ASN B 1 169 ? 37.505 -3.286 17.069 1.00 40.55 217 ASN B CA 1
ATOM 8738 C C . ASN B 1 169 ? 37.223 -3.313 18.610 1.00 47.01 217 ASN B C 1
ATOM 8739 O O . ASN B 1 169 ? 36.563 -2.392 19.066 1.00 49.74 217 ASN B O 1
ATOM 8744 N N . ASP B 1 170 ? 37.572 -4.369 19.371 1.00 42.13 218 ASP B N 1
ATOM 8745 C CA . ASP B 1 170 ? 37.610 -4.393 20.857 1.00 32.58 218 ASP B CA 1
ATOM 8746 C C . ASP B 1 170 ? 39.100 -4.618 21.209 1.00 26.47 218 ASP B C 1
ATOM 8747 O O . ASP B 1 170 ? 39.902 -4.699 20.367 1.00 23.42 218 ASP B O 1
ATOM 8756 N N . TRP B 1 171 ? 39.484 -4.658 22.474 1.00 16.71 219 TRP B N 1
ATOM 8757 C CA . TRP B 1 171 ? 40.917 -4.729 22.759 1.00 16.69 219 TRP B CA 1
ATOM 8758 C C . TRP B 1 171 ? 41.544 -6.041 22.267 1.00 16.19 219 TRP B C 1
ATOM 8759 O O . TRP B 1 171 ? 42.710 -6.058 21.970 1.00 15.47 219 TRP B O 1
ATOM 8780 N N . ASN B 1 172 ? 40.724 -7.092 22.155 1.00 15.98 220 ASN B N 1
ATOM 8781 C CA . ASN B 1 172 ? 41.262 -8.352 21.665 1.00 13.87 220 ASN B CA 1
ATOM 8782 C C . ASN B 1 172 ? 41.634 -8.311 20.193 1.00 14.03 220 ASN B C 1
ATOM 8783 O O . ASN B 1 172 ? 42.291 -9.246 19.721 1.00 13.35 220 ASN B O 1
ATOM 8794 N N . VAL B 1 173 ? 41.246 -7.268 19.456 1.00 16.57 221 VAL B N 1
ATOM 8795 C CA . VAL B 1 173 ? 41.729 -7.134 18.086 1.00 17.50 221 VAL B CA 1
ATOM 8796 C C . VAL B 1 173 ? 43.251 -7.157 18.076 1.00 17.73 221 VAL B C 1
ATOM 8797 O O . VAL B 1 173 ? 43.876 -7.755 17.192 1.00 17.12 221 VAL B O 1
ATOM 8810 N N . VAL B 1 174 ? 43.868 -6.510 19.067 1.00 15.45 222 VAL B N 1
ATOM 8811 C CA . VAL B 1 174 ? 45.318 -6.528 19.204 1.00 13.58 222 VAL B CA 1
ATOM 8812 C C . VAL B 1 174 ? 45.782 -7.854 19.789 1.00 11.97 222 VAL B C 1
ATOM 8813 O O . VAL B 1 174 ? 46.673 -8.516 19.246 1.00 11.65 222 VAL B O 1
ATOM 8826 N N . HIS B 1 175 ? 45.186 -8.254 20.917 1.00 12.50 223 HIS B N 1
ATOM 8827 C CA . HIS B 1 175 ? 45.674 -9.419 21.642 1.00 13.25 223 HIS B CA 1
ATOM 8828 C C . HIS B 1 175 ? 45.611 -10.679 20.797 1.00 12.78 223 HIS B C 1
ATOM 8829 O O . HIS B 1 175 ? 46.467 -11.560 20.938 1.00 12.34 223 HIS B O 1
ATOM 8843 N N . ASN B 1 176 ? 44.615 -10.792 19.919 1.00 12.61 224 ASN B N 1
ATOM 8844 C CA . ASN B 1 176 ? 44.496 -12.003 19.117 1.00 11.35 224 ASN B CA 1
ATOM 8845 C C . ASN B 1 176 ? 45.567 -12.102 18.040 1.00 11.77 224 ASN B C 1
ATOM 8846 O O . ASN B 1 176 ? 45.814 -13.204 17.543 1.00 12.77 224 ASN B O 1
ATOM 8857 N N . PHE B 1 177 ? 46.228 -10.994 17.688 1.00 12.05 225 PHE B N 1
ATOM 8858 C CA . PHE B 1 177 ? 47.363 -11.056 16.774 1.00 11.05 225 PHE B CA 1
ATOM 8859 C C . PHE B 1 177 ? 48.687 -11.296 17.489 1.00 10.97 225 PHE B C 1
ATOM 8860 O O . PHE B 1 177 ? 49.646 -11.757 16.857 1.00 11.26 225 PHE B O 1
ATOM 8877 N N . SER B 1 178 ? 48.758 -10.996 18.789 1.00 12.19 226 SER B N 1
ATOM 8878 C CA . SER B 1 178 ? 50.037 -10.886 19.478 1.00 13.50 226 SER B CA 1
ATOM 8879 C C . SER B 1 178 ? 50.915 -12.112 19.254 1.00 12.13 226 SER B C 1
ATOM 8880 O O . SER B 1 178 ? 52.049 -11.994 18.776 1.00 10.67 226 SER B O 1
ATOM 8888 N N . TRP B 1 179 ? 50.409 -13.302 19.588 1.00 12.23 227 TRP B N 1
ATOM 8889 C CA . TRP B 1 179 ? 51.255 -14.492 19.557 1.00 12.38 227 TRP B CA 1
ATOM 8890 C C . TRP B 1 179 ? 51.506 -15.011 18.144 1.00 11.80 227 TRP B C 1
ATOM 8891 O O . TRP B 1 179 ? 52.443 -15.793 17.949 1.00 11.52 227 TRP B O 1
ATOM 8912 N N . TRP B 1 180 ? 50.719 -14.589 17.149 1.00 11.80 228 TRP B N 1
ATOM 8913 C CA . TRP B 1 180 ? 51.090 -14.880 15.767 1.00 11.15 228 TRP B CA 1
ATOM 8914 C C . TRP B 1 180 ? 52.302 -14.056 15.357 1.00 11.17 228 TRP B C 1
ATOM 8915 O O . TRP B 1 180 ? 53.222 -14.568 14.708 1.00 10.15 228 TRP B O 1
ATOM 8936 N N . ILE B 1 181 ? 52.329 -12.782 15.748 1.00 10.58 229 ILE B N 1
ATOM 8937 C CA . ILE B 1 181 ? 53.510 -11.956 15.518 1.00 10.61 229 ILE B CA 1
ATOM 8938 C C . ILE B 1 181 ? 54.712 -12.531 16.258 1.00 10.16 229 ILE B C 1
ATOM 8939 O O . ILE B 1 181 ? 55.804 -12.668 15.691 1.00 9.95 229 ILE B O 1
ATOM 8955 N N . TYR B 1 182 ? 54.534 -12.884 17.533 1.00 12.66 230 TYR B N 1
ATOM 8956 C CA . TYR B 1 182 ? 55.645 -13.462 18.281 1.00 13.34 230 TYR B CA 1
ATOM 8957 C C . TYR B 1 182 ? 56.124 -14.753 17.626 1.00 12.05 230 TYR B C 1
ATOM 8958 O O . TYR B 1 182 ? 57.332 -14.982 17.475 1.00 12.03 230 TYR B O 1
ATOM 8976 N N . GLY B 1 183 ? 55.186 -15.627 17.250 1.00 11.42 231 GLY B N 1
ATOM 8977 C CA . GLY B 1 183 ? 55.544 -16.919 16.704 1.00 12.55 231 GLY B CA 1
ATOM 8978 C C . GLY B 1 183 ? 56.240 -16.847 15.372 1.00 11.85 231 GLY B C 1
ATOM 8979 O O . GLY B 1 183 ? 56.969 -17.786 15.025 1.00 9.96 231 GLY B O 1
ATOM 8983 N N . ALA B 1 184 ? 56.031 -15.767 14.629 1.00 12.17 232 ALA B N 1
ATOM 8984 C CA . ALA B 1 184 ? 56.725 -15.536 13.373 1.00 14.15 232 ALA B CA 1
ATOM 8985 C C . ALA B 1 184 ? 58.129 -14.995 13.575 1.00 13.95 232 ALA B C 1
ATOM 8986 O O . ALA B 1 184 ? 58.913 -14.969 12.622 1.00 14.74 232 ALA B O 1
ATOM 8993 N N . GLY B 1 185 ? 58.452 -14.560 14.784 1.00 12.31 233 GLY B N 1
ATOM 8994 C CA . GLY B 1 185 ? 59.731 -13.961 15.065 1.00 13.75 233 GLY B CA 1
ATOM 8995 C C . GLY B 1 185 ? 59.721 -12.454 15.150 1.00 14.37 233 GLY B C 1
ATOM 8996 O O . GLY B 1 185 ? 60.787 -11.843 15.013 1.00 14.87 233 GLY B O 1
ATOM 9000 N N . GLY B 1 186 ? 58.558 -11.840 15.358 1.00 12.70 234 GLY B N 1
ATOM 9001 C CA . GLY B 1 186 ? 58.463 -10.400 15.484 1.00 12.02 234 GLY B CA 1
ATOM 9002 C C . GLY B 1 186 ? 57.900 -9.946 16.816 1.00 13.83 234 GLY B C 1
ATOM 9003 O O . GLY B 1 186 ? 57.674 -10.762 17.715 1.00 13.15 234 GLY B O 1
ATOM 9007 N N . ASP B 1 187 ? 57.668 -8.639 16.942 1.00 15.47 235 ASP B N 1
ATOM 9008 C CA . ASP B 1 187 ? 57.159 -8.017 18.159 1.00 17.40 235 ASP B CA 1
ATOM 9009 C C . ASP B 1 187 ? 56.557 -6.672 17.766 1.00 19.87 235 ASP B C 1
ATOM 9010 O O . ASP B 1 187 ? 56.878 -6.116 16.712 1.00 20.44 235 ASP B O 1
ATOM 9019 N N . PHE B 1 188 ? 55.668 -6.163 18.629 1.00 18.58 236 PHE B N 1
ATOM 9020 C CA . PHE B 1 188 ? 55.066 -4.851 18.406 1.00 18.34 236 PHE B CA 1
ATOM 9021 C C . PHE B 1 188 ? 56.087 -3.736 18.581 1.00 20.18 236 PHE B C 1
ATOM 9022 O O . PHE B 1 188 ? 56.075 -2.740 17.845 1.00 19.45 236 PHE B O 1
ATOM 9039 N N . VAL B 1 189 ? 56.940 -3.865 19.591 1.00 22.05 237 VAL B N 1
ATOM 9040 C CA . VAL B 1 189 ? 57.912 -2.848 19.950 1.00 23.72 237 VAL B CA 1
ATOM 9041 C C . VAL B 1 189 ? 59.187 -3.560 20.374 1.00 25.42 237 VAL B C 1
ATOM 9042 O O . VAL B 1 189 ? 59.204 -4.768 20.619 1.00 24.77 237 VAL B O 1
ATOM 9055 N N . ASN B 1 190 ? 60.261 -2.784 20.469 1.00 27.59 238 ASN B N 1
ATOM 9056 C CA . ASN B 1 190 ? 61.553 -3.318 20.849 1.00 29.19 238 ASN B CA 1
ATOM 9057 C C . ASN B 1 190 ? 61.563 -3.700 22.328 1.00 35.63 238 ASN B C 1
ATOM 9058 O O . ASN B 1 190 ? 60.576 -3.549 23.055 1.00 32.55 238 ASN B O 1
ATOM 9069 N N . GLU B 1 191 ? 62.713 -4.223 22.763 1.00 43.32 239 GLU B N 1
ATOM 9070 C CA . GLU B 1 191 ? 62.958 -4.527 24.165 1.00 48.01 239 GLU B CA 1
ATOM 9071 C C . GLU B 1 191 ? 62.490 -3.387 25.058 1.00 40.09 239 GLU B C 1
ATOM 9072 O O . GLU B 1 191 ? 61.622 -3.559 25.921 1.00 37.31 239 GLU B O 1
ATOM 9084 N N . GLU B 1 192 ? 63.060 -2.199 24.828 1.00 38.31 240 GLU B N 1
ATOM 9085 C CA . GLU B 1 192 ? 62.847 -1.041 25.684 1.00 41.26 240 GLU B CA 1
ATOM 9086 C C . GLU B 1 192 ? 61.396 -0.590 25.728 1.00 33.91 240 GLU B C 1
ATOM 9087 O O . GLU B 1 192 ? 61.013 0.132 26.655 1.00 32.56 240 GLU B O 1
ATOM 9099 N N . GLY B 1 193 ? 60.579 -0.998 24.763 1.00 27.57 241 GLY B N 1
ATOM 9100 C CA . GLY B 1 193 ? 59.256 -0.423 24.639 1.00 25.18 241 GLY B CA 1
ATOM 9101 C C . GLY B 1 193 ? 59.296 1.028 24.228 1.00 24.81 241 GLY B C 1
ATOM 9102 O O . GLY B 1 193 ? 58.384 1.793 24.568 1.00 23.70 241 GLY B O 1
ATOM 9106 N N . THR B 1 194 ? 60.344 1.426 23.500 1.00 24.55 242 THR B N 1
ATOM 9107 C CA . THR B 1 194 ? 60.562 2.808 23.106 1.00 26.39 242 THR B CA 1
ATOM 9108 C C . THR B 1 194 ? 60.434 3.056 21.610 1.00 26.21 242 THR B C 1
ATOM 9109 O O . THR B 1 194 ? 60.407 4.221 21.200 1.00 27.46 242 THR B O 1
ATOM 9120 N N . GLN B 1 195 ? 60.383 2.019 20.779 1.00 26.79 243 GLN B N 1
ATOM 9121 C CA . GLN B 1 195 ? 60.171 2.251 19.358 1.00 29.32 243 GLN B CA 1
ATOM 9122 C C . GLN B 1 195 ? 59.466 1.058 18.734 1.00 24.24 243 GLN B C 1
ATOM 9123 O O . GLN B 1 195 ? 59.616 -0.082 19.180 1.00 21.97 243 GLN B O 1
ATOM 9137 N N . ALA B 1 196 ? 58.695 1.344 17.690 1.00 23.20 244 ALA B N 1
ATOM 9138 C CA . ALA B 1 196 ? 57.883 0.325 17.046 1.00 20.27 244 ALA B CA 1
ATOM 9139 C C . ALA B 1 196 ? 58.754 -0.626 16.239 1.00 19.88 244 ALA B C 1
ATOM 9140 O O . ALA B 1 196 ? 59.732 -0.218 15.608 1.00 20.75 244 ALA B O 1
ATOM 9147 N N . THR B 1 197 ? 58.393 -1.912 16.269 1.00 19.03 245 THR B N 1
ATOM 9148 C CA . THR B 1 197 ? 59.008 -2.925 15.417 1.00 17.90 245 THR B CA 1
ATOM 9149 C C . THR B 1 197 ? 57.937 -3.718 14.673 1.00 17.79 245 THR B C 1
ATOM 9150 O O . THR B 1 197 ? 58.199 -4.830 14.205 1.00 17.09 245 THR B O 1
ATOM 9161 N N . PHE B 1 198 ? 56.743 -3.126 14.542 1.00 18.40 246 PHE B N 1
ATOM 9162 C CA . PHE B 1 198 ? 55.539 -3.746 13.991 1.00 17.18 246 PHE B CA 1
ATOM 9163 C C . PHE B 1 198 ? 55.645 -4.034 12.504 1.00 16.99 246 PHE B C 1
ATOM 9164 O O . PHE B 1 198 ? 54.938 -4.920 12.011 1.00 17.00 246 PHE B O 1
ATOM 9181 N N . SER B 1 199 ? 56.520 -3.332 11.786 1.00 17.23 247 SER B N 1
ATOM 9182 C CA . SER B 1 199 ? 56.632 -3.474 10.343 1.00 17.74 247 SER B CA 1
ATOM 9183 C C . SER B 1 199 ? 57.851 -4.290 9.930 1.00 19.09 247 SER B C 1
ATOM 9184 O O . SER B 1 199 ? 58.261 -4.235 8.765 1.00 19.65 247 SER B O 1
ATOM 9192 N N . SER B 1 200 ? 58.437 -5.045 10.855 1.00 19.02 248 SER B N 1
ATOM 9193 C CA . SER B 1 200 ? 59.532 -5.933 10.503 1.00 17.98 248 SER B CA 1
ATOM 9194 C C . SER B 1 200 ? 59.035 -7.032 9.568 1.00 17.06 248 SER B C 1
ATOM 9195 O O . SER B 1 200 ? 57.846 -7.359 9.525 1.00 15.93 248 SER B O 1
ATOM 9203 N N . GLU B 1 201 ? 59.968 -7.610 8.815 1.00 18.36 249 GLU B N 1
ATOM 9204 C CA . GLU B 1 201 ? 59.632 -8.741 7.957 1.00 18.43 249 GLU B CA 1
ATOM 9205 C C . GLU B 1 201 ? 58.921 -9.840 8.740 1.00 16.24 249 GLU B C 1
ATOM 9206 O O . GLU B 1 201 ? 57.919 -10.394 8.273 1.00 14.05 249 GLU B O 1
ATOM 9218 N N . ASN B 1 202 ? 59.409 -10.165 9.940 1.00 14.99 250 ASN B N 1
ATOM 9219 C CA . ASN B 1 202 ? 58.802 -11.264 10.684 1.00 13.05 250 ASN B CA 1
ATOM 9220 C C . ASN B 1 202 ? 57.428 -10.883 11.220 1.00 12.09 250 ASN B C 1
ATOM 9221 O O . ASN B 1 202 ? 56.511 -11.713 11.240 1.00 11.33 250 ASN B O 1
ATOM 9232 N N . ALA B 1 203 ? 57.266 -9.641 11.682 1.00 13.11 251 ALA B N 1
ATOM 9233 C CA . ALA B 1 203 ? 55.957 -9.204 12.150 1.00 13.90 251 ALA B CA 1
ATOM 9234 C C . ALA B 1 203 ? 54.931 -9.306 11.028 1.00 13.69 251 ALA B C 1
ATOM 9235 O O . ALA B 1 203 ? 53.832 -9.837 11.221 1.00 12.44 251 ALA B O 1
ATOM 9242 N N . LEU B 1 204 ? 55.287 -8.827 9.833 1.00 12.22 252 LEU B N 1
ATOM 9243 C CA . LEU B 1 204 ? 54.380 -8.935 8.695 1.00 11.64 252 LEU B CA 1
ATOM 9244 C C . LEU B 1 204 ? 54.087 -10.391 8.354 1.00 12.23 252 LEU B C 1
ATOM 9245 O O . LEU B 1 204 ? 52.959 -10.731 7.985 1.00 13.47 252 LEU B O 1
ATOM 9261 N N . LYS B 1 205 ? 55.093 -11.262 8.467 1.00 11.98 253 LYS B N 1
ATOM 9262 C CA . LYS B 1 205 ? 54.891 -12.687 8.224 1.00 13.52 253 LYS B CA 1
ATOM 9263 C C . LYS B 1 205 ? 53.788 -13.249 9.114 1.00 13.12 253 LYS B C 1
ATOM 9264 O O . LYS B 1 205 ? 52.931 -14.013 8.656 1.00 12.33 253 LYS B O 1
ATOM 9283 N N . GLY B 1 206 ? 53.805 -12.901 10.403 1.00 11.90 254 GLY B N 1
ATOM 9284 C CA . GLY B 1 206 ? 52.770 -13.389 11.300 1.00 11.37 254 GLY B CA 1
ATOM 9285 C C . GLY B 1 206 ? 51.413 -12.778 11.013 1.00 11.36 254 GLY B C 1
ATOM 9286 O O . GLY B 1 206 ? 50.391 -13.471 11.035 1.00 11.05 254 GLY B O 1
ATOM 9290 N N . ILE B 1 207 ? 51.381 -11.469 10.758 1.00 11.67 255 ILE B N 1
ATOM 9291 C CA . ILE B 1 207 ? 50.130 -10.805 10.409 1.00 12.71 255 ILE B CA 1
ATOM 9292 C C . ILE B 1 207 ? 49.529 -11.436 9.164 1.00 12.36 255 ILE B C 1
ATOM 9293 O O . ILE B 1 207 ? 48.317 -11.672 9.087 1.00 11.22 255 ILE B O 1
ATOM 9309 N N . LYS B 1 208 ? 50.371 -11.709 8.168 1.00 11.24 256 LYS B N 1
ATOM 9310 C CA . LYS B 1 208 ? 49.900 -12.283 6.917 1.00 11.46 256 LYS B CA 1
ATOM 9311 C C . LYS B 1 208 ? 49.374 -13.694 7.128 1.00 11.28 256 LYS B C 1
ATOM 9312 O O . LYS B 1 208 ? 48.275 -14.032 6.673 1.00 11.81 256 LYS B O 1
ATOM 9331 N N . PHE B 1 209 ? 50.145 -14.537 7.818 1.00 10.81 257 PHE B N 1
ATOM 9332 C CA . PHE B 1 209 ? 49.732 -15.925 7.987 1.00 12.26 257 PHE B CA 1
ATOM 9333 C C . PHE B 1 209 ? 48.382 -16.006 8.686 1.00 12.60 257 PHE B C 1
ATOM 9334 O O . PHE B 1 209 ? 47.489 -16.750 8.264 1.00 10.85 257 PHE B O 1
ATOM 9351 N N . TYR B 1 210 ? 48.220 -15.247 9.768 1.00 11.74 258 TYR B N 1
ATOM 9352 C CA . TYR B 1 210 ? 46.998 -15.328 10.557 1.00 11.12 258 TYR B CA 1
ATOM 9353 C C . TYR B 1 210 ? 45.813 -14.734 9.807 1.00 10.97 258 TYR B C 1
ATOM 9354 O O . TYR B 1 210 ? 44.765 -15.377 9.671 1.00 11.51 258 TYR B O 1
ATOM 9372 N N . SER B 1 211 ? 45.956 -13.501 9.309 1.00 10.07 259 SER B N 1
ATOM 9373 C CA . SER B 1 211 ? 44.830 -12.854 8.647 1.00 11.64 259 SER B CA 1
ATOM 9374 C C . SER B 1 211 ? 44.409 -13.598 7.387 1.00 12.15 259 SER B C 1
ATOM 9375 O O . SER B 1 211 ? 43.217 -13.638 7.061 1.00 12.25 259 SER B O 1
ATOM 9383 N N . GLU B 1 212 ? 45.354 -14.190 6.661 1.00 11.21 260 GLU B N 1
ATOM 9384 C CA . GLU B 1 212 ? 44.991 -14.861 5.420 1.00 11.64 260 GLU B CA 1
ATOM 9385 C C . GLU B 1 212 ? 44.304 -16.197 5.655 1.00 12.91 260 GLU B C 1
ATOM 9386 O O . GLU B 1 212 ? 43.744 -16.754 4.706 1.00 13.83 260 GLU B O 1
ATOM 9398 N N . LEU B 1 213 ? 44.281 -16.700 6.893 1.00 13.34 261 LEU B N 1
ATOM 9399 C CA . LEU B 1 213 ? 43.438 -17.853 7.189 1.00 12.94 261 LEU B CA 1
ATOM 9400 C C . LEU B 1 213 ? 41.982 -17.565 6.835 1.00 13.14 261 LEU B C 1
ATOM 9401 O O . LEU B 1 213 ? 41.249 -18.463 6.405 1.00 13.57 261 LEU B O 1
ATOM 9417 N N . ALA B 1 214 ? 41.544 -16.313 7.019 1.00 13.67 262 ALA B N 1
ATOM 9418 C CA . ALA B 1 214 ? 40.178 -15.941 6.655 1.00 13.41 262 ALA B CA 1
ATOM 9419 C C . ALA B 1 214 ? 40.031 -15.790 5.147 1.00 13.33 262 ALA B C 1
ATOM 9420 O O . ALA B 1 214 ? 39.001 -16.168 4.574 1.00 12.45 262 ALA B O 1
ATOM 9427 N N . VAL B 1 215 ? 41.037 -15.210 4.489 1.00 12.87 263 VAL B N 1
ATOM 9428 C CA . VAL B 1 215 ? 41.011 -15.100 3.034 1.00 13.29 263 VAL B CA 1
ATOM 9429 C C . VAL B 1 215 ? 40.888 -16.480 2.405 1.00 14.13 263 VAL B C 1
ATOM 9430 O O . VAL B 1 215 ? 40.190 -16.669 1.401 1.00 14.70 263 VAL B O 1
ATOM 9443 N N . GLU B 1 216 ? 41.558 -17.467 3.001 1.00 14.15 264 GLU B N 1
ATOM 9444 C CA . GLU B 1 216 ? 41.583 -18.839 2.519 1.00 15.51 264 GLU B CA 1
ATOM 9445 C C . GLU B 1 216 ? 40.325 -19.614 2.863 1.00 14.76 264 GLU B C 1
ATOM 9446 O O . GLU B 1 216 ? 40.182 -20.756 2.415 1.00 15.08 264 GLU B O 1
ATOM 9458 N N . GLY B 1 217 ? 39.412 -19.021 3.627 1.00 14.18 265 GLY B N 1
ATOM 9459 C CA . GLY B 1 217 ? 38.166 -19.664 3.969 1.00 16.79 265 GLY B CA 1
ATOM 9460 C C . GLY B 1 217 ? 38.229 -20.599 5.151 1.00 17.40 265 GLY B C 1
ATOM 9461 O O . GLY B 1 217 ? 37.227 -21.265 5.443 1.00 17.24 265 GLY B O 1
ATOM 9465 N N . LEU B 1 218 ? 39.371 -20.674 5.837 1.00 15.54 266 LEU B N 1
ATOM 9466 C CA . LEU B 1 218 ? 39.522 -21.550 6.992 1.00 14.71 266 LEU B CA 1
ATOM 9467 C C . LEU B 1 218 ? 39.005 -20.879 8.256 1.00 17.08 266 LEU B C 1
ATOM 9468 O O . LEU B 1 218 ? 38.290 -21.494 9.054 1.00 20.27 266 LEU B O 1
ATOM 9484 N N . MET B 1 219 ? 39.379 -19.625 8.461 1.00 15.25 267 MET B N 1
ATOM 9485 C CA . MET B 1 219 ? 38.775 -18.810 9.497 1.00 14.78 267 MET B CA 1
ATOM 9486 C C . MET B 1 219 ? 37.517 -18.156 8.943 1.00 16.02 267 MET B C 1
ATOM 9487 O O . MET B 1 219 ? 37.499 -17.687 7.801 1.00 17.72 267 MET B O 1
ATOM 9501 N N . ASP B 1 220 ? 36.470 -18.121 9.765 1.00 15.88 268 ASP B N 1
ATOM 9502 C CA . ASP B 1 220 ? 35.135 -17.747 9.308 1.00 14.94 268 ASP B CA 1
ATOM 9503 C C . ASP B 1 220 ? 35.032 -16.252 9.034 1.00 16.35 268 ASP B C 1
ATOM 9504 O O . ASP B 1 220 ? 35.149 -15.440 9.956 1.00 16.32 268 ASP B O 1
ATOM 9513 N N . GLU B 1 221 ? 34.758 -15.887 7.784 1.00 18.74 269 GLU B N 1
ATOM 9514 C CA . GLU B 1 221 ? 34.666 -14.469 7.437 1.00 21.40 269 GLU B CA 1
ATOM 9515 C C . GLU B 1 221 ? 33.501 -13.755 8.104 1.00 21.43 269 GLU B C 1
ATOM 9516 O O . GLU B 1 221 ? 33.706 -12.641 8.619 1.00 20.13 269 GLU B O 1
ATOM 9528 N N . PRO B 1 222 ? 32.279 -14.289 8.116 1.00 23.56 270 PRO B N 1
ATOM 9529 C CA . PRO B 1 222 ? 31.183 -13.568 8.787 1.00 24.27 270 PRO B CA 1
ATOM 9530 C C . PRO B 1 222 ? 31.469 -13.256 10.245 1.00 21.21 270 PRO B C 1
ATOM 9531 O O . PRO B 1 222 ? 31.013 -12.221 10.750 1.00 21.12 270 PRO B O 1
ATOM 9542 N N . SER B 1 223 ? 32.212 -14.124 10.938 1.00 17.83 271 SER B N 1
ATOM 9543 C CA . SER B 1 223 ? 32.515 -13.900 12.345 1.00 16.92 271 SER B CA 1
ATOM 9544 C C . SER B 1 223 ? 33.439 -12.710 12.558 1.00 16.98 271 SER B C 1
ATOM 9545 O O . SER B 1 223 ? 33.453 -12.143 13.656 1.00 14.81 271 SER B O 1
ATOM 9553 N N . LEU B 1 224 ? 34.209 -12.315 11.542 1.00 17.57 272 LEU B N 1
ATOM 9554 C CA . LEU B 1 224 ? 35.065 -11.142 11.670 1.00 16.89 272 LEU B CA 1
ATOM 9555 C C . LEU B 1 224 ? 34.264 -9.855 11.830 1.00 17.70 272 LEU B C 1
ATOM 9556 O O . LEU B 1 224 ? 34.829 -8.837 12.240 1.00 18.20 272 LEU B O 1
ATOM 9572 N N . GLU B 1 225 ? 32.971 -9.870 11.515 1.00 17.56 273 GLU B N 1
ATOM 9573 C CA . GLU B 1 225 ? 32.121 -8.713 11.762 1.00 19.14 273 GLU B CA 1
ATOM 9574 C C . GLU B 1 225 ? 31.655 -8.620 13.208 1.00 17.64 273 GLU B C 1
ATOM 9575 O O . GLU B 1 225 ? 30.954 -7.669 13.557 1.00 18.86 273 GLU B O 1
ATOM 9587 N N . LYS B 1 226 ? 32.035 -9.565 14.058 1.00 16.97 274 LYS B N 1
ATOM 9588 C CA . LYS B 1 226 ? 31.488 -9.655 15.402 1.00 17.53 274 LYS B CA 1
ATOM 9589 C C . LYS B 1 226 ? 32.572 -9.427 16.446 1.00 15.39 274 LYS B C 1
ATOM 9590 O O . LYS B 1 226 ? 33.771 -9.478 16.155 1.00 15.15 274 LYS B O 1
ATOM 9609 N N . ASN B 1 227 ? 32.130 -9.159 17.674 1.00 14.48 275 ASN B N 1
ATOM 9610 C CA . ASN B 1 227 ? 33.055 -8.898 18.764 1.00 14.84 275 ASN B CA 1
ATOM 9611 C C . ASN B 1 227 ? 33.334 -10.186 19.538 1.00 14.99 275 ASN B C 1
ATOM 9612 O O . ASN B 1 227 ? 32.810 -11.260 19.229 1.00 15.85 275 ASN B O 1
ATOM 9623 N N . THR B 1 228 ? 34.189 -10.079 20.556 1.00 15.35 276 THR B N 1
ATOM 9624 C CA . THR B 1 228 ? 34.619 -11.261 21.293 1.00 15.13 276 THR B CA 1
ATOM 9625 C C . THR B 1 228 ? 33.437 -11.978 21.931 1.00 14.87 276 THR B C 1
ATOM 9626 O O . THR B 1 228 ? 33.287 -13.199 21.793 1.00 15.70 276 THR B O 1
ATOM 9637 N N . SER B 1 229 ? 32.601 -11.242 22.664 1.00 15.29 277 SER B N 1
ATOM 9638 C CA . SER B 1 229 ? 31.480 -11.884 23.341 1.00 17.76 277 SER B CA 1
ATOM 9639 C C . SER B 1 229 ? 30.584 -12.610 22.347 1.00 16.96 277 SER B C 1
ATOM 9640 O O . SER B 1 229 ? 30.130 -13.730 22.615 1.00 16.96 277 SER B O 1
ATOM 9648 N N . ASP B 1 230 ? 30.332 -11.987 21.184 1.00 17.29 278 ASP B N 1
ATOM 9649 C CA . ASP B 1 230 ? 29.521 -12.615 20.147 1.00 19.59 278 ASP B CA 1
ATOM 9650 C C . ASP B 1 230 ? 30.095 -13.969 19.741 1.00 18.47 278 ASP B C 1
ATOM 9651 O O . ASP B 1 230 ? 29.351 -14.939 19.548 1.00 17.71 278 ASP B O 1
ATOM 9660 N N . ILE B 1 231 ? 31.411 -14.042 19.552 1.00 17.56 279 ILE B N 1
ATOM 9661 C CA . ILE B 1 231 ? 32.004 -15.276 19.054 1.00 16.62 279 ILE B CA 1
ATOM 9662 C C . ILE B 1 231 ? 32.141 -16.304 20.170 1.00 15.61 279 ILE B C 1
ATOM 9663 O O . ILE B 1 231 ? 31.982 -17.506 19.924 1.00 16.17 279 ILE B O 1
ATOM 9679 N N . GLU B 1 232 ? 32.413 -15.865 21.403 1.00 15.20 280 GLU B N 1
ATOM 9680 C CA . GLU B 1 232 ? 32.364 -16.784 22.535 1.00 16.37 280 GLU B CA 1
ATOM 9681 C C . GLU B 1 232 ? 31.006 -17.465 22.627 1.00 16.59 280 GLU B C 1
ATOM 9682 O O . GLU B 1 232 ? 30.922 -18.680 22.855 1.00 15.61 280 GLU B O 1
ATOM 9694 N N . SER B 1 233 ? 29.930 -16.701 22.455 1.00 17.62 281 SER B N 1
ATOM 9695 C CA . SER B 1 233 ? 28.597 -17.280 22.540 1.00 17.67 281 SER B CA 1
ATOM 9696 C C . SER B 1 233 ? 28.326 -18.205 21.363 1.00 16.62 281 SER B C 1
ATOM 9697 O O . SER B 1 233 ? 27.728 -19.274 21.533 1.00 18.56 281 SER B O 1
ATOM 9705 N N . ALA B 1 234 ? 28.779 -17.823 20.165 1.00 15.52 282 ALA B N 1
ATOM 9706 C CA . ALA B 1 234 ? 28.604 -18.684 19.001 1.00 14.81 282 ALA B CA 1
ATOM 9707 C C . ALA B 1 234 ? 29.309 -20.017 19.202 1.00 14.74 282 ALA B C 1
ATOM 9708 O O . ALA B 1 234 ? 28.743 -21.078 18.909 1.00 14.94 282 ALA B O 1
ATOM 9715 N N . PHE B 1 235 ? 30.539 -19.990 19.717 1.00 15.31 283 PHE B N 1
ATOM 9716 C CA . PHE B 1 235 ? 31.229 -21.242 19.992 1.00 14.36 283 PHE B CA 1
ATOM 9717 C C . PHE B 1 235 ? 30.435 -22.093 20.975 1.00 14.88 283 PHE B C 1
ATOM 9718 O O . PHE B 1 235 ? 30.326 -23.316 20.807 1.00 14.65 283 PHE B O 1
ATOM 9735 N N . GLY B 1 236 ? 29.875 -21.461 22.011 1.00 16.55 284 GLY B N 1
ATOM 9736 C CA . GLY B 1 236 ? 29.091 -22.182 22.990 1.00 18.63 284 GLY B CA 1
ATOM 9737 C C . GLY B 1 236 ? 27.811 -22.760 22.437 1.00 19.15 284 GLY B C 1
ATOM 9738 O O . GLY B 1 236 ? 27.202 -23.620 23.079 1.00 18.87 284 GLY B O 1
ATOM 9742 N N . ASP B 1 237 ? 27.391 -22.304 21.263 1.00 18.44 285 ASP B N 1
ATOM 9743 C CA . ASP B 1 237 ? 26.242 -22.865 20.573 1.00 19.72 285 ASP B CA 1
ATOM 9744 C C . ASP B 1 237 ? 26.647 -23.838 19.477 1.00 21.86 285 ASP B C 1
ATOM 9745 O O . ASP B 1 237 ? 25.784 -24.303 18.726 1.00 25.43 285 ASP B O 1
ATOM 9754 N N . GLY B 1 238 ? 27.935 -24.155 19.371 1.00 18.92 286 GLY B N 1
ATOM 9755 C CA . GLY B 1 238 ? 28.396 -25.200 18.480 1.00 18.96 286 GLY B CA 1
ATOM 9756 C C . GLY B 1 238 ? 28.783 -24.762 17.090 1.00 18.10 286 GLY B C 1
ATOM 9757 O O . GLY B 1 238 ? 28.922 -25.615 16.208 1.00 18.73 286 GLY B O 1
ATOM 9761 N N . ALA B 1 239 ? 28.998 -23.463 16.871 1.00 14.84 287 ALA B N 1
ATOM 9762 C CA . ALA B 1 239 ? 29.169 -22.950 15.518 1.00 15.01 287 ALA B CA 1
ATOM 9763 C C . ALA B 1 239 ? 30.527 -23.273 14.910 1.00 14.72 287 ALA B C 1
ATOM 9764 O O . ALA B 1 239 ? 30.666 -23.209 13.681 1.00 12.98 287 ALA B O 1
ATOM 9771 N N . TYR B 1 240 ? 31.532 -23.589 15.725 1.00 15.49 288 TYR B N 1
ATOM 9772 C CA . TYR B 1 240 ? 32.895 -23.699 15.238 1.00 15.12 288 TYR B CA 1
ATOM 9773 C C . TYR B 1 240 ? 33.571 -24.972 15.722 1.00 14.04 288 TYR B C 1
ATOM 9774 O O . TYR B 1 240 ? 33.329 -25.441 16.837 1.00 14.94 288 TYR B O 1
ATOM 9792 N N . ALA B 1 241 ? 34.481 -25.485 14.892 1.00 11.68 289 ALA B N 1
ATOM 9793 C CA . ALA B 1 241 ? 35.312 -26.607 15.316 1.00 13.15 289 ALA B CA 1
ATOM 9794 C C . ALA B 1 241 ? 36.378 -26.161 16.311 1.00 12.44 289 ALA B C 1
ATOM 9795 O O . ALA B 1 241 ? 36.737 -26.912 17.225 1.00 12.25 289 ALA B O 1
ATOM 9802 N N . THR B 1 242 ? 36.914 -24.948 16.142 1.00 11.45 290 THR B N 1
ATOM 9803 C CA . THR B 1 242 ? 37.975 -24.444 17.005 1.00 11.89 290 THR B CA 1
ATOM 9804 C C . THR B 1 242 ? 37.781 -22.948 17.217 1.00 11.52 290 THR B C 1
ATOM 9805 O O . THR B 1 242 ? 37.063 -22.281 16.467 1.00 10.25 290 THR B O 1
ATOM 9816 N N . ALA B 1 243 ? 38.443 -22.424 18.244 1.00 10.34 291 ALA B N 1
ATOM 9817 C CA . ALA B 1 243 ? 38.492 -20.992 18.519 1.00 10.26 291 ALA B CA 1
ATOM 9818 C C . ALA B 1 243 ? 39.558 -20.763 19.577 1.00 10.73 291 ALA B C 1
ATOM 9819 O O . ALA B 1 243 ? 39.753 -21.598 20.466 1.00 11.35 291 ALA B O 1
ATOM 9826 N N . PHE B 1 244 ? 40.251 -19.629 19.474 1.00 11.33 292 PHE B N 1
ATOM 9827 C CA . PHE B 1 244 ? 41.204 -19.210 20.499 1.00 12.35 292 PHE B CA 1
ATOM 9828 C C . PHE B 1 244 ? 40.464 -18.309 21.483 1.00 12.59 292 PHE B C 1
ATOM 9829 O O . PHE B 1 244 ? 39.987 -17.235 21.101 1.00 12.04 292 PHE B O 1
ATOM 9846 N N . MET B 1 245 ? 40.355 -18.740 22.738 1.00 11.61 293 MET B N 1
ATOM 9847 C CA . MET B 1 245 ? 39.585 -18.004 23.730 1.00 14.19 293 MET B CA 1
ATOM 9848 C C . MET B 1 245 ? 40.291 -18.070 25.077 1.00 14.17 293 MET B C 1
ATOM 9849 O O . MET B 1 245 ? 41.203 -18.872 25.288 1.00 13.74 293 MET B O 1
ATOM 9863 N N . GLY B 1 246 ? 39.866 -17.203 25.992 1.00 14.76 294 GLY B N 1
ATOM 9864 C CA . GLY B 1 246 ? 40.345 -17.251 27.356 1.00 14.48 294 GLY B CA 1
ATOM 9865 C C . GLY B 1 246 ? 39.584 -18.270 28.172 1.00 15.04 294 GLY B C 1
ATOM 9866 O O . GLY B 1 246 ? 38.553 -18.818 27.752 1.00 15.31 294 GLY B O 1
ATOM 9870 N N . PRO B 1 247 ? 40.085 -18.542 29.382 1.00 14.83 295 PRO B N 1
ATOM 9871 C CA . PRO B 1 247 ? 39.487 -19.624 30.187 1.00 16.39 295 PRO B CA 1
ATOM 9872 C C . PRO B 1 247 ? 38.113 -19.294 30.744 1.00 17.50 295 PRO B C 1
ATOM 9873 O O . PRO B 1 247 ? 37.372 -20.221 31.100 1.00 18.81 295 PRO B O 1
ATOM 9884 N N . TRP B 1 248 ? 37.749 -18.011 30.827 1.00 17.90 296 TRP B N 1
ATOM 9885 C CA . TRP B 1 248 ? 36.492 -17.615 31.445 1.00 19.65 296 TRP B CA 1
ATOM 9886 C C . TRP B 1 248 ? 35.282 -18.145 30.687 1.00 19.01 296 TRP B C 1
ATOM 9887 O O . TRP B 1 248 ? 34.198 -18.244 31.269 1.00 20.34 296 TRP B O 1
ATOM 9908 N N . VAL B 1 249 ? 35.434 -18.488 29.405 1.00 18.54 297 VAL B N 1
ATOM 9909 C CA . VAL B 1 249 ? 34.275 -18.976 28.657 1.00 19.91 297 VAL B CA 1
ATOM 9910 C C . VAL B 1 249 ? 33.758 -20.263 29.280 1.00 22.50 297 VAL B C 1
ATOM 9911 O O . VAL B 1 249 ? 32.574 -20.601 29.156 1.00 22.35 297 VAL B O 1
ATOM 9924 N N . ILE B 1 250 ? 34.632 -21.008 29.962 1.00 21.62 298 ILE B N 1
ATOM 9925 C CA . ILE B 1 250 ? 34.231 -22.286 30.544 1.00 21.34 298 ILE B CA 1
ATOM 9926 C C . ILE B 1 250 ? 33.081 -22.085 31.523 1.00 23.75 298 ILE B C 1
ATOM 9927 O O . ILE B 1 250 ? 32.181 -22.927 31.628 1.00 25.77 298 ILE B O 1
ATOM 9943 N N . SER B 1 251 ? 33.088 -20.963 32.249 1.00 24.37 299 SER B N 1
ATOM 9944 C CA . SER B 1 251 ? 31.996 -20.675 33.170 1.00 26.98 299 SER B CA 1
ATOM 9945 C C . SER B 1 251 ? 30.673 -20.557 32.432 1.00 27.15 299 SER B C 1
ATOM 9946 O O . SER B 1 251 ? 29.651 -21.092 32.881 1.00 26.53 299 SER B O 1
ATOM 9954 N N . SER B 1 252 ? 30.671 -19.846 31.306 1.00 26.77 300 SER B N 1
ATOM 9955 C CA . SER B 1 252 ? 29.448 -19.662 30.538 1.00 27.53 300 SER B CA 1
ATOM 9956 C C . SER B 1 252 ? 28.936 -20.989 30.004 1.00 25.02 300 SER B C 1
ATOM 9957 O O . SER B 1 252 ? 27.747 -21.304 30.125 1.00 26.06 300 SER B O 1
ATOM 9965 N N . TYR B 1 253 ? 29.822 -21.785 29.404 1.00 20.98 301 TYR B N 1
ATOM 9966 C CA . TYR B 1 253 ? 29.382 -23.048 28.826 1.00 20.08 301 TYR B CA 1
ATOM 9967 C C . TYR B 1 253 ? 28.908 -24.012 29.905 1.00 21.17 301 TYR B C 1
ATOM 9968 O O . TYR B 1 253 ? 27.989 -24.803 29.664 1.00 22.45 301 TYR B O 1
ATOM 9986 N N . THR B 1 254 ? 29.519 -23.971 31.091 1.00 22.21 302 THR B N 1
ATOM 9987 C CA . THR B 1 254 ? 29.031 -24.781 32.202 1.00 24.43 302 THR B CA 1
ATOM 9988 C C . THR B 1 254 ? 27.636 -24.328 32.614 1.00 24.72 302 THR B C 1
ATOM 9989 O O . THR B 1 254 ? 26.730 -25.145 32.811 1.00 25.42 302 THR B O 1
ATOM 10000 N N . LYS B 1 255 ? 27.440 -23.011 32.741 1.00 24.06 303 LYS B N 1
ATOM 10001 C CA . LYS B 1 255 ? 26.125 -22.495 33.107 1.00 25.30 303 LYS B CA 1
ATOM 10002 C C . LYS B 1 255 ? 25.087 -22.847 32.049 1.00 25.14 303 LYS B C 1
ATOM 10003 O O . LYS B 1 255 ? 23.929 -23.134 32.376 1.00 28.88 303 LYS B O 1
ATOM 10007 N N . ASN B 1 256 ? 25.487 -22.842 30.773 1.00 24.53 304 ASN B N 1
ATOM 10008 C CA . ASN B 1 256 ? 24.541 -23.138 29.703 1.00 25.07 304 ASN B CA 1
ATOM 10009 C C . ASN B 1 256 ? 24.009 -24.561 29.818 1.00 26.92 304 ASN B C 1
ATOM 10010 O O . ASN B 1 256 ? 22.825 -24.812 29.565 1.00 29.91 304 ASN B O 1
ATOM 10021 N N . LYS B 1 257 ? 24.875 -25.510 30.179 1.00 26.31 305 LYS B N 1
ATOM 10022 C CA . LYS B 1 257 ? 24.417 -26.878 30.385 1.00 27.52 305 LYS B CA 1
ATOM 10023 C C . LYS B 1 257 ? 23.459 -26.948 31.566 1.00 27.72 305 LYS B C 1
ATOM 10024 O O . LYS B 1 257 ? 22.401 -27.579 31.480 1.00 28.74 305 LYS B O 1
ATOM 10043 N N . GLU B 1 258 ? 23.807 -26.282 32.668 1.00 27.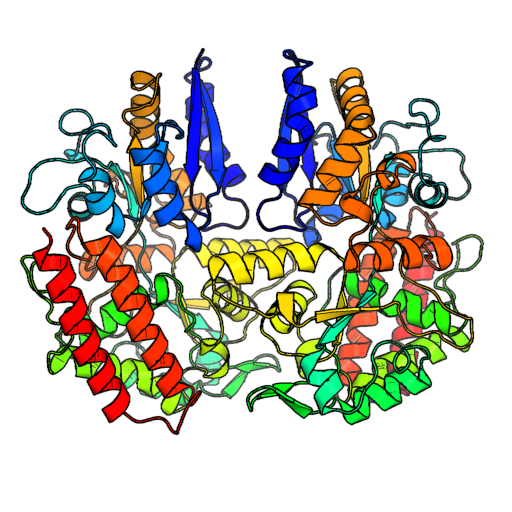71 306 GLU B N 1
ATOM 10044 C CA . GLU B 1 258 ? 22.974 -26.339 33.860 1.00 30.07 306 GLU B CA 1
ATOM 10045 C C . GLU B 1 258 ? 21.604 -25.721 33.610 1.00 31.34 306 GLU B C 1
ATOM 10046 O O . GLU B 1 258 ? 20.586 -26.240 34.081 1.00 31.59 306 GLU B O 1
ATOM 10058 N N . GLU B 1 259 ? 21.554 -24.617 32.863 1.00 33.30 307 GLU B N 1
ATOM 10059 C CA . GLU B 1 259 ? 20.304 -23.883 32.697 1.00 35.35 307 GLU B CA 1
ATOM 10060 C C . GLU B 1 259 ? 19.491 -24.336 31.491 1.00 35.69 307 GLU B C 1
ATOM 10061 O O . GLU B 1 259 ? 18.257 -24.245 31.520 1.00 36.09 307 GLU B O 1
ATOM 10073 N N . ASN B 1 260 ? 20.149 -24.836 30.439 1.00 36.26 308 ASN B N 1
ATOM 10074 C CA . ASN B 1 260 ? 19.490 -25.105 29.171 1.00 37.48 308 ASN B CA 1
ATOM 10075 C C . ASN B 1 260 ? 19.771 -26.490 28.601 1.00 36.58 308 ASN B C 1
ATOM 10076 O O . ASN B 1 260 ? 19.275 -26.802 27.512 1.00 34.64 308 ASN B O 1
ATOM 10087 N N . GLY B 1 261 ? 20.542 -27.326 29.290 1.00 34.03 309 GLY B N 1
ATOM 10088 C CA . GLY B 1 261 ? 20.881 -28.628 28.758 1.00 32.47 309 GLY B CA 1
ATOM 10089 C C . GLY B 1 261 ? 21.858 -28.613 27.605 1.00 28.30 309 GLY B C 1
ATOM 10090 O O . GLY B 1 261 ? 22.064 -29.654 26.974 1.00 30.47 309 GLY B O 1
ATOM 10094 N N . ASN B 1 262 ? 22.469 -27.466 27.319 1.00 25.36 310 ASN B N 1
ATOM 10095 C CA . ASN B 1 262 ? 23.460 -27.345 26.247 1.00 25.68 310 ASN B CA 1
ATOM 10096 C C . ASN B 1 262 ? 24.693 -28.158 26.626 1.00 25.64 310 ASN B C 1
ATOM 10097 O O . ASN B 1 262 ? 25.423 -27.798 27.554 1.00 25.65 310 ASN B O 1
ATOM 10108 N N . ASP B 1 263 ? 24.949 -29.233 25.882 1.00 25.37 311 ASP B N 1
ATOM 10109 C CA . ASP B 1 263 ? 26.037 -30.147 26.202 1.00 25.88 311 ASP B CA 1
ATOM 10110 C C . ASP B 1 263 ? 27.346 -29.790 25.498 1.00 23.62 311 ASP B C 1
ATOM 10111 O O . ASP B 1 263 ? 28.250 -30.630 25.435 1.00 25.02 311 ASP B O 1
ATOM 10120 N N . LEU B 1 264 ? 27.470 -28.565 24.983 1.00 20.97 312 LEU B N 1
ATOM 10121 C CA . LEU B 1 264 ? 28.708 -28.159 24.321 1.00 19.11 312 LEU B CA 1
ATOM 10122 C C . LEU B 1 264 ? 29.911 -28.361 25.235 1.00 19.36 312 LEU B C 1
ATOM 10123 O O . LEU B 1 264 ? 30.969 -28.821 24.787 1.00 21.60 312 LEU B O 1
ATOM 10139 N N . ILE B 1 265 ? 29.759 -28.057 26.526 1.00 18.58 313 ILE B N 1
ATOM 10140 C CA . ILE B 1 265 ? 30.879 -28.151 27.460 1.00 21.17 313 ILE B CA 1
ATOM 10141 C C . ILE B 1 265 ? 31.419 -29.571 27.520 1.00 23.50 313 ILE B C 1
ATOM 10142 O O . ILE B 1 265 ? 32.608 -29.779 27.790 1.00 24.80 313 ILE B O 1
ATOM 10158 N N . ASP B 1 266 ? 30.574 -30.566 27.248 1.00 24.73 314 ASP B N 1
ATOM 10159 C CA . ASP B 1 266 ? 31.004 -31.957 27.295 1.00 26.36 314 ASP B CA 1
ATOM 10160 C C . ASP B 1 266 ? 31.691 -32.420 26.018 1.00 25.02 314 ASP B C 1
ATOM 10161 O O . ASP B 1 266 ? 32.169 -33.559 25.973 1.00 26.87 314 ASP B O 1
ATOM 10170 N N . LYS B 1 267 ? 31.739 -31.583 24.983 1.00 20.97 315 LYS B N 1
ATOM 10171 C CA . LYS B 1 267 ? 32.287 -31.980 23.695 1.00 21.12 315 LYS B CA 1
ATOM 10172 C C . LYS B 1 267 ? 33.581 -31.254 23.354 1.00 21.12 315 LYS B C 1
ATOM 10173 O O . LYS B 1 267 ? 34.038 -31.338 22.209 1.00 22.29 315 LYS B O 1
ATOM 10192 N N . ILE B 1 268 ? 34.188 -30.554 24.307 1.00 20.34 316 ILE B N 1
ATOM 10193 C CA . ILE B 1 268 ? 35.323 -29.709 23.970 1.00 19.49 316 ILE B CA 1
ATOM 10194 C C . ILE B 1 268 ? 36.558 -30.092 24.774 1.00 18.84 316 ILE B C 1
ATOM 10195 O O . ILE B 1 268 ? 36.482 -30.645 25.876 1.00 18.75 316 ILE B O 1
ATOM 10211 N N . GLY B 1 269 ? 37.713 -29.805 24.171 1.00 17.38 317 GLY B N 1
ATOM 10212 C CA . GLY B 1 269 ? 38.983 -29.827 24.864 1.00 16.49 317 GLY B CA 1
ATOM 10213 C C . GLY B 1 269 ? 39.742 -28.550 24.555 1.00 14.75 317 GLY B C 1
ATOM 10214 O O . GLY B 1 269 ? 39.272 -27.694 23.802 1.00 13.98 317 GLY B O 1
ATOM 10218 N N . VAL B 1 270 ? 40.921 -28.439 25.150 1.00 13.78 318 VAL B N 1
ATOM 10219 C CA . VAL B 1 270 ? 41.765 -27.269 24.944 1.00 14.78 318 VAL B CA 1
ATOM 10220 C C . VAL B 1 270 ? 43.208 -27.727 24.828 1.00 14.45 318 VAL B C 1
ATOM 10221 O O . VAL B 1 270 ? 43.644 -28.630 25.548 1.00 14.88 318 VAL B O 1
ATOM 10234 N N . THR B 1 271 ? 43.947 -27.112 23.913 1.00 14.29 319 THR B N 1
ATOM 10235 C CA . THR B 1 271 ? 45.372 -27.363 23.772 1.00 16.32 319 THR B CA 1
ATOM 10236 C C . THR B 1 271 ? 46.087 -26.027 23.641 1.00 15.36 319 THR B C 1
ATOM 10237 O O . THR B 1 271 ? 45.465 -24.975 23.478 1.00 13.55 319 THR B O 1
ATOM 10248 N N . MET B 1 272 ? 47.411 -26.071 23.724 1.00 14.31 320 MET B N 1
ATOM 10249 C CA . MET B 1 272 ? 48.188 -24.853 23.580 1.00 14.66 320 MET B CA 1
ATOM 10250 C C . MET B 1 272 ? 48.147 -24.351 22.142 1.00 14.61 320 MET B C 1
ATOM 10251 O O . MET B 1 272 ? 47.868 -25.095 21.198 1.00 14.72 320 MET B O 1
ATOM 10265 N N . VAL B 1 273 ? 48.441 -23.065 21.985 1.00 12.62 321 VAL B N 1
ATOM 10266 C CA . VAL B 1 273 ? 48.484 -22.443 20.665 1.00 11.39 321 VAL B CA 1
ATOM 10267 C C . VAL B 1 273 ? 49.543 -23.135 19.816 1.00 11.90 321 VAL B C 1
ATOM 10268 O O . VAL B 1 273 ? 50.558 -23.613 20.346 1.00 13.22 321 VAL B O 1
ATOM 10281 N N . PRO B 1 274 ? 49.338 -23.218 18.504 1.00 10.33 322 PRO B N 1
ATOM 10282 C CA . PRO B 1 274 ? 50.330 -23.881 17.649 1.00 11.43 322 PRO B CA 1
ATOM 10283 C C . PRO B 1 274 ? 51.674 -23.172 17.672 1.00 12.62 322 PRO B C 1
ATOM 10284 O O . PRO B 1 274 ? 51.763 -21.946 17.788 1.00 13.13 322 PRO B O 1
ATOM 10295 N N . GLU B 1 275 ? 52.728 -23.970 17.539 1.00 13.10 323 GLU B N 1
ATOM 10296 C CA . GLU B 1 275 ? 54.089 -23.459 17.539 1.00 13.08 323 GLU B CA 1
ATOM 10297 C C . GLU B 1 275 ? 54.449 -22.913 16.166 1.00 12.33 323 GLU B C 1
ATOM 10298 O O . GLU B 1 275 ? 54.240 -23.581 15.148 1.00 13.25 323 GLU B O 1
ATOM 10310 N N . GLY B 1 276 ? 54.999 -21.700 16.142 1.00 13.11 324 GLY B N 1
ATOM 10311 C CA . GLY B 1 276 ? 55.466 -21.091 14.922 1.00 14.50 324 GLY B CA 1
ATOM 10312 C C . GLY B 1 276 ? 56.968 -21.205 14.752 1.00 13.41 324 GLY B C 1
ATOM 10313 O O . GLY B 1 276 ? 57.666 -21.804 15.575 1.00 13.41 324 GLY B O 1
ATOM 10317 N N . PRO B 1 277 ? 57.494 -20.610 13.675 1.00 12.29 325 PRO B N 1
ATOM 10318 C CA . PRO B 1 277 ? 58.924 -20.782 13.346 1.00 12.86 325 PRO B CA 1
ATOM 10319 C C . PRO B 1 277 ? 59.890 -20.129 14.330 1.00 12.41 325 PRO B C 1
ATOM 10320 O O . PRO B 1 277 ? 61.091 -20.435 14.279 1.00 13.41 325 PRO B O 1
ATOM 10331 N N . ALA B 1 278 ? 59.419 -19.253 15.214 1.00 11.78 326 ALA B N 1
ATOM 10332 C CA . ALA B 1 278 ? 60.254 -18.675 16.257 1.00 13.27 326 ALA B CA 1
ATOM 10333 C C . ALA B 1 278 ? 60.274 -19.513 17.525 1.00 14.41 326 ALA B C 1
ATOM 10334 O O . ALA B 1 278 ? 61.049 -19.216 18.441 1.00 15.19 326 ALA B O 1
ATOM 10341 N N . GLY B 1 279 ? 59.453 -20.546 17.585 1.00 13.52 327 GLY B N 1
ATOM 10342 C CA . GLY B 1 279 ? 59.113 -21.207 18.825 1.00 14.66 327 GLY B CA 1
ATOM 10343 C C . GLY B 1 279 ? 57.680 -20.894 19.216 1.00 15.21 327 GLY B C 1
ATOM 10344 O O . GLY B 1 279 ? 56.944 -20.197 18.514 1.00 17.31 327 GLY B O 1
ATOM 10348 N N . ARG B 1 280 ? 57.289 -21.432 20.362 1.00 12.90 328 ARG B N 1
ATOM 10349 C CA . ARG B 1 280 ? 55.938 -21.233 20.857 1.00 12.47 328 ARG B CA 1
ATOM 10350 C C . ARG B 1 280 ? 55.896 -20.017 21.773 1.00 13.22 328 ARG B C 1
ATOM 10351 O O . ARG B 1 280 ? 56.705 -19.894 22.701 1.00 13.33 328 ARG B O 1
ATOM 10372 N N . TYR B 1 281 ? 54.945 -19.126 21.492 1.00 13.57 329 TYR B N 1
ATOM 10373 C CA . TYR B 1 281 ? 54.667 -17.943 22.287 1.00 13.99 329 TYR B CA 1
ATOM 10374 C C . TYR B 1 281 ? 53.161 -17.828 22.468 1.00 13.23 329 TYR B C 1
ATOM 10375 O O . TYR B 1 281 ? 52.387 -18.225 21.595 1.00 12.36 329 TYR B O 1
ATOM 10393 N N . ALA B 1 282 ? 52.756 -17.255 23.599 1.00 13.14 330 ALA B N 1
ATOM 10394 C CA . ALA B 1 282 ? 51.348 -17.080 23.916 1.00 13.48 330 ALA B CA 1
ATOM 10395 C C . ALA B 1 282 ? 51.132 -15.690 24.492 1.00 14.31 330 ALA B C 1
ATOM 10396 O O . ALA B 1 282 ? 52.058 -15.058 25.005 1.00 14.30 330 ALA B O 1
ATOM 10403 N N . PHE B 1 283 ? 49.890 -15.219 24.399 1.00 14.82 331 PHE B N 1
ATOM 10404 C CA . PHE B 1 283 ? 49.513 -13.958 25.025 1.00 12.98 331 PHE B CA 1
ATOM 10405 C C . PHE B 1 283 ? 49.516 -14.101 26.539 1.00 13.80 331 PHE B C 1
ATOM 10406 O O . PHE B 1 283 ? 48.985 -15.074 27.082 1.00 15.45 331 PHE B O 1
ATOM 10423 N N . MET B 1 284 ? 50.120 -13.134 27.221 1.00 13.55 332 MET B N 1
ATOM 10424 C CA . MET B 1 284 ? 50.029 -13.052 28.669 1.00 14.69 332 MET B CA 1
ATOM 10425 C C . MET B 1 284 ? 49.352 -11.741 29.032 1.00 15.10 332 MET B C 1
ATOM 10426 O O . MET B 1 284 ? 49.882 -10.663 28.740 1.00 15.55 332 MET B O 1
ATOM 10440 N N . GLY B 1 285 ? 48.192 -11.836 29.665 1.00 13.95 333 GLY B N 1
ATOM 10441 C CA . GLY B 1 285 ? 47.505 -10.662 30.140 1.00 13.87 333 GLY B CA 1
ATOM 10442 C C . GLY B 1 285 ? 46.951 -10.897 31.523 1.00 15.87 333 GLY B C 1
ATOM 10443 O O . GLY B 1 285 ? 47.516 -11.662 32.309 1.00 16.87 333 GLY B O 1
ATOM 10447 N N . GLY B 1 286 ? 45.836 -10.247 31.818 1.00 15.52 334 GLY B N 1
ATOM 10448 C CA . GLY B 1 286 ? 45.213 -10.287 33.115 1.00 16.29 334 GLY B CA 1
ATOM 10449 C C . GLY B 1 286 ? 44.936 -8.890 33.609 1.00 18.22 334 GLY B C 1
ATOM 10450 O O . GLY B 1 286 ? 45.000 -7.912 32.856 1.00 18.58 334 GLY B O 1
ATOM 10454 N N . SER B 1 287 ? 44.638 -8.793 34.903 1.00 17.66 335 SER B N 1
ATOM 10455 C CA . SER B 1 287 ? 44.280 -7.525 35.511 1.00 17.18 335 SER B CA 1
ATOM 10456 C C . SER B 1 287 ? 45.009 -7.364 36.836 1.00 18.17 335 SER B C 1
ATOM 10457 O O . SER B 1 287 ? 45.363 -8.342 37.499 1.00 18.26 335 SER B O 1
ATOM 10465 N N . ASN B 1 288 ? 45.214 -6.109 37.213 1.00 18.13 336 ASN B N 1
ATOM 10466 C CA . ASN B 1 288 ? 45.754 -5.716 38.501 1.00 19.09 336 ASN B CA 1
ATOM 10467 C C . ASN B 1 288 ? 44.702 -4.895 39.233 1.00 20.57 336 ASN B C 1
ATOM 10468 O O . ASN B 1 288 ? 43.672 -4.513 38.668 1.00 20.90 336 ASN B O 1
ATOM 10479 N N . LEU B 1 289 ? 44.965 -4.648 40.510 1.00 20.63 337 LEU B N 1
ATOM 10480 C CA . LEU B 1 289 ? 44.126 -3.812 41.354 1.00 21.53 337 LEU B CA 1
ATOM 10481 C C . LEU B 1 289 ? 44.928 -2.587 41.767 1.00 22.36 337 LEU B C 1
ATOM 10482 O O . LEU B 1 289 ? 46.127 -2.689 42.050 1.00 22.59 337 LEU B O 1
ATOM 10498 N N . VAL B 1 290 ? 44.272 -1.429 41.787 1.00 22.89 338 VAL B N 1
ATOM 10499 C CA . VAL B 1 290 ? 44.912 -0.190 42.207 1.00 23.83 338 VAL B CA 1
ATOM 10500 C C . VAL B 1 290 ? 44.008 0.521 43.202 1.00 25.30 338 VAL B C 1
ATOM 10501 O O . VAL B 1 290 ? 42.785 0.356 43.191 1.00 24.79 338 VAL B O 1
ATOM 10514 N N . ILE B 1 291 ? 44.627 1.319 44.069 1.00 26.00 339 ILE B N 1
ATOM 10515 C CA . ILE B 1 291 ? 43.920 2.170 45.018 1.00 27.18 339 ILE B CA 1
ATOM 10516 C C . ILE B 1 291 ? 44.053 3.608 44.537 1.00 27.70 339 ILE B C 1
ATOM 10517 O O . ILE B 1 291 ? 45.164 4.074 44.259 1.00 27.86 339 ILE B O 1
ATOM 10533 N N . PHE B 1 292 ? 42.929 4.310 44.438 1.00 28.49 340 PHE B N 1
ATOM 10534 C CA . PHE B 1 292 ? 42.972 5.706 44.029 1.00 28.86 340 PHE B CA 1
ATOM 10535 C C . PHE B 1 292 ? 43.475 6.583 45.168 1.00 30.68 340 PHE B C 1
ATOM 10536 O O . PHE B 1 292 ? 43.058 6.437 46.321 1.00 33.06 340 PHE B O 1
ATOM 10553 N N . ASN B 1 293 ? 44.374 7.511 44.833 1.00 30.69 341 ASN B N 1
ATOM 10554 C CA . ASN B 1 293 ? 44.888 8.459 45.813 1.00 33.41 341 ASN B CA 1
ATOM 10555 C C . ASN B 1 293 ? 43.775 9.243 46.496 1.00 33.28 341 ASN B C 1
ATOM 10556 O O . ASN B 1 293 ? 43.971 9.727 47.616 1.00 34.57 341 ASN B O 1
ATOM 10567 N N . SER B 1 294 ? 42.613 9.369 45.855 1.00 32.88 342 SER B N 1
ATOM 10568 C CA . SER B 1 294 ? 41.497 10.119 46.414 1.00 33.88 342 SER B CA 1
ATOM 10569 C C . SER B 1 294 ? 40.701 9.333 47.447 1.00 34.15 342 SER B C 1
ATOM 10570 O O . SER B 1 294 ? 39.789 9.900 48.061 1.00 35.57 342 SER B O 1
ATOM 10578 N N . SER B 1 295 ? 41.008 8.054 47.648 1.00 33.24 343 SER B N 1
ATOM 10579 C CA . SER B 1 295 ? 40.272 7.264 48.623 1.00 33.69 343 SER B CA 1
ATOM 10580 C C . SER B 1 295 ? 40.421 7.857 50.017 1.00 36.42 343 SER B C 1
ATOM 10581 O O . SER B 1 295 ? 41.515 8.254 50.429 1.00 35.70 343 SER B O 1
ATOM 10589 N N . LYS B 1 296 ? 39.315 7.893 50.754 1.00 39.39 344 LYS B N 1
ATOM 10590 C CA . LYS B 1 296 ? 39.315 8.361 52.132 1.00 41.36 344 LYS B CA 1
ATOM 10591 C C . LYS B 1 296 ? 39.433 7.228 53.138 1.00 40.30 344 LYS B C 1
ATOM 10592 O O . LYS B 1 296 ? 39.386 7.478 54.346 1.00 42.79 344 LYS B O 1
ATOM 10611 N N . ASN B 1 297 ? 39.602 5.980 52.672 1.00 36.52 345 ASN B N 1
ATOM 10612 C CA . ASN B 1 297 ? 39.816 4.841 53.554 1.00 36.48 345 ASN B CA 1
ATOM 10613 C C . ASN B 1 297 ? 40.893 3.950 52.924 1.00 35.52 345 ASN B C 1
ATOM 10614 O O . ASN B 1 297 ? 40.659 2.804 52.544 1.00 34.30 345 ASN B O 1
ATOM 10625 N N . LYS B 1 298 ? 42.114 4.486 52.839 1.00 31.96 346 LYS B N 1
ATOM 10626 C CA . LYS B 1 298 ? 43.197 3.764 52.183 1.00 30.90 346 LYS B CA 1
ATOM 10627 C C . LYS B 1 298 ? 43.685 2.585 53.014 1.00 30.34 346 LYS B C 1
ATOM 10628 O O . LYS B 1 298 ? 44.176 1.598 52.455 1.00 28.63 346 LYS B O 1
ATOM 10647 N N . ASP B 1 299 ? 43.580 2.667 54.340 1.00 31.11 347 ASP B N 1
ATOM 10648 C CA . ASP B 1 299 ? 43.975 1.535 55.170 1.00 33.91 347 ASP B CA 1
ATOM 10649 C C . ASP B 1 299 ? 43.091 0.329 54.881 1.00 31.64 347 ASP B C 1
ATOM 10650 O O . ASP B 1 299 ? 43.585 -0.788 54.689 1.00 30.56 347 ASP B O 1
ATOM 10659 N N . GLU B 1 300 ? 41.773 0.545 54.822 1.00 31.11 348 GLU B N 1
ATOM 10660 C CA . GLU B 1 300 ? 40.855 -0.544 54.510 1.00 30.86 348 GLU B CA 1
ATOM 10661 C C . GLU B 1 300 ? 40.997 -0.988 53.058 1.00 29.15 348 GLU B C 1
ATOM 10662 O O . GLU B 1 300 ? 40.876 -2.181 52.755 1.00 28.72 348 GLU B O 1
ATOM 10674 N N . ALA B 1 301 ? 41.248 -0.046 52.143 1.00 28.32 349 ALA B N 1
ATOM 10675 C CA . ALA B 1 301 ? 41.452 -0.418 50.748 1.00 26.86 349 ALA B CA 1
ATOM 10676 C C . ALA B 1 301 ? 42.657 -1.337 50.601 1.00 26.64 349 ALA B C 1
ATOM 10677 O O . ALA B 1 301 ? 42.620 -2.308 49.835 1.00 26.18 349 ALA B O 1
ATOM 10684 N N . LEU B 1 302 ? 43.738 -1.049 51.327 1.00 27.77 350 LEU B N 1
ATOM 10685 C CA . LEU B 1 302 ? 44.914 -1.907 51.263 1.00 27.36 350 LEU B CA 1
ATOM 10686 C C . LEU B 1 302 ? 44.635 -3.266 51.892 1.00 27.34 350 LEU B C 1
ATOM 10687 O O . LEU B 1 302 ? 45.123 -4.292 51.403 1.00 26.83 350 LEU B O 1
ATOM 10703 N N . GLU B 1 303 ? 43.844 -3.300 52.966 1.00 28.50 351 GLU B N 1
ATOM 10704 C CA . GLU B 1 303 ? 43.475 -4.579 53.563 1.00 29.19 351 GLU B CA 1
ATOM 10705 C C . GLU B 1 303 ? 42.704 -5.444 52.575 1.00 28.18 351 GLU B C 1
ATOM 10706 O O . GLU B 1 303 ? 42.867 -6.670 52.551 1.00 28.26 351 GLU B O 1
ATOM 10718 N N . LEU B 1 304 ? 41.856 -4.825 51.750 1.00 27.36 352 LEU B N 1
ATOM 10719 C CA . LEU B 1 304 ? 41.104 -5.586 50.760 1.00 26.80 352 LEU B CA 1
ATOM 10720 C C . LEU B 1 304 ? 42.019 -6.118 49.664 1.00 25.62 352 LEU B C 1
ATOM 10721 O O . LEU B 1 304 ? 41.881 -7.273 49.242 1.00 25.07 352 LEU B O 1
ATOM 10737 N N . LEU B 1 305 ? 42.958 -5.298 49.186 1.00 26.08 353 LEU B N 1
ATOM 10738 C CA . LEU B 1 305 ? 43.915 -5.784 48.198 1.00 26.28 353 LEU B CA 1
ATOM 10739 C C . LEU B 1 305 ? 44.703 -6.968 48.746 1.00 26.42 353 LEU B C 1
ATOM 10740 O O . LEU B 1 305 ? 44.836 -8.002 48.083 1.00 25.28 353 LEU B O 1
ATOM 10756 N N . LYS B 1 306 ? 45.236 -6.836 49.961 1.00 26.30 354 LYS B N 1
ATOM 10757 C CA . LYS B 1 306 ? 45.952 -7.954 50.562 1.00 26.66 354 LYS B CA 1
ATOM 10758 C C . LYS B 1 306 ? 45.059 -9.184 50.657 1.00 27.86 354 LYS B C 1
ATOM 10759 O O . LYS B 1 306 ? 45.522 -10.313 50.456 1.00 27.86 354 LYS B O 1
ATOM 10778 N N . PHE B 1 307 ? 43.769 -8.989 50.943 1.00 27.16 355 PHE B N 1
ATOM 10779 C CA . PHE B 1 307 ? 42.855 -10.123 50.994 1.00 27.13 355 PHE B CA 1
ATOM 10780 C C . PHE B 1 307 ? 42.760 -10.800 49.633 1.00 25.95 355 PHE B C 1
ATOM 10781 O O . PHE B 1 307 ? 42.837 -12.030 49.528 1.00 26.39 355 PHE B O 1
ATOM 10798 N N . PHE B 1 308 ? 42.575 -10.005 48.574 1.00 24.70 356 PHE B N 1
ATOM 10799 C CA . PHE B 1 308 ? 42.500 -10.546 47.223 1.00 23.90 356 PHE B CA 1
ATOM 10800 C C . PHE B 1 308 ? 43.780 -11.265 46.821 1.00 25.28 356 PHE B C 1
ATOM 10801 O O . PHE B 1 308 ? 43.747 -12.111 45.918 1.00 22.55 356 PHE B O 1
ATOM 10818 N N . ALA B 1 309 ? 44.906 -10.925 47.445 1.00 28.40 357 ALA B N 1
ATOM 10819 C CA . ALA B 1 309 ? 46.171 -11.604 47.213 1.00 29.03 357 ALA B CA 1
ATOM 10820 C C . ALA B 1 309 ? 46.375 -12.793 48.142 1.00 29.04 357 ALA B C 1
ATOM 10821 O O . ALA B 1 309 ? 47.391 -13.485 48.025 1.00 29.46 357 ALA B O 1
ATOM 10828 N N . SER B 1 310 ? 45.454 -13.035 49.070 1.00 27.68 358 SER B N 1
ATOM 10829 C CA . SER B 1 310 ? 45.578 -14.189 49.947 1.00 28.54 358 SER B CA 1
ATOM 10830 C C . SER B 1 310 ? 45.387 -15.464 49.136 1.00 29.18 358 SER B C 1
ATOM 10831 O O . SER B 1 310 ? 44.730 -15.471 48.091 1.00 28.11 358 SER B O 1
ATOM 10839 N N . LYS B 1 311 ? 45.996 -16.551 49.612 1.00 31.16 359 LYS B N 1
ATOM 10840 C CA . LYS B 1 311 ? 45.894 -17.814 48.893 1.00 30.12 359 LYS B CA 1
ATOM 10841 C C . LYS B 1 311 ? 44.437 -18.216 48.700 1.00 30.07 359 LYS B C 1
ATOM 10842 O O . LYS B 1 311 ? 44.037 -18.624 47.604 1.00 30.22 359 LYS B O 1
ATOM 10861 N N . GLU B 1 312 ? 43.624 -18.094 49.750 1.00 30.99 360 GLU B N 1
ATOM 10862 C CA . GLU B 1 312 ? 42.246 -18.565 49.673 1.00 31.82 360 GLU B CA 1
ATOM 10863 C C . GLU B 1 312 ? 41.418 -17.728 48.703 1.00 29.67 360 GLU B C 1
ATOM 10864 O O . GLU B 1 312 ? 40.637 -18.279 47.918 1.00 30.88 360 GLU B O 1
ATOM 10876 N N . ALA B 1 313 ? 41.575 -16.401 48.726 1.00 27.45 361 ALA B N 1
ATOM 10877 C CA . ALA B 1 313 ? 40.815 -15.562 47.802 1.00 25.63 361 ALA B CA 1
ATOM 10878 C C . ALA B 1 313 ? 41.250 -15.792 46.360 1.00 24.57 361 ALA B C 1
ATOM 10879 O O . ALA B 1 313 ? 40.418 -15.788 45.444 1.00 23.26 361 ALA B O 1
ATOM 10886 N N . GLN B 1 314 ? 42.558 -15.963 46.140 1.00 25.29 362 GLN B N 1
ATOM 10887 C CA . GLN B 1 314 ? 43.058 -16.291 44.811 1.00 23.24 362 GLN B CA 1
ATOM 10888 C C . GLN B 1 314 ? 42.445 -17.586 44.301 1.00 23.10 362 GLN B C 1
ATOM 10889 O O . GLN B 1 314 ? 42.043 -17.679 43.135 1.00 22.49 362 GLN B O 1
ATOM 10903 N N . VAL B 1 315 ? 42.376 -18.603 45.159 1.00 24.01 363 VAL B N 1
ATOM 10904 C CA . VAL B 1 315 ? 41.800 -19.876 44.748 1.00 25.19 363 VAL B CA 1
ATOM 10905 C C . VAL B 1 315 ? 40.317 -19.709 44.444 1.00 24.36 363 VAL B C 1
ATOM 10906 O O . VAL B 1 315 ? 39.837 -20.116 43.380 1.00 23.50 363 VAL B O 1
ATOM 10919 N N . GLU B 1 316 ? 39.568 -19.086 45.357 1.00 24.90 364 GLU B N 1
ATOM 10920 C CA . GLU B 1 316 ? 38.127 -18.985 45.147 1.00 25.50 364 GLU B CA 1
ATOM 10921 C C . GLU B 1 316 ? 37.791 -18.072 43.973 1.00 24.09 364 GLU B C 1
ATOM 10922 O O . GLU B 1 316 ? 36.824 -18.334 43.250 1.00 23.25 364 GLU B O 1
ATOM 10934 N N . TYR B 1 317 ? 38.568 -17.009 43.753 1.00 23.90 365 TYR B N 1
ATOM 10935 C CA . TYR B 1 317 ? 38.322 -16.182 42.577 1.00 23.39 365 TYR B CA 1
ATOM 10936 C C . TYR B 1 317 ? 38.587 -16.969 41.300 1.00 21.60 365 TYR B C 1
ATOM 10937 O O . TYR B 1 317 ? 37.874 -16.807 40.301 1.00 21.31 365 TYR B O 1
ATOM 10955 N N . SER B 1 318 ? 39.612 -17.822 41.307 1.00 21.55 366 SER B N 1
ATOM 10956 C CA . SER B 1 318 ? 39.898 -18.616 40.119 1.00 21.24 366 SER B CA 1
ATOM 10957 C C . SER B 1 318 ? 38.774 -19.602 39.837 1.00 20.64 366 SER B C 1
ATOM 10958 O O . SER B 1 318 ? 38.414 -19.828 38.675 1.00 19.57 366 SER B O 1
ATOM 10966 N N . LYS B 1 319 ? 38.205 -20.198 40.885 1.00 22.39 367 LYS B N 1
ATOM 10967 C CA . LYS B 1 319 ? 37.139 -21.171 40.682 1.00 23.42 367 LYS B CA 1
ATOM 10968 C C . LYS B 1 319 ? 35.924 -20.524 40.032 1.00 25.80 367 LYS B C 1
ATOM 10969 O O . LYS B 1 319 ? 35.322 -21.102 39.119 1.00 26.82 367 LYS B O 1
ATOM 10988 N N . VAL B 1 320 ? 35.566 -19.313 40.455 1.00 26.59 368 VAL B N 1
ATOM 10989 C CA . VAL B 1 320 ? 34.343 -18.711 39.937 1.00 25.93 368 VAL B CA 1
ATOM 10990 C C . VAL B 1 320 ? 34.578 -18.063 38.577 1.00 23.58 368 VAL B C 1
ATOM 10991 O O . VAL B 1 320 ? 33.701 -18.099 37.706 1.00 23.02 368 VAL B O 1
ATOM 11004 N N . SER B 1 321 ? 35.747 -17.453 38.368 1.00 23.14 369 SER B N 1
ATOM 11005 C CA . SER B 1 321 ? 36.005 -16.705 37.145 1.00 20.42 369 SER B CA 1
ATOM 11006 C C . SER B 1 321 ? 36.731 -17.511 36.078 1.00 18.46 369 SER B C 1
ATOM 11007 O O . SER B 1 321 ? 36.609 -17.188 34.890 1.00 18.63 369 SER B O 1
ATOM 11015 N N . LYS B 1 322 ? 37.466 -18.545 36.475 1.00 17.50 370 LYS B N 1
ATOM 11016 C CA . LYS B 1 322 ? 38.361 -19.328 35.630 1.00 17.31 370 LYS B CA 1
ATOM 11017 C C . LYS B 1 322 ? 39.634 -18.573 35.264 1.00 17.76 370 LYS B C 1
ATOM 11018 O O . LYS B 1 322 ? 40.426 -19.065 34.451 1.00 17.88 370 LYS B O 1
ATOM 11037 N N . MET B 1 323 ? 39.853 -17.388 35.826 1.00 17.66 371 MET B N 1
ATOM 11038 C CA . MET B 1 323 ? 41.135 -16.722 35.648 1.00 17.39 371 MET B CA 1
ATOM 11039 C C . MET B 1 323 ? 42.212 -17.450 36.449 1.00 18.50 371 MET B C 1
ATOM 11040 O O . MET B 1 323 ? 41.925 -18.235 37.358 1.00 21.50 371 MET B O 1
ATOM 11054 N N . LEU B 1 324 ? 43.471 -17.175 36.107 1.00 16.58 372 LEU B N 1
ATOM 11055 C CA . LEU B 1 324 ? 44.612 -17.811 36.755 1.00 16.47 372 LEU B CA 1
ATOM 11056 C C . LEU B 1 324 ? 45.138 -16.952 37.903 1.00 17.11 372 LEU B C 1
ATOM 11057 O O . LEU B 1 324 ? 45.232 -15.729 37.769 1.00 18.07 372 LEU B O 1
ATOM 11073 N N . PRO B 1 325 ? 45.482 -17.575 39.030 1.00 19.33 373 PRO B N 1
ATOM 11074 C CA . PRO B 1 325 ? 46.070 -16.812 40.137 1.00 21.34 373 PRO B CA 1
ATOM 11075 C C . PRO B 1 325 ? 47.433 -16.231 39.807 1.00 20.48 373 PRO B C 1
ATOM 11076 O O . PRO B 1 325 ? 48.168 -16.746 38.959 1.00 20.04 373 PRO B O 1
ATOM 11087 N N . VAL B 1 326 ? 47.767 -15.147 40.512 1.00 19.29 374 VAL B N 1
ATOM 11088 C CA . VAL B 1 326 ? 49.088 -14.539 40.439 1.00 19.02 374 VAL B CA 1
ATOM 11089 C C . VAL B 1 326 ? 49.938 -14.859 41.658 1.00 21.17 374 VAL B C 1
ATOM 11090 O O . VAL B 1 326 ? 51.085 -14.400 41.746 1.00 21.73 374 VAL B O 1
ATOM 11103 N N . VAL B 1 327 ? 49.409 -15.629 42.605 1.00 23.98 375 VAL B N 1
ATOM 11104 C CA . VAL B 1 327 ? 50.091 -15.939 43.856 1.00 25.98 375 VAL B CA 1
ATOM 11105 C C . VAL B 1 327 ? 50.534 -17.394 43.808 1.00 27.03 375 VAL B C 1
ATOM 11106 O O . VAL B 1 327 ? 49.704 -18.299 43.653 1.00 26.04 375 VAL B O 1
ATOM 11119 N N . LYS B 1 328 ? 51.844 -17.615 43.964 1.00 27.63 376 LYS B N 1
ATOM 11120 C CA . LYS B 1 328 ? 52.413 -18.951 43.825 1.00 27.84 376 LYS B CA 1
ATOM 11121 C C . LYS B 1 328 ? 51.691 -19.982 44.681 1.00 28.89 376 LYS B C 1
ATOM 11122 O O . LYS B 1 328 ? 51.401 -21.091 44.213 1.00 30.53 376 LYS B O 1
ATOM 11141 N N . ALA B 1 329 ? 51.400 -19.644 45.937 1.00 28.91 377 ALA B N 1
ATOM 11142 C CA . ALA B 1 329 ? 50.842 -20.621 46.860 1.00 31.82 377 ALA B CA 1
ATOM 11143 C C . ALA B 1 329 ? 49.450 -21.085 46.454 1.00 31.30 377 ALA B C 1
ATOM 11144 O O . ALA B 1 329 ? 49.023 -22.161 46.885 1.00 32.10 377 ALA B O 1
ATOM 11151 N N . ALA B 1 330 ? 48.735 -20.303 45.642 1.00 29.31 378 ALA B N 1
ATOM 11152 C CA . ALA B 1 330 ? 47.408 -20.719 45.206 1.00 29.06 378 ALA B CA 1
ATOM 11153 C C . ALA B 1 330 ? 47.470 -21.995 44.378 1.00 29.36 378 ALA B C 1
ATOM 11154 O O . ALA B 1 330 ? 46.501 -22.763 44.346 1.00 28.15 378 ALA B O 1
ATOM 11161 N N . TYR B 1 331 ? 48.596 -22.247 43.712 1.00 29.57 379 TYR B N 1
ATOM 11162 C CA . TYR B 1 331 ? 48.756 -23.441 42.890 1.00 30.79 379 TYR B CA 1
ATOM 11163 C C . TYR B 1 331 ? 49.107 -24.679 43.697 1.00 33.69 379 TYR B C 1
ATOM 11164 O O . TYR B 1 331 ? 49.290 -25.749 43.107 1.00 35.35 379 TYR B O 1
ATOM 11182 N N . GLU B 1 332 ? 49.206 -24.561 45.022 1.00 33.48 380 GLU B N 1
ATOM 11183 C CA . GLU B 1 332 ? 49.220 -25.738 45.877 1.00 34.33 380 GLU B CA 1
ATOM 11184 C C . GLU B 1 332 ? 47.847 -26.397 45.949 1.00 35.22 380 GLU B C 1
ATOM 11185 O O . GLU B 1 332 ? 47.748 -27.553 46.374 1.00 35.21 380 GLU B O 1
ATOM 11197 N N . ASP B 1 333 ? 46.785 -25.688 45.546 1.00 36.58 381 ASP B N 1
ATOM 11198 C CA . ASP B 1 333 ? 45.422 -26.189 45.682 1.00 41.19 381 ASP B CA 1
ATOM 11199 C C . ASP B 1 333 ? 45.123 -27.210 44.587 1.00 42.49 381 ASP B C 1
ATOM 11200 O O . ASP B 1 333 ? 45.494 -27.005 43.428 1.00 42.65 381 ASP B O 1
ATOM 11209 N N . PRO B 1 334 ? 44.450 -28.314 44.924 1.00 44.95 382 PRO B N 1
ATOM 11210 C CA . PRO B 1 334 ? 44.193 -29.345 43.905 1.00 46.07 382 PRO B CA 1
ATOM 11211 C C . PRO B 1 334 ? 43.380 -28.856 42.716 1.00 48.32 382 PRO B C 1
ATOM 11212 O O . PRO B 1 334 ? 43.464 -29.467 41.644 1.00 50.17 382 PRO B O 1
ATOM 11223 N N . TYR B 1 335 ? 42.592 -27.787 42.867 1.00 48.17 383 TYR B N 1
ATOM 11224 C CA . TYR B 1 335 ? 41.692 -27.371 41.796 1.00 45.41 383 TYR B CA 1
ATOM 11225 C C . TYR B 1 335 ? 42.432 -27.142 40.482 1.00 41.06 383 TYR B C 1
ATOM 11226 O O . TYR B 1 335 ? 41.865 -27.365 39.407 1.00 38.38 383 TYR B O 1
ATOM 11244 N N . PHE B 1 336 ? 43.686 -26.712 40.541 1.00 41.42 384 PHE B N 1
ATOM 11245 C CA . PHE B 1 336 ? 44.431 -26.372 39.333 1.00 43.32 384 PHE B CA 1
ATOM 11246 C C . PHE B 1 336 ? 45.006 -27.586 38.629 1.00 38.22 384 PHE B C 1
ATOM 11247 O O . PHE B 1 336 ? 45.731 -27.426 37.640 1.00 36.54 384 PHE B O 1
ATOM 11264 N N . GLU B 1 337 ? 44.674 -28.790 39.097 1.00 35.71 385 GLU B N 1
ATOM 11265 C CA . GLU B 1 337 ? 44.859 -29.983 38.288 1.00 36.18 385 GLU B CA 1
ATOM 11266 C C . GLU B 1 337 ? 43.851 -30.068 37.147 1.00 34.07 385 GLU B C 1
ATOM 11267 O O . GLU B 1 337 ? 44.021 -30.910 36.257 1.00 32.95 385 GLU B O 1
ATOM 11279 N N . ASP B 1 338 ? 42.809 -29.229 37.162 1.00 35.76 386 ASP B N 1
ATOM 11280 C CA . ASP B 1 338 ? 41.720 -29.323 36.196 1.00 37.05 386 ASP B CA 1
ATOM 11281 C C . ASP B 1 338 ? 42.253 -29.488 34.779 1.00 34.49 386 ASP B C 1
ATOM 11282 O O . ASP B 1 338 ? 43.251 -28.874 34.397 1.00 30.70 386 ASP B O 1
ATOM 11291 N N . SER B 1 339 ? 41.560 -30.321 33.997 1.00 37.78 387 SER B N 1
ATOM 11292 C CA . SER B 1 339 ? 42.062 -30.710 32.684 1.00 42.32 387 SER B CA 1
ATOM 11293 C C . SER B 1 339 ? 42.211 -29.509 31.759 1.00 35.69 387 SER B C 1
ATOM 11294 O O . SER B 1 339 ? 43.177 -29.424 30.993 1.00 36.20 387 SER B O 1
ATOM 11302 N N . LEU B 1 340 ? 41.269 -28.573 31.811 1.00 30.23 388 LEU B N 1
ATOM 11303 C CA . LEU B 1 340 ? 41.353 -27.409 30.937 1.00 28.09 388 LEU B CA 1
ATOM 11304 C C . LEU B 1 340 ? 42.235 -26.320 31.539 1.00 25.37 388 LEU B C 1
ATOM 11305 O O . LEU B 1 340 ? 43.114 -25.783 30.857 1.00 24.72 388 LEU B O 1
ATOM 11321 N N . MET B 1 341 ? 42.037 -26.005 32.821 1.00 23.54 389 MET B N 1
ATOM 11322 C CA . MET B 1 341 ? 42.797 -24.925 33.437 1.00 23.67 389 MET B CA 1
ATOM 11323 C C . MET B 1 341 ? 44.296 -25.185 33.375 1.00 21.12 389 MET B C 1
ATOM 11324 O O . MET B 1 341 ? 45.087 -24.248 33.213 1.00 20.99 389 MET B O 1
ATOM 11338 N N . LYS B 1 342 ? 44.710 -26.438 33.531 1.00 20.72 390 LYS B N 1
ATOM 11339 C CA . LYS B 1 342 ? 46.146 -26.780 33.596 1.00 25.17 390 LYS B CA 1
ATOM 11340 C C . LYS B 1 342 ? 46.816 -26.384 32.275 1.00 18.86 390 LYS B C 1
ATOM 11341 O O . LYS B 1 342 ? 47.948 -26.020 32.317 1.00 19.14 390 LYS B O 1
ATOM 11360 N N . VAL B 1 343 ? 46.104 -26.432 31.157 1.00 17.35 391 VAL B N 1
ATOM 11361 C CA . VAL B 1 343 ? 46.680 -26.055 29.873 1.00 16.23 391 VAL B CA 1
ATOM 11362 C C . VAL B 1 343 ? 46.986 -24.563 29.853 1.00 15.39 391 VAL B C 1
ATOM 11363 O O . VAL B 1 343 ? 48.054 -24.140 29.390 1.00 14.80 391 VAL B O 1
ATOM 11376 N N . PHE B 1 344 ? 46.059 -23.743 30.357 1.00 15.45 392 PHE B N 1
ATOM 11377 C CA . PHE B 1 344 ? 46.291 -22.304 30.409 1.00 14.84 392 PHE B CA 1
ATOM 11378 C C . PHE B 1 344 ? 47.482 -21.972 31.298 1.00 15.03 392 PHE B C 1
ATOM 11379 O O . PHE B 1 344 ? 48.325 -21.143 30.935 1.00 14.43 392 PHE B O 1
ATOM 11396 N N . LYS B 1 345 ? 47.561 -22.605 32.474 1.00 16.54 393 LYS B N 1
ATOM 11397 C CA . LYS B 1 345 ? 48.663 -22.353 33.398 1.00 18.11 393 LYS B CA 1
ATOM 11398 C C . LYS B 1 345 ? 49.997 -22.767 32.790 1.00 18.40 393 LYS B C 1
ATOM 11399 O O . LYS B 1 345 ? 50.966 -21.998 32.816 1.00 18.56 393 LYS B O 1
ATOM 11418 N N . GLU B 1 346 ? 50.072 -23.983 32.240 1.00 16.85 394 GLU B N 1
ATOM 11419 C CA . GLU B 1 346 ? 51.310 -24.426 31.609 1.00 15.95 394 GLU B CA 1
ATOM 11420 C C . GLU B 1 346 ? 51.699 -23.498 30.468 1.00 15.43 394 GLU B C 1
ATOM 11421 O O . GLU B 1 346 ? 52.872 -23.135 30.317 1.00 15.84 394 GLU B O 1
ATOM 11433 N N . GLN B 1 347 ? 50.728 -23.105 29.649 1.00 14.91 395 GLN B N 1
ATOM 11434 C CA . GLN B 1 347 ? 51.053 -22.308 28.477 1.00 14.78 395 GLN B CA 1
ATOM 11435 C C . GLN B 1 347 ? 51.594 -20.943 28.871 1.00 14.83 395 GLN B C 1
ATOM 11436 O O . GLN B 1 347 ? 52.582 -20.467 28.302 1.00 14.39 395 GLN B O 1
ATOM 11450 N N . VAL B 1 348 ? 50.939 -20.277 29.820 1.00 14.48 396 VAL B N 1
ATOM 11451 C CA . VAL B 1 348 ? 51.368 -18.929 30.168 1.00 14.37 396 VAL B CA 1
ATOM 11452 C C . VAL B 1 348 ? 52.698 -18.985 30.905 1.00 14.47 396 VAL B C 1
ATOM 11453 O O . VAL B 1 348 ? 53.568 -18.132 30.689 1.00 15.40 396 VAL B O 1
ATOM 11466 N N . ASP B 1 349 ? 52.910 -20.019 31.728 1.00 15.40 397 ASP B N 1
ATOM 11467 C CA . ASP B 1 349 ? 54.179 -20.178 32.431 1.00 17.19 397 ASP B CA 1
ATOM 11468 C C . ASP B 1 349 ? 55.338 -20.363 31.454 1.00 18.02 397 ASP B C 1
ATOM 11469 O O . ASP B 1 349 ? 56.365 -19.681 31.553 1.00 19.84 397 ASP B O 1
ATOM 11478 N N . LYS B 1 350 ? 55.199 -21.306 30.515 1.00 16.77 398 LYS B N 1
ATOM 11479 C CA . LYS B 1 350 ? 56.310 -21.667 29.642 1.00 17.38 398 LYS B CA 1
ATOM 11480 C C . LYS B 1 350 ? 56.520 -20.659 28.520 1.00 16.82 398 LYS B C 1
ATOM 11481 O O . LYS B 1 350 ? 57.663 -20.383 28.137 1.00 16.51 398 LYS B O 1
ATOM 11500 N N . TYR B 1 351 ? 55.431 -20.107 27.984 1.00 16.15 399 TYR B N 1
ATOM 11501 C CA . TYR B 1 351 ? 55.470 -19.382 26.725 1.00 16.67 399 TYR B CA 1
ATOM 11502 C C . TYR B 1 351 ? 54.801 -18.020 26.771 1.00 17.33 399 TYR B C 1
ATOM 11503 O O . TYR B 1 351 ? 54.769 -17.329 25.747 1.00 14.85 399 TYR B O 1
ATOM 11521 N N . GLY B 1 352 ? 54.269 -17.614 27.920 1.00 16.67 400 GLY B N 1
ATOM 11522 C CA . GLY B 1 352 ? 53.536 -16.363 27.991 1.00 14.44 400 GLY B CA 1
ATOM 11523 C C . GLY B 1 352 ? 54.454 -15.167 27.820 1.00 15.36 400 GLY B C 1
ATOM 11524 O O . GLY B 1 352 ? 55.526 -15.089 28.433 1.00 17.95 400 GLY B O 1
ATOM 11528 N N . LYS B 1 353 ? 54.026 -14.219 26.989 1.00 13.16 401 LYS B N 1
ATOM 11529 C CA . LYS B 1 353 ? 54.747 -12.979 26.742 1.00 12.63 401 LYS B CA 1
ATOM 11530 C C . LYS B 1 353 ? 53.775 -11.821 26.905 1.00 13.41 401 LYS B C 1
ATOM 11531 O O . LYS B 1 353 ? 52.698 -11.820 26.299 1.00 13.34 401 LYS B O 1
ATOM 11550 N N . HIS B 1 354 ? 54.147 -10.855 27.740 1.00 14.82 402 HIS B N 1
ATOM 11551 C CA A HIS B 1 354 ? 53.322 -9.687 27.991 0.51 15.32 402 HIS B CA 1
ATOM 11552 C CA B HIS B 1 354 ? 53.345 -9.674 28.039 0.49 15.36 402 HIS B CA 1
ATOM 11553 C C . HIS B 1 354 ? 53.956 -8.460 27.352 1.00 17.27 402 HIS B C 1
ATOM 11554 O O . HIS B 1 354 ? 55.176 -8.385 27.167 1.00 18.41 402 HIS B O 1
ATOM 11581 N N . TYR B 1 355 ? 53.106 -7.502 26.994 1.00 16.49 403 TYR B N 1
ATOM 11582 C CA . TYR B 1 355 ? 53.602 -6.287 26.379 1.00 16.62 403 TYR B CA 1
ATOM 11583 C C . TYR B 1 355 ? 54.494 -5.523 27.357 1.00 18.29 403 TYR B C 1
ATOM 11584 O O . TYR B 1 355 ? 54.402 -5.677 28.580 1.00 18.30 403 TYR B O 1
ATOM 11602 N N . ALA B 1 356 ? 55.345 -4.668 26.799 1.00 18.65 404 ALA B N 1
ATOM 11603 C CA . ALA B 1 356 ? 56.148 -3.760 27.604 1.00 19.80 404 ALA B CA 1
ATOM 11604 C C . ALA B 1 356 ? 55.246 -2.869 28.448 1.00 19.36 404 ALA B C 1
ATOM 11605 O O . ALA B 1 356 ? 54.293 -2.273 27.939 1.00 18.24 404 ALA B O 1
ATOM 11612 N N . SER B 1 357 ? 55.559 -2.769 29.742 1.00 17.83 405 SER B N 1
ATOM 11613 C CA . SER B 1 357 ? 54.712 -2.056 30.702 1.00 19.45 405 SER B CA 1
ATOM 11614 C C . SER B 1 357 ? 55.132 -0.587 30.764 1.00 21.71 405 SER B C 1
ATOM 11615 O O . SER B 1 357 ? 55.672 -0.090 31.756 1.00 24.37 405 SER B O 1
ATOM 11623 N N . VAL B 1 358 ? 54.855 0.114 29.670 1.00 19.51 406 VAL B N 1
ATOM 11624 C CA . VAL B 1 358 ? 55.279 1.502 29.507 1.00 20.43 406 VAL B CA 1
ATOM 11625 C C . VAL B 1 358 ? 54.049 2.402 29.491 1.00 21.51 406 VAL B C 1
ATOM 11626 O O . VAL B 1 358 ? 52.961 1.959 29.096 1.00 23.09 406 VAL B O 1
ATOM 11639 N N . PRO B 1 359 ? 54.176 3.670 29.899 1.00 22.41 407 PRO B N 1
ATOM 11640 C CA . PRO B 1 359 ? 52.972 4.500 30.071 1.00 25.03 407 PRO B CA 1
ATOM 11641 C C . PRO B 1 359 ? 52.236 4.763 28.773 1.00 24.85 407 PRO B C 1
ATOM 11642 O O . PRO B 1 359 ? 51.020 4.989 28.799 1.00 25.65 407 PRO B O 1
ATOM 11653 N N . GLY B 1 360 ? 52.933 4.750 27.647 1.00 21.25 408 GLY B N 1
ATOM 11654 C CA . GLY B 1 360 ? 52.292 4.935 26.370 1.00 20.54 408 GLY B CA 1
ATOM 11655 C C . GLY B 1 360 ? 51.572 3.731 25.827 1.00 20.15 408 GLY B C 1
ATOM 11656 O O . GLY B 1 360 ? 50.944 3.835 24.769 1.00 19.48 408 GLY B O 1
ATOM 11660 N N . TRP B 1 361 ? 51.616 2.590 26.521 1.00 20.36 409 TRP B N 1
ATOM 11661 C CA . TRP B 1 361 ? 51.120 1.367 25.906 1.00 19.51 409 TRP B CA 1
ATOM 11662 C C . TRP B 1 361 ? 49.604 1.413 25.707 1.00 19.74 409 TRP B C 1
ATOM 11663 O O . TRP B 1 361 ? 49.089 0.884 24.714 1.00 19.24 409 TRP B O 1
ATOM 11684 N N . ALA B 1 362 ? 48.866 2.027 26.635 1.00 20.09 410 ALA B N 1
ATOM 11685 C CA . ALA B 1 362 ? 47.420 2.124 26.452 1.00 18.75 410 ALA B CA 1
ATOM 11686 C C . ALA B 1 362 ? 47.084 2.891 25.177 1.00 18.33 410 ALA B C 1
ATOM 11687 O O . ALA B 1 362 ? 46.213 2.476 24.403 1.00 17.63 410 ALA B O 1
ATOM 11694 N N . SER B 1 363 ? 47.770 4.013 24.936 1.00 19.33 411 SER B N 1
ATOM 11695 C CA . SER B 1 363 ? 47.563 4.744 23.691 1.00 20.35 411 SER B CA 1
ATOM 11696 C C . SER B 1 363 ? 47.979 3.911 22.487 1.00 19.38 411 SER B C 1
ATOM 11697 O O . SER B 1 363 ? 47.364 4.014 21.419 1.00 20.28 411 SER B O 1
ATOM 11705 N N . ALA B 1 364 ? 49.015 3.082 22.640 1.00 17.96 412 ALA B N 1
ATOM 11706 C CA . ALA B 1 364 ? 49.421 2.196 21.556 1.00 18.63 412 ALA B CA 1
ATOM 11707 C C . ALA B 1 364 ? 48.329 1.181 21.235 1.00 18.61 412 ALA B C 1
ATOM 11708 O O . ALA B 1 364 ? 48.110 0.852 20.064 1.00 18.79 412 ALA B O 1
ATOM 11715 N N . GLU B 1 365 ? 47.627 0.674 22.255 1.00 18.69 413 GLU B N 1
ATOM 11716 C CA . GLU B 1 365 ? 46.561 -0.290 21.988 1.00 18.72 413 GLU B CA 1
ATOM 11717 C C . GLU B 1 365 ? 45.437 0.346 21.176 1.00 18.56 413 GLU B C 1
ATOM 11718 O O . GLU B 1 365 ? 44.821 -0.316 20.331 1.00 18.35 413 GLU B O 1
ATOM 11730 N N . VAL B 1 366 ? 45.147 1.625 21.419 1.00 18.70 414 VAL B N 1
ATOM 11731 C CA . VAL B 1 366 ? 44.178 2.328 20.581 1.00 18.93 414 VAL B CA 1
ATOM 11732 C C . VAL B 1 366 ? 44.655 2.348 19.134 1.00 18.46 414 VAL B C 1
ATOM 11733 O O . VAL B 1 366 ? 43.878 2.097 18.204 1.00 18.03 414 VAL B O 1
ATOM 11746 N N . ILE B 1 367 ? 45.944 2.622 18.925 1.00 18.45 415 ILE B N 1
ATOM 11747 C CA . ILE B 1 367 ? 46.493 2.711 17.574 1.00 18.83 415 ILE B CA 1
ATOM 11748 C C . ILE B 1 367 ? 46.557 1.333 16.922 1.00 17.71 415 ILE B C 1
ATOM 11749 O O . ILE B 1 367 ? 46.206 1.171 15.746 1.00 18.28 415 ILE B O 1
ATOM 11765 N N . PHE B 1 368 ? 47.036 0.326 17.662 1.00 16.30 416 PHE B N 1
ATOM 11766 C CA . PHE B 1 368 ? 47.090 -1.026 17.111 1.00 16.62 416 PHE B CA 1
ATOM 11767 C C . PHE B 1 368 ? 45.689 -1.568 16.845 1.00 18.29 416 PHE B C 1
ATOM 11768 O O . PHE B 1 368 ? 45.476 -2.302 15.873 1.00 19.43 416 PHE B O 1
ATOM 11785 N N . SER B 1 369 ? 44.724 -1.239 17.709 1.00 18.34 417 SER B N 1
ATOM 11786 C CA . SER B 1 369 ? 43.354 -1.685 17.485 1.00 17.13 417 SER B CA 1
ATOM 11787 C C . SER B 1 369 ? 42.804 -1.113 16.184 1.00 17.04 417 SER B C 1
ATOM 11788 O O . SER B 1 369 ? 42.167 -1.822 15.397 1.00 17.79 417 SER B O 1
ATOM 11796 N N . GLU B 1 370 ? 43.017 0.185 15.959 1.00 16.14 418 GLU B N 1
ATOM 11797 C CA . GLU B 1 370 ? 42.526 0.821 14.743 1.00 16.24 418 GLU B CA 1
ATOM 11798 C C . GLU B 1 370 ? 43.178 0.216 13.508 1.00 16.73 418 GLU B C 1
ATOM 11799 O O . GLU B 1 370 ? 42.503 -0.039 12.503 1.00 17.66 418 GLU B O 1
ATOM 11811 N N . GLY B 1 371 ? 44.487 -0.036 13.565 1.00 17.01 419 GLY B N 1
ATOM 11812 C CA . GLY B 1 371 ? 45.179 -0.549 12.397 1.00 17.13 419 GLY B CA 1
ATOM 11813 C C . GLY B 1 371 ? 44.808 -1.981 12.072 1.00 17.37 419 GLY B C 1
ATOM 11814 O O . GLY B 1 371 ? 44.575 -2.325 10.909 1.00 17.61 419 GLY B O 1
ATOM 11818 N N . LEU B 1 372 ? 44.755 -2.841 13.088 1.00 16.12 420 LEU B N 1
ATOM 11819 C CA . LEU B 1 372 ? 44.413 -4.236 12.845 1.00 15.78 420 LEU B CA 1
ATOM 11820 C C . LEU B 1 372 ? 42.957 -4.390 12.436 1.00 14.98 420 LEU B C 1
ATOM 11821 O O . LEU B 1 372 ? 42.630 -5.292 11.657 1.00 15.26 420 LEU B O 1
ATOM 11837 N N . SER B 1 373 ? 42.068 -3.528 12.931 1.00 14.36 421 SER B N 1
ATOM 11838 C CA . SER B 1 373 ? 40.687 -3.577 12.464 1.00 18.18 421 SER B CA 1
ATOM 11839 C C . SER B 1 373 ? 40.612 -3.242 10.979 1.00 18.13 421 SER B C 1
ATOM 11840 O O . SER B 1 373 ? 39.815 -3.832 10.241 1.00 17.47 421 SER B O 1
ATOM 11848 N N . LYS B 1 374 ? 41.454 -2.310 10.518 1.00 18.28 422 LYS B N 1
ATOM 11849 C CA . LYS B 1 374 ? 41.526 -2.008 9.094 1.00 16.29 422 LYS B CA 1
ATOM 11850 C C . LYS B 1 374 ? 42.057 -3.192 8.294 1.00 14.94 422 LYS B C 1
ATOM 11851 O O . LYS B 1 374 ? 41.658 -3.391 7.140 1.00 14.86 422 LYS B O 1
ATOM 11870 N N . ILE B 1 375 ? 42.961 -3.980 8.873 1.00 13.71 423 ILE B N 1
ATOM 11871 C CA . ILE B 1 375 ? 43.409 -5.189 8.189 1.00 13.55 423 ILE B CA 1
ATOM 11872 C C . ILE B 1 375 ? 42.246 -6.162 8.037 1.00 14.42 423 ILE B C 1
ATOM 11873 O O . ILE B 1 375 ? 42.057 -6.759 6.971 1.00 14.87 423 ILE B O 1
ATOM 11889 N N . TRP B 1 376 ? 41.413 -6.304 9.073 1.00 14.00 424 TRP B N 1
ATOM 11890 C CA . TRP B 1 376 ? 40.245 -7.169 8.928 1.00 13.43 424 TRP B CA 1
ATOM 11891 C C . TRP B 1 376 ? 39.280 -6.612 7.882 1.00 13.62 424 TRP B C 1
ATOM 11892 O O . TRP B 1 376 ? 38.652 -7.375 7.139 1.00 14.30 424 TRP B O 1
ATOM 11913 N N . ASP B 1 377 ? 39.153 -5.277 7.801 1.00 14.45 425 ASP B N 1
ATOM 11914 C CA . ASP B 1 377 ? 38.334 -4.677 6.748 1.00 15.23 425 ASP B CA 1
ATOM 11915 C C . ASP B 1 377 ? 38.861 -5.060 5.369 1.00 15.26 425 ASP B C 1
ATOM 11916 O O . ASP B 1 377 ? 38.085 -5.301 4.435 1.00 15.13 425 ASP B O 1
ATOM 11925 N N . ASN B 1 378 ? 40.188 -5.081 5.219 1.00 13.81 426 ASN B N 1
ATOM 11926 C CA . ASN B 1 378 ? 40.825 -5.523 3.984 1.00 13.81 426 ASN B CA 1
ATOM 11927 C C . ASN B 1 378 ? 40.462 -6.969 3.675 1.00 13.91 426 ASN B C 1
ATOM 11928 O O . ASN B 1 378 ? 39.992 -7.286 2.575 1.00 14.22 426 ASN B O 1
ATOM 11939 N N . VAL B 1 379 ? 40.647 -7.853 4.656 1.00 12.27 427 VAL B N 1
ATOM 11940 C CA . VAL B 1 379 ? 40.297 -9.261 4.502 1.00 12.63 427 VAL B CA 1
ATOM 11941 C C . VAL B 1 379 ? 38.823 -9.423 4.148 1.00 15.00 427 VAL B C 1
ATOM 11942 O O . VAL B 1 379 ? 38.459 -10.264 3.316 1.00 15.66 427 VAL B O 1
ATOM 11955 N N . MET B 1 380 ? 37.950 -8.646 4.790 1.00 14.45 428 MET B N 1
ATOM 11956 C CA . MET B 1 380 ? 36.515 -8.747 4.558 1.00 13.59 428 MET B CA 1
ATOM 11957 C C . MET B 1 380 ? 36.059 -8.059 3.273 1.00 13.96 428 MET B C 1
ATOM 11958 O O . MET B 1 380 ? 34.869 -8.133 2.943 1.00 14.61 428 MET B O 1
ATOM 11972 N N . GLU B 1 381 ? 36.958 -7.392 2.546 1.00 14.54 429 GLU B N 1
ATOM 11973 C CA . GLU B 1 381 ? 36.630 -6.780 1.253 1.00 15.20 429 GLU B CA 1
ATOM 11974 C C . GLU B 1 381 ? 35.501 -5.759 1.398 1.00 16.52 429 GLU B C 1
ATOM 11975 O O . GLU B 1 381 ? 34.605 -5.662 0.557 1.00 19.54 429 GLU B O 1
ATOM 11987 N N . VAL B 1 382 ? 35.575 -4.975 2.479 1.00 16.19 430 VAL B N 1
ATOM 11988 C CA . VAL B 1 382 ? 34.664 -3.856 2.701 1.00 19.74 430 VAL B CA 1
ATOM 11989 C C . VAL B 1 382 ? 34.793 -2.827 1.590 1.00 19.30 430 VAL B C 1
ATOM 11990 O O . VAL B 1 382 ? 33.805 -2.211 1.170 1.00 18.39 430 VAL B O 1
ATOM 12003 N N . ASP B 1 383 ? 36.016 -2.615 1.107 1.00 18.09 431 ASP B N 1
ATOM 12004 C CA . ASP B 1 383 ? 36.325 -1.560 0.160 1.00 19.08 431 ASP B CA 1
ATOM 12005 C C . ASP B 1 383 ? 37.427 -2.074 -0.767 1.00 18.29 431 ASP B C 1
ATOM 12006 O O . ASP B 1 383 ? 38.578 -1.646 -0.730 1.00 19.02 431 ASP B O 1
ATOM 12015 N N . GLY B 1 384 ? 37.063 -3.021 -1.615 1.00 16.68 432 GLY B N 1
ATOM 12016 C CA . GLY B 1 384 ? 37.987 -3.580 -2.575 1.00 16.34 432 GLY B CA 1
ATOM 12017 C C . GLY B 1 384 ? 38.400 -4.996 -2.207 1.00 15.80 432 GLY B C 1
ATOM 12018 O O . GLY B 1 384 ? 38.352 -5.417 -1.047 1.00 15.64 432 GLY B O 1
ATOM 12022 N N . ALA B 1 385 ? 38.817 -5.736 -3.231 1.00 15.09 433 ALA B N 1
ATOM 12023 C CA . ALA B 1 385 ? 39.277 -7.101 -3.033 1.00 14.74 433 ALA B CA 1
ATOM 12024 C C . ALA B 1 385 ? 40.414 -7.131 -2.023 1.00 14.30 433 ALA B C 1
ATOM 12025 O O . ALA B 1 385 ? 41.197 -6.181 -1.907 1.00 13.57 433 ALA B O 1
ATOM 12032 N N . TYR B 1 386 ? 40.508 -8.236 -1.288 1.00 13.27 434 TYR B N 1
ATOM 12033 C CA . TYR B 1 386 ? 41.623 -8.403 -0.373 1.00 13.11 434 TYR B CA 1
ATOM 12034 C C . TYR B 1 386 ? 42.938 -8.200 -1.119 1.00 13.85 434 TYR B C 1
ATOM 12035 O O . TYR B 1 386 ? 43.142 -8.756 -2.205 1.00 14.91 434 TYR B O 1
ATOM 12053 N N . SER B 1 387 ? 43.833 -7.422 -0.517 1.00 13.37 435 SER B N 1
ATOM 12054 C CA . SER B 1 387 ? 45.136 -7.117 -1.092 1.00 13.88 435 SER B CA 1
ATOM 12055 C C . SER B 1 387 ? 46.170 -7.105 0.020 1.00 15.08 435 SER B C 1
ATOM 12056 O O . SER B 1 387 ? 46.064 -6.303 0.952 1.00 15.05 435 SER B O 1
ATOM 12064 N N . TYR B 1 388 ? 47.174 -7.984 -0.074 1.00 15.83 436 TYR B N 1
ATOM 12065 C CA . TYR B 1 388 ? 48.229 -7.987 0.933 1.00 14.47 436 TYR B CA 1
ATOM 12066 C C . TYR B 1 388 ? 48.970 -6.654 0.949 1.00 15.19 436 TYR B C 1
ATOM 12067 O O . TYR B 1 388 ? 49.387 -6.178 2.012 1.00 15.83 436 TYR B O 1
ATOM 12085 N N . ASP B 1 389 ? 49.142 -6.033 -0.222 1.00 15.75 437 ASP B N 1
ATOM 12086 C CA . ASP B 1 389 ? 49.784 -4.725 -0.279 1.00 17.81 437 ASP B CA 1
ATOM 12087 C C . ASP B 1 389 ? 49.069 -3.718 0.615 1.00 18.05 437 ASP B C 1
ATOM 12088 O O . ASP B 1 389 ? 49.704 -2.843 1.215 1.00 18.37 437 ASP B O 1
ATOM 12097 N N . LYS B 1 390 ? 47.739 -3.820 0.710 1.00 17.64 438 LYS B N 1
ATOM 12098 C CA . LYS B 1 390 ? 46.988 -2.909 1.568 1.00 17.57 438 LYS B CA 1
ATOM 12099 C C . LYS B 1 390 ? 47.336 -3.140 3.033 1.00 15.77 438 LYS B C 1
ATOM 12100 O O . LYS B 1 390 ? 47.483 -2.183 3.802 1.00 16.88 438 LYS B O 1
ATOM 12119 N N . THR B 1 391 ? 47.494 -4.405 3.430 1.00 14.18 439 THR B N 1
ATOM 12120 C CA . THR B 1 391 ? 47.919 -4.707 4.791 1.00 14.70 439 THR B CA 1
ATOM 12121 C C . THR B 1 391 ? 49.296 -4.125 5.080 1.00 16.10 439 THR B C 1
ATOM 12122 O O . THR B 1 391 ? 49.521 -3.554 6.154 1.00 16.61 439 THR B O 1
ATOM 12133 N N . VAL B 1 392 ? 50.229 -4.249 4.133 1.00 16.78 440 VAL B N 1
ATOM 12134 C CA . VAL B 1 392 ? 51.571 -3.721 4.354 1.00 18.09 440 VAL B CA 1
ATOM 12135 C C . VAL B 1 392 ? 51.518 -2.218 4.586 1.00 18.20 440 VAL B C 1
ATOM 12136 O O . VAL B 1 392 ? 52.189 -1.691 5.481 1.00 19.16 440 VAL B O 1
ATOM 12149 N N . GLN B 1 393 ? 50.732 -1.499 3.784 1.00 16.15 441 GLN B N 1
ATOM 12150 C CA . GLN B 1 393 ? 50.654 -0.053 3.959 1.00 18.57 441 GLN B CA 1
ATOM 12151 C C . GLN B 1 393 ? 50.057 0.300 5.316 1.00 19.65 441 GLN B C 1
ATOM 12152 O O . GLN B 1 393 ? 50.540 1.214 5.994 1.00 21.46 441 GLN B O 1
ATOM 12166 N N . ILE B 1 394 ? 49.005 -0.412 5.731 1.00 18.17 442 ILE B N 1
ATOM 12167 C CA . ILE B 1 394 ? 48.412 -0.160 7.042 1.00 17.80 442 ILE B CA 1
ATOM 12168 C C . ILE B 1 394 ? 49.459 -0.336 8.134 1.00 17.43 442 ILE B C 1
ATOM 12169 O O . ILE B 1 394 ? 49.589 0.494 9.042 1.00 19.33 442 ILE B O 1
ATOM 12185 N N . VAL B 1 395 ? 50.222 -1.426 8.061 1.00 15.37 443 VAL B N 1
ATOM 12186 C CA . VAL B 1 395 ? 51.228 -1.711 9.078 1.00 15.10 443 VAL B CA 1
ATOM 12187 C C . VAL B 1 395 ? 52.295 -0.624 9.107 1.00 17.49 443 VAL B C 1
ATOM 12188 O O . VAL B 1 395 ? 52.765 -0.228 10.181 1.00 18.39 443 VAL B O 1
ATOM 12201 N N . LYS B 1 396 ? 52.705 -0.130 7.934 1.00 19.12 444 LYS B N 1
ATOM 12202 C CA . LYS B 1 396 ? 53.686 0.950 7.897 1.00 21.10 444 LYS B CA 1
ATOM 12203 C C . LYS B 1 396 ? 53.122 2.223 8.515 1.00 22.49 444 LYS B C 1
ATOM 12204 O O . LYS B 1 396 ? 53.839 2.969 9.193 1.00 22.76 444 LYS B O 1
ATOM 12223 N N . ASP B 1 397 ? 51.839 2.503 8.265 1.00 22.94 445 ASP B N 1
ATOM 12224 C CA . ASP B 1 397 ? 51.213 3.686 8.842 1.00 24.94 445 ASP B CA 1
ATOM 12225 C C . ASP B 1 397 ? 51.089 3.556 10.357 1.00 23.11 445 ASP B C 1
ATOM 12226 O O . ASP B 1 397 ? 51.265 4.539 11.087 1.00 26.56 445 ASP B O 1
ATOM 12235 N N . VAL B 1 398 ? 50.786 2.351 10.848 1.00 19.53 446 VAL B N 1
ATOM 12236 C CA . VAL B 1 398 ? 50.689 2.135 12.289 1.00 19.78 446 VAL B CA 1
ATOM 12237 C C . VAL B 1 398 ? 52.045 2.357 12.946 1.00 22.46 446 VAL B C 1
ATOM 12238 O O . VAL B 1 398 ? 52.149 3.007 13.993 1.00 22.38 446 VAL B O 1
ATOM 12251 N N . GLU B 1 399 ? 53.104 1.803 12.347 1.00 22.89 447 GLU B N 1
ATOM 12252 C CA . GLU B 1 399 ? 54.448 1.986 12.886 1.00 22.61 447 GLU B CA 1
ATOM 12253 C C . GLU B 1 399 ? 54.730 3.458 13.158 1.00 24.13 447 GLU B C 1
ATOM 12254 O O . GLU B 1 399 ? 55.273 3.810 14.211 1.00 24.67 447 GLU B O 1
ATOM 12266 N N . SER B 1 400 ? 54.338 4.336 12.230 1.00 25.65 448 SER B N 1
ATOM 12267 C CA . SER B 1 400 ? 54.646 5.756 12.368 1.00 29.76 448 SER B CA 1
ATOM 12268 C C . SER B 1 400 ? 53.928 6.371 13.564 1.00 23.52 448 SER B C 1
ATOM 12269 O O . SER B 1 400 ? 54.522 7.142 14.326 1.00 24.30 448 SER B O 1
ATOM 12277 N N . GLN B 1 401 ? 52.635 6.071 13.727 1.00 22.32 449 GLN B N 1
ATOM 12278 C CA . GLN B 1 401 ? 51.893 6.638 14.848 1.00 25.24 449 GLN B CA 1
ATOM 12279 C C . GLN B 1 401 ? 52.419 6.105 16.175 1.00 22.50 449 GLN B C 1
ATOM 12280 O O . GLN B 1 401 ? 52.503 6.848 17.160 1.00 22.76 449 GLN B O 1
ATOM 12294 N N . ILE B 1 402 ? 52.784 4.823 16.223 1.00 19.71 450 ILE B N 1
ATOM 12295 C CA . ILE B 1 402 ? 53.298 4.254 17.463 1.00 19.55 450 ILE B CA 1
ATOM 12296 C C . ILE B 1 402 ? 54.572 4.976 17.884 1.00 21.20 450 ILE B C 1
ATOM 12297 O O . ILE B 1 402 ? 54.731 5.370 19.046 1.00 20.87 450 ILE B O 1
ATOM 12313 N N . ASN B 1 403 ? 55.504 5.153 16.948 1.00 22.08 451 ASN B N 1
ATOM 12314 C CA . ASN B 1 403 ? 56.733 5.865 17.273 1.00 22.46 451 ASN B CA 1
ATOM 12315 C C . ASN B 1 403 ? 56.427 7.260 17.788 1.00 23.10 451 ASN B C 1
ATOM 12316 O O . ASN B 1 403 ? 57.050 7.727 18.748 1.00 23.66 451 ASN B O 1
ATOM 12327 N N . GLN B 1 404 ? 55.451 7.934 17.181 1.00 23.82 452 GLN B N 1
ATOM 12328 C CA . GLN B 1 404 ? 55.061 9.249 17.671 1.00 25.11 452 GLN B CA 1
ATOM 12329 C C . GLN B 1 404 ? 54.599 9.170 19.121 1.00 25.54 452 GLN B C 1
ATOM 12330 O O . GLN B 1 404 ? 54.986 10.004 19.949 1.00 26.27 452 GLN B O 1
ATOM 12344 N N . ILE B 1 405 ? 53.800 8.153 19.457 1.00 27.27 453 ILE B N 1
ATOM 12345 C CA . ILE B 1 405 ? 53.280 8.021 20.816 1.00 30.82 453 ILE B CA 1
ATOM 12346 C C . ILE B 1 405 ? 54.404 7.707 21.797 1.00 29.03 453 ILE B C 1
ATOM 12347 O O . ILE B 1 405 ? 54.470 8.274 22.892 1.00 31.20 453 ILE B O 1
ATOM 12363 N N . LEU B 1 406 ? 55.282 6.769 21.442 1.00 25.02 454 LEU B N 1
ATOM 12364 C CA . LEU B 1 406 ? 56.341 6.383 22.368 1.00 24.38 454 LEU B CA 1
ATOM 12365 C C . LEU B 1 406 ? 57.346 7.511 22.563 1.00 26.97 454 LEU B C 1
ATOM 12366 O O . LEU B 1 406 ? 57.946 7.624 23.637 1.00 29.17 454 LEU B O 1
ATOM 12382 N N . GLN B 1 407 ? 57.529 8.366 21.553 1.00 28.60 455 GLN B N 1
ATOM 12383 C CA . GLN B 1 407 ? 58.399 9.524 21.725 1.00 33.57 455 GLN B CA 1
ATOM 12384 C C . GLN B 1 407 ? 57.753 10.622 22.562 1.00 39.71 455 GLN B C 1
ATOM 12385 O O . GLN B 1 407 ? 58.447 11.578 22.929 1.00 38.65 455 GLN B O 1
ATOM 12399 N N . GLU B 1 408 ? 56.454 10.516 22.864 1.00 48.24 456 GLU B N 1
ATOM 12400 C CA . GLU B 1 408 ? 55.838 11.432 23.817 1.00 55.91 456 GLU B CA 1
ATOM 12401 C C . GLU B 1 408 ? 56.407 11.238 25.219 1.00 57.21 456 GLU B C 1
ATOM 12402 O O . GLU B 1 408 ? 56.482 12.196 25.996 1.00 57.57 456 GLU B O 1
ATOM 12414 N N . THR B 1 409 ? 56.812 10.016 25.556 1.00 57.60 457 THR B N 1
ATOM 12415 C CA . THR B 1 409 ? 57.340 9.710 26.881 1.00 56.53 457 THR B CA 1
ATOM 12416 C C . THR B 1 409 ? 58.822 10.059 26.993 1.00 53.63 457 THR B C 1
ATOM 12417 O O . THR B 1 409 ? 59.547 10.087 25.999 1.00 49.76 457 THR B O 1
#